Protein AF-0000000072324407 (afdb_homodimer)

Structure (mmCIF, N/CA/C/O backbone):
data_AF-0000000072324407-model_v1
#
loop_
_entity.id
_entity.type
_entity.pdbx_description
1 polymer 'Serine--tRNA ligase'
#
loop_
_atom_site.group_PDB
_atom_site.id
_atom_site.type_symbol
_atom_site.label_atom_id
_atom_site.label_alt_id
_atom_site.label_comp_id
_atom_site.label_asym_id
_atom_site.label_entity_id
_atom_site.label_seq_id
_atom_site.pdbx_PDB_ins_code
_atom_site.Cartn_x
_atom_site.Cartn_y
_atom_site.Cartn_z
_atom_site.occupancy
_atom_site.B_iso_or_equiv
_atom_site.auth_seq_id
_atom_site.auth_comp_id
_atom_site.auth_asym_id
_atom_site.auth_atom_id
_atom_site.pdbx_PDB_model_num
ATOM 1 N N . MET A 1 1 ? -9.117 23.484 10.641 1 95.75 1 MET A N 1
ATOM 2 C CA . MET A 1 1 ? -10.172 24.469 10.438 1 95.75 1 MET A CA 1
ATOM 3 C C . MET A 1 1 ? -9.844 25.766 11.172 1 95.75 1 MET A C 1
ATOM 5 O O . MET A 1 1 ? -9.039 25.766 12.109 1 95.75 1 MET A O 1
ATOM 9 N N . LEU A 1 2 ? -10.445 26.797 10.766 1 98.12 2 LEU A N 1
ATOM 10 C CA . LEU A 1 2 ? -10.242 28.078 11.438 1 98.12 2 LEU A CA 1
ATOM 11 C C . LEU A 1 2 ? -10.805 28.047 12.859 1 98.12 2 LEU A C 1
ATOM 13 O O . LEU A 1 2 ? -11.852 27.438 13.102 1 98.12 2 LEU A O 1
ATOM 17 N N . THR A 1 3 ? -10.141 28.688 13.766 1 97.31 3 THR A N 1
ATOM 18 C CA . THR A 1 3 ? -10.641 28.75 15.133 1 97.31 3 THR A CA 1
ATOM 19 C C . THR A 1 3 ? -11.742 29.797 15.258 1 97.31 3 THR A C 1
ATOM 21 O O . THR A 1 3 ? -11.711 30.828 14.578 1 97.31 3 THR A O 1
ATOM 24 N N . LEU A 1 4 ? -12.633 29.531 16.188 1 96.56 4 LEU A N 1
ATOM 25 C CA . LEU A 1 4 ? -13.695 30.5 16.453 1 96.56 4 LEU A CA 1
ATOM 26 C C . LEU A 1 4 ? -13.117 31.812 17 1 96.56 4 LEU A C 1
ATOM 28 O O . LEU A 1 4 ? -13.633 32.875 16.703 1 96.56 4 LEU A O 1
ATOM 32 N N . LYS A 1 5 ? -12.148 31.656 17.734 1 96.06 5 LYS A N 1
ATOM 33 C CA . LYS A 1 5 ? -11.477 32.844 18.281 1 96.06 5 LYS A CA 1
ATOM 34 C C . LYS A 1 5 ? -10.984 33.75 17.172 1 96.06 5 LYS A C 1
ATOM 36 O O . LYS A 1 5 ? -11.219 34.969 17.188 1 96.06 5 LYS A O 1
ATOM 41 N N . LEU A 1 6 ? -10.305 33.219 16.234 1 97.25 6 LEU A N 1
ATOM 42 C CA . LEU A 1 6 ? -9.797 33.969 15.109 1 97.25 6 LEU A CA 1
ATOM 43 C C . LEU A 1 6 ? -10.938 34.625 14.336 1 97.25 6 LEU A C 1
ATOM 45 O O . LEU A 1 6 ? -10.859 35.812 13.992 1 97.25 6 LEU A O 1
ATOM 49 N N . ILE A 1 7 ? -11.969 33.875 14.102 1 98.06 7 ILE A N 1
ATOM 50 C CA . ILE A 1 7 ? -13.102 34.375 13.32 1 98.06 7 ILE A CA 1
ATOM 51 C C . ILE A 1 7 ? -13.781 35.5 14.055 1 98.06 7 ILE A C 1
ATOM 53 O O . ILE A 1 7 ? -14.156 36.531 13.445 1 98.06 7 ILE A O 1
ATOM 57 N N . ASN A 1 8 ? -13.859 35.375 15.391 1 96.62 8 ASN A N 1
ATOM 58 C CA . ASN A 1 8 ? -14.539 36.375 16.203 1 96.62 8 ASN A CA 1
ATOM 59 C C . ASN A 1 8 ? -13.68 37.625 16.375 1 96.62 8 ASN A C 1
ATOM 61 O O . ASN A 1 8 ? -14.188 38.75 16.328 1 96.62 8 ASN A O 1
ATOM 65 N N . GLU A 1 9 ? -12.438 37.469 16.547 1 97.12 9 GLU A N 1
ATOM 66 C CA . GLU A 1 9 ? -11.555 38.562 16.891 1 97.12 9 GLU A CA 1
ATOM 67 C C . GLU A 1 9 ? -11.016 39.25 15.633 1 97.12 9 GLU A C 1
ATOM 69 O O . GLU A 1 9 ? -10.688 40.438 15.664 1 97.12 9 GLU A O 1
ATOM 74 N N . GLU A 1 10 ? -10.93 38.5 14.625 1 97.56 10 GLU A N 1
ATOM 75 C CA . GLU A 1 10 ? -10.344 39.062 13.398 1 97.56 10 GLU A CA 1
ATOM 76 C C . GLU A 1 10 ? -11.227 38.781 12.188 1 97.56 10 GLU A C 1
ATOM 78 O O . GLU A 1 10 ? -10.75 38.281 11.156 1 97.56 10 GLU A O 1
ATOM 83 N N . THR A 1 11 ? -12.43 39.062 12.273 1 98 11 THR A N 1
ATOM 84 C CA . THR A 1 11 ? -13.445 38.719 11.281 1 98 11 THR A CA 1
ATOM 85 C C . THR A 1 11 ? -13.078 39.281 9.914 1 98 11 THR A C 1
ATOM 87 O O . THR A 1 11 ? -13.109 38.594 8.906 1 98 11 THR A O 1
ATOM 90 N N . GLU A 1 12 ? -12.688 40.562 9.859 1 97.75 12 GLU A N 1
ATOM 91 C CA . GLU A 1 12 ? -12.383 41.219 8.594 1 97.75 12 GLU A CA 1
ATOM 92 C C . GLU A 1 12 ? -11.156 40.625 7.926 1 97.75 12 GLU A C 1
ATOM 94 O O . GLU A 1 12 ? -11.125 40.438 6.703 1 97.75 12 GLU A O 1
ATOM 99 N N . ARG A 1 13 ? -10.195 40.375 8.695 1 97.56 13 ARG A N 1
ATOM 100 C CA . ARG A 1 13 ? -8.992 39.719 8.18 1 97.56 13 ARG A CA 1
ATOM 101 C C . ARG A 1 13 ? -9.312 38.344 7.582 1 97.56 13 ARG A C 1
ATOM 103 O O . ARG A 1 13 ? -8.789 38 6.523 1 97.56 13 ARG A O 1
ATOM 110 N N . VAL A 1 14 ? -10.148 37.594 8.258 1 98.5 14 VAL A N 1
ATOM 111 C CA . VAL A 1 14 ? -10.531 36.281 7.801 1 98.5 14 VAL A CA 1
ATOM 112 C C . VAL A 1 14 ? -11.258 36.375 6.461 1 98.5 14 VAL A C 1
ATOM 114 O O . VAL A 1 14 ? -10.945 35.625 5.523 1 98.5 14 VAL A O 1
ATOM 117 N N . ILE A 1 15 ? -12.172 37.312 6.379 1 98.38 15 ILE A N 1
ATOM 118 C CA . ILE A 1 15 ? -12.945 37.5 5.152 1 98.38 15 ILE A CA 1
ATOM 119 C C . ILE A 1 15 ? -12.008 37.875 4.008 1 98.38 15 ILE A C 1
ATOM 121 O O . ILE A 1 15 ? -12.086 37.312 2.916 1 98.38 15 ILE A O 1
ATOM 125 N N . ARG A 1 16 ? -11.109 38.812 4.234 1 97.88 16 ARG A N 1
ATOM 126 C CA . ARG A 1 16 ? -10.148 39.219 3.217 1 97.88 16 ARG A CA 1
ATOM 127 C C . ARG A 1 16 ? -9.273 38.062 2.775 1 97.88 16 ARG A C 1
ATOM 129 O O . ARG A 1 16 ? -8.945 37.938 1.594 1 97.88 16 ARG A O 1
ATOM 136 N N . GLY A 1 17 ? -8.805 37.281 3.721 1 98.19 17 GLY A N 1
ATOM 137 C CA . GLY A 1 17 ? -8.008 36.094 3.404 1 98.19 17 GLY A CA 1
ATOM 138 C C . GLY A 1 17 ? -8.742 35.094 2.527 1 98.19 17 GLY A C 1
ATOM 139 O O . GLY A 1 17 ? -8.156 34.562 1.587 1 98.19 17 GLY A O 1
ATOM 140 N N . LEU A 1 18 ? -10.016 34.844 2.863 1 98.5 18 LEU A N 1
ATOM 141 C CA . LEU A 1 18 ? -10.836 33.938 2.076 1 98.5 18 LEU A CA 1
ATOM 142 C C . LEU A 1 18 ? -11.039 34.469 0.663 1 98.5 18 LEU A C 1
ATOM 144 O O . LEU A 1 18 ? -11.07 33.688 -0.3 1 98.5 18 LEU A O 1
ATOM 148 N N . GLU A 1 19 ? -11.18 35.75 0.57 1 98 19 GLU A N 1
ATOM 149 C CA . GLU A 1 19 ? -11.312 36.375 -0.739 1 98 19 GLU A CA 1
ATOM 150 C C . GLU A 1 19 ? -10.023 36.25 -1.551 1 98 19 GLU A C 1
ATOM 152 O O . GLU A 1 19 ? -10.07 36.031 -2.764 1 98 19 GLU A O 1
ATOM 157 N N . LYS A 1 20 ? -8.898 36.438 -0.903 1 97.5 20 LYS A N 1
ATOM 158 C CA . LYS A 1 20 ? -7.617 36.25 -1.57 1 97.5 20 LYS A CA 1
ATOM 159 C C . LYS A 1 20 ? -7.488 34.844 -2.141 1 97.5 20 LYS A C 1
ATOM 161 O O . LYS A 1 20 ? -6.875 34.656 -3.191 1 97.5 20 LYS A O 1
ATOM 166 N N . LYS A 1 21 ? -8.125 33.844 -1.482 1 97.25 21 LYS A N 1
ATOM 167 C CA . LYS A 1 21 ? -8.125 32.469 -1.966 1 97.25 21 LYS A CA 1
ATOM 168 C C . LYS A 1 21 ? -9.25 32.25 -2.971 1 97.25 21 LYS A C 1
ATOM 170 O O . LYS A 1 21 ? -9.445 31.125 -3.443 1 97.25 21 LYS A O 1
ATOM 175 N N . HIS A 1 22 ? -10.055 33.281 -3.152 1 97 22 HIS A N 1
ATOM 176 C CA . HIS A 1 22 ? -11.172 33.25 -4.086 1 97 22 HIS A CA 1
ATOM 177 C C . HIS A 1 22 ? -12.242 32.25 -3.627 1 97 22 HIS A C 1
ATOM 179 O O . HIS A 1 22 ? -12.805 31.516 -4.441 1 97 22 HIS A O 1
ATOM 185 N N . PHE A 1 23 ? -12.438 32.156 -2.359 1 96.69 23 PHE A N 1
ATOM 186 C CA . PHE A 1 23 ? -13.531 31.406 -1.78 1 96.69 23 PHE A CA 1
ATOM 187 C C . PHE A 1 23 ? -14.859 32.125 -1.975 1 96.69 23 PHE A C 1
ATOM 189 O O . PHE A 1 23 ? -15.055 33.219 -1.446 1 96.69 23 PHE A O 1
ATOM 196 N N . ALA A 1 24 ? -15.734 31.547 -2.684 1 95.25 24 ALA A N 1
ATOM 197 C CA . ALA A 1 24 ? -17.016 32.156 -3.004 1 95.25 24 ALA A CA 1
ATOM 198 C C . ALA A 1 24 ? -17.891 32.312 -1.759 1 95.25 24 ALA A C 1
ATOM 200 O O . ALA A 1 24 ? -18 31.359 -0.969 1 95.25 24 ALA A O 1
ATOM 201 N N . GLY A 1 25 ? -18.406 33.469 -1.545 1 96.94 25 GLY A N 1
ATOM 202 C CA . GLY A 1 25 ? -19.328 33.688 -0.443 1 96.94 25 GLY A CA 1
ATOM 203 C C . GLY A 1 25 ? -18.625 33.812 0.903 1 96.94 25 GLY A C 1
ATOM 204 O O . GLY A 1 25 ? -19.172 33.344 1.918 1 96.94 25 GLY A O 1
ATOM 205 N N . ALA A 1 26 ? -17.469 34.375 0.909 1 97.62 26 ALA A N 1
ATOM 206 C CA . ALA A 1 26 ? -16.641 34.438 2.107 1 97.62 26 ALA A CA 1
ATOM 207 C C . ALA A 1 26 ? -17.391 35.125 3.254 1 97.62 26 ALA A C 1
ATOM 209 O O . ALA A 1 26 ? -17.453 34.594 4.363 1 97.62 26 ALA A O 1
ATOM 210 N N . LYS A 1 27 ? -17.969 36.25 3.006 1 97.88 27 LYS A N 1
ATOM 211 C CA . LYS A 1 27 ? -18.688 37 4.047 1 97.88 27 LYS A CA 1
ATOM 212 C C . LYS A 1 27 ? -19.875 36.219 4.562 1 97.88 27 LYS A C 1
ATOM 214 O O . LYS A 1 27 ? -20.094 36.125 5.773 1 97.88 27 LYS A O 1
ATOM 219 N N . GLU A 1 28 ? -20.641 35.688 3.654 1 98 28 GLU A N 1
ATOM 220 C CA . GLU A 1 28 ? -21.828 34.906 4.027 1 98 28 GLU A CA 1
ATOM 221 C C . GLU A 1 28 ? -21.453 33.688 4.859 1 98 28 GLU A C 1
ATOM 223 O O . GLU A 1 28 ? -22.125 33.344 5.836 1 98 28 GLU A O 1
ATOM 228 N N . ALA A 1 29 ? -20.422 33.031 4.422 1 97.75 29 ALA A N 1
ATOM 229 C CA . ALA A 1 29 ? -19.969 31.859 5.148 1 97.75 29 ALA A CA 1
ATOM 230 C C . ALA A 1 29 ? -19.578 32.219 6.582 1 97.75 29 ALA A C 1
ATOM 232 O O . ALA A 1 29 ? -19.953 31.5 7.523 1 97.75 29 ALA A O 1
ATOM 233 N N . ILE A 1 30 ? -18.859 33.281 6.762 1 98.19 30 ILE A N 1
ATOM 234 C CA . ILE A 1 30 ? -18.375 33.688 8.078 1 98.19 30 ILE A CA 1
ATOM 235 C C . ILE A 1 30 ? -19.562 34.188 8.922 1 98.19 30 ILE A C 1
ATOM 237 O O . ILE A 1 30 ? -19.641 33.906 10.117 1 98.19 30 ILE A O 1
ATOM 241 N N . ASP A 1 31 ? -20.484 34.875 8.312 1 98 31 ASP A N 1
ATOM 242 C CA . ASP A 1 31 ? -21.688 35.312 9.016 1 98 31 ASP A CA 1
ATOM 243 C C . ASP A 1 31 ? -22.469 34.125 9.547 1 98 31 ASP A C 1
ATOM 245 O O . ASP A 1 31 ? -22.984 34.156 10.664 1 98 31 ASP A O 1
ATOM 249 N N . ASN A 1 32 ? -22.594 33.156 8.742 1 97.88 32 ASN A N 1
ATOM 250 C CA . ASN A 1 32 ? -23.281 31.953 9.164 1 97.88 32 ASN A CA 1
ATOM 251 C C . ASN A 1 32 ? -22.609 31.297 10.367 1 97.88 32 ASN A C 1
ATOM 253 O O . ASN A 1 32 ? -23.266 30.844 11.297 1 97.88 32 ASN A O 1
ATOM 257 N N . VAL A 1 33 ? -21.266 31.219 10.32 1 97.94 33 VAL A N 1
ATOM 258 C CA . VAL A 1 33 ? -20.516 30.656 11.43 1 97.94 33 VAL A CA 1
ATOM 259 C C . VAL A 1 33 ? -20.781 31.469 12.695 1 97.94 33 VAL A C 1
ATOM 261 O O . VAL A 1 33 ? -21.031 30.891 13.758 1 97.94 33 VAL A O 1
ATOM 264 N N . LEU A 1 34 ? -20.734 32.719 12.594 1 97.56 34 LEU A N 1
ATOM 265 C CA . LEU A 1 34 ? -20.922 33.625 13.742 1 97.56 34 LEU A CA 1
ATOM 266 C C . LEU A 1 34 ? -22.344 33.469 14.297 1 97.56 34 LEU A C 1
ATOM 268 O O . LEU A 1 34 ? -22.531 33.5 15.516 1 97.56 34 LEU A O 1
ATOM 272 N N . ALA A 1 35 ? -23.297 33.312 13.422 1 97.38 35 ALA A N 1
ATOM 273 C CA . ALA A 1 35 ? -24.688 33.125 13.844 1 97.38 35 ALA A CA 1
ATOM 274 C C . ALA A 1 35 ? -24.859 31.844 14.641 1 97.38 35 ALA A C 1
ATOM 276 O O . ALA A 1 35 ? -25.516 31.828 15.68 1 97.38 35 ALA A O 1
ATOM 277 N N . VAL A 1 36 ? -24.297 30.812 14.094 1 97.38 36 VAL A N 1
ATOM 278 C CA . VAL A 1 36 ? -24.406 29.516 14.766 1 97.38 36 VAL A CA 1
ATOM 279 C C . VAL A 1 36 ? -23.641 29.562 16.094 1 97.38 36 VAL A C 1
ATOM 281 O O . VAL A 1 36 ? -24.094 28.984 17.078 1 97.38 36 VAL A O 1
ATOM 284 N N . ASP A 1 37 ? -22.516 30.203 16.125 1 96.19 37 ASP A N 1
ATOM 285 C CA . ASP A 1 37 ? -21.734 30.344 17.359 1 96.19 37 ASP A CA 1
ATOM 286 C C . ASP A 1 37 ? -22.531 31.109 18.422 1 96.19 37 ASP A C 1
ATOM 288 O O . ASP A 1 37 ? -22.484 30.766 19.609 1 96.19 37 ASP A O 1
ATOM 292 N N . LYS A 1 38 ? -23.188 32.094 17.984 1 95.44 38 LYS A N 1
ATOM 293 C CA . LYS A 1 38 ? -24.031 32.875 18.906 1 95.44 38 LYS A CA 1
ATOM 294 C C . LYS A 1 38 ? -25.125 32 19.5 1 95.44 38 LYS A C 1
ATOM 296 O O . LYS A 1 38 ? -25.391 32.031 20.703 1 95.44 38 LYS A O 1
ATOM 301 N N . GLN A 1 39 ? -25.781 31.281 18.609 1 95.19 39 GLN A N 1
ATOM 302 C CA . GLN A 1 39 ? -26.812 30.359 19.047 1 95.19 39 GLN A CA 1
ATOM 303 C C . GLN A 1 39 ? -26.281 29.391 20.094 1 95.19 39 GLN A C 1
ATOM 305 O O . GLN A 1 39 ? -26.922 29.125 21.109 1 95.19 39 GLN A O 1
ATOM 310 N N . ARG A 1 40 ? -25.156 28.828 19.812 1 95.38 40 ARG A N 1
ATOM 311 C CA . ARG A 1 40 ? -24.516 27.875 20.719 1 95.38 40 ARG A CA 1
ATOM 312 C C . ARG A 1 40 ? -24.203 28.516 22.062 1 95.38 40 ARG A C 1
ATOM 314 O O . ARG A 1 40 ? -24.5 27.953 23.109 1 95.38 40 ARG A O 1
ATOM 321 N N . ARG A 1 41 ? -23.656 29.719 22.062 1 94.31 41 ARG A N 1
ATOM 322 C CA . ARG A 1 41 ? -23.266 30.438 23.281 1 94.31 41 ARG A CA 1
ATOM 323 C C . ARG A 1 41 ? -24.5 30.812 24.094 1 94.31 41 ARG A C 1
ATOM 325 O O . ARG A 1 41 ? -24.469 30.734 25.328 1 94.31 41 ARG A O 1
ATOM 332 N N . GLU A 1 42 ? -25.5 31.25 23.422 1 94.94 42 GLU A N 1
ATOM 333 C CA . GLU A 1 42 ? -26.734 31.609 24.109 1 94.94 42 GLU A CA 1
ATOM 334 C C . GLU A 1 42 ? -27.375 30.375 24.781 1 94.94 42 GLU A C 1
ATOM 336 O O . GLU A 1 42 ? -27.844 30.469 25.906 1 94.94 42 GLU A O 1
ATOM 341 N N . ALA A 1 43 ? -27.375 29.312 24 1 94.94 43 ALA A N 1
ATOM 342 C CA . ALA A 1 43 ? -27.891 28.078 24.562 1 94.94 43 ALA A CA 1
ATOM 343 C C . ALA A 1 43 ? -27.062 27.641 25.781 1 94.94 43 ALA A C 1
ATOM 345 O O . ALA A 1 43 ? -27.625 27.188 26.781 1 94.94 43 ALA A O 1
ATOM 346 N N . GLN A 1 44 ? -25.828 27.797 25.719 1 94.62 44 GLN A N 1
ATOM 347 C CA . GLN A 1 44 ? -24.938 27.453 26.812 1 94.62 44 GLN A CA 1
ATOM 348 C C . GLN A 1 44 ? -25.203 28.312 28.047 1 94.62 44 GLN A C 1
ATOM 350 O O . GLN A 1 44 ? -25.25 27.828 29.172 1 94.62 44 GLN A O 1
ATOM 355 N N . GLN A 1 45 ? -25.391 29.578 27.828 1 94.94 45 GLN A N 1
ATOM 356 C CA . GLN A 1 45 ? -25.656 30.516 28.922 1 94.94 45 GLN A CA 1
ATOM 357 C C . GLN A 1 45 ? -26.984 30.188 29.609 1 94.94 45 GLN A C 1
ATOM 359 O O . GLN A 1 45 ? -27.062 30.188 30.828 1 94.94 45 GLN A O 1
ATOM 364 N N . GLU A 1 46 ? -27.922 29.922 28.797 1 95.19 46 GLU A N 1
ATOM 365 C CA . GLU A 1 46 ? -29.219 29.562 29.344 1 95.19 46 GLU A CA 1
ATOM 366 C C . GLU A 1 46 ? -29.156 28.234 30.109 1 95.19 46 GLU A C 1
ATOM 368 O O . GLU A 1 46 ? -29.797 28.078 31.141 1 95.19 46 GLU A O 1
ATOM 373 N N . LEU A 1 47 ? -28.438 27.312 29.531 1 95.12 47 LEU A N 1
ATOM 374 C CA . LEU A 1 47 ? -28.266 26.031 30.203 1 95.12 47 LEU A CA 1
ATOM 375 C C . LEU A 1 47 ? -27.594 26.203 31.562 1 95.12 47 LEU A C 1
ATOM 377 O O . LEU A 1 47 ? -28.016 25.609 32.531 1 95.12 47 LEU A O 1
ATOM 381 N N . ASP A 1 48 ? -26.594 27 31.609 1 94.81 48 ASP A N 1
ATOM 382 C CA . ASP A 1 48 ? -25.891 27.266 32.875 1 94.81 48 ASP A CA 1
ATOM 383 C C . ASP A 1 48 ? -26.812 27.906 33.906 1 94.81 48 ASP A C 1
ATOM 385 O O . ASP A 1 48 ? -26.766 27.562 35.062 1 94.81 48 ASP A O 1
ATOM 389 N N . LYS A 1 49 ? -27.594 28.797 33.469 1 94.62 49 LYS A N 1
ATOM 390 C CA . LYS A 1 49 ? -28.562 29.422 34.344 1 94.62 49 LYS A CA 1
ATOM 391 C C . LYS A 1 49 ? -29.562 28.406 34.875 1 94.62 49 LYS A C 1
ATOM 393 O O . LYS A 1 49 ? -29.891 28.422 36.062 1 94.62 49 LYS A O 1
ATOM 398 N N . CYS A 1 50 ? -30.031 27.594 33.906 1 94.38 50 CYS A N 1
ATOM 399 C CA . CYS A 1 50 ? -31 26.562 34.281 1 94.38 50 CYS A CA 1
ATOM 400 C C . CYS A 1 50 ? -30.406 25.594 35.312 1 94.38 50 CYS A C 1
ATOM 402 O O . CYS A 1 50 ? -31.062 25.25 36.281 1 94.38 50 CYS A O 1
ATOM 404 N N . LEU A 1 51 ? -29.219 25.203 35.125 1 94.5 51 LEU A N 1
ATOM 405 C CA . LEU A 1 51 ? -28.547 24.266 36.031 1 94.5 51 LEU A CA 1
ATOM 406 C C . LEU A 1 51 ? -28.328 24.891 37.375 1 94.5 51 LEU A C 1
ATOM 408 O O . LEU A 1 51 ? -28.469 24.219 38.406 1 94.5 51 LEU A O 1
ATOM 412 N N . ASN A 1 52 ? -28.031 26.156 37.438 1 94.62 52 ASN A N 1
ATOM 413 C CA . ASN A 1 52 ? -27.859 26.875 38.688 1 94.62 52 ASN A CA 1
ATOM 414 C C . ASN A 1 52 ? -29.172 26.984 39.438 1 94.62 52 ASN A C 1
ATOM 416 O O . ASN A 1 52 ? -29.188 26.828 40.688 1 94.62 52 ASN A O 1
ATOM 420 N N . GLU A 1 53 ? -30.172 27.297 38.75 1 94.38 53 GLU A N 1
ATOM 421 C CA . GLU A 1 53 ? -31.484 27.375 39.375 1 94.38 53 GLU A CA 1
ATOM 422 C C . GLU A 1 53 ? -31.938 26.031 39.906 1 94.38 53 GLU A C 1
ATOM 424 O O . GLU A 1 53 ? -32.531 25.953 41 1 94.38 53 GLU A O 1
ATOM 429 N N . GLN A 1 54 ? -31.719 25 39.156 1 93.69 54 GLN A N 1
ATOM 430 C CA . GLN A 1 54 ? -32.031 23.641 39.594 1 93.69 54 GLN A CA 1
ATOM 431 C C . GLN A 1 54 ? -31.328 23.297 40.906 1 93.69 54 GLN A C 1
ATOM 433 O O . GLN A 1 54 ? -31.938 22.734 41.812 1 93.69 54 GLN A O 1
ATOM 438 N N . LYS A 1 55 ? -30.094 23.672 40.969 1 92.62 55 LYS A N 1
ATOM 439 C CA . LYS A 1 55 ? -29.297 23.391 42.188 1 92.62 55 LYS A CA 1
ATOM 440 C C . LYS A 1 55 ? -29.828 24.156 43.375 1 92.62 55 LYS A C 1
ATOM 442 O O . LYS A 1 55 ? -29.922 23.594 44.469 1 92.62 55 LYS A O 1
ATOM 447 N N . GLN A 1 56 ? -30.234 25.422 43.156 1 92.5 56 GLN A N 1
ATOM 448 C CA . GLN A 1 56 ? -30.75 26.25 44.25 1 92.5 56 GLN A CA 1
ATOM 449 C C . GLN A 1 56 ? -32.094 25.719 44.75 1 92.5 56 GLN A C 1
ATOM 451 O O . GLN A 1 56 ? -32.312 25.609 45.938 1 92.5 56 GLN A O 1
ATOM 456 N N . LEU A 1 57 ? -32.906 25.359 43.812 1 93.75 57 LEU A N 1
ATOM 457 C CA . LEU A 1 57 ? -34.25 24.891 44.156 1 93.75 57 LEU A CA 1
ATOM 458 C C . LEU A 1 57 ? -34.188 23.516 44.812 1 93.75 57 LEU A C 1
ATOM 460 O O . LEU A 1 57 ? -34.938 23.219 45.75 1 93.75 57 LEU A O 1
ATOM 464 N N . SER A 1 58 ? -33.312 22.703 44.375 1 90.44 58 SER A N 1
ATOM 465 C CA . SER A 1 58 ? -33.156 21.375 44.969 1 90.44 58 SER A CA 1
ATOM 466 C C . SER A 1 58 ? -32.719 21.453 46.406 1 90.44 58 SER A C 1
ATOM 468 O O . SER A 1 58 ? -33.156 20.641 47.25 1 90.44 58 SER A O 1
ATOM 470 N N . GLY A 1 59 ? -31.906 22.469 46.688 1 90.12 59 GLY A N 1
ATOM 471 C CA . GLY A 1 59 ? -31.516 22.688 48.062 1 90.12 59 GLY A CA 1
ATOM 472 C C . GLY A 1 59 ? -32.656 23.141 48.938 1 90.12 59 GLY A C 1
ATOM 473 O O . GLY A 1 59 ? -32.719 22.812 50.125 1 90.12 59 GLY A O 1
ATOM 474 N N . GLN A 1 60 ? -33.625 23.812 48.312 1 91.81 60 GLN A N 1
ATOM 475 C CA . GLN A 1 60 ? -34.781 24.328 49.031 1 91.81 60 GLN A CA 1
ATOM 476 C C . GLN A 1 60 ? -35.781 23.219 49.344 1 91.81 60 GLN A C 1
ATOM 478 O O . GLN A 1 60 ? -36.5 23.281 50.344 1 91.81 60 GLN A O 1
ATOM 483 N N . ILE A 1 61 ? -35.844 22.234 48.5 1 90.62 61 ILE A N 1
ATOM 484 C CA . ILE A 1 61 ? -36.781 21.141 48.656 1 90.62 61 ILE A CA 1
ATOM 485 C C . ILE A 1 61 ? -36.5 20.422 50 1 90.62 61 ILE A C 1
ATOM 487 O O . ILE A 1 61 ? -37.438 20.156 50.75 1 90.62 61 ILE A O 1
ATOM 491 N N . GLY A 1 62 ? -35.219 20.172 50.25 1 85.12 62 GLY A N 1
ATOM 492 C CA . GLY A 1 62 ? -34.844 19.531 51.5 1 85.12 62 GLY A CA 1
ATOM 493 C C . GLY A 1 62 ? -35.219 20.344 52.719 1 85.12 62 GLY A C 1
ATOM 494 O O . GLY A 1 62 ? -35.75 19.797 53.688 1 85.12 62 GLY A O 1
ATOM 495 N N . ARG A 1 63 ? -35.062 21.578 52.656 1 91.5 63 ARG A N 1
ATOM 496 C CA . ARG A 1 63 ? -35.344 22.469 53.75 1 91.5 63 ARG A CA 1
ATOM 497 C C . ARG A 1 63 ? -36.875 22.547 54 1 91.5 63 ARG A C 1
ATOM 499 O O . ARG A 1 63 ? -37.312 22.484 55.156 1 91.5 63 ARG A O 1
ATOM 506 N N . LEU A 1 64 ? -37.656 22.688 52.906 1 93.56 64 LEU A N 1
ATOM 507 C CA . LEU A 1 64 ? -39.125 22.797 53 1 93.56 64 LEU A CA 1
ATOM 508 C C . LEU A 1 64 ? -39.719 21.516 53.562 1 93.56 64 LEU A C 1
ATOM 510 O O . LEU A 1 64 ? -40.656 21.562 54.375 1 93.56 64 LEU A O 1
ATOM 514 N N . MET A 1 65 ? -39.188 20.438 53.219 1 90.38 65 MET A N 1
ATOM 515 C CA . MET A 1 65 ? -39.656 19.141 53.719 1 90.38 65 MET A CA 1
ATOM 516 C C . MET A 1 65 ? -39.375 19 55.219 1 90.38 65 MET A C 1
ATOM 518 O O . MET A 1 65 ? -40.219 18.5 55.938 1 90.38 65 MET A O 1
ATOM 522 N N . LYS A 1 66 ? -38.281 19.5 55.625 1 90.81 66 LYS A N 1
ATOM 523 C CA . LYS A 1 66 ? -37.906 19.453 57.031 1 90.81 66 LYS A CA 1
ATOM 524 C C . LYS A 1 66 ? -38.781 20.391 57.875 1 90.81 66 LYS A C 1
ATOM 526 O O . LYS A 1 66 ? -39.094 20.109 59.031 1 90.81 66 LYS A O 1
ATOM 531 N N . GLU A 1 67 ? -39.188 21.406 57.219 1 93.56 67 GLU A N 1
ATOM 532 C CA . GLU A 1 67 ? -40.031 22.391 57.875 1 93.56 67 GLU A CA 1
ATOM 533 C C . GLU A 1 67 ? -41.5 22.016 57.812 1 93.56 67 GLU A C 1
ATOM 535 O O . GLU A 1 67 ? -42.344 22.734 58.344 1 93.56 67 GLU A O 1
ATOM 540 N N . GLY A 1 68 ? -41.781 20.922 57.125 1 90.25 68 GLY A N 1
ATOM 541 C CA . GLY A 1 68 ? -43.125 20.391 57.062 1 90.25 68 GLY A CA 1
ATOM 542 C C . GLY A 1 68 ? -44 21.047 56 1 90.25 68 GLY A C 1
ATOM 543 O O . GLY A 1 68 ? -45.219 20.875 56 1 90.25 68 GLY A O 1
ATOM 544 N N . LYS A 1 69 ? -43.406 21.938 55.219 1 92.44 69 LYS A N 1
ATOM 545 C CA . LYS A 1 69 ? -44.125 22.641 54.156 1 92.44 69 LYS A CA 1
ATOM 546 C C . LYS A 1 69 ? -44.188 21.781 52.875 1 92.44 69 LYS A C 1
ATOM 548 O O . LYS A 1 69 ? -43.625 22.156 51.844 1 92.44 69 LYS A O 1
ATOM 553 N N . LYS A 1 70 ? -44.844 20.828 52.719 1 88.38 70 LYS A N 1
ATOM 554 C CA . LYS A 1 70 ? -44.906 19.781 51.719 1 88.38 70 LYS A CA 1
ATOM 555 C C . LYS A 1 70 ? -45.406 20.328 50.375 1 88.38 70 LYS A C 1
ATOM 557 O O . LYS A 1 70 ? -44.906 19.969 49.312 1 88.38 70 LYS A O 1
ATOM 562 N N . ASP A 1 71 ? -46.469 21.172 50.688 1 92.12 71 ASP A N 1
ATOM 563 C CA . ASP A 1 71 ? -47.062 21.719 49.469 1 92.12 71 ASP A CA 1
ATOM 564 C C . ASP A 1 71 ? -46.094 22.625 48.719 1 92.12 71 ASP A C 1
ATOM 566 O O . ASP A 1 71 ? -46 22.578 47.5 1 92.12 71 ASP A O 1
ATOM 570 N N . GLU A 1 72 ? -45.375 23.359 49.531 1 92 72 GLU A N 1
ATOM 571 C CA . GLU A 1 72 ? -44.375 24.219 48.938 1 92 72 GLU A CA 1
ATOM 572 C C . GLU A 1 72 ? -43.219 23.406 48.344 1 92 72 GLU A C 1
ATOM 574 O O . GLU A 1 72 ? -42.688 23.734 47.281 1 92 72 GLU A O 1
ATOM 579 N N . ALA A 1 73 ? -42.906 22.312 48.906 1 92.88 73 ALA A N 1
ATOM 580 C CA . ALA A 1 73 ? -41.875 21.422 48.438 1 92.88 73 ALA A CA 1
ATOM 581 C C . ALA A 1 73 ? -42.25 20.766 47.094 1 92.88 73 ALA A C 1
ATOM 583 O O . ALA A 1 73 ? -41.438 20.625 46.188 1 92.88 73 ALA A O 1
ATOM 584 N N . GLU A 1 74 ? -43.5 20.422 47.094 1 92.69 74 GLU A N 1
ATOM 585 C CA . GLU A 1 74 ? -43.969 19.797 45.875 1 92.69 74 GLU A CA 1
ATOM 586 C C . GLU A 1 74 ? -43.969 20.766 44.719 1 92.69 74 GLU A C 1
ATOM 588 O O . GLU A 1 74 ? -43.719 20.375 43.562 1 92.69 74 GLU A O 1
ATOM 593 N N . GLN A 1 75 ? -44.219 22 45 1 93.38 75 GLN A N 1
ATOM 594 C CA . GLN A 1 75 ? -44.188 23.031 43.969 1 93.38 75 GLN A CA 1
ATOM 595 C C . GLN A 1 75 ? -42.75 23.25 43.469 1 93.38 75 GLN A C 1
ATOM 597 O O . GLN A 1 75 ? -42.531 23.406 42.281 1 93.38 75 GLN A O 1
ATOM 602 N N . VAL A 1 76 ? -41.812 23.219 44.375 1 94.5 76 VAL A N 1
ATOM 603 C CA . VAL A 1 76 ? -40.406 23.391 44 1 94.5 76 VAL A CA 1
ATOM 604 C C . VAL A 1 76 ? -39.906 22.188 43.219 1 94.5 76 VAL A C 1
ATOM 606 O O . VAL A 1 76 ? -39.125 22.328 42.281 1 94.5 76 VAL A O 1
ATOM 609 N N . LYS A 1 77 ? -40.438 21.062 43.562 1 93.25 77 LYS A N 1
ATOM 610 C CA . LYS A 1 77 ? -40.094 19.844 42.812 1 93.25 77 LYS A CA 1
ATOM 611 C C . LYS A 1 77 ? -40.594 19.906 41.375 1 93.25 77 LYS A C 1
ATOM 613 O O . LYS A 1 77 ? -39.875 19.469 40.469 1 93.25 77 LYS A O 1
ATOM 618 N N . ALA A 1 78 ? -41.719 20.438 41.281 1 93.94 78 ALA A N 1
ATOM 619 C CA . ALA A 1 78 ? -42.281 20.578 39.938 1 93.94 78 ALA A CA 1
ATOM 620 C C . ALA A 1 78 ? -41.5 21.578 39.094 1 93.94 78 ALA A C 1
ATOM 622 O O . ALA A 1 78 ? -41.312 21.375 37.906 1 93.94 78 ALA A O 1
ATOM 623 N N . GLN A 1 79 ? -41 22.578 39.75 1 93.88 79 GLN A N 1
ATOM 624 C CA . GLN A 1 79 ? -40.156 23.578 39.094 1 93.88 79 GLN A CA 1
ATOM 625 C C . GLN A 1 79 ? -38.812 22.969 38.656 1 93.88 79 GLN A C 1
ATOM 627 O O . GLN A 1 79 ? -38.344 23.219 37.562 1 93.88 79 GLN A O 1
ATOM 632 N N . VAL A 1 80 ? -38.312 22.156 39.5 1 93.94 80 VAL A N 1
ATOM 633 C CA . VAL A 1 80 ? -37.031 21.5 39.188 1 93.94 80 VAL A CA 1
ATOM 634 C C . VAL A 1 80 ? -37.219 20.531 38.031 1 93.94 80 VAL A C 1
ATOM 636 O O . VAL A 1 80 ? -36.312 20.422 37.188 1 93.94 80 VAL A O 1
ATOM 639 N N . ALA A 1 81 ? -38.344 19.906 38 1 93.75 81 ALA A N 1
ATOM 640 C CA . ALA A 1 81 ? -38.656 18.984 36.906 1 93.75 81 ALA A CA 1
ATOM 641 C C . ALA A 1 81 ? -38.75 19.719 35.594 1 93.75 81 ALA A C 1
ATOM 643 O O . ALA A 1 81 ? -38.281 19.219 34.562 1 93.75 81 ALA A O 1
ATOM 644 N N . GLN A 1 82 ? -39.312 20.844 35.656 1 94.56 82 GLN A N 1
ATOM 645 C CA . GLN A 1 82 ? -39.438 21.656 34.438 1 94.56 82 GLN A CA 1
ATOM 646 C C . GLN A 1 82 ? -38.062 22.156 34 1 94.56 82 GLN A C 1
ATOM 648 O O . GLN A 1 82 ? -37.781 22.203 32.781 1 94.56 82 GLN A O 1
ATOM 653 N N . LEU A 1 83 ? -37.25 22.484 34.906 1 95.19 83 LEU A N 1
ATOM 654 C CA . LEU A 1 83 ? -35.906 22.953 34.594 1 95.19 83 LEU A CA 1
ATOM 655 C C . LEU A 1 83 ? -35.062 21.828 34.031 1 95.19 83 LEU A C 1
ATOM 657 O O . LEU A 1 83 ? -34.219 22.062 33.156 1 95.19 83 LEU A O 1
ATOM 661 N N . LYS A 1 84 ? -35.344 20.656 34.5 1 93.81 84 LYS A N 1
ATOM 662 C CA . LYS A 1 84 ? -34.625 19.5 33.969 1 93.81 84 LYS A CA 1
ATOM 663 C C . LYS A 1 84 ? -34.969 19.219 32.5 1 93.81 84 LYS A C 1
ATOM 665 O O . LYS A 1 84 ? -34.094 18.906 31.703 1 93.81 84 LYS A O 1
ATOM 670 N N . GLU A 1 85 ? -36.188 19.391 32.281 1 95.25 85 GLU A N 1
ATOM 671 C CA . GLU A 1 85 ? -36.656 19.219 30.891 1 95.25 85 GLU A CA 1
ATOM 672 C C . GLU A 1 85 ? -36.062 20.297 29.984 1 95.25 85 GLU A C 1
ATOM 674 O O . GLU A 1 85 ? -35.656 20.016 28.859 1 95.25 85 GLU A O 1
ATOM 679 N N . LYS A 1 86 ? -36.031 21.453 30.5 1 94.88 86 LYS A N 1
ATOM 680 C CA . LYS A 1 86 ? -35.469 22.562 29.734 1 94.88 86 LYS A CA 1
ATOM 681 C C . LYS A 1 86 ? -33.969 22.375 29.516 1 94.88 86 LYS A C 1
ATOM 683 O O . LYS A 1 86 ? -33.469 22.672 28.438 1 94.88 86 LYS A O 1
ATOM 688 N N . SER A 1 87 ? -33.312 21.891 30.5 1 95.5 87 SER A N 1
ATOM 689 C CA . SER A 1 87 ? -31.891 21.625 30.406 1 95.5 87 SER A CA 1
ATOM 690 C C . SER A 1 87 ? -31.594 20.578 29.344 1 95.5 87 SER A C 1
ATOM 692 O O . SER A 1 87 ? -30.609 20.703 28.609 1 95.5 87 SER A O 1
ATOM 694 N N . LYS A 1 88 ? -32.438 19.641 29.25 1 95.12 88 LYS A N 1
ATOM 695 C CA . LYS A 1 88 ? -32.281 18.594 28.234 1 95.12 88 LYS A CA 1
ATOM 696 C C . LYS A 1 88 ? -32.438 19.172 26.828 1 95.12 88 LYS A C 1
ATOM 698 O O . LYS A 1 88 ? -31.688 18.828 25.922 1 95.12 88 LYS A O 1
ATOM 703 N N . GLU A 1 89 ? -33.375 20 26.734 1 95.38 89 GLU A N 1
ATOM 704 C CA . GLU A 1 89 ? -33.625 20.641 25.438 1 95.38 89 GLU A CA 1
ATOM 705 C C . GLU A 1 89 ? -32.438 21.531 25.047 1 95.38 89 GLU A C 1
ATOM 707 O O . GLU A 1 89 ? -32.062 21.578 23.875 1 95.38 89 GLU A O 1
ATOM 712 N N . LEU A 1 90 ? -31.938 22.25 26 1 95.69 90 LEU A N 1
ATOM 713 C CA . LEU A 1 90 ? -30.812 23.156 25.75 1 95.69 90 LEU A CA 1
ATOM 714 C C . LEU A 1 90 ? -29.562 22.359 25.391 1 95.69 90 LEU A C 1
ATOM 716 O O . LEU A 1 90 ? -28.781 22.781 24.547 1 95.69 90 LEU A O 1
ATOM 720 N N . ASP A 1 91 ? -29.422 21.25 25.969 1 94.81 91 ASP A N 1
ATOM 721 C CA . ASP A 1 91 ? -28.297 20.375 25.656 1 94.81 91 ASP A CA 1
ATOM 722 C C . ASP A 1 91 ? -28.375 19.875 24.219 1 94.81 91 ASP A C 1
ATOM 724 O O . ASP A 1 91 ? -27.359 19.797 23.531 1 94.81 91 ASP A O 1
ATOM 728 N N . GLU A 1 92 ? -29.5 19.531 23.859 1 95.12 92 GLU A N 1
ATOM 729 C CA . GLU A 1 92 ? -29.719 19.078 22.5 1 95.12 92 GLU A CA 1
ATOM 730 C C . GLU A 1 92 ? -29.469 20.188 21.484 1 95.12 92 GLU A C 1
ATOM 732 O O . GLU A 1 92 ? -28.875 19.953 20.422 1 95.12 92 GLU A O 1
ATOM 737 N N . THR A 1 93 ? -29.922 21.344 21.891 1 94.31 93 THR A N 1
ATOM 738 C CA . THR A 1 93 ? -29.719 22.5 21.031 1 94.31 93 THR A CA 1
ATOM 739 C C . THR A 1 93 ? -28.219 22.812 20.906 1 94.31 93 THR A C 1
ATOM 741 O O . THR A 1 93 ? -27.75 23.125 19.812 1 94.31 93 THR A O 1
ATOM 744 N N . MET A 1 94 ? -27.562 22.703 21.922 1 94.5 94 MET A N 1
ATOM 745 C CA . MET A 1 94 ? -26.125 22.953 21.938 1 94.5 94 MET A CA 1
ATOM 746 C C . MET A 1 94 ? -25.391 21.922 21.078 1 94.5 94 MET A C 1
ATOM 748 O O . MET A 1 94 ? -24.484 22.281 20.328 1 94.5 94 MET A O 1
ATOM 752 N N . ALA A 1 95 ? -25.797 20.75 21.188 1 94.88 95 ALA A N 1
ATOM 753 C CA . ALA A 1 95 ? -25.172 19.672 20.422 1 94.88 95 ALA A CA 1
ATOM 754 C C . ALA A 1 95 ? -25.406 19.859 18.922 1 94.88 95 ALA A C 1
ATOM 756 O O . ALA A 1 95 ? -24.484 19.656 18.125 1 94.88 95 ALA A O 1
ATOM 757 N N . LYS A 1 96 ? -26.562 20.203 18.625 1 95.88 96 LYS A N 1
ATOM 758 C CA . LYS A 1 96 ? -26.891 20.438 17.219 1 95.88 96 LYS A CA 1
ATOM 759 C C . LYS A 1 96 ? -26.109 21.625 16.656 1 95.88 96 LYS A C 1
ATOM 761 O O . LYS A 1 96 ? -25.641 21.594 15.523 1 95.88 96 LYS A O 1
ATOM 766 N N . ALA A 1 97 ? -26.047 22.656 17.469 1 95.31 97 ALA A N 1
ATOM 767 C CA . ALA A 1 97 ? -25.312 23.844 17.047 1 95.31 97 ALA A CA 1
ATOM 768 C C . ALA A 1 97 ? -23.828 23.516 16.859 1 95.31 97 ALA A C 1
ATOM 770 O O . ALA A 1 97 ? -23.188 24.031 15.938 1 95.31 97 ALA A O 1
ATOM 771 N N . GLN A 1 98 ? -23.375 22.734 17.703 1 94.38 98 GLN A N 1
ATOM 772 C CA . GLN A 1 98 ? -21.969 22.328 17.609 1 94.38 98 GLN A CA 1
ATOM 773 C C . GLN A 1 98 ? -21.719 21.516 16.344 1 94.38 98 GLN A C 1
ATOM 775 O O . GLN A 1 98 ? -20.703 21.703 15.68 1 94.38 98 GLN A O 1
ATOM 780 N N . GLU A 1 99 ? -22.547 20.672 16.062 1 95.62 99 GLU A N 1
ATOM 781 C CA . GLU A 1 99 ? -22.438 19.859 14.852 1 95.62 99 GLU A CA 1
ATOM 782 C C . GLU A 1 99 ? -22.5 20.734 13.594 1 95.62 99 GLU A C 1
ATOM 784 O O . GLU A 1 99 ? -21.734 20.531 12.656 1 95.62 99 GLU A O 1
ATOM 789 N N . GLU A 1 100 ? -23.422 21.578 13.641 1 96.44 100 GLU A N 1
ATOM 790 C CA . GLU A 1 100 ? -23.562 22.5 12.516 1 96.44 100 GLU A CA 1
ATOM 791 C C . GLU A 1 100 ? -22.328 23.375 12.359 1 96.44 100 GLU A C 1
ATOM 793 O O . GLU A 1 100 ? -21.875 23.625 11.234 1 96.44 100 GLU A O 1
ATOM 798 N N . MET A 1 101 ? -21.859 23.844 13.453 1 95.62 101 MET A N 1
ATOM 799 C CA . MET A 1 101 ? -20.641 24.656 13.461 1 95.62 101 MET A CA 1
ATOM 800 C C . MET A 1 101 ? -19.469 23.922 12.836 1 95.62 101 MET A C 1
ATOM 802 O O . MET A 1 101 ? -18.766 24.469 11.984 1 95.62 101 MET A O 1
ATOM 806 N N . THR A 1 102 ? -19.297 22.719 13.188 1 95.06 102 THR A N 1
ATOM 807 C CA . THR A 1 102 ? -18.219 21.891 12.656 1 95.06 102 THR A CA 1
ATOM 808 C C . THR A 1 102 ? -18.375 21.672 11.156 1 95.06 102 THR A C 1
ATOM 810 O O . THR A 1 102 ? -17.406 21.75 10.406 1 95.06 102 THR A O 1
ATOM 813 N N . THR A 1 103 ? -19.562 21.438 10.766 1 95.81 103 THR A N 1
ATOM 814 C CA . THR A 1 103 ? -19.859 21.234 9.352 1 95.81 103 THR A CA 1
ATOM 815 C C . THR A 1 103 ? -19.516 22.469 8.539 1 95.81 103 THR A C 1
ATOM 817 O O . THR A 1 103 ? -18.906 22.375 7.469 1 95.81 103 THR A O 1
ATOM 820 N N . LEU A 1 104 ? -19.906 23.625 9.07 1 96.56 104 LEU A N 1
ATOM 821 C CA . LEU A 1 104 ? -19.641 24.875 8.391 1 96.56 104 LEU A CA 1
ATOM 822 C C . LEU A 1 104 ? -18.141 25.141 8.328 1 96.56 104 LEU A C 1
ATOM 824 O O . LEU A 1 104 ? -17.609 25.484 7.262 1 96.56 104 LEU A O 1
ATOM 828 N N . LEU A 1 105 ? -17.5 24.938 9.406 1 97.31 105 LEU A N 1
ATOM 829 C CA . LEU A 1 105 ? -16.078 25.234 9.492 1 97.31 105 LEU A CA 1
ATOM 830 C C . LEU A 1 105 ? -15.266 24.328 8.57 1 97.31 105 LEU A C 1
ATOM 832 O O . LEU A 1 105 ? -14.25 24.734 8.023 1 97.31 105 LEU A O 1
ATOM 836 N N . CYS A 1 106 ? -15.703 23.125 8.367 1 95.88 106 CYS A N 1
ATOM 837 C CA . CYS A 1 106 ? -15.008 22.156 7.523 1 95.88 106 CYS A CA 1
ATOM 838 C C . CYS A 1 106 ? -15.062 22.562 6.059 1 95.88 106 CYS A C 1
ATOM 840 O O . CYS A 1 106 ? -14.258 22.109 5.246 1 95.88 106 CYS A O 1
ATOM 842 N N . GLN A 1 107 ? -15.969 23.5 5.758 1 95 107 GLN A N 1
ATOM 843 C CA . GLN A 1 107 ? -16.125 23.922 4.375 1 95 107 GLN A CA 1
ATOM 844 C C . GLN A 1 107 ? -15.336 25.203 4.098 1 95 107 GLN A C 1
ATOM 846 O O . GLN A 1 107 ? -15.242 25.641 2.949 1 95 107 GLN A O 1
ATOM 851 N N . ILE A 1 108 ? -14.797 25.734 5.086 1 97.25 108 ILE A N 1
ATOM 852 C CA . ILE A 1 108 ? -14.062 26.984 4.957 1 97.25 108 ILE A CA 1
ATOM 853 C C . ILE A 1 108 ? -12.562 26.703 4.949 1 97.25 108 ILE A C 1
ATOM 855 O O . ILE A 1 108 ? -12.039 26.062 5.863 1 97.25 108 ILE A O 1
ATOM 859 N N . PRO A 1 109 ? -11.883 27.141 3.92 1 97.44 109 PRO A N 1
ATOM 860 C CA . PRO A 1 109 ? -10.445 26.906 3.852 1 97.44 109 PRO A CA 1
ATOM 861 C C . PRO A 1 109 ? -9.648 27.75 4.84 1 97.44 109 PRO A C 1
ATOM 863 O O . PRO A 1 109 ? -10.211 28.656 5.469 1 97.44 109 PRO A O 1
ATOM 866 N N . ASN A 1 110 ? -8.438 27.438 5.004 1 98.19 110 ASN A N 1
ATOM 867 C CA . ASN A 1 110 ? -7.496 28.266 5.742 1 98.19 110 ASN A CA 1
ATOM 868 C C . ASN A 1 110 ? -7.305 29.625 5.066 1 98.19 110 ASN A C 1
ATOM 870 O O . ASN A 1 110 ? -7.742 29.828 3.934 1 98.19 110 ASN A O 1
ATOM 874 N N . ILE A 1 111 ? -6.75 30.578 5.785 1 98.19 111 ILE A N 1
ATOM 875 C CA . ILE A 1 111 ? -6.469 31.891 5.188 1 98.19 111 ILE A CA 1
ATOM 876 C C . ILE A 1 111 ? -4.965 32.031 4.953 1 98.19 111 ILE A C 1
ATOM 878 O O . ILE A 1 111 ? -4.156 31.562 5.758 1 98.19 111 ILE A O 1
ATOM 882 N N . PRO A 1 112 ? -4.578 32.656 3.883 1 98.38 112 PRO A N 1
ATOM 883 C CA . PRO A 1 112 ? -3.162 32.812 3.529 1 98.38 112 PRO A CA 1
ATOM 884 C C . PRO A 1 112 ? -2.424 33.812 4.406 1 98.38 112 PRO A C 1
ATOM 886 O O . PRO A 1 112 ? -3.033 34.75 4.906 1 98.38 112 PRO A O 1
ATOM 889 N N . TYR A 1 113 ? -1.186 33.594 4.59 1 98.06 113 TYR A N 1
ATOM 890 C CA . TYR A 1 113 ? -0.32 34.625 5.184 1 98.06 113 TYR A CA 1
ATOM 891 C C . TYR A 1 113 ? -0.265 35.875 4.312 1 98.06 113 TYR A C 1
ATOM 893 O O . TYR A 1 113 ? -0.628 35.844 3.137 1 98.06 113 TYR A O 1
ATOM 901 N N . ASP A 1 114 ? 0.228 36.906 4.887 1 96.56 114 ASP A N 1
ATOM 902 C CA . ASP A 1 114 ? 0.274 38.188 4.195 1 96.56 114 ASP A CA 1
ATOM 903 C C . ASP A 1 114 ? 1.224 38.125 3.002 1 96.56 114 ASP A C 1
ATOM 905 O O . ASP A 1 114 ? 0.994 38.781 1.99 1 96.56 114 ASP A O 1
ATOM 909 N N . GLU A 1 115 ? 2.234 37.344 3.09 1 96.25 115 GLU A N 1
ATOM 910 C CA . GLU A 1 115 ? 3.275 37.312 2.066 1 96.25 115 GLU A CA 1
ATOM 911 C C . GLU A 1 115 ? 2.801 36.562 0.825 1 96.25 115 GLU A C 1
ATOM 913 O O . GLU A 1 115 ? 3.418 36.656 -0.237 1 96.25 115 GLU A O 1
ATOM 918 N N . VAL A 1 116 ? 1.686 35.812 0.917 1 98.25 116 VAL A N 1
ATOM 919 C CA . VAL A 1 116 ? 1.139 35.125 -0.238 1 98.25 116 VAL A CA 1
ATOM 920 C C . VAL A 1 116 ? 0.623 36.125 -1.263 1 98.25 116 VAL A C 1
ATOM 922 O O . VAL A 1 116 ? -0.171 37 -0.929 1 98.25 116 VAL A O 1
ATOM 925 N N . PRO A 1 117 ? 1.074 36.031 -2.461 1 97.75 117 PRO A N 1
ATOM 926 C CA . PRO A 1 117 ? 0.658 37.031 -3.465 1 97.75 117 PRO A CA 1
ATOM 927 C C . PRO A 1 117 ? -0.788 36.812 -3.914 1 97.75 117 PRO A C 1
ATOM 929 O O . PRO A 1 117 ? -1.324 35.719 -3.828 1 97.75 117 PRO A O 1
ATOM 932 N N . GLU A 1 118 ? -1.348 37.906 -4.348 1 96.94 118 GLU A N 1
ATOM 933 C CA . GLU A 1 118 ? -2.635 37.812 -5.027 1 96.94 118 GLU A CA 1
ATOM 934 C C . GLU A 1 118 ? -2.498 37.094 -6.359 1 96.94 118 GLU A C 1
ATOM 936 O O . GLU A 1 118 ? -1.442 37.125 -6.992 1 96.94 118 GLU A O 1
ATOM 941 N N . GLY A 1 119 ? -3.469 36.406 -6.738 1 97.69 119 GLY A N 1
ATOM 942 C CA . GLY A 1 119 ? -3.504 35.688 -7.988 1 97.69 119 GLY A CA 1
ATOM 943 C C . GLY A 1 119 ? -4.645 34.656 -8.055 1 97.69 119 GLY A C 1
ATOM 944 O O . GLY A 1 119 ? -5.203 34.281 -7.027 1 97.69 119 GLY A O 1
ATOM 945 N N . LYS A 1 120 ? -4.945 34.25 -9.297 1 96.56 120 LYS A N 1
ATOM 946 C CA . LYS A 1 120 ? -6.121 33.406 -9.477 1 96.56 120 LYS A CA 1
ATOM 947 C C . LYS A 1 120 ? -5.73 32.031 -10.023 1 96.56 120 LYS A C 1
ATOM 949 O O . LYS A 1 120 ? -6.379 31.047 -9.711 1 96.56 120 LYS A O 1
ATOM 954 N N . VAL A 1 121 ? -4.711 32.094 -10.789 1 96.38 121 VAL A N 1
ATOM 955 C CA . VAL A 1 121 ? -4.406 30.875 -11.531 1 96.38 121 VAL A CA 1
ATOM 956 C C . VAL A 1 121 ? -2.932 30.516 -11.367 1 96.38 121 VAL A C 1
ATOM 958 O O . VAL A 1 121 ? -2.158 31.312 -10.812 1 96.38 121 VAL A O 1
ATOM 961 N N . ALA A 1 122 ? -2.594 29.391 -11.836 1 97.12 122 ALA A N 1
ATOM 962 C CA . ALA A 1 122 ? -1.238 28.859 -11.695 1 97.12 122 ALA A CA 1
ATOM 963 C C . ALA A 1 122 ? -0.215 29.812 -12.312 1 97.12 122 ALA A C 1
ATOM 965 O O . ALA A 1 122 ? 0.906 29.938 -11.82 1 97.12 122 ALA A O 1
ATOM 966 N N . GLU A 1 123 ? -0.514 30.453 -13.367 1 97.19 123 GLU A N 1
ATOM 967 C CA . GLU A 1 123 ? 0.381 31.375 -14.07 1 97.19 123 GLU A CA 1
ATOM 968 C C . GLU A 1 123 ? 0.737 32.562 -13.203 1 97.19 123 GLU A C 1
ATOM 970 O O . GLU A 1 123 ? 1.738 33.25 -13.445 1 97.19 123 GLU A O 1
ATOM 975 N N . ASP A 1 124 ? -0.101 32.812 -12.172 1 98.06 124 ASP A N 1
ATOM 976 C CA . ASP A 1 124 ? 0.092 33.969 -11.305 1 98.06 124 ASP A CA 1
ATOM 977 C C . ASP A 1 124 ? 1.068 33.656 -10.172 1 98.06 124 ASP A C 1
ATOM 979 O O . ASP A 1 124 ? 1.485 34.562 -9.438 1 98.06 124 ASP A O 1
ATOM 983 N N . ASN A 1 125 ? 1.452 32.375 -10.047 1 98.62 125 ASN A N 1
ATOM 984 C CA . ASN A 1 125 ? 2.414 32.031 -9.008 1 98.62 125 ASN A CA 1
ATOM 985 C C . ASN A 1 125 ? 3.77 32.688 -9.25 1 98.62 125 ASN A C 1
ATOM 987 O O . ASN A 1 125 ? 4.188 32.844 -10.398 1 98.62 125 ASN A O 1
ATOM 991 N N . HIS A 1 126 ? 4.449 33 -8.211 1 98.5 126 HIS A N 1
ATOM 992 C CA . HIS A 1 126 ? 5.734 33.688 -8.305 1 98.5 126 HIS A CA 1
ATOM 993 C C . HIS A 1 126 ? 6.891 32.719 -8.305 1 98.5 126 HIS A C 1
ATOM 995 O O . HIS A 1 126 ? 6.945 31.812 -7.461 1 98.5 126 HIS A O 1
ATOM 1001 N N . VAL A 1 127 ? 7.785 32.844 -9.258 1 98.31 127 VAL A N 1
ATOM 1002 C CA . VAL A 1 127 ? 9.031 32.094 -9.227 1 98.31 127 VAL A CA 1
ATOM 1003 C C . VAL A 1 127 ? 10.031 32.75 -8.289 1 98.31 127 VAL A C 1
ATOM 1005 O O . VAL A 1 127 ? 10.555 33.844 -8.602 1 98.31 127 VAL A O 1
ATOM 1008 N N . VAL A 1 128 ? 10.375 32.156 -7.223 1 98.31 128 VAL A N 1
ATOM 1009 C CA . VAL A 1 128 ? 11.094 32.875 -6.176 1 98.31 128 VAL A CA 1
ATOM 1010 C C . VAL A 1 128 ? 12.547 32.406 -6.125 1 98.31 128 VAL A C 1
ATOM 1012 O O . VAL A 1 128 ? 13.398 33.094 -5.551 1 98.31 128 VAL A O 1
ATOM 1015 N N . LYS A 1 129 ? 12.836 31.266 -6.68 1 98.06 129 LYS A N 1
ATOM 1016 C CA . LYS A 1 129 ? 14.195 30.734 -6.715 1 98.06 129 LYS A CA 1
ATOM 1017 C C . LYS A 1 129 ? 14.367 29.734 -7.855 1 98.06 129 LYS A C 1
ATOM 1019 O O . LYS A 1 129 ? 13.391 29.109 -8.297 1 98.06 129 LYS A O 1
ATOM 1024 N N . SER A 1 130 ? 15.516 29.594 -8.414 1 97.69 130 SER A N 1
ATOM 1025 C CA . SER A 1 130 ? 15.867 28.672 -9.484 1 97.69 130 SER A CA 1
ATOM 1026 C C . SER A 1 130 ? 17.375 28.453 -9.57 1 97.69 130 SER A C 1
ATOM 1028 O O . SER A 1 130 ? 18.141 29.312 -9.125 1 97.69 130 SER A O 1
ATOM 1030 N N . ASN A 1 131 ? 17.781 27.328 -10.031 1 96.62 131 ASN A N 1
ATOM 1031 C CA . ASN A 1 131 ? 19.219 27.156 -10.266 1 96.62 131 ASN A CA 1
ATOM 1032 C C . ASN A 1 131 ? 19.609 27.562 -11.68 1 96.62 131 ASN A C 1
ATOM 1034 O O . ASN A 1 131 ? 20.734 27.328 -12.102 1 96.62 131 ASN A O 1
ATOM 1038 N N . LEU A 1 132 ? 18.672 28.188 -12.375 1 95.19 132 LEU A N 1
ATOM 1039 C CA . LEU A 1 132 ? 18.922 28.547 -13.773 1 95.19 132 LEU A CA 1
ATOM 1040 C C . LEU A 1 132 ? 19.109 30.047 -13.93 1 95.19 132 LEU A C 1
ATOM 1042 O O . LEU A 1 132 ? 19.766 30.5 -14.867 1 95.19 132 LEU A O 1
ATOM 1046 N N . LYS A 1 133 ? 18.453 30.812 -13.086 1 92.25 133 LYS A N 1
ATOM 1047 C CA . LYS A 1 133 ? 18.562 32.281 -13.125 1 92.25 133 LYS A CA 1
ATOM 1048 C C . LYS A 1 133 ? 18.156 32.906 -11.789 1 92.25 133 LYS A C 1
ATOM 1050 O O . LYS A 1 133 ? 17.406 32.281 -11.023 1 92.25 133 LYS A O 1
ATOM 1055 N N . GLU A 1 134 ? 18.719 34.062 -11.602 1 94.94 134 GLU A N 1
ATOM 1056 C CA . GLU A 1 134 ? 18.297 34.812 -10.422 1 94.94 134 GLU A CA 1
ATOM 1057 C C . GLU A 1 134 ? 16.875 35.312 -10.578 1 94.94 134 GLU A C 1
ATOM 1059 O O . GLU A 1 134 ? 16.516 35.875 -11.625 1 94.94 134 GLU A O 1
ATOM 1064 N N . CYS A 1 135 ? 16.125 35.156 -9.516 1 96 135 CYS A N 1
ATOM 1065 C CA . CYS A 1 135 ? 14.719 35.531 -9.586 1 96 135 CYS A CA 1
ATOM 1066 C C . CYS A 1 135 ? 14.484 36.875 -8.961 1 96 135 CYS A C 1
ATOM 1068 O O . CYS A 1 135 ? 15.195 37.281 -8.039 1 96 135 CYS A O 1
ATOM 1070 N N . THR A 1 136 ? 13.406 37.594 -9.453 1 94.81 136 THR A N 1
ATOM 1071 C CA . THR A 1 136 ? 12.953 38.875 -8.906 1 94.81 136 THR A CA 1
ATOM 1072 C C . THR A 1 136 ? 11.5 38.781 -8.469 1 94.81 136 THR A C 1
ATOM 1074 O O . THR A 1 136 ? 10.812 37.812 -8.758 1 94.81 136 THR A O 1
ATOM 1077 N N . ALA A 1 137 ? 11.062 39.812 -7.816 1 91.94 137 ALA A N 1
ATOM 1078 C CA . ALA A 1 137 ? 9.695 39.844 -7.301 1 91.94 137 ALA A CA 1
ATOM 1079 C C . ALA A 1 137 ? 8.68 39.844 -8.445 1 91.94 137 ALA A C 1
ATOM 1081 O O . ALA A 1 137 ? 7.512 39.5 -8.25 1 91.94 137 ALA A O 1
ATOM 1082 N N . ASN A 1 138 ? 9.133 40.125 -9.617 1 92.94 138 ASN A N 1
ATOM 1083 C CA . ASN A 1 138 ? 8.234 40.25 -10.766 1 92.94 138 ASN A CA 1
ATOM 1084 C C . ASN A 1 138 ? 8.172 38.938 -11.562 1 92.94 138 ASN A C 1
ATOM 1086 O O . ASN A 1 138 ? 7.348 38.812 -12.469 1 92.94 138 ASN A O 1
ATOM 1090 N N . ASP A 1 139 ? 8.992 38 -11.211 1 96.44 139 ASP A N 1
ATOM 1091 C CA . ASP A 1 139 ? 9.008 36.75 -11.945 1 96.44 139 ASP A CA 1
ATOM 1092 C C . ASP A 1 139 ? 7.797 35.906 -11.578 1 96.44 139 ASP A C 1
ATOM 1094 O O . ASP A 1 139 ? 7.613 35.531 -10.414 1 96.44 139 ASP A O 1
ATOM 1098 N N . THR A 1 140 ? 6.969 35.594 -12.539 1 97.38 140 THR A N 1
ATOM 1099 C CA . THR A 1 140 ? 5.832 34.688 -12.391 1 97.38 140 THR A CA 1
ATOM 1100 C C . THR A 1 140 ? 5.945 33.531 -13.367 1 97.38 140 THR A C 1
ATOM 1102 O O . THR A 1 140 ? 6.773 33.562 -14.281 1 97.38 140 THR A O 1
ATOM 1105 N N . VAL A 1 141 ? 5.156 32.5 -13.062 1 96.94 141 VAL A N 1
ATOM 1106 C CA . VAL A 1 141 ? 5.133 31.359 -13.977 1 96.94 141 VAL A CA 1
ATOM 1107 C C . VAL A 1 141 ? 4.766 31.844 -15.383 1 96.94 141 VAL A C 1
ATOM 1109 O O . VAL A 1 141 ? 5.348 31.375 -16.375 1 96.94 141 VAL A O 1
ATOM 1112 N N . GLY A 1 142 ? 3.859 32.781 -15.461 1 95.06 142 GLY A N 1
ATOM 1113 C CA . GLY A 1 142 ? 3.348 33.25 -16.734 1 95.06 142 GLY A CA 1
ATOM 1114 C C . GLY A 1 142 ? 4.387 34 -17.562 1 95.06 142 GLY A C 1
ATOM 1115 O O . GLY A 1 142 ? 4.281 34.062 -18.781 1 95.06 142 GLY A O 1
ATOM 1116 N N . ASN A 1 143 ? 5.391 34.531 -16.891 1 94 143 ASN A N 1
ATOM 1117 C CA . ASN A 1 143 ? 6.395 35.312 -17.625 1 94 143 ASN A CA 1
ATOM 1118 C C . ASN A 1 143 ? 7.781 34.688 -17.5 1 94 143 ASN A C 1
ATOM 1120 O O . ASN A 1 143 ? 8.789 35.344 -17.75 1 94 143 ASN A O 1
ATOM 1124 N N . TRP A 1 144 ? 7.773 33.438 -17.016 1 92 144 TRP A N 1
ATOM 1125 C CA . TRP A 1 144 ? 9.031 32.719 -16.859 1 92 144 TRP A CA 1
ATOM 1126 C C . TRP A 1 144 ? 9.531 32.219 -18.219 1 92 144 TRP A C 1
ATOM 1128 O O . TRP A 1 144 ? 9.078 31.188 -18.703 1 92 144 TRP A O 1
ATOM 1138 N N . ASP A 1 145 ? 10.453 32.844 -18.844 1 86.69 145 ASP A N 1
ATOM 1139 C CA . ASP A 1 145 ? 10.953 32.469 -20.172 1 86.69 145 ASP A CA 1
ATOM 1140 C C . ASP A 1 145 ? 12.344 31.844 -20.078 1 86.69 145 ASP A C 1
ATOM 1142 O O . ASP A 1 145 ? 13.297 32.344 -20.703 1 86.69 145 ASP A O 1
ATOM 1146 N N . VAL A 1 146 ? 12.516 30.969 -19.156 1 86.44 146 VAL A N 1
ATOM 1147 C CA . VAL A 1 146 ? 13.766 30.234 -19 1 86.44 146 VAL A CA 1
ATOM 1148 C C . VAL A 1 146 ? 13.555 28.766 -19.344 1 86.44 146 VAL A C 1
ATOM 1150 O O . VAL A 1 146 ? 12.695 28.094 -18.781 1 86.44 146 VAL A O 1
ATOM 1153 N N . ASN A 1 147 ? 14.133 28.328 -20.375 1 78.88 147 ASN A N 1
ATOM 1154 C CA . ASN A 1 147 ? 14.195 26.922 -20.766 1 78.88 147 ASN A CA 1
ATOM 1155 C C . ASN A 1 147 ? 15.625 26.391 -20.719 1 78.88 147 ASN A C 1
ATOM 1157 O O . ASN A 1 147 ? 16.469 26.812 -21.516 1 78.88 147 ASN A O 1
ATOM 1161 N N . PRO A 1 148 ? 15.727 25.469 -19.828 1 82.31 148 PRO A N 1
ATOM 1162 C CA . PRO A 1 148 ? 17.094 24.938 -19.766 1 82.31 148 PRO A CA 1
ATOM 1163 C C . PRO A 1 148 ? 17.453 24.109 -21 1 82.31 148 PRO A C 1
ATOM 1165 O O . PRO A 1 148 ? 16.609 23.422 -21.562 1 82.31 148 PRO A O 1
ATOM 1168 N N . SER A 1 149 ? 18.359 24.641 -21.75 1 78.5 149 SER A N 1
ATOM 1169 C CA . SER A 1 149 ? 18.859 23.781 -22.812 1 78.5 149 SER A CA 1
ATOM 1170 C C . SER A 1 149 ? 19.844 22.734 -22.281 1 78.5 149 SER A C 1
ATOM 1172 O O . SER A 1 149 ? 20.922 23.078 -21.812 1 78.5 149 SER A O 1
ATOM 1174 N N . LEU A 1 150 ? 19.312 21.406 -22.328 1 85.69 150 LEU A N 1
ATOM 1175 C CA . LEU A 1 150 ? 20.172 20.359 -21.812 1 85.69 150 LEU A CA 1
ATOM 1176 C C . LEU A 1 150 ? 21 19.734 -22.922 1 85.69 150 LEU A C 1
ATOM 1178 O O . LEU A 1 150 ? 21.797 18.828 -22.688 1 85.69 150 LEU A O 1
ATOM 1182 N N . GLY A 1 151 ? 20.797 20.234 -24.094 1 85.94 151 GLY A N 1
ATOM 1183 C CA . GLY A 1 151 ? 21.625 19.859 -25.234 1 85.94 151 GLY A CA 1
ATOM 1184 C C . GLY A 1 151 ? 21.391 18.438 -25.703 1 85.94 151 GLY A C 1
ATOM 1185 O O . GLY A 1 151 ? 22.266 17.844 -26.344 1 85.94 151 GLY A O 1
ATOM 1186 N N . ILE A 1 152 ? 20.344 17.812 -25.359 1 89.31 152 ILE A N 1
ATOM 1187 C CA . ILE A 1 152 ? 20.031 16.453 -25.797 1 89.31 152 ILE A CA 1
ATOM 1188 C C . ILE A 1 152 ? 19.359 16.484 -27.172 1 89.31 152 ILE A C 1
ATOM 1190 O O . ILE A 1 152 ? 18.328 17.141 -27.344 1 89.31 152 ILE A O 1
ATOM 1194 N N . ALA A 1 153 ? 20 15.875 -28.141 1 87.25 153 ALA A N 1
ATOM 1195 C CA . ALA A 1 153 ? 19.453 15.844 -29.5 1 87.25 153 ALA A CA 1
ATOM 1196 C C . ALA A 1 153 ? 18.234 14.93 -29.578 1 87.25 153 ALA A C 1
ATOM 1198 O O . ALA A 1 153 ? 18.344 13.727 -29.312 1 87.25 153 ALA A O 1
ATOM 1199 N N . ASN A 1 154 ? 17.156 15.445 -29.875 1 90.56 154 ASN A N 1
ATOM 1200 C CA . ASN A 1 154 ? 15.898 14.719 -30.047 1 90.56 154 ASN A CA 1
ATOM 1201 C C . ASN A 1 154 ? 15.555 13.883 -28.812 1 90.56 154 ASN A C 1
ATOM 1203 O O . ASN A 1 154 ? 15.453 12.656 -28.906 1 90.56 154 ASN A O 1
ATOM 1207 N N . PRO A 1 155 ? 15.453 14.547 -27.766 1 94.31 155 PRO A N 1
ATOM 1208 C CA . PRO A 1 155 ? 15.172 13.812 -26.531 1 94.31 155 PRO A CA 1
ATOM 1209 C C . PRO A 1 155 ? 13.875 13.008 -26.609 1 94.31 155 PRO A C 1
ATOM 1211 O O . PRO A 1 155 ? 12.867 13.508 -27.109 1 94.31 155 PRO A O 1
ATOM 1214 N N . LEU A 1 156 ? 13.914 11.734 -26.141 1 97 156 LEU A N 1
ATOM 1215 C CA . LEU A 1 156 ? 12.734 10.883 -26.078 1 97 156 LEU A CA 1
ATOM 1216 C C . LEU A 1 156 ? 11.984 11.094 -24.766 1 97 156 LEU A C 1
ATOM 1218 O O . LEU A 1 156 ? 12.609 11.25 -23.703 1 97 156 LEU A O 1
ATOM 1222 N N . PRO A 1 157 ? 10.656 11.148 -24.812 1 97.06 157 PRO A N 1
ATOM 1223 C CA . PRO A 1 157 ? 9.898 11.211 -23.562 1 97.06 157 PRO A CA 1
ATOM 1224 C C . PRO A 1 157 ? 10.023 9.938 -22.734 1 97.06 157 PRO A C 1
ATOM 1226 O O . PRO A 1 157 ? 10.344 8.875 -23.266 1 97.06 157 PRO A O 1
ATOM 1229 N N . HIS A 1 158 ? 9.719 10.055 -21.453 1 97.69 158 HIS A N 1
ATOM 1230 C CA . HIS A 1 158 ? 9.984 8.961 -20.531 1 97.69 158 HIS A CA 1
ATOM 1231 C C . HIS A 1 158 ? 9.172 7.723 -20.891 1 97.69 158 HIS A C 1
ATOM 1233 O O . HIS A 1 158 ? 9.602 6.598 -20.641 1 97.69 158 HIS A O 1
ATOM 1239 N N . TRP A 1 159 ? 7.938 7.859 -21.453 1 96.69 159 TRP A N 1
ATOM 1240 C CA . TRP A 1 159 ? 7.133 6.68 -21.766 1 96.69 159 TRP A CA 1
ATOM 1241 C C . TRP A 1 159 ? 7.734 5.898 -22.922 1 96.69 159 TRP A C 1
ATOM 1243 O O . TRP A 1 159 ? 7.539 4.684 -23.031 1 96.69 159 TRP A O 1
ATOM 1253 N N . GLU A 1 160 ? 8.5 6.547 -23.828 1 97.56 160 GLU A N 1
ATOM 1254 C CA . GLU A 1 160 ? 9.234 5.844 -24.875 1 97.56 160 GLU A CA 1
ATOM 1255 C C . GLU A 1 160 ? 10.508 5.211 -24.328 1 97.56 160 GLU A C 1
ATOM 1257 O O . GLU A 1 160 ? 10.859 4.09 -24.703 1 97.56 160 GLU A O 1
ATOM 1262 N N . LEU A 1 161 ? 11.188 5.969 -23.5 1 98.19 161 LEU A N 1
ATOM 1263 C CA . LEU A 1 161 ? 12.398 5.457 -22.875 1 98.19 161 LEU A CA 1
ATOM 1264 C C . LEU A 1 161 ? 12.086 4.23 -22.016 1 98.19 161 LEU A C 1
ATOM 1266 O O . LEU A 1 161 ? 12.883 3.289 -21.953 1 98.19 161 LEU A O 1
ATOM 1270 N N . ALA A 1 162 ? 10.961 4.293 -21.312 1 97.75 162 ALA A N 1
ATOM 1271 C CA . ALA A 1 162 ? 10.516 3.172 -20.484 1 97.75 162 ALA A CA 1
ATOM 1272 C C . ALA A 1 162 ? 10.383 1.9 -21.328 1 97.75 162 ALA A C 1
ATOM 1274 O O . ALA A 1 162 ? 10.773 0.817 -20.875 1 97.75 162 ALA A O 1
ATOM 1275 N N . LYS A 1 163 ? 9.812 2.018 -22.469 1 97.25 163 LYS A N 1
ATOM 1276 C CA . LYS A 1 163 ? 9.664 0.882 -23.359 1 97.25 163 LYS A CA 1
ATOM 1277 C C . LYS A 1 163 ? 11.016 0.449 -23.922 1 97.25 163 LYS A C 1
ATOM 1279 O O . LYS A 1 163 ? 11.328 -0.742 -23.953 1 97.25 163 LYS A O 1
ATOM 1284 N N . LYS A 1 164 ? 11.797 1.434 -24.359 1 97.56 164 LYS A N 1
ATOM 1285 C CA . LYS A 1 164 ? 13.094 1.181 -24.984 1 97.56 164 LYS A CA 1
ATOM 1286 C C . LYS A 1 164 ? 14.008 0.376 -24.078 1 97.56 164 LYS A C 1
ATOM 1288 O O . LYS A 1 164 ? 14.703 -0.535 -24.516 1 97.56 164 LYS A O 1
ATOM 1293 N N . TYR A 1 165 ? 13.977 0.67 -22.797 1 98.06 165 TYR A N 1
ATOM 1294 C CA . TYR A 1 165 ? 14.898 0.046 -21.859 1 98.06 165 TYR A CA 1
ATOM 1295 C C . TYR A 1 165 ? 14.164 -0.918 -20.938 1 98.06 165 TYR A C 1
ATOM 1297 O O . TYR A 1 165 ? 14.734 -1.414 -19.953 1 98.06 165 TYR A O 1
ATOM 1305 N N . ASN A 1 166 ? 12.844 -1.199 -21.125 1 98.06 166 ASN A N 1
ATOM 1306 C CA . ASN A 1 166 ? 12.008 -2.121 -20.359 1 98.06 166 ASN A CA 1
ATOM 1307 C C . ASN A 1 166 ? 12 -1.77 -18.875 1 98.06 166 ASN A C 1
ATOM 1309 O O . ASN A 1 166 ? 12.281 -2.619 -18.031 1 98.06 166 ASN A O 1
ATOM 1313 N N . LEU A 1 167 ? 11.68 -0.512 -18.609 1 98.69 167 LEU A N 1
ATOM 1314 C CA . LEU A 1 167 ? 11.75 -0.003 -17.234 1 98.69 167 LEU A CA 1
ATOM 1315 C C . LEU A 1 167 ? 10.375 0.016 -16.594 1 98.69 167 LEU A C 1
ATOM 1317 O O . LEU A 1 167 ? 10.25 -0.174 -15.375 1 98.69 167 LEU A O 1
ATOM 1321 N N . ILE A 1 168 ? 9.391 0.399 -17.375 1 98.69 168 ILE A N 1
ATOM 1322 C CA . ILE A 1 168 ? 8.008 0.57 -16.938 1 98.69 168 ILE A CA 1
ATOM 1323 C C . ILE A 1 168 ? 7.055 0.067 -18.031 1 98.69 168 ILE A C 1
ATOM 1325 O O . ILE A 1 168 ? 7.215 0.395 -19.203 1 98.69 168 ILE A O 1
ATOM 1329 N N . ASP A 1 169 ? 6.109 -0.683 -17.672 1 98.5 169 ASP A N 1
ATOM 1330 C CA . ASP A 1 169 ? 5.094 -1.163 -18.594 1 98.5 169 ASP A CA 1
ATOM 1331 C C . ASP A 1 169 ? 3.707 -0.659 -18.203 1 98.5 169 ASP A C 1
ATOM 1333 O O . ASP A 1 169 ? 3.1 -1.169 -17.266 1 98.5 169 ASP A O 1
ATOM 1337 N N . PHE A 1 170 ? 3.195 0.255 -18.938 1 97.56 170 PHE A N 1
ATOM 1338 C CA . PHE A 1 170 ? 1.909 0.877 -18.641 1 97.56 170 PHE A CA 1
ATOM 1339 C C . PHE A 1 170 ? 0.76 -0.019 -19.094 1 97.56 170 PHE A C 1
ATOM 1341 O O . PHE A 1 170 ? -0.3 -0.038 -18.469 1 97.56 170 PHE A O 1
ATOM 1348 N N . ASP A 1 171 ? 0.979 -0.772 -20.109 1 97.69 171 ASP A N 1
ATOM 1349 C CA . ASP A 1 171 ? -0.047 -1.694 -20.578 1 97.69 171 ASP A CA 1
ATOM 1350 C C . ASP A 1 171 ? -0.288 -2.818 -19.578 1 97.69 171 ASP A C 1
ATOM 1352 O O . ASP A 1 171 ? -1.429 -3.242 -19.375 1 97.69 171 ASP A O 1
ATOM 1356 N N . LEU A 1 172 ? 0.758 -3.293 -19.031 1 98.25 172 LEU A N 1
ATOM 1357 C CA . LEU A 1 172 ? 0.6 -4.281 -17.969 1 98.25 172 LEU A CA 1
ATOM 1358 C C . LEU A 1 172 ? -0.213 -3.707 -16.812 1 98.25 172 LEU A C 1
ATOM 1360 O O . LEU A 1 172 ? -1.003 -4.418 -16.188 1 98.25 172 LEU A O 1
ATOM 1364 N N . GLY A 1 173 ? 0.077 -2.408 -16.531 1 98.31 173 GLY A N 1
ATOM 1365 C CA . GLY A 1 173 ? -0.716 -1.757 -15.5 1 98.31 173 GLY A CA 1
ATOM 1366 C C . GLY A 1 173 ? -2.207 -1.797 -15.773 1 98.31 173 GLY A C 1
ATOM 1367 O O . GLY A 1 173 ? -3 -2.129 -14.891 1 98.31 173 GLY A O 1
ATOM 1368 N N . VAL A 1 174 ? -2.541 -1.47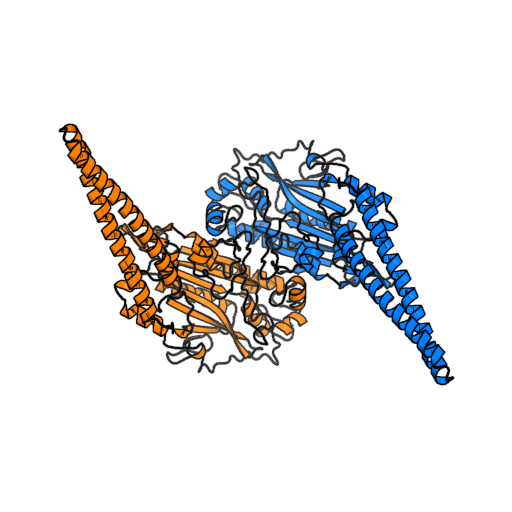 -17 1 97.69 174 VAL A N 1
ATOM 1369 C CA . VAL A 1 174 ? -3.939 -1.477 -17.422 1 97.69 174 VAL A CA 1
ATOM 1370 C C . VAL A 1 174 ? -4.52 -2.879 -17.25 1 97.69 174 VAL A C 1
ATOM 1372 O O . VAL A 1 174 ? -5.637 -3.039 -16.75 1 97.69 174 VAL A O 1
ATOM 1375 N N . LYS A 1 175 ? -3.785 -3.861 -17.594 1 98.62 175 LYS A N 1
ATOM 1376 C CA . LYS A 1 175 ? -4.207 -5.258 -17.516 1 98.62 175 LYS A CA 1
ATOM 1377 C C . LYS A 1 175 ? -4.441 -5.68 -16.078 1 98.62 175 LYS A C 1
ATOM 1379 O O . LYS A 1 175 ? -5.449 -6.316 -15.766 1 98.62 175 LYS A O 1
ATOM 1384 N N . ILE A 1 176 ? -3.592 -5.34 -15.195 1 98.75 176 ILE A N 1
ATOM 1385 C CA . ILE A 1 176 ? -3.562 -5.832 -13.828 1 98.75 176 ILE A CA 1
ATOM 1386 C C . ILE A 1 176 ? -4.578 -5.066 -12.977 1 98.75 176 ILE A C 1
ATOM 1388 O O . ILE A 1 176 ? -5.23 -5.645 -12.109 1 98.75 176 ILE A O 1
ATOM 1392 N N . THR A 1 177 ? -4.695 -3.744 -13.25 1 98.5 177 THR A N 1
ATOM 1393 C CA . THR A 1 177 ? -5.559 -2.887 -12.445 1 98.5 177 THR A CA 1
ATOM 1394 C C . THR A 1 177 ? -6.391 -1.969 -13.344 1 98.5 177 THR A C 1
ATOM 1396 O O . THR A 1 177 ? -7.617 -2.068 -13.375 1 98.5 177 THR A O 1
ATOM 1399 N N . GLY A 1 178 ? -5.781 -1.144 -14.047 1 96.94 178 GLY A N 1
ATOM 1400 C CA . GLY A 1 178 ? -6.332 -0.068 -14.852 1 96.94 178 GLY A CA 1
ATOM 1401 C C . GLY A 1 178 ? -5.305 0.986 -15.219 1 96.94 178 GLY A C 1
ATOM 1402 O O . GLY A 1 178 ? -4.137 0.883 -14.844 1 96.94 178 GLY A O 1
ATOM 1403 N N . ALA A 1 179 ? -5.793 1.991 -15.945 1 93.94 179 ALA A N 1
ATOM 1404 C CA . ALA A 1 179 ? -4.914 3.105 -16.281 1 93.94 179 ALA A CA 1
ATOM 1405 C C . ALA A 1 179 ? -4.438 3.836 -15.039 1 93.94 179 ALA A C 1
ATOM 1407 O O . ALA A 1 179 ? -5.188 3.975 -14.07 1 93.94 179 ALA A O 1
ATOM 1408 N N . GLY A 1 180 ? -3.176 4.305 -15.07 1 95.62 180 GLY A N 1
ATOM 1409 C CA . GLY A 1 180 ? -2.664 5.082 -13.945 1 95.62 180 GLY A CA 1
ATOM 1410 C C . GLY A 1 180 ? -2.025 4.227 -12.867 1 95.62 180 GLY A C 1
ATOM 1411 O O . GLY A 1 180 ? -1.701 4.719 -11.789 1 95.62 180 GLY A O 1
ATOM 1412 N N . PHE A 1 181 ? -1.9 2.93 -13.18 1 97.81 181 PHE A N 1
ATOM 1413 C CA . PHE A 1 181 ? -1.235 1.991 -12.281 1 97.81 181 PHE A CA 1
ATOM 1414 C C . PHE A 1 181 ? -0.041 1.341 -12.969 1 97.81 181 PHE A C 1
ATOM 1416 O O . PHE A 1 181 ? -0.118 0.189 -13.406 1 97.81 181 PHE A O 1
ATOM 1423 N N . PRO A 1 182 ? 1.084 1.957 -12.961 1 98.06 182 PRO A N 1
ATOM 1424 C CA . PRO A 1 182 ? 2.221 1.435 -13.727 1 98.06 182 PRO A CA 1
ATOM 1425 C C . PRO A 1 182 ? 2.863 0.215 -13.07 1 98.06 182 PRO A C 1
ATOM 1427 O O . PRO A 1 182 ? 2.754 0.038 -11.852 1 98.06 182 PRO A O 1
ATOM 1430 N N . VAL A 1 183 ? 3.504 -0.618 -13.859 1 98.81 183 VAL A N 1
ATOM 1431 C CA . VAL A 1 183 ? 4.344 -1.719 -13.391 1 98.81 183 VAL A CA 1
ATOM 1432 C C . VAL A 1 183 ? 5.809 -1.404 -13.68 1 98.81 183 VAL A C 1
ATOM 1434 O O . VAL A 1 183 ? 6.203 -1.263 -14.844 1 98.81 183 VAL A O 1
ATOM 1437 N N . TYR A 1 184 ? 6.613 -1.271 -12.68 1 98.88 184 TYR A N 1
ATOM 1438 C CA . TYR A 1 184 ? 8.047 -1.047 -12.852 1 98.88 184 TYR A CA 1
ATOM 1439 C C . TYR A 1 184 ? 8.797 -2.369 -12.945 1 98.88 184 TYR A C 1
ATOM 1441 O O . TYR A 1 184 ? 8.484 -3.32 -12.219 1 98.88 184 TYR A O 1
ATOM 1449 N N . ILE A 1 185 ? 9.836 -2.453 -13.805 1 98.75 185 ILE A N 1
ATOM 1450 C CA . ILE A 1 185 ? 10.477 -3.725 -14.125 1 98.75 185 ILE A CA 1
ATOM 1451 C C . ILE A 1 185 ? 11.992 -3.559 -14.117 1 98.75 185 ILE A C 1
ATOM 1453 O O . ILE A 1 185 ? 12.523 -2.592 -14.672 1 98.75 185 ILE A O 1
ATOM 1457 N N . GLY A 1 186 ? 12.688 -4.535 -13.531 1 98.31 186 GLY A N 1
ATOM 1458 C CA . GLY A 1 186 ? 14.141 -4.57 -13.617 1 98.31 186 GLY A CA 1
ATOM 1459 C C . GLY A 1 186 ? 14.797 -3.316 -13.07 1 98.31 186 GLY A C 1
ATOM 1460 O O . GLY A 1 186 ? 14.562 -2.93 -11.93 1 98.31 186 GLY A O 1
ATOM 1461 N N . LYS A 1 187 ? 15.477 -2.609 -13.938 1 98.38 187 LYS A N 1
ATOM 1462 C CA . LYS A 1 187 ? 16.188 -1.4 -13.516 1 98.38 187 LYS A CA 1
ATOM 1463 C C . LYS A 1 187 ? 15.195 -0.284 -13.172 1 98.38 187 LYS A C 1
ATOM 1465 O O . LYS A 1 187 ? 15.523 0.62 -12.398 1 98.38 187 LYS A O 1
ATOM 1470 N N . GLY A 1 188 ? 13.961 -0.367 -13.805 1 98.56 188 GLY A N 1
ATOM 1471 C CA . GLY A 1 188 ? 12.93 0.582 -13.414 1 98.56 188 GLY A CA 1
ATOM 1472 C C . GLY A 1 188 ? 12.5 0.432 -11.969 1 98.56 188 GLY A C 1
ATOM 1473 O O . GLY A 1 188 ? 12.352 1.424 -11.25 1 98.56 188 GLY A O 1
ATOM 1474 N N . ALA A 1 189 ? 12.32 -0.834 -11.555 1 98.69 189 ALA A N 1
ATOM 1475 C CA . ALA A 1 189 ? 11.984 -1.117 -10.156 1 98.69 189 ALA A CA 1
ATOM 1476 C C . ALA A 1 189 ? 13.133 -0.743 -9.227 1 98.69 189 ALA A C 1
ATOM 1478 O O . ALA A 1 189 ? 12.914 -0.192 -8.148 1 98.69 189 ALA A O 1
ATOM 1479 N N . ARG A 1 190 ? 14.305 -0.993 -9.586 1 98.19 190 ARG A N 1
ATOM 1480 C CA . ARG A 1 190 ? 15.477 -0.667 -8.789 1 98.19 190 ARG A CA 1
ATOM 1481 C C . ARG A 1 190 ? 15.633 0.841 -8.625 1 98.19 190 ARG A C 1
ATOM 1483 O O . ARG A 1 190 ? 16.047 1.318 -7.574 1 98.19 190 ARG A O 1
ATOM 1490 N N . LEU A 1 191 ? 15.328 1.561 -9.688 1 98.62 191 LEU A N 1
ATOM 1491 C CA . LEU A 1 191 ? 15.398 3.016 -9.617 1 98.62 191 LEU A CA 1
ATOM 1492 C C . LEU A 1 191 ? 14.422 3.557 -8.578 1 98.62 191 LEU A C 1
ATOM 1494 O O . LEU A 1 191 ? 14.766 4.457 -7.809 1 98.62 191 LEU A O 1
ATOM 1498 N N . GLN A 1 192 ? 13.219 2.979 -8.578 1 98.62 192 GLN A N 1
ATOM 1499 C CA . GLN A 1 192 ? 12.258 3.359 -7.559 1 98.62 192 GLN A CA 1
ATOM 1500 C C . GLN A 1 192 ? 12.82 3.148 -6.156 1 98.62 192 GLN A C 1
ATOM 1502 O O . GLN A 1 192 ? 12.805 4.062 -5.328 1 98.62 192 GLN A O 1
ATOM 1507 N N . ARG A 1 193 ? 13.328 1.99 -5.941 1 98.19 193 ARG A N 1
ATOM 1508 C CA . ARG A 1 193 ? 13.859 1.62 -4.633 1 98.19 193 ARG A CA 1
ATOM 1509 C C . ARG A 1 193 ? 15.062 2.482 -4.266 1 98.19 193 ARG A C 1
ATOM 1511 O O . ARG A 1 193 ? 15.219 2.873 -3.109 1 98.19 193 ARG A O 1
ATOM 1518 N N . ALA A 1 194 ? 15.898 2.793 -5.25 1 98.44 194 ALA A N 1
ATOM 1519 C CA . ALA A 1 194 ? 17.062 3.637 -5.027 1 98.44 194 ALA A CA 1
ATOM 1520 C C . ALA A 1 194 ? 16.656 5.035 -4.57 1 98.44 194 ALA A C 1
ATOM 1522 O O . ALA A 1 194 ? 17.219 5.57 -3.609 1 98.44 194 ALA A O 1
ATOM 1523 N N . LEU A 1 195 ? 15.703 5.586 -5.25 1 98.81 195 LEU A N 1
ATOM 1524 C CA . LEU A 1 195 ? 15.219 6.914 -4.902 1 98.81 195 LEU A CA 1
ATOM 1525 C C . LEU A 1 195 ? 14.609 6.926 -3.502 1 98.81 195 LEU A C 1
ATOM 1527 O O . LEU A 1 195 ? 14.875 7.832 -2.711 1 98.81 195 LEU A O 1
ATOM 1531 N N . ILE A 1 196 ? 13.812 5.898 -3.164 1 98.81 196 ILE A N 1
ATOM 1532 C CA . ILE A 1 196 ? 13.164 5.797 -1.86 1 98.81 196 ILE A CA 1
ATOM 1533 C C . ILE A 1 196 ? 14.227 5.773 -0.76 1 98.81 196 ILE A C 1
ATOM 1535 O O . ILE A 1 196 ? 14.156 6.555 0.191 1 98.81 196 ILE A O 1
ATOM 1539 N N . ASN A 1 197 ? 15.219 4.945 -0.919 1 98.56 197 ASN A N 1
ATOM 1540 C CA . ASN A 1 197 ? 16.266 4.805 0.087 1 98.56 197 ASN A CA 1
ATOM 1541 C C . ASN A 1 197 ? 17.094 6.078 0.203 1 98.56 197 ASN A C 1
ATOM 1543 O O . ASN A 1 197 ? 17.453 6.496 1.309 1 98.56 197 ASN A O 1
ATOM 1547 N N . PHE A 1 198 ? 17.406 6.656 -0.968 1 98.75 198 PHE A N 1
ATOM 1548 C CA . PHE A 1 198 ? 18.188 7.883 -0.985 1 98.75 198 PHE A CA 1
ATOM 1549 C C . PHE A 1 198 ? 17.484 8.992 -0.228 1 98.75 198 PHE A C 1
ATOM 1551 O O . PHE A 1 198 ? 18.062 9.648 0.637 1 98.75 198 PHE A O 1
ATOM 1558 N N . PHE A 1 199 ? 16.203 9.211 -0.472 1 98.88 199 PHE A N 1
ATOM 1559 C CA . PHE A 1 199 ? 15.43 10.289 0.135 1 98.88 199 PHE A CA 1
ATOM 1560 C C . PHE A 1 199 ? 15.273 10.062 1.635 1 98.88 199 PHE A C 1
ATOM 1562 O O . PHE A 1 199 ? 15.391 11.008 2.422 1 98.88 199 PHE A O 1
ATOM 1569 N N . LEU A 1 200 ? 15.016 8.828 2.043 1 98.81 200 LEU A N 1
ATOM 1570 C CA . LEU A 1 200 ? 14.867 8.531 3.463 1 98.81 200 LEU A CA 1
ATOM 1571 C C . LEU A 1 200 ? 16.188 8.727 4.203 1 98.81 200 LEU A C 1
ATOM 1573 O O . LEU A 1 200 ? 16.203 9.242 5.324 1 98.81 200 LEU A O 1
ATOM 1577 N N . ASP A 1 201 ? 17.266 8.312 3.586 1 98.5 201 ASP A N 1
ATOM 1578 C CA . ASP A 1 201 ? 18.562 8.508 4.199 1 98.5 201 ASP A CA 1
ATOM 1579 C C . ASP A 1 201 ? 18.891 9.992 4.371 1 98.5 201 ASP A C 1
ATOM 1581 O O . ASP A 1 201 ? 19.391 10.406 5.414 1 98.5 201 ASP A O 1
ATOM 1585 N N . GLU A 1 202 ? 18.609 10.789 3.328 1 98.75 202 GLU A N 1
ATOM 1586 C CA . GLU A 1 202 ? 18.859 12.227 3.402 1 98.75 202 GLU A CA 1
ATOM 1587 C C . GLU A 1 202 ? 18 12.875 4.492 1 98.75 202 GLU A C 1
ATOM 1589 O O . GLU A 1 202 ? 18.453 13.789 5.18 1 98.75 202 GLU A O 1
ATOM 1594 N N . ALA A 1 203 ? 16.766 12.414 4.629 1 98.81 203 ALA A N 1
ATOM 1595 C CA . ALA A 1 203 ? 15.898 12.938 5.68 1 98.81 203 ALA A CA 1
ATOM 1596 C C . ALA A 1 203 ? 16.453 12.617 7.062 1 98.81 203 ALA A C 1
ATOM 1598 O O . ALA A 1 203 ? 16.469 13.477 7.945 1 98.81 203 ALA A O 1
ATOM 1599 N N . ARG A 1 204 ? 16.906 11.438 7.25 1 98.06 204 ARG A N 1
ATOM 1600 C CA . ARG A 1 204 ? 17.469 11.039 8.531 1 98.06 204 ARG A CA 1
ATOM 1601 C C . ARG A 1 204 ? 18.688 11.883 8.875 1 98.06 204 ARG A C 1
ATOM 1603 O O . ARG A 1 204 ? 18.844 12.32 10.016 1 98.06 204 ARG A O 1
ATOM 1610 N N . LYS A 1 205 ? 19.531 12.062 7.887 1 98.06 205 LYS A N 1
ATOM 1611 C CA . LYS A 1 205 ? 20.719 12.891 8.086 1 98.06 205 LYS A CA 1
ATOM 1612 C C . LYS A 1 205 ? 20.328 14.305 8.523 1 98.06 205 LYS A C 1
ATOM 1614 O O . LYS A 1 205 ? 21.078 14.953 9.258 1 98.06 205 LYS A O 1
ATOM 1619 N N . SER A 1 206 ? 19.141 14.711 8.07 1 98.25 206 SER A N 1
ATOM 1620 C CA . SER A 1 206 ? 18.672 16.062 8.375 1 98.25 206 SER A CA 1
ATOM 1621 C C . SER A 1 206 ? 17.875 16.078 9.68 1 98.25 206 SER A C 1
ATOM 1623 O O . SER A 1 206 ? 17.219 17.078 9.984 1 98.25 206 SER A O 1
ATOM 1625 N N . GLY A 1 207 ? 17.828 14.984 10.359 1 98.19 207 GLY A N 1
ATOM 1626 C CA . GLY A 1 207 ? 17.281 14.977 11.711 1 98.19 207 GLY A CA 1
ATOM 1627 C C . GLY A 1 207 ? 15.852 14.469 11.766 1 98.19 207 GLY A C 1
ATOM 1628 O O . GLY A 1 207 ? 15.211 14.539 12.812 1 98.19 207 GLY A O 1
ATOM 1629 N N . TYR A 1 208 ? 15.312 13.953 10.75 1 98.81 208 TYR A N 1
ATOM 1630 C CA . TYR A 1 208 ? 13.953 13.422 10.742 1 98.81 208 TYR A CA 1
ATOM 1631 C C . TYR A 1 208 ? 13.922 12 11.289 1 98.81 208 TYR A C 1
ATOM 1633 O O . TYR A 1 208 ? 14.828 11.203 11.016 1 98.81 208 TYR A O 1
ATOM 1641 N N . THR A 1 209 ? 12.898 11.664 12.023 1 98.81 209 THR A N 1
ATOM 1642 C CA . THR A 1 209 ? 12.633 10.297 12.445 1 98.81 209 THR A CA 1
ATOM 1643 C C . THR A 1 209 ? 11.828 9.547 11.383 1 98.81 209 THR A C 1
ATOM 1645 O O . THR A 1 209 ? 10.758 10.008 10.969 1 98.81 209 THR A O 1
ATOM 1648 N N . GLU A 1 210 ? 12.344 8.461 10.977 1 98.75 210 GLU A N 1
ATOM 1649 C CA . GLU A 1 210 ? 11.672 7.656 9.961 1 98.75 210 GLU A CA 1
ATOM 1650 C C . GLU A 1 210 ? 10.477 6.91 10.547 1 98.75 210 GLU A C 1
ATOM 1652 O O . GLU A 1 210 ? 10.578 6.297 11.609 1 98.75 210 GLU A O 1
ATOM 1657 N N . ILE A 1 211 ? 9.344 7.043 9.914 1 98.88 211 ILE A N 1
ATOM 1658 C CA . ILE A 1 211 ? 8.102 6.367 10.281 1 98.88 211 ILE A CA 1
ATOM 1659 C C . ILE A 1 211 ? 7.621 5.504 9.117 1 98.88 211 ILE A C 1
ATOM 1661 O O . ILE A 1 211 ? 7.711 5.914 7.953 1 98.88 211 ILE A O 1
ATOM 1665 N N . MET A 1 212 ? 7.25 4.32 9.352 1 98.81 212 MET A N 1
ATOM 1666 C CA . MET A 1 212 ? 6.469 3.527 8.406 1 98.81 212 MET A CA 1
ATOM 1667 C C . MET A 1 212 ? 5.031 3.365 8.883 1 98.81 212 MET A C 1
ATOM 1669 O O . MET A 1 212 ? 4.738 2.484 9.695 1 98.81 212 MET A O 1
ATOM 1673 N N . PRO A 1 213 ? 4.152 4.195 8.398 1 98.81 213 PRO A N 1
ATOM 1674 C CA . PRO A 1 213 ? 2.756 4.18 8.844 1 98.81 213 PRO A CA 1
ATOM 1675 C C . PRO A 1 213 ? 1.875 3.275 7.984 1 98.81 213 PRO A C 1
ATOM 1677 O O . PRO A 1 213 ? 2.295 2.836 6.91 1 98.81 213 PRO A O 1
ATOM 1680 N N . PRO A 1 214 ? 0.677 2.979 8.469 1 98.69 214 PRO A N 1
ATOM 1681 C CA . PRO A 1 214 ? -0.301 2.309 7.609 1 98.69 214 PRO A CA 1
ATOM 1682 C C . PRO A 1 214 ? -0.676 3.139 6.383 1 98.69 214 PRO A C 1
ATOM 1684 O O . PRO A 1 214 ? -0.639 4.371 6.434 1 98.69 214 PRO A O 1
ATOM 1687 N N . THR A 1 215 ? -1.015 2.439 5.305 1 98.62 215 THR A N 1
ATOM 1688 C CA . THR A 1 215 ? -1.422 3.131 4.09 1 98.62 215 THR A CA 1
ATOM 1689 C C . THR A 1 215 ? -2.941 3.141 3.953 1 98.62 215 THR A C 1
ATOM 1691 O O . THR A 1 215 ? -3.482 3.703 3 1 98.62 215 THR A O 1
ATOM 1694 N N . VAL A 1 216 ? -3.598 2.521 4.898 1 98.56 216 VAL A N 1
ATOM 1695 C CA . VAL A 1 216 ? -5.043 2.543 5.09 1 98.56 216 VAL A CA 1
ATOM 1696 C C . VAL A 1 216 ? -5.383 3.205 6.422 1 98.56 216 VAL A C 1
ATOM 1698 O O . VAL A 1 216 ? -4.762 2.908 7.445 1 98.56 216 VAL A O 1
ATOM 1701 N N . VAL A 1 217 ? -6.387 4.125 6.387 1 98.81 217 VAL A N 1
ATOM 1702 C CA . VAL A 1 217 ? -6.652 4.863 7.617 1 98.81 217 VAL A CA 1
ATOM 1703 C C . VAL A 1 217 ? -8.156 4.93 7.867 1 98.81 217 VAL A C 1
ATOM 1705 O O . VAL A 1 217 ? -8.953 4.746 6.945 1 98.81 217 VAL A O 1
ATOM 1708 N N . ASN A 1 218 ? -8.516 5.191 9.102 1 98.75 218 ASN A N 1
ATOM 1709 C CA . ASN A 1 218 ? -9.914 5.395 9.445 1 98.75 218 ASN A CA 1
ATOM 1710 C C . ASN A 1 218 ? -10.367 6.82 9.141 1 98.75 218 ASN A C 1
ATOM 1712 O O . ASN A 1 218 ? -9.555 7.66 8.742 1 98.75 218 ASN A O 1
ATOM 1716 N N . ALA A 1 219 ? -11.602 7.113 9.305 1 98.12 219 ALA A N 1
ATOM 1717 C CA . ALA A 1 219 ? -12.211 8.391 8.938 1 98.12 219 ALA A CA 1
ATOM 1718 C C . ALA A 1 219 ? -11.641 9.531 9.789 1 98.12 219 ALA A C 1
ATOM 1720 O O . ALA A 1 219 ? -11.461 10.648 9.297 1 98.12 219 ALA A O 1
ATOM 1721 N N . ALA A 1 220 ? -11.414 9.297 11.031 1 98.5 220 ALA A N 1
ATOM 1722 C CA . ALA A 1 220 ? -10.875 10.32 11.922 1 98.5 220 ALA A CA 1
ATOM 1723 C C . ALA A 1 220 ? -9.531 10.844 11.414 1 98.5 220 ALA A C 1
ATOM 1725 O O . ALA A 1 220 ? -9.25 12.039 11.523 1 98.5 220 ALA A O 1
ATOM 1726 N N . SER A 1 221 ? -8.766 9.945 10.906 1 98.81 221 SER A N 1
ATOM 1727 C CA . SER A 1 221 ? -7.461 10.344 10.391 1 98.81 221 SER A CA 1
ATOM 1728 C C . SER A 1 221 ? -7.594 11.172 9.117 1 98.81 221 SER A C 1
ATOM 1730 O O . SER A 1 221 ? -6.84 12.125 8.914 1 98.81 221 SER A O 1
ATOM 1732 N N . GLY A 1 222 ? -8.5 10.789 8.289 1 98.19 222 GLY A N 1
ATOM 1733 C CA . GLY A 1 222 ? -8.773 11.617 7.129 1 98.19 222 GLY A CA 1
ATOM 1734 C C . GLY A 1 222 ? -9.273 13.008 7.488 1 98.19 222 GLY A C 1
ATOM 1735 O O . GLY A 1 222 ? -8.883 13.992 6.855 1 98.19 222 GLY A O 1
ATOM 1736 N N . TYR A 1 223 ? -10.102 13.078 8.492 1 97.94 223 TYR A N 1
ATOM 1737 C CA . TYR A 1 223 ? -10.625 14.352 8.969 1 97.94 223 TYR A CA 1
ATOM 1738 C C . TYR A 1 223 ? -9.508 15.234 9.516 1 97.94 223 TYR A C 1
ATOM 1740 O O . TYR A 1 223 ? -9.461 16.438 9.234 1 97.94 223 TYR A O 1
ATOM 1748 N N . GLY A 1 224 ? -8.594 14.617 10.195 1 98.06 224 GLY A N 1
ATOM 1749 C CA . GLY A 1 224 ? -7.559 15.344 10.914 1 98.06 224 GLY A CA 1
ATOM 1750 C C . GLY A 1 224 ? -6.715 16.234 10.016 1 98.06 224 GLY A C 1
ATOM 1751 O O . GLY A 1 224 ? -6.402 17.359 10.383 1 98.06 224 GLY A O 1
ATOM 1752 N N . THR A 1 225 ? -6.449 15.727 8.852 1 97.56 225 THR A N 1
ATOM 1753 C CA . THR A 1 225 ? -5.551 16.469 7.977 1 97.56 225 THR A CA 1
ATOM 1754 C C . THR A 1 225 ? -6.34 17.219 6.902 1 97.56 225 THR A C 1
ATOM 1756 O O . THR A 1 225 ? -5.754 17.875 6.039 1 97.56 225 THR A O 1
ATOM 1759 N N . GLY A 1 226 ? -7.625 17.047 6.91 1 96.44 226 GLY A N 1
ATOM 1760 C CA . GLY A 1 226 ? -8.461 17.844 6.023 1 96.44 226 GLY A CA 1
ATOM 1761 C C . GLY A 1 226 ? -8.844 17.109 4.75 1 96.44 226 GLY A C 1
ATOM 1762 O O . GLY A 1 226 ? -9.445 17.703 3.848 1 96.44 226 GLY A O 1
ATOM 1763 N N . GLN A 1 227 ? -8.516 15.82 4.629 1 95.94 227 GLN A N 1
ATOM 1764 C CA . GLN A 1 227 ? -8.898 15.055 3.445 1 95.94 227 GLN A CA 1
ATOM 1765 C C . GLN A 1 227 ? -10.383 14.711 3.469 1 95.94 227 GLN A C 1
ATOM 1767 O O . GLN A 1 227 ? -11 14.516 2.418 1 95.94 227 GLN A O 1
ATOM 1772 N N . LEU A 1 228 ? -10.844 14.594 4.672 1 95.31 228 LEU A N 1
ATOM 1773 C CA . LEU A 1 228 ? -12.273 14.375 4.84 1 95.31 228 LEU A CA 1
ATOM 1774 C C . LEU A 1 228 ? -12.93 15.578 5.504 1 95.31 228 LEU A C 1
ATOM 1776 O O . LEU A 1 228 ? -12.367 16.172 6.426 1 95.31 228 LEU A O 1
ATOM 1780 N N . PRO A 1 229 ? -14.156 15.938 5.078 1 93.62 229 PRO A N 1
ATOM 1781 C CA . PRO A 1 229 ? -14.961 15.258 4.059 1 93.62 229 PRO A CA 1
ATOM 1782 C C . PRO A 1 229 ? -14.375 15.391 2.654 1 93.62 229 PRO A C 1
ATOM 1784 O O . PRO A 1 229 ? -13.812 16.438 2.316 1 93.62 229 PRO A O 1
ATOM 1787 N N . ASP A 1 230 ? -14.461 14.359 1.886 1 89.5 230 ASP A N 1
ATOM 1788 C CA . ASP A 1 230 ? -13.922 14.273 0.531 1 89.5 230 ASP A CA 1
ATOM 1789 C C . ASP A 1 230 ? -14.961 14.719 -0.499 1 89.5 230 ASP A C 1
ATOM 1791 O O . ASP A 1 230 ? -15.57 13.891 -1.171 1 89.5 230 ASP A O 1
ATOM 1795 N N . LYS A 1 231 ? -15.031 15.922 -0.712 1 80 231 LYS A N 1
ATOM 1796 C CA . LYS A 1 231 ? -16.078 16.5 -1.551 1 80 231 LYS A CA 1
ATOM 1797 C C . LYS A 1 231 ? -15.859 16.141 -3.02 1 80 231 LYS A C 1
ATOM 1799 O O . LYS A 1 231 ? -16.828 16.031 -3.779 1 80 231 LYS A O 1
ATOM 1804 N N . GLU A 1 232 ? -14.68 15.891 -3.342 1 84.88 232 GLU A N 1
ATOM 1805 C CA . GLU A 1 232 ? -14.367 15.68 -4.75 1 84.88 232 GLU A CA 1
ATOM 1806 C C . GLU A 1 232 ? -14.188 14.195 -5.062 1 84.88 232 GLU A C 1
ATOM 1808 O O . GLU A 1 232 ? -13.961 13.82 -6.215 1 84.88 232 GLU A O 1
ATOM 1813 N N . GLY A 1 233 ? -14.297 13.383 -4.082 1 89.88 233 GLY A N 1
ATOM 1814 C CA . GLY A 1 233 ? -14.188 11.945 -4.305 1 89.88 233 GLY A CA 1
ATOM 1815 C C . GLY A 1 233 ? -12.797 11.516 -4.734 1 89.88 233 GLY A C 1
ATOM 1816 O O . GLY A 1 233 ? -12.648 10.734 -5.68 1 89.88 233 GLY A O 1
ATOM 1817 N N . GLN A 1 234 ? -11.789 12.016 -4.082 1 92.12 234 GLN A N 1
ATOM 1818 C CA . GLN A 1 234 ? -10.406 11.805 -4.508 1 92.12 234 GLN A CA 1
ATOM 1819 C C . GLN A 1 234 ? -9.773 10.625 -3.773 1 92.12 234 GLN A C 1
ATOM 1821 O O . GLN A 1 234 ? -8.68 10.18 -4.129 1 92.12 234 GLN A O 1
ATOM 1826 N N . MET A 1 235 ? -10.453 10.094 -2.766 1 96.94 235 MET A N 1
ATOM 1827 C CA . MET A 1 235 ? -9.859 9 -1.998 1 96.94 235 MET A CA 1
ATOM 1828 C C . MET A 1 235 ? -10.547 7.68 -2.318 1 96.94 235 MET A C 1
ATOM 1830 O O . MET A 1 235 ? -11.766 7.633 -2.504 1 96.94 235 MET A O 1
ATOM 1834 N N . TYR A 1 236 ? -9.773 6.609 -2.467 1 98.06 236 TYR A N 1
ATOM 1835 C CA . TYR A 1 236 ? -10.336 5.262 -2.504 1 98.06 236 TYR A CA 1
ATOM 1836 C C . TYR A 1 236 ? -10.883 4.863 -1.141 1 98.06 236 TYR A C 1
ATOM 1838 O O . TYR A 1 236 ? -10.289 5.176 -0.107 1 98.06 236 TYR A O 1
ATOM 1846 N N . HIS A 1 237 ? -12 4.191 -1.157 1 97.81 237 HIS A N 1
ATOM 1847 C CA . HIS A 1 237 ? -12.719 3.881 0.076 1 97.81 237 HIS A CA 1
ATOM 1848 C C . HIS A 1 237 ? -13.133 2.414 0.117 1 97.81 237 HIS A C 1
ATOM 1850 O O . HIS A 1 237 ? -13.812 1.932 -0.793 1 97.81 237 HIS A O 1
ATOM 1856 N N . CYS A 1 238 ? -12.625 1.649 1.129 1 97.88 238 CYS A N 1
ATOM 1857 C CA . CYS A 1 238 ? -13.156 0.33 1.445 1 97.88 238 CYS A CA 1
ATOM 1858 C C . CYS A 1 238 ? -14.422 0.442 2.283 1 97.88 238 CYS A C 1
ATOM 1860 O O . CYS A 1 238 ? -14.367 0.412 3.514 1 97.88 238 CYS A O 1
ATOM 1862 N N . GLU A 1 239 ? -15.516 0.358 1.682 1 96.06 239 GLU A N 1
ATOM 1863 C CA . GLU A 1 239 ? -16.781 0.781 2.275 1 96.06 239 GLU A CA 1
ATOM 1864 C C . GLU A 1 239 ? -17.188 -0.133 3.43 1 96.06 239 GLU A C 1
ATOM 1866 O O . GLU A 1 239 ? -17.672 0.337 4.461 1 96.06 239 GLU A O 1
ATOM 1871 N N . VAL A 1 240 ? -16.969 -1.441 3.283 1 94.25 240 VAL A N 1
ATOM 1872 C CA . VAL A 1 240 ? -17.391 -2.414 4.289 1 94.25 240 VAL A CA 1
ATOM 1873 C C . VAL A 1 240 ? -16.672 -2.133 5.609 1 94.25 240 VAL A C 1
ATOM 1875 O O . VAL A 1 240 ? -17.281 -2.209 6.68 1 94.25 240 VAL A O 1
ATOM 1878 N N . ASP A 1 241 ? -15.43 -1.703 5.531 1 95.88 241 ASP A N 1
ATOM 1879 C CA . ASP A 1 241 ? -14.602 -1.487 6.719 1 95.88 241 ASP A CA 1
ATOM 1880 C C . ASP A 1 241 ? -14.57 -0.009 7.102 1 95.88 241 ASP A C 1
ATOM 1882 O O . ASP A 1 241 ? -14.148 0.343 8.203 1 95.88 241 ASP A O 1
ATOM 1886 N N . ASP A 1 242 ? -14.984 0.816 6.227 1 97.56 242 ASP A N 1
ATOM 1887 C CA . ASP A 1 242 ? -14.914 2.27 6.344 1 97.56 242 ASP A CA 1
ATOM 1888 C C . ASP A 1 242 ? -13.477 2.746 6.492 1 97.56 242 ASP A C 1
ATOM 1890 O O . ASP A 1 242 ? -13.156 3.514 7.406 1 97.56 242 ASP A O 1
ATOM 1894 N N . PHE A 1 243 ? -12.547 2.18 5.715 1 98.5 243 PHE A N 1
ATOM 1895 C CA . PHE A 1 243 ? -11.141 2.564 5.648 1 98.5 243 PHE A CA 1
ATOM 1896 C C . PHE A 1 243 ? -10.844 3.297 4.344 1 98.5 243 PHE A C 1
ATOM 1898 O O . PHE A 1 243 ? -11.5 3.057 3.328 1 98.5 243 PHE A O 1
ATOM 1905 N N . TYR A 1 244 ? -9.891 4.172 4.371 1 98.69 244 TYR A N 1
ATOM 1906 C CA . TYR A 1 244 ? -9.492 4.961 3.209 1 98.69 244 TYR A CA 1
ATOM 1907 C C . TYR A 1 244 ? -8.031 4.727 2.863 1 98.69 244 TYR A C 1
ATOM 1909 O O . TYR A 1 244 ? -7.184 4.625 3.756 1 98.69 244 TYR A O 1
ATOM 1917 N N . LEU A 1 245 ? -7.762 4.578 1.567 1 98.81 245 LEU A N 1
ATOM 1918 C CA . LEU A 1 245 ? -6.371 4.586 1.127 1 98.81 245 LEU A CA 1
ATOM 1919 C C . LEU A 1 245 ? -5.809 6.004 1.127 1 98.81 245 LEU A C 1
ATOM 1921 O O . LEU A 1 245 ? -6.477 6.941 0.686 1 98.81 245 LEU A O 1
ATOM 1925 N N . ILE A 1 246 ? -4.625 6.18 1.562 1 98.81 246 ILE A N 1
ATOM 1926 C CA . ILE A 1 246 ? -4.121 7.523 1.83 1 98.81 246 ILE A CA 1
ATOM 1927 C C . ILE A 1 246 ? -3.613 8.156 0.536 1 98.81 246 ILE A C 1
ATOM 1929 O O . ILE A 1 246 ? -2.969 7.484 -0.276 1 98.81 246 ILE A O 1
ATOM 1933 N N . PRO A 1 247 ? -3.871 9.406 0.317 1 98.06 247 PRO A N 1
ATOM 1934 C CA . PRO A 1 247 ? -3.301 10.117 -0.83 1 98.06 247 PRO A CA 1
ATOM 1935 C C . PRO A 1 247 ? -1.873 10.602 -0.576 1 98.06 247 PRO A C 1
ATOM 1937 O O . PRO A 1 247 ? -1.188 11.031 -1.507 1 98.06 247 PRO A O 1
ATOM 1940 N N . THR A 1 248 ? -1.474 10.617 0.68 1 98.31 248 THR A N 1
ATOM 1941 C CA . THR A 1 248 ? -0.159 11.039 1.148 1 98.31 248 THR A CA 1
ATOM 1942 C C . THR A 1 248 ? 0.097 10.539 2.568 1 98.31 248 THR A C 1
ATOM 1944 O O . THR A 1 248 ? -0.836 10.406 3.361 1 98.31 248 THR A O 1
ATOM 1947 N N . ALA A 1 249 ? 1.371 10.32 2.869 1 98.75 249 ALA A N 1
ATOM 1948 C CA . ALA A 1 249 ? 1.735 9.906 4.223 1 98.75 249 ALA A CA 1
ATOM 1949 C C . ALA A 1 249 ? 1.459 11.023 5.227 1 98.75 249 ALA A C 1
ATOM 1951 O O . ALA A 1 249 ? 1.456 10.789 6.438 1 98.75 249 ALA A O 1
ATOM 1952 N N . GLU A 1 250 ? 1.184 12.234 4.801 1 98.69 250 GLU A N 1
ATOM 1953 C CA . GLU A 1 250 ? 0.772 13.328 5.676 1 98.69 250 GLU A CA 1
ATOM 1954 C C . GLU A 1 250 ? -0.383 12.906 6.582 1 98.69 250 GLU A C 1
ATOM 1956 O O . GLU A 1 250 ? -0.425 13.273 7.758 1 98.69 250 GLU A O 1
ATOM 1961 N N . VAL A 1 251 ? -1.287 12.078 6.062 1 98.81 251 VAL A N 1
ATOM 1962 C CA . VAL A 1 251 ? -2.516 11.711 6.758 1 98.81 251 VAL A CA 1
ATOM 1963 C C . VAL A 1 251 ? -2.178 10.859 7.98 1 98.81 251 VAL A C 1
ATOM 1965 O O . VAL A 1 251 ? -2.43 11.266 9.117 1 98.81 251 VAL A O 1
ATOM 1968 N N . PRO A 1 252 ? -1.522 9.734 7.77 1 98.94 252 PRO A N 1
ATOM 1969 C CA . PRO A 1 252 ? -1.261 8.93 8.961 1 98.94 252 PRO A CA 1
ATOM 1970 C C . PRO A 1 252 ? -0.195 9.539 9.867 1 98.94 252 PRO A C 1
ATOM 1972 O O . PRO A 1 252 ? -0.306 9.469 11.094 1 98.94 252 PRO A O 1
ATOM 1975 N N . VAL A 1 253 ? 0.828 10.172 9.367 1 98.94 253 VAL A N 1
ATOM 1976 C CA . VAL A 1 253 ? 1.95 10.633 10.172 1 98.94 253 VAL A CA 1
ATOM 1977 C C . VAL A 1 253 ? 1.506 11.797 11.055 1 98.94 253 VAL A C 1
ATOM 1979 O O . VAL A 1 253 ? 1.845 11.852 12.242 1 98.94 253 VAL A O 1
ATOM 1982 N N . THR A 1 254 ? 0.74 12.742 10.492 1 98.88 254 THR A N 1
ATOM 1983 C CA . THR A 1 254 ? 0.273 13.867 11.289 1 98.88 254 THR A CA 1
ATOM 1984 C C . THR A 1 254 ? -0.68 13.398 12.391 1 98.88 254 THR A C 1
ATOM 1986 O O . THR A 1 254 ? -0.7 13.961 13.484 1 98.88 254 THR A O 1
ATOM 1989 N N . ASN A 1 255 ? -1.405 12.359 12.156 1 98.88 255 ASN A N 1
ATOM 1990 C CA . ASN A 1 255 ? -2.391 11.844 13.102 1 98.88 255 ASN A CA 1
ATOM 1991 C C . ASN A 1 255 ? -1.728 11.109 14.258 1 98.88 255 ASN A C 1
ATOM 1993 O O . ASN A 1 255 ? -2.391 10.75 15.234 1 98.88 255 ASN A O 1
ATOM 1997 N N . ILE A 1 256 ? -0.434 10.852 14.156 1 98.88 256 ILE A N 1
ATOM 1998 C CA . ILE A 1 256 ? 0.306 10.414 15.336 1 98.88 256 ILE A CA 1
ATOM 1999 C C . ILE A 1 256 ? 0.065 11.391 16.484 1 98.88 256 ILE A C 1
ATOM 2001 O O . ILE A 1 256 ? 0.001 10.992 17.656 1 98.88 256 ILE A O 1
ATOM 2005 N N . TYR A 1 257 ? -0.27 12.617 16.172 1 98.81 257 TYR A N 1
ATOM 2006 C CA . TYR A 1 257 ? -0.326 13.672 17.188 1 98.81 257 TYR A CA 1
ATOM 2007 C C . TYR A 1 257 ? -1.759 14.148 17.391 1 98.81 257 TYR A C 1
ATOM 2009 O O . TYR A 1 257 ? -1.986 15.227 17.953 1 98.81 257 TYR A O 1
ATOM 2017 N N . ARG A 1 258 ? -2.717 13.406 16.875 1 98.81 258 ARG A N 1
ATOM 2018 C CA . ARG A 1 258 ? -4.125 13.688 17.141 1 98.81 258 ARG A CA 1
ATOM 2019 C C . ARG A 1 258 ? -4.441 13.531 18.625 1 98.81 258 ARG A C 1
ATOM 2021 O O . ARG A 1 258 ? -4.094 12.516 19.234 1 98.81 258 ARG A O 1
ATOM 2028 N N . ASP A 1 259 ? -4.953 14.531 19.266 1 98.44 259 ASP A N 1
ATOM 2029 C CA . ASP A 1 259 ? -5.363 14.562 20.672 1 98.44 259 ASP A CA 1
ATOM 2030 C C . ASP A 1 259 ? -4.156 14.453 21.594 1 98.44 259 ASP A C 1
ATOM 2032 O O . ASP A 1 259 ? -4.207 13.75 22.609 1 98.44 259 ASP A O 1
ATOM 2036 N N . VAL A 1 260 ? -3.078 15.047 21.234 1 98.56 260 VAL A N 1
ATOM 2037 C CA . VAL A 1 260 ? -1.85 14.992 22.016 1 98.56 260 VAL A CA 1
ATOM 2038 C C . VAL A 1 260 ? -1.478 16.391 22.484 1 98.56 260 VAL A C 1
ATOM 2040 O O . VAL A 1 260 ? -1.642 17.375 21.75 1 98.56 260 VAL A O 1
ATOM 2043 N N . ILE A 1 261 ? -1.096 16.531 23.688 1 98.62 261 ILE A N 1
ATOM 2044 C CA . ILE A 1 261 ? -0.446 17.734 24.203 1 98.62 261 ILE A CA 1
ATOM 2045 C C . ILE A 1 261 ? 1.059 17.5 24.312 1 98.62 261 ILE A C 1
ATOM 2047 O O . ILE A 1 261 ? 1.513 16.75 25.172 1 98.62 261 ILE A O 1
ATOM 2051 N N . LEU A 1 262 ? 1.828 18.125 23.531 1 98.5 262 LEU A N 1
ATOM 2052 C CA . LEU A 1 262 ? 3.273 17.953 23.453 1 98.5 262 LEU A CA 1
ATOM 2053 C C . LEU A 1 262 ? 3.994 18.844 24.453 1 98.5 262 LEU A C 1
ATOM 2055 O O . LEU A 1 262 ? 3.488 19.906 24.828 1 98.5 262 LEU A O 1
ATOM 2059 N N . ASP A 1 263 ? 5.094 18.359 24.906 1 97.56 263 ASP A N 1
ATOM 2060 C CA . ASP A 1 263 ? 5.996 19.219 25.656 1 97.56 263 ASP A CA 1
ATOM 2061 C C . ASP A 1 263 ? 6.746 20.172 24.734 1 97.56 263 ASP A C 1
ATOM 2063 O O . ASP A 1 263 ? 7.27 19.75 23.703 1 97.56 263 ASP A O 1
ATOM 2067 N N . GLU A 1 264 ? 6.781 21.375 25.125 1 97.38 264 GLU A N 1
ATOM 2068 C CA . GLU A 1 264 ? 7.426 22.391 24.297 1 97.38 264 GLU A CA 1
ATOM 2069 C C . GLU A 1 264 ? 8.867 22 23.984 1 97.38 264 GLU A C 1
ATOM 2071 O O . GLU A 1 264 ? 9.367 22.297 22.891 1 97.38 264 GLU A O 1
ATOM 2076 N N . LYS A 1 265 ? 9.57 21.297 24.875 1 96.62 265 LYS A N 1
ATOM 2077 C CA . LYS A 1 265 ? 10.977 20.938 24.719 1 96.62 265 LYS A CA 1
ATOM 2078 C C . LYS A 1 265 ? 11.156 19.906 23.609 1 96.62 265 LYS A C 1
ATOM 2080 O O . LYS A 1 265 ? 12.258 19.734 23.078 1 96.62 265 LYS A O 1
ATOM 2085 N N . ASP A 1 266 ? 10.102 19.266 23.219 1 97 266 ASP A N 1
ATOM 2086 C CA . ASP A 1 266 ? 10.172 18.219 22.203 1 97 266 ASP A CA 1
ATOM 2087 C C . ASP A 1 266 ? 9.992 18.812 20.797 1 97 266 ASP A C 1
ATOM 2089 O O . ASP A 1 266 ? 10.156 18.125 19.797 1 97 266 ASP A O 1
ATOM 2093 N N . LEU A 1 267 ? 9.758 20.156 20.766 1 98.31 267 LEU A N 1
ATOM 2094 C CA . LEU A 1 267 ? 9.5 20.812 19.484 1 98.31 267 LEU A CA 1
ATOM 2095 C C . LEU A 1 267 ? 10.773 21.438 18.922 1 98.31 267 LEU A C 1
ATOM 2097 O O . LEU A 1 267 ? 11.602 21.953 19.672 1 98.31 267 LEU A O 1
ATOM 2101 N N . PRO A 1 268 ? 10.875 21.359 17.703 1 98.56 268 PRO A N 1
ATOM 2102 C CA . PRO A 1 268 ? 9.977 20.828 16.672 1 98.56 268 PRO A CA 1
ATOM 2103 C C . PRO A 1 268 ? 10.055 19.297 16.547 1 98.56 268 PRO A C 1
ATOM 2105 O O . PRO A 1 268 ? 11.125 18.719 16.781 1 98.56 268 PRO A O 1
ATOM 2108 N N . ILE A 1 269 ? 8.938 18.703 16.219 1 98.75 269 ILE A N 1
ATOM 2109 C CA . ILE A 1 269 ? 8.891 17.312 15.812 1 98.75 269 ILE A CA 1
ATOM 2110 C C . ILE A 1 269 ? 9.203 17.203 14.32 1 98.75 269 ILE A C 1
ATOM 2112 O O . ILE A 1 269 ? 8.68 17.969 13.516 1 98.75 269 ILE A O 1
ATOM 2116 N N . LYS A 1 270 ? 10.055 16.297 13.938 1 98.75 270 LYS A N 1
ATOM 2117 C CA . LYS A 1 270 ? 10.422 16.031 12.547 1 98.75 270 LYS A CA 1
ATOM 2118 C C . LYS A 1 270 ? 10.219 14.562 12.188 1 98.75 270 LYS A C 1
ATOM 2120 O O . LYS A 1 270 ? 10.914 13.688 12.727 1 98.75 270 LYS A O 1
ATOM 2125 N N . ASN A 1 271 ? 9.328 14.234 11.242 1 98.94 271 ASN A N 1
ATOM 2126 C CA . ASN A 1 271 ? 9.094 12.875 10.766 1 98.94 271 ASN A CA 1
ATOM 2127 C C . ASN A 1 271 ? 9.227 12.781 9.25 1 98.94 271 ASN A C 1
ATOM 2129 O O . ASN A 1 271 ? 8.93 13.742 8.539 1 98.94 271 ASN A O 1
ATOM 2133 N N . CYS A 1 272 ? 9.719 11.664 8.734 1 98.88 272 CYS A N 1
ATOM 2134 C CA . CYS A 1 272 ? 9.711 11.328 7.316 1 98.88 272 CYS A CA 1
ATOM 2135 C C . CYS A 1 272 ? 9.133 9.938 7.094 1 98.88 272 CYS A C 1
ATOM 2137 O O . CYS A 1 272 ? 9.227 9.07 7.969 1 98.88 272 CYS A O 1
ATOM 2139 N N . ALA A 1 273 ? 8.484 9.703 5.977 1 98.94 273 ALA A N 1
ATOM 2140 C CA . ALA A 1 273 ? 7.859 8.414 5.699 1 98.94 273 ALA A CA 1
ATOM 2141 C C . ALA A 1 273 ? 7.754 8.164 4.195 1 98.94 273 ALA A C 1
ATOM 2143 O O . ALA A 1 273 ? 7.449 9.086 3.43 1 98.94 273 ALA A O 1
ATOM 2144 N N . TYR A 1 274 ? 8.086 6.98 3.844 1 98.81 274 TYR A N 1
ATOM 2145 C CA . TYR A 1 274 ? 7.73 6.48 2.518 1 98.81 274 TYR A CA 1
ATOM 2146 C C . TYR A 1 274 ? 6.398 5.742 2.553 1 98.81 274 TYR A C 1
ATOM 2148 O O . TYR A 1 274 ? 6.16 4.922 3.441 1 98.81 274 TYR A O 1
ATOM 2156 N N . THR A 1 275 ? 5.559 6.012 1.558 1 98.75 275 THR A N 1
ATOM 2157 C CA . THR A 1 275 ? 4.363 5.211 1.341 1 98.75 275 THR A CA 1
ATOM 2158 C C . THR A 1 275 ? 3.994 5.176 -0.14 1 98.75 275 THR A C 1
ATOM 2160 O O . THR A 1 275 ? 4.383 6.062 -0.902 1 98.75 275 THR A O 1
ATOM 2163 N N . GLU A 1 276 ? 3.342 4.105 -0.529 1 98.62 276 GLU A N 1
ATOM 2164 C CA . GLU A 1 276 ? 2.477 4.238 -1.696 1 98.62 276 GLU A CA 1
ATOM 2165 C C . GLU A 1 276 ? 1.296 5.164 -1.404 1 98.62 276 GLU A C 1
ATOM 2167 O O . GLU A 1 276 ? 0.729 5.129 -0.31 1 98.62 276 GLU A O 1
ATOM 2172 N N . CYS A 1 277 ? 1.04 5.988 -2.295 1 98.69 277 CYS A N 1
ATOM 2173 C CA . CYS A 1 277 ? -0.081 6.918 -2.205 1 98.69 277 CYS A CA 1
ATOM 2174 C C . CYS A 1 277 ? -1.122 6.621 -3.279 1 98.69 277 CYS A C 1
ATOM 2176 O O . CYS A 1 277 ? -0.783 6.145 -4.363 1 98.69 277 CYS A O 1
ATOM 2178 N N . PHE A 1 278 ? -2.361 6.957 -2.988 1 98.56 278 PHE A N 1
ATOM 2179 C CA . PHE A 1 278 ? -3.475 6.602 -3.859 1 98.56 278 PHE A CA 1
ATOM 2180 C C . PHE A 1 278 ? -4.371 7.809 -4.109 1 98.56 278 PHE A C 1
ATOM 2182 O O . PHE A 1 278 ? -4.82 8.461 -3.164 1 98.56 278 PHE A O 1
ATOM 2189 N N . ARG A 1 279 ? -4.633 8.117 -5.312 1 97.12 279 ARG A N 1
ATOM 2190 C CA . ARG A 1 279 ? -5.543 9.188 -5.707 1 97.12 279 ARG A CA 1
ATOM 2191 C C . ARG A 1 279 ? -6.445 8.742 -6.855 1 97.12 279 ARG A C 1
ATOM 2193 O O . ARG A 1 279 ? -5.961 8.25 -7.875 1 97.12 279 ARG A O 1
ATOM 2200 N N . ARG A 1 280 ? -7.641 8.922 -6.734 1 94.5 280 ARG A N 1
ATOM 2201 C CA . ARG A 1 280 ? -8.602 8.469 -7.738 1 94.5 280 ARG A CA 1
ATOM 2202 C C . ARG A 1 280 ? -8.516 9.328 -9 1 94.5 280 ARG A C 1
ATOM 2204 O O . ARG A 1 280 ? -8.875 8.875 -10.086 1 94.5 280 ARG A O 1
ATOM 2211 N N . GLU A 1 281 ? -7.98 10.586 -8.906 1 87.94 281 GLU A N 1
ATOM 2212 C CA . GLU A 1 281 ? -7.887 11.539 -10 1 87.94 281 GLU A CA 1
ATOM 2213 C C . GLU A 1 281 ? -9.211 11.656 -10.75 1 87.94 281 GLU A C 1
ATOM 2215 O O . GLU A 1 281 ? -9.242 11.633 -11.977 1 87.94 281 GLU A O 1
ATOM 2220 N N . ALA A 1 282 ? -10.203 11.75 -10.055 1 71.06 282 ALA A N 1
ATOM 2221 C CA . ALA A 1 282 ? -11.531 11.828 -10.664 1 71.06 282 ALA A CA 1
ATOM 2222 C C . ALA A 1 282 ? -11.641 13.023 -11.602 1 71.06 282 ALA A C 1
ATOM 2224 O O . ALA A 1 282 ? -11.266 14.141 -11.234 1 71.06 282 ALA A O 1
ATOM 2225 N N . GLY A 1 283 ? -11.93 12.75 -12.891 1 64.12 283 GLY A N 1
ATOM 2226 C CA . GLY A 1 283 ? -12.164 13.836 -13.82 1 64.12 283 GLY A CA 1
ATOM 2227 C C . GLY A 1 283 ? -10.984 14.102 -14.734 1 64.12 283 GLY A C 1
ATOM 2228 O O . GLY A 1 283 ? -11.047 14.969 -15.609 1 64.12 283 GLY A O 1
ATOM 2229 N N . SER A 1 284 ? -9.844 13.445 -14.406 1 65.69 284 SER A N 1
ATOM 2230 C CA . SER A 1 284 ? -8.648 13.695 -15.203 1 65.69 284 SER A CA 1
ATOM 2231 C C . SER A 1 284 ? -8.586 12.758 -16.406 1 65.69 284 SER A C 1
ATOM 2233 O O . SER A 1 284 ? -8.617 11.539 -16.25 1 65.69 284 SER A O 1
ATOM 2235 N N . TYR A 1 285 ? -8.75 13.359 -17.672 1 60.34 285 TYR A N 1
ATOM 2236 C CA . TYR A 1 285 ? -8.672 12.562 -18.891 1 60.34 285 TYR A CA 1
ATOM 2237 C C . TYR A 1 285 ? -7.785 13.25 -19.922 1 60.34 285 TYR A C 1
ATOM 2239 O O . TYR A 1 285 ? -7.473 14.438 -19.797 1 60.34 285 TYR A O 1
ATOM 2247 N N . GLY A 1 286 ? -7.117 12.438 -20.875 1 60.22 286 GLY A N 1
ATOM 2248 C CA . GLY A 1 286 ? -6.461 12.992 -22.062 1 60.22 286 GLY A CA 1
ATOM 2249 C C . GLY A 1 286 ? -4.945 12.891 -22 1 60.22 286 GLY A C 1
ATOM 2250 O O . GLY A 1 286 ? -4.402 12.055 -21.266 1 60.22 286 GLY A O 1
ATOM 2251 N N . LYS A 1 287 ? -4.305 13.648 -22.875 1 55.25 287 LYS A N 1
ATOM 2252 C CA . LYS A 1 287 ? -2.867 13.648 -23.125 1 55.25 287 LYS A CA 1
ATOM 2253 C C . LYS A 1 287 ? -2.084 14.016 -21.875 1 55.25 287 LYS A C 1
ATOM 2255 O O . LYS A 1 287 ? -0.936 13.602 -21.703 1 55.25 287 LYS A O 1
ATOM 2260 N N . ASP A 1 288 ? -2.639 14.711 -20.906 1 68.62 288 ASP A N 1
ATOM 2261 C CA . ASP A 1 288 ? -1.945 15.219 -19.734 1 68.62 288 ASP A CA 1
ATOM 2262 C C . ASP A 1 288 ? -1.729 14.109 -18.703 1 68.62 288 ASP A C 1
ATOM 2264 O O . ASP A 1 288 ? -1.041 14.312 -17.703 1 68.62 288 ASP A O 1
ATOM 2268 N N . VAL A 1 289 ? -2.16 12.961 -19.094 1 76.81 289 VAL A N 1
ATOM 2269 C CA . VAL A 1 289 ? -2.088 11.852 -18.141 1 76.81 289 VAL A CA 1
ATOM 2270 C C . VAL A 1 289 ? -1.163 10.766 -18.672 1 76.81 289 VAL A C 1
ATOM 2272 O O . VAL A 1 289 ? -1.033 9.695 -18.078 1 76.81 289 VAL A O 1
ATOM 2275 N N . ARG A 1 290 ? -0.432 11.203 -19.672 1 87.81 290 ARG A N 1
ATOM 2276 C CA . ARG A 1 290 ? 0.38 10.172 -20.297 1 87.81 290 ARG A CA 1
ATOM 2277 C C . ARG A 1 290 ? 1.587 9.82 -19.438 1 87.81 290 ARG A C 1
ATOM 2279 O O . ARG A 1 290 ? 2.217 10.703 -18.859 1 87.81 290 ARG A O 1
ATOM 2286 N N . GLY A 1 291 ? 1.919 8.539 -19.391 1 94.62 291 GLY A N 1
ATOM 2287 C CA . GLY A 1 291 ? 3.09 8.07 -18.672 1 94.62 291 GLY A CA 1
ATOM 2288 C C . GLY A 1 291 ? 2.977 8.242 -17.172 1 94.62 291 GLY A C 1
ATOM 2289 O O . GLY A 1 291 ? 1.993 7.816 -16.562 1 94.62 291 GLY A O 1
ATOM 2290 N N . LEU A 1 292 ? 3.994 8.938 -16.656 1 97.25 292 LEU A N 1
ATOM 2291 C CA . LEU A 1 292 ? 4.102 9.086 -15.203 1 97.25 292 LEU A CA 1
ATOM 2292 C C . LEU A 1 292 ? 3.557 10.438 -14.758 1 97.25 292 LEU A C 1
ATOM 2294 O O . LEU A 1 292 ? 3.713 10.82 -13.594 1 97.25 292 LEU A O 1
ATOM 2298 N N . ASN A 1 293 ? 2.879 11.164 -15.57 1 94.31 293 ASN A N 1
ATOM 2299 C CA . ASN A 1 293 ? 2.486 12.547 -15.289 1 94.31 293 ASN A CA 1
ATOM 2300 C C . ASN A 1 293 ? 1.315 12.602 -14.305 1 94.31 293 ASN A C 1
ATOM 2302 O O . ASN A 1 293 ? 1.173 13.578 -13.562 1 94.31 293 ASN A O 1
ATOM 2306 N N . ARG A 1 294 ? 0.456 11.641 -14.359 1 94 294 ARG A N 1
ATOM 2307 C CA . ARG A 1 294 ? -0.679 11.523 -13.445 1 94 294 ARG A CA 1
ATOM 2308 C C . ARG A 1 294 ? -1.014 10.055 -13.18 1 94 294 ARG A C 1
ATOM 2310 O O . ARG A 1 294 ? -1.283 9.297 -14.117 1 94 294 ARG A O 1
ATOM 2317 N N . LEU A 1 295 ? -0.995 9.664 -11.914 1 96.88 295 LEU A N 1
ATOM 2318 C CA . LEU A 1 295 ? -1.156 8.25 -11.562 1 96.88 295 LEU A CA 1
ATOM 2319 C C . LEU A 1 295 ? -2.17 8.086 -10.438 1 96.88 295 LEU A C 1
ATOM 2321 O O . LEU A 1 295 ? -2.416 9.023 -9.672 1 96.88 295 LEU A O 1
ATOM 2325 N N . HIS A 1 296 ? -2.717 6.918 -10.328 1 97.38 296 HIS A N 1
ATOM 2326 C CA . HIS A 1 296 ? -3.633 6.559 -9.258 1 97.38 296 HIS A CA 1
ATOM 2327 C C . HIS A 1 296 ? -2.883 5.965 -8.07 1 97.38 296 HIS A C 1
ATOM 2329 O O . HIS A 1 296 ? -3.35 6.039 -6.93 1 97.38 296 HIS A O 1
ATOM 2335 N N . GLU A 1 297 ? -1.803 5.355 -8.297 1 98.31 297 GLU A N 1
ATOM 2336 C CA . GLU A 1 297 ? -0.89 4.84 -7.285 1 98.31 297 GLU A CA 1
ATOM 2337 C C . GLU A 1 297 ? 0.553 5.23 -7.586 1 98.31 297 GLU A C 1
ATOM 2339 O O . GLU A 1 297 ? 1.032 5.035 -8.711 1 98.31 297 GLU A O 1
ATOM 2344 N N . PHE A 1 298 ? 1.225 5.832 -6.613 1 98.5 298 PHE A N 1
ATOM 2345 C CA . PHE A 1 298 ? 2.604 6.258 -6.828 1 98.5 298 PHE A CA 1
ATOM 2346 C C . PHE A 1 298 ? 3.359 6.324 -5.504 1 98.5 298 PHE A C 1
ATOM 2348 O O . PHE A 1 298 ? 2.752 6.477 -4.445 1 98.5 298 PHE A O 1
ATOM 2355 N N . SER A 1 299 ? 4.68 6.219 -5.539 1 98.62 299 SER A N 1
ATOM 2356 C CA . SER A 1 299 ? 5.551 6.301 -4.371 1 98.62 299 SER A CA 1
ATOM 2357 C C . SER A 1 299 ? 5.883 7.746 -4.027 1 98.62 299 SER A C 1
ATOM 2359 O O . SER A 1 299 ? 6.078 8.57 -4.922 1 98.62 299 SER A O 1
ATOM 2361 N N . LYS A 1 300 ? 5.875 7.984 -2.746 1 98.75 300 LYS A N 1
ATOM 2362 C CA . LYS A 1 300 ? 6.188 9.336 -2.297 1 98.75 300 LYS A CA 1
ATOM 2363 C C . LYS A 1 300 ? 6.84 9.32 -0.918 1 98.75 300 LYS A C 1
ATOM 2365 O O . LYS A 1 300 ? 6.453 8.539 -0.051 1 98.75 300 LYS A O 1
ATOM 2370 N N . ILE A 1 301 ? 7.848 10.156 -0.717 1 98.88 301 ILE A N 1
ATOM 2371 C CA . ILE A 1 301 ? 8.398 10.438 0.605 1 98.88 301 ILE A CA 1
ATOM 2372 C C . ILE A 1 301 ? 7.812 11.734 1.147 1 98.88 301 ILE A C 1
ATOM 2374 O O . ILE A 1 301 ? 7.836 12.766 0.467 1 98.88 301 ILE A O 1
ATOM 2378 N N . GLU A 1 302 ? 7.332 11.641 2.348 1 98.81 302 GLU A N 1
ATOM 2379 C CA . GLU A 1 302 ? 6.742 12.797 3.016 1 98.81 302 GLU A CA 1
ATOM 2380 C C . GLU A 1 302 ? 7.594 13.242 4.203 1 98.81 302 GLU A C 1
ATOM 2382 O O . GLU A 1 302 ? 8.164 12.406 4.91 1 98.81 302 GLU A O 1
ATOM 2387 N N . ILE A 1 303 ? 7.719 14.531 4.359 1 98.88 303 ILE A N 1
ATOM 2388 C CA . ILE A 1 303 ? 8.266 15.078 5.598 1 98.88 303 ILE A CA 1
ATOM 2389 C C . ILE A 1 303 ? 7.195 15.891 6.324 1 98.88 303 ILE A C 1
ATOM 2391 O O . ILE A 1 303 ? 6.477 16.672 5.699 1 98.88 303 ILE A O 1
ATOM 2395 N N . VAL A 1 304 ? 7.031 15.625 7.586 1 98.88 304 VAL A N 1
ATOM 2396 C CA . VAL A 1 304 ? 6.027 16.281 8.422 1 98.88 304 VAL A CA 1
ATOM 2397 C C . VAL A 1 304 ? 6.707 16.922 9.633 1 98.88 304 VAL A C 1
ATOM 2399 O O . VAL A 1 304 ? 7.551 16.297 10.281 1 98.88 304 VAL A O 1
ATOM 2402 N N . ARG A 1 305 ? 6.328 18.156 9.922 1 98.81 305 ARG A N 1
ATOM 2403 C CA . ARG A 1 305 ? 6.848 18.828 11.102 1 98.81 305 ARG A CA 1
ATOM 2404 C C . ARG A 1 305 ? 5.711 19.422 11.93 1 98.81 305 ARG A C 1
ATOM 2406 O O . ARG A 1 305 ? 4.695 19.859 11.383 1 98.81 305 ARG A O 1
ATOM 2413 N N . ILE A 1 306 ? 5.82 19.359 13.195 1 98.88 306 ILE A N 1
ATOM 2414 C CA . ILE A 1 306 ? 4.984 20.062 14.164 1 98.88 306 ILE A CA 1
ATOM 2415 C C . ILE A 1 306 ? 5.832 21.047 14.977 1 98.88 306 ILE A C 1
ATOM 2417 O O . ILE A 1 306 ? 6.898 20.672 15.477 1 98.88 306 ILE A O 1
ATOM 2421 N N . ASP A 1 307 ? 5.355 22.219 15.125 1 98.81 307 ASP A N 1
ATOM 2422 C CA . ASP A 1 307 ? 6.164 23.219 15.812 1 98.81 307 ASP A CA 1
ATOM 2423 C C . ASP A 1 307 ? 5.281 24.25 16.516 1 98.81 307 ASP A C 1
ATOM 2425 O O . ASP A 1 307 ? 4.055 24.219 16.391 1 98.81 307 ASP A O 1
ATOM 2429 N N . LYS A 1 308 ? 5.922 25.062 17.391 1 97.56 308 LYS A N 1
ATOM 2430 C CA . LYS A 1 308 ? 5.215 26.188 18 1 97.56 308 LYS A CA 1
ATOM 2431 C C . LYS A 1 308 ? 5.031 27.328 17.016 1 97.56 308 LYS A C 1
ATOM 2433 O O . LYS A 1 308 ? 5.84 27.5 16.094 1 97.56 308 LYS A O 1
ATOM 2438 N N . PRO A 1 309 ? 3.953 28.062 17.156 1 97.44 309 PRO A N 1
ATOM 2439 C CA . PRO A 1 309 ? 3.615 29.125 16.219 1 97.44 309 PRO A CA 1
ATOM 2440 C C . PRO A 1 309 ? 4.785 30.078 15.961 1 97.44 309 PRO A C 1
ATOM 2442 O O . PRO A 1 309 ? 5.043 30.453 14.82 1 97.44 309 PRO A O 1
ATOM 2445 N N . GLU A 1 310 ? 5.605 30.391 16.938 1 96.81 310 GLU A N 1
ATOM 2446 C CA . GLU A 1 310 ? 6.645 31.422 16.828 1 96.81 310 GLU A CA 1
ATOM 2447 C C . GLU A 1 310 ? 7.82 30.906 15.992 1 96.81 310 GLU A C 1
ATOM 2449 O O . GLU A 1 310 ? 8.617 31.703 15.492 1 96.81 310 GLU A O 1
ATOM 2454 N N . HIS A 1 311 ? 7.922 29.562 15.836 1 97.94 311 HIS A N 1
ATOM 2455 C CA . HIS A 1 311 ? 9.078 29 15.141 1 97.94 311 HIS A CA 1
ATOM 2456 C C . HIS A 1 311 ? 8.672 28.344 13.836 1 97.94 311 HIS A C 1
ATOM 2458 O O . HIS A 1 311 ? 9.523 27.891 13.07 1 97.94 311 HIS A O 1
ATOM 2464 N N . SER A 1 312 ? 7.445 28.281 13.508 1 98 312 SER A N 1
ATOM 2465 C CA . SER A 1 312 ? 6.957 27.484 12.391 1 98 312 SER A CA 1
ATOM 2466 C C . SER A 1 312 ? 7.43 28.047 11.055 1 98 312 SER A C 1
ATOM 2468 O O . SER A 1 312 ? 7.652 27.297 10.102 1 98 312 SER A O 1
ATOM 2470 N N . LYS A 1 313 ? 7.648 29.391 10.961 1 98.06 313 LYS A N 1
ATOM 2471 C CA . LYS A 1 313 ? 8.172 29.969 9.734 1 98.06 313 LYS A CA 1
ATOM 2472 C C . LYS A 1 313 ? 9.602 29.484 9.461 1 98.06 313 LYS A C 1
ATOM 2474 O O . LYS A 1 313 ? 9.961 29.219 8.312 1 98.06 313 LYS A O 1
ATOM 2479 N N . GLU A 1 314 ? 10.367 29.453 10.477 1 98.44 314 GLU A N 1
ATOM 2480 C CA . GLU A 1 314 ? 11.727 28.953 10.344 1 98.44 314 GLU A CA 1
ATOM 2481 C C . GLU A 1 314 ? 11.734 27.469 9.945 1 98.44 314 GLU A C 1
ATOM 2483 O O . GLU A 1 314 ? 12.531 27.047 9.102 1 98.44 314 GLU A O 1
ATOM 2488 N N . SER A 1 315 ? 10.875 26.688 10.602 1 98.62 315 SER A N 1
ATOM 2489 C CA . SER A 1 315 ? 10.734 25.281 10.234 1 98.62 315 SER A CA 1
ATOM 2490 C C . SER A 1 315 ? 10.383 25.125 8.758 1 98.62 315 SER A C 1
ATOM 2492 O O . SER A 1 315 ? 10.914 24.25 8.078 1 98.62 315 SER A O 1
ATOM 2494 N N . HIS A 1 316 ? 9.5 25.953 8.305 1 98.81 316 HIS A N 1
ATOM 2495 C CA . HIS A 1 316 ? 9.102 25.922 6.906 1 98.81 316 HIS A CA 1
ATOM 2496 C C . HIS A 1 316 ? 10.281 26.188 5.984 1 98.81 316 HIS A C 1
ATOM 2498 O O . HIS A 1 316 ? 10.477 25.484 4.996 1 98.81 316 HIS A O 1
ATOM 2504 N N . LYS A 1 317 ? 11.055 27.156 6.332 1 98.62 317 LYS A N 1
ATOM 2505 C CA . LYS A 1 317 ? 12.242 27.484 5.555 1 98.62 317 LYS A CA 1
ATOM 2506 C C . LYS A 1 317 ? 13.219 26.312 5.508 1 98.62 317 LYS A C 1
ATOM 2508 O O . LYS A 1 317 ? 13.773 26 4.453 1 98.62 317 LYS A O 1
ATOM 2513 N N . GLU A 1 318 ? 13.406 25.656 6.609 1 98.75 318 GLU A N 1
ATOM 2514 C CA . GLU A 1 318 ? 14.297 24.5 6.68 1 98.75 318 GLU A CA 1
ATOM 2515 C C . GLU A 1 318 ? 13.789 23.359 5.797 1 98.75 318 GLU A C 1
ATOM 2517 O O . GLU A 1 318 ? 14.586 22.656 5.176 1 98.75 318 GLU A O 1
ATOM 2522 N N . MET A 1 319 ? 12.516 23.188 5.773 1 98.88 319 MET A N 1
ATOM 2523 C CA . MET A 1 319 ? 11.93 22.172 4.918 1 98.88 319 MET A CA 1
ATOM 2524 C C . MET A 1 319 ? 12.18 22.469 3.445 1 98.88 319 MET A C 1
ATOM 2526 O O . MET A 1 319 ? 12.516 21.578 2.668 1 98.88 319 MET A O 1
ATOM 2530 N N . LEU A 1 320 ? 12.008 23.75 3.102 1 98.88 320 LEU A N 1
ATOM 2531 C CA . LEU A 1 320 ? 12.281 24.156 1.729 1 98.88 320 LEU A CA 1
ATOM 2532 C C . LEU A 1 320 ? 13.734 23.891 1.353 1 98.88 320 LEU A C 1
ATOM 2534 O O . LEU A 1 320 ? 14.016 23.406 0.256 1 98.88 320 LEU A O 1
ATOM 2538 N N . GLU A 1 321 ? 14.609 24.219 2.25 1 98.75 321 GLU A N 1
ATOM 2539 C CA . GLU A 1 321 ? 16.031 23.984 2.014 1 98.75 321 GLU A CA 1
ATOM 2540 C C . GLU A 1 321 ? 16.344 22.5 1.831 1 98.75 321 GLU A C 1
ATOM 2542 O O . GLU A 1 321 ? 17.156 22.141 0.99 1 98.75 321 GLU A O 1
ATOM 2547 N N . HIS A 1 322 ? 15.703 21.703 2.604 1 98.81 322 HIS A N 1
ATOM 2548 C CA . HIS A 1 322 ? 15.898 20.266 2.49 1 98.81 322 HIS A CA 1
ATOM 2549 C C . HIS A 1 322 ? 15.477 19.766 1.118 1 98.81 322 HIS A C 1
ATOM 2551 O O . HIS A 1 322 ? 16.234 19.047 0.454 1 98.81 322 HIS A O 1
ATOM 2557 N N . VAL A 1 323 ? 14.297 20.125 0.702 1 98.88 323 VAL A N 1
ATOM 2558 C CA . VAL A 1 323 ? 13.766 19.672 -0.574 1 98.88 323 VAL A CA 1
ATOM 2559 C C . VAL A 1 323 ? 14.633 20.172 -1.718 1 98.88 323 VAL A C 1
ATOM 2561 O O . VAL A 1 323 ? 14.945 19.438 -2.652 1 98.88 323 VAL A O 1
ATOM 2564 N N . GLU A 1 324 ? 15.008 21.438 -1.634 1 98.81 324 GLU A N 1
ATOM 2565 C CA . GLU A 1 324 ? 15.898 21.984 -2.65 1 98.81 324 GLU A CA 1
ATOM 2566 C C . GLU A 1 324 ? 17.203 21.203 -2.717 1 98.81 324 GLU A C 1
ATOM 2568 O O . GLU A 1 324 ? 17.734 20.953 -3.803 1 98.81 324 GLU A O 1
ATOM 2573 N N . GLY A 1 325 ? 17.75 20.875 -1.54 1 98.81 325 GLY A N 1
ATOM 2574 C CA . GLY A 1 325 ? 18.984 20.109 -1.472 1 98.81 325 GLY A CA 1
ATOM 2575 C C . GLY A 1 325 ? 18.891 18.781 -2.203 1 98.81 325 GLY A C 1
ATOM 2576 O O . GLY A 1 325 ? 19.859 18.344 -2.826 1 98.81 325 GLY A O 1
ATOM 2577 N N . LEU A 1 326 ? 17.766 18.141 -2.131 1 98.81 326 LEU A N 1
ATOM 2578 C CA . LEU A 1 326 ? 17.578 16.891 -2.83 1 98.81 326 LEU A CA 1
ATOM 2579 C C . LEU A 1 326 ? 17.641 17.078 -4.34 1 98.81 326 LEU A C 1
ATOM 2581 O O . LEU A 1 326 ? 18.266 16.281 -5.047 1 98.81 326 LEU A O 1
ATOM 2585 N N . LEU A 1 327 ? 16.984 18.125 -4.844 1 98.69 327 LEU A N 1
ATOM 2586 C CA . LEU A 1 327 ? 16.984 18.391 -6.277 1 98.69 327 LEU A CA 1
ATOM 2587 C C . LEU A 1 327 ? 18.391 18.719 -6.766 1 98.69 327 LEU A C 1
ATOM 2589 O O . LEU A 1 327 ? 18.781 18.328 -7.871 1 98.69 327 LEU A O 1
ATOM 2593 N N . LYS A 1 328 ? 19.156 19.469 -5.93 1 98.5 328 LYS A N 1
ATOM 2594 C CA . LYS A 1 328 ? 20.547 19.766 -6.262 1 98.5 328 LYS A CA 1
ATOM 2595 C C . LYS A 1 328 ? 21.375 18.484 -6.367 1 98.5 328 LYS A C 1
ATOM 2597 O O . LYS A 1 328 ? 22.156 18.312 -7.305 1 98.5 328 LYS A O 1
ATOM 2602 N N . LYS A 1 329 ? 21.172 17.578 -5.457 1 98.5 329 LYS A N 1
ATOM 2603 C CA . LYS A 1 329 ? 21.922 16.328 -5.445 1 98.5 329 LYS A CA 1
ATOM 2604 C C . LYS A 1 329 ? 21.547 15.453 -6.645 1 98.5 329 LYS A C 1
ATOM 2606 O O . LYS A 1 329 ? 22.375 14.688 -7.145 1 98.5 329 LYS A O 1
ATOM 2611 N N . LEU A 1 330 ? 20.312 15.609 -7.137 1 98.38 330 LEU A N 1
ATOM 2612 C CA . LEU A 1 330 ? 19.859 14.836 -8.289 1 98.38 330 LEU A CA 1
ATOM 2613 C C . LEU A 1 330 ? 20.25 15.531 -9.594 1 98.38 330 LEU A C 1
ATOM 2615 O O . LEU A 1 330 ? 20.016 15 -10.68 1 98.38 330 LEU A O 1
ATOM 2619 N N . GLU A 1 331 ? 20.828 16.703 -9.469 1 97 331 GLU A N 1
ATOM 2620 C CA . GLU A 1 331 ? 21.359 17.469 -10.602 1 97 331 GLU A CA 1
ATOM 2621 C C . GLU A 1 331 ? 20.25 17.781 -11.609 1 97 331 GLU A C 1
ATOM 2623 O O . GLU A 1 331 ? 20.438 17.594 -12.82 1 97 331 GLU A O 1
ATOM 2628 N N . LEU A 1 332 ? 19.094 18.25 -11.133 1 97.56 332 LEU A N 1
ATOM 2629 C CA . LEU A 1 332 ? 17.969 18.578 -12 1 97.56 332 LEU A CA 1
ATOM 2630 C C . LEU A 1 332 ? 17.766 20.078 -12.102 1 97.56 332 LEU A C 1
ATOM 2632 O O . LEU A 1 332 ? 17.938 20.797 -11.117 1 97.56 332 LEU A O 1
ATOM 2636 N N . PRO A 1 333 ? 17.453 20.594 -13.281 1 97.62 333 PRO A N 1
ATOM 2637 C CA . PRO A 1 333 ? 16.984 21.984 -13.352 1 97.62 333 PRO A CA 1
ATOM 2638 C C . PRO A 1 333 ? 15.656 22.188 -12.633 1 97.62 333 PRO A C 1
ATOM 2640 O O . PRO A 1 333 ? 14.703 21.438 -12.844 1 97.62 333 PRO A O 1
ATOM 2643 N N . TYR A 1 334 ? 15.656 23.188 -11.75 1 98 334 TYR A N 1
ATOM 2644 C CA . TYR A 1 334 ? 14.43 23.359 -10.984 1 98 334 TYR A CA 1
ATOM 2645 C C . TYR A 1 334 ? 14.117 24.844 -10.789 1 98 334 TYR A C 1
ATOM 2647 O O . TYR A 1 334 ? 14.984 25.688 -10.984 1 98 334 TYR A O 1
ATOM 2655 N N . ARG A 1 335 ? 12.859 25.125 -10.508 1 98.06 335 ARG A N 1
ATOM 2656 C CA . ARG A 1 335 ? 12.383 26.406 -10.008 1 98.06 335 ARG A CA 1
ATOM 2657 C C . ARG A 1 335 ? 11.422 26.219 -8.836 1 98.06 335 ARG A C 1
ATOM 2659 O O . ARG A 1 335 ? 10.781 25.172 -8.719 1 98.06 335 ARG A O 1
ATOM 2666 N N . ILE A 1 336 ? 11.414 27.156 -7.934 1 98.75 336 ILE A N 1
ATOM 2667 C CA . ILE A 1 336 ? 10.555 27.141 -6.75 1 98.75 336 ILE A CA 1
ATOM 2668 C C . ILE A 1 336 ? 9.5 28.25 -6.863 1 98.75 336 ILE A C 1
ATOM 2670 O O . ILE A 1 336 ? 9.828 29.406 -7.117 1 98.75 336 ILE A O 1
ATOM 2674 N N . LEU A 1 337 ? 8.258 27.859 -6.691 1 98.75 337 LEU A N 1
ATOM 2675 C CA . LEU A 1 337 ? 7.121 28.766 -6.828 1 98.75 337 LEU A CA 1
ATOM 2676 C C . LEU A 1 337 ? 6.516 29.078 -5.465 1 98.75 337 LEU A C 1
ATOM 2678 O O . LEU A 1 337 ? 6.297 28.188 -4.652 1 98.75 337 LEU A O 1
ATOM 2682 N N . LEU A 1 338 ? 6.293 30.328 -5.223 1 98.75 338 LEU A N 1
ATOM 2683 C CA . LEU A 1 338 ? 5.348 30.719 -4.18 1 98.75 338 LEU A CA 1
ATOM 2684 C C . LEU A 1 338 ? 3.932 30.812 -4.734 1 98.75 338 LEU A C 1
ATOM 2686 O O . LEU A 1 338 ? 3.656 31.625 -5.617 1 98.75 338 LEU A O 1
ATOM 2690 N N . LEU A 1 339 ? 3.059 29.984 -4.277 1 98.75 339 LEU A N 1
ATOM 2691 C CA . LEU A 1 339 ? 1.706 29.922 -4.816 1 98.75 339 LEU A CA 1
ATOM 2692 C C . LEU A 1 339 ? 0.896 31.141 -4.418 1 98.75 339 LEU A C 1
ATOM 2694 O O . LEU A 1 339 ? 1.019 31.641 -3.293 1 98.75 339 LEU A O 1
ATOM 2698 N N . CYS A 1 340 ? 0.085 31.609 -5.328 1 98.44 340 CYS A N 1
ATOM 2699 C CA . CYS A 1 340 ? -0.813 32.719 -5.043 1 98.44 340 CYS A CA 1
ATOM 2700 C C . CYS A 1 340 ? -2.084 32.25 -4.359 1 98.44 340 CYS A C 1
ATOM 2702 O O . CYS A 1 340 ? -2.314 31.031 -4.25 1 98.44 340 CYS A O 1
ATOM 2704 N N . GLY A 1 341 ? -2.854 33.125 -3.928 1 97.81 341 GLY A N 1
ATOM 2705 C CA . GLY A 1 341 ? -4.047 32.812 -3.16 1 97.81 341 GLY A CA 1
ATOM 2706 C C . GLY A 1 341 ? -4.969 31.828 -3.877 1 97.81 341 GLY A C 1
ATOM 2707 O O . GLY A 1 341 ? -5.445 30.859 -3.279 1 97.81 341 GLY A O 1
ATOM 2708 N N . GLY A 1 342 ? -5.137 32.062 -5.152 1 97.5 342 GLY A N 1
ATOM 2709 C CA . GLY A 1 342 ? -6.078 31.25 -5.922 1 97.5 342 GLY A CA 1
ATOM 2710 C C . GLY A 1 342 ? -5.566 29.844 -6.207 1 97.5 342 GLY A C 1
ATOM 2711 O O . GLY A 1 342 ? -6.348 28.953 -6.531 1 97.5 342 GLY A O 1
ATOM 2712 N N . ASP A 1 343 ? -4.285 29.672 -6.02 1 97.5 343 ASP A N 1
ATOM 2713 C CA . ASP A 1 343 ? -3.691 28.391 -6.367 1 97.5 343 ASP A CA 1
ATOM 2714 C C . ASP A 1 343 ? -3.303 27.609 -5.113 1 97.5 343 ASP A C 1
ATOM 2716 O O . ASP A 1 343 ? -2.816 26.469 -5.207 1 97.5 343 ASP A O 1
ATOM 2720 N N . GLN A 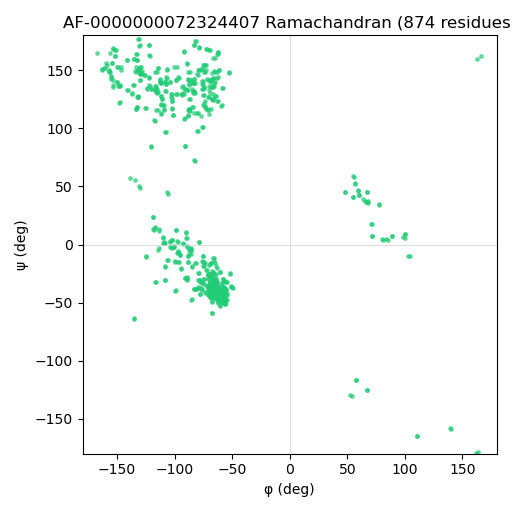1 344 ? -3.547 28.109 -3.986 1 96 344 GLN A N 1
ATOM 2721 C CA . GLN A 1 344 ? -3.238 27.406 -2.744 1 96 344 GLN A CA 1
ATOM 2722 C C . GLN A 1 344 ? -4.273 26.312 -2.451 1 96 344 GLN A C 1
ATOM 2724 O O . GLN A 1 344 ? -5.441 26.453 -2.824 1 96 344 GLN A O 1
ATOM 2729 N N . SER A 1 345 ? -3.793 25.359 -1.791 1 94.12 345 SER A N 1
ATOM 2730 C CA . SER A 1 345 ? -4.703 24.281 -1.391 1 94.12 345 SER A CA 1
ATOM 2731 C C . SER A 1 345 ? -5.68 24.766 -0.32 1 94.12 345 SER A C 1
ATOM 2733 O O . SER A 1 345 ? -5.457 25.797 0.316 1 94.12 345 SER A O 1
ATOM 2735 N N . PHE A 1 346 ? -6.664 24.031 -0.052 1 95.38 346 PHE A N 1
ATOM 2736 C CA . PHE A 1 346 ? -7.738 24.312 0.896 1 95.38 346 PHE A CA 1
ATOM 2737 C C . PHE A 1 346 ? -7.18 24.516 2.299 1 95.38 346 PHE A C 1
ATOM 2739 O O . PHE A 1 346 ? -7.633 25.391 3.031 1 95.38 346 PHE A O 1
ATOM 2746 N N . THR A 1 347 ? -6.117 23.812 2.635 1 97.19 347 THR A N 1
ATOM 2747 C CA . THR A 1 347 ? -5.703 23.75 4.035 1 97.19 347 THR A CA 1
ATOM 2748 C C . THR A 1 347 ? -4.461 24.609 4.266 1 97.19 347 THR A C 1
ATOM 2750 O O . THR A 1 347 ? -4.098 24.891 5.406 1 97.19 347 THR A O 1
ATOM 2753 N N . SER A 1 348 ? -3.766 25.062 3.299 1 97.88 348 SER A N 1
ATOM 2754 C CA . SER A 1 348 ? -2.461 25.703 3.473 1 97.88 348 SER A CA 1
ATOM 2755 C C . SER A 1 348 ? -2.6 27.188 3.76 1 97.88 348 SER A C 1
ATOM 2757 O O . SER A 1 348 ? -3.473 27.859 3.201 1 97.88 348 SER A O 1
ATOM 2759 N N . ALA A 1 349 ? -1.772 27.703 4.629 1 98.56 349 ALA A N 1
ATOM 2760 C CA . ALA A 1 349 ? -1.628 29.141 4.852 1 98.56 349 ALA A CA 1
ATOM 2761 C C . ALA A 1 349 ? -0.574 29.734 3.92 1 98.56 349 ALA A C 1
ATOM 2763 O O . ALA A 1 349 ? -0.653 30.906 3.551 1 98.56 349 ALA A O 1
ATOM 2764 N N . ILE A 1 350 ? 0.373 28.984 3.57 1 98.81 350 ILE A N 1
ATOM 2765 C CA . ILE A 1 350 ? 1.401 29.312 2.586 1 98.81 350 ILE A CA 1
ATOM 2766 C C . ILE A 1 350 ? 1.961 28.016 1.988 1 98.81 350 ILE A C 1
ATOM 2768 O O . ILE A 1 350 ? 2.047 27 2.672 1 98.81 350 ILE A O 1
ATOM 2772 N N . CYS A 1 351 ? 2.297 28.031 0.729 1 98.69 351 CYS A N 1
ATOM 2773 C CA . CYS A 1 351 ? 2.756 26.828 0.03 1 98.69 351 CYS A CA 1
ATOM 2774 C C . CYS A 1 351 ? 3.777 27.188 -1.043 1 98.69 351 CYS A C 1
ATOM 2776 O O . CYS A 1 351 ? 3.629 28.188 -1.742 1 98.69 351 CYS A O 1
ATOM 2778 N N . TYR A 1 352 ? 4.812 26.422 -1.126 1 98.88 352 TYR A N 1
ATOM 2779 C CA . TYR A 1 352 ? 5.797 26.484 -2.201 1 98.88 352 TYR A CA 1
ATOM 2780 C C . TYR A 1 352 ? 5.812 25.203 -3.008 1 98.88 352 TYR A C 1
ATOM 2782 O O . TYR A 1 352 ? 5.879 24.109 -2.441 1 98.88 352 TYR A O 1
ATOM 2790 N N . ASP A 1 353 ? 5.758 25.328 -4.277 1 98.75 353 ASP A N 1
ATOM 2791 C CA . ASP A 1 353 ? 5.895 24.172 -5.16 1 98.75 353 ASP A CA 1
ATOM 2792 C C . ASP A 1 353 ? 7.277 24.125 -5.805 1 98.75 353 ASP A C 1
ATOM 2794 O O . ASP A 1 353 ? 7.824 25.172 -6.176 1 98.75 353 ASP A O 1
ATOM 2798 N N . PHE A 1 354 ? 7.793 22.953 -5.883 1 98.81 354 PHE A N 1
ATOM 2799 C CA . PHE A 1 354 ? 9.016 22.719 -6.637 1 98.81 354 PHE A CA 1
ATOM 2800 C C . PHE A 1 354 ? 8.703 22.078 -7.984 1 98.81 354 PHE A C 1
ATOM 2802 O O . PHE A 1 354 ? 7.938 21.109 -8.055 1 98.81 354 PHE A O 1
ATOM 2809 N N . GLU A 1 355 ? 9.25 22.656 -9.008 1 98.06 355 GLU A N 1
ATOM 2810 C CA . GLU A 1 355 ? 9.094 22.078 -10.344 1 98.06 355 GLU A CA 1
ATOM 2811 C C . GLU A 1 355 ? 10.453 21.781 -10.969 1 98.06 355 GLU A C 1
ATOM 2813 O O . GLU A 1 355 ? 11.422 22.516 -10.75 1 98.06 355 GLU A O 1
ATOM 2818 N N . VAL A 1 356 ? 10.516 20.703 -11.719 1 97.88 356 VAL A N 1
ATOM 2819 C CA . VAL A 1 356 ? 11.711 20.359 -12.492 1 97.88 356 VAL A CA 1
ATOM 2820 C C . VAL A 1 356 ? 11.383 20.375 -13.984 1 97.88 356 VAL A C 1
ATOM 2822 O O . VAL A 1 356 ? 10.25 20.125 -14.383 1 97.88 356 VAL A O 1
ATOM 2825 N N . TYR A 1 357 ? 12.383 20.719 -14.719 1 96.62 357 TYR A N 1
ATOM 2826 C CA . TYR A 1 357 ? 12.188 20.828 -16.156 1 96.62 357 TYR A CA 1
ATOM 2827 C C . TYR A 1 357 ? 12.312 19.453 -16.828 1 96.62 357 TYR A C 1
ATOM 2829 O O . TYR A 1 357 ? 13.219 18.688 -16.5 1 96.62 357 TYR A O 1
ATOM 2837 N N . SER A 1 358 ? 11.406 19.156 -17.625 1 94.81 358 SER A N 1
ATOM 2838 C CA . SER A 1 358 ? 11.453 17.969 -18.469 1 94.81 358 SER A CA 1
ATOM 2839 C C . SER A 1 358 ? 11.836 18.312 -19.906 1 94.81 358 SER A C 1
ATOM 2841 O O . SER A 1 358 ? 11.047 18.938 -20.641 1 94.81 358 SER A O 1
ATOM 2843 N N . GLU A 1 359 ? 12.898 17.828 -20.344 1 93.44 359 GLU A N 1
ATOM 2844 C CA . GLU A 1 359 ? 13.453 18.203 -21.625 1 93.44 359 GLU A CA 1
ATOM 2845 C C . GLU A 1 359 ? 12.57 17.719 -22.781 1 93.44 359 GLU A C 1
ATOM 2847 O O . GLU A 1 359 ? 12.266 18.469 -23.703 1 93.44 359 GLU A O 1
ATOM 2852 N N . ALA A 1 360 ? 12.242 16.531 -22.703 1 94.06 360 ALA A N 1
ATOM 2853 C CA . ALA A 1 360 ? 11.516 15.898 -23.797 1 94.06 360 ALA A CA 1
ATOM 2854 C C . ALA A 1 360 ? 10.086 16.438 -23.891 1 94.06 360 ALA A C 1
ATOM 2856 O O . ALA A 1 360 ? 9.539 16.578 -24.984 1 94.06 360 ALA A O 1
ATOM 2857 N N . GLN A 1 361 ? 9.516 16.734 -22.719 1 92.69 361 GLN A N 1
ATOM 2858 C CA . GLN A 1 361 ? 8.156 17.25 -22.703 1 92.69 361 GLN A CA 1
ATOM 2859 C C . GLN A 1 361 ? 8.133 18.766 -22.922 1 92.69 361 GLN A C 1
ATOM 2861 O O . GLN A 1 361 ? 7.086 19.344 -23.219 1 92.69 361 GLN A O 1
ATOM 2866 N N . GLY A 1 362 ? 9.188 19.375 -22.719 1 91.75 362 GLY A N 1
ATOM 2867 C CA . GLY A 1 362 ? 9.273 20.812 -22.875 1 91.75 362 GLY A CA 1
ATOM 2868 C C . GLY A 1 362 ? 8.406 21.578 -21.906 1 91.75 362 GLY A C 1
ATOM 2869 O O . GLY A 1 362 ? 7.77 22.562 -22.266 1 91.75 362 GLY A O 1
ATOM 2870 N N . ARG A 1 363 ? 8.352 21.078 -20.672 1 92.94 363 ARG A N 1
ATOM 2871 C CA . ARG A 1 363 ? 7.527 21.75 -19.672 1 92.94 363 ARG A CA 1
ATOM 2872 C C . ARG A 1 363 ? 8.047 21.5 -18.266 1 92.94 363 ARG A C 1
ATOM 2874 O O . ARG A 1 363 ? 8.93 20.656 -18.062 1 92.94 363 ARG A O 1
ATOM 2881 N N . TRP A 1 364 ? 7.531 22.234 -17.344 1 95.62 364 TRP A N 1
ATOM 2882 C CA . TRP A 1 364 ? 7.867 22.094 -15.93 1 95.62 364 TRP A CA 1
ATOM 2883 C C . TRP A 1 364 ? 6.922 21.125 -15.234 1 95.62 364 TRP A C 1
ATOM 2885 O O . TRP A 1 364 ? 5.711 21.172 -15.453 1 95.62 364 TRP A O 1
ATOM 2895 N N . LEU A 1 365 ? 7.461 20.234 -14.469 1 95.94 365 LEU A N 1
ATOM 2896 C CA . LEU A 1 365 ? 6.699 19.219 -13.734 1 95.94 365 LEU A CA 1
ATOM 2897 C C . LEU A 1 365 ? 6.746 19.484 -12.234 1 95.94 365 LEU A C 1
ATOM 2899 O O . LEU A 1 365 ? 7.828 19.578 -11.648 1 95.94 365 LEU A O 1
ATOM 2903 N N . GLU A 1 366 ? 5.598 19.578 -11.609 1 97.5 366 GLU A N 1
ATOM 2904 C CA . GLU A 1 366 ? 5.547 19.75 -10.156 1 97.5 366 GLU A CA 1
ATOM 2905 C C . GLU A 1 366 ? 5.969 18.453 -9.445 1 97.5 366 GLU A C 1
ATOM 2907 O O . GLU A 1 366 ? 5.387 17.391 -9.68 1 97.5 366 GLU A O 1
ATOM 2912 N N . VAL A 1 367 ? 6.945 18.562 -8.531 1 98.19 367 VAL A N 1
ATOM 2913 C CA . VAL A 1 367 ? 7.473 17.344 -7.91 1 98.19 367 VAL A CA 1
ATOM 2914 C C . VAL A 1 367 ? 7.363 17.453 -6.391 1 98.19 367 VAL A C 1
ATOM 2916 O O . VAL A 1 367 ? 7.586 16.469 -5.676 1 98.19 367 VAL A O 1
ATOM 2919 N N . SER A 1 368 ? 7.051 18.562 -5.867 1 98.44 368 SER A N 1
ATOM 2920 C CA . SER A 1 368 ? 6.922 18.75 -4.43 1 98.44 368 SER A CA 1
ATOM 2921 C C . SER A 1 368 ? 6.023 19.953 -4.109 1 98.44 368 SER A C 1
ATOM 2923 O O . SER A 1 368 ? 5.969 20.906 -4.875 1 98.44 368 SER A O 1
ATOM 2925 N N . SER A 1 369 ? 5.355 19.875 -3.043 1 98.5 369 SER A N 1
ATOM 2926 C CA . SER A 1 369 ? 4.602 20.953 -2.412 1 98.5 369 SER A CA 1
ATOM 2927 C C . SER A 1 369 ? 4.879 21.016 -0.914 1 98.5 369 SER A C 1
ATOM 2929 O O . SER A 1 369 ? 4.641 20.047 -0.191 1 98.5 369 SER A O 1
ATOM 2931 N N . VAL A 1 370 ? 5.449 22.078 -0.447 1 98.81 370 VAL A N 1
ATOM 2932 C CA . VAL A 1 370 ? 5.797 22.266 0.958 1 98.81 370 VAL A CA 1
ATOM 2933 C C . VAL A 1 370 ? 4.93 23.359 1.568 1 98.81 370 VAL A C 1
ATOM 2935 O O . VAL A 1 370 ? 4.977 24.516 1.128 1 98.81 370 VAL A O 1
ATOM 2938 N N . SER A 1 371 ? 4.184 23 2.611 1 98.81 371 SER A N 1
ATOM 2939 C CA . SER A 1 371 ? 3.166 23.906 3.121 1 98.81 371 SER A CA 1
ATOM 2940 C C . SER A 1 371 ? 3.289 24.078 4.629 1 98.81 371 SER A C 1
ATOM 2942 O O . SER A 1 371 ? 3.76 23.188 5.332 1 98.81 371 SER A O 1
ATOM 2944 N N . ASN A 1 372 ? 2.963 25.234 5.059 1 98.81 372 ASN A N 1
ATOM 2945 C CA . ASN A 1 372 ? 2.609 25.531 6.445 1 98.81 372 ASN A CA 1
ATOM 2946 C C . ASN A 1 372 ? 1.102 25.672 6.617 1 98.81 372 ASN A C 1
ATOM 2948 O O . ASN A 1 372 ? 0.464 26.453 5.895 1 98.81 372 ASN A O 1
ATOM 2952 N N . PHE A 1 373 ? 0.546 24.922 7.539 1 98.69 373 PHE A N 1
ATOM 2953 C CA . PHE A 1 373 ? -0.906 24.922 7.672 1 98.69 373 PHE A CA 1
ATOM 2954 C C . PHE A 1 373 ? -1.343 25.781 8.859 1 98.69 373 PHE A C 1
ATOM 2956 O O . PHE A 1 373 ? -2.529 25.828 9.188 1 98.69 373 PHE A O 1
ATOM 2963 N N . ASP A 1 374 ? -0.351 26.422 9.492 1 98.19 374 ASP A N 1
ATOM 2964 C CA . ASP A 1 374 ? -0.691 27.172 10.695 1 98.19 374 ASP A CA 1
ATOM 2965 C C . ASP A 1 374 ? -1.429 26.281 11.703 1 98.19 374 ASP A C 1
ATOM 2967 O O . ASP A 1 374 ? -0.967 25.188 12.031 1 98.19 374 ASP A O 1
ATOM 2971 N N . THR A 1 375 ? -2.535 26.719 12.211 1 98.5 375 THR A N 1
ATOM 2972 C CA . THR A 1 375 ? -3.248 25.938 13.219 1 98.5 375 THR A CA 1
ATOM 2973 C C . THR A 1 375 ? -4.367 25.125 12.57 1 98.5 375 THR A C 1
ATOM 2975 O O . THR A 1 375 ? -5.133 24.453 13.273 1 98.5 375 THR A O 1
ATOM 2978 N N . TYR A 1 376 ? -4.543 25.156 11.266 1 98.56 376 TYR A N 1
ATOM 2979 C CA . TYR A 1 376 ? -5.715 24.609 10.594 1 98.56 376 TYR A CA 1
ATOM 2980 C C . TYR A 1 376 ? -5.855 23.109 10.859 1 98.56 376 TYR A C 1
ATOM 2982 O O . TYR A 1 376 ? -6.91 22.656 11.297 1 98.56 376 TYR A O 1
ATOM 2990 N N . GLN A 1 377 ? -4.785 22.375 10.609 1 98.62 377 GLN A N 1
ATOM 2991 C CA . GLN A 1 377 ? -4.812 20.938 10.883 1 98.62 377 GLN A CA 1
ATOM 2992 C C . GLN A 1 377 ? -4.742 20.672 12.383 1 98.62 377 GLN A C 1
ATOM 2994 O O . GLN A 1 377 ? -5.422 19.766 12.891 1 98.62 377 GLN A O 1
ATOM 2999 N N . ALA A 1 378 ? -3.902 21.422 13.055 1 98.75 378 ALA A N 1
ATOM 3000 C CA . ALA A 1 378 ? -3.719 21.219 14.492 1 98.75 378 ALA A CA 1
ATOM 3001 C C . ALA A 1 378 ? -5.047 21.344 15.234 1 98.75 378 ALA A C 1
ATOM 3003 O O . ALA A 1 378 ? -5.297 20.625 16.203 1 98.75 378 ALA A O 1
ATOM 3004 N N . ASN A 1 379 ? -5.836 22.297 14.836 1 98.5 379 ASN A N 1
ATOM 3005 C CA . ASN A 1 379 ? -7.141 22.469 15.461 1 98.5 379 ASN A CA 1
ATOM 3006 C C . ASN A 1 379 ? -8.039 21.266 15.234 1 98.5 379 ASN A C 1
ATOM 3008 O O . ASN A 1 379 ? -8.734 20.828 16.156 1 98.5 379 ASN A O 1
ATOM 3012 N N . ARG A 1 380 ? -8.031 20.766 14.031 1 98 380 ARG A N 1
ATOM 3013 C CA . ARG A 1 380 ? -8.805 19.578 13.711 1 98 380 ARG A CA 1
ATOM 3014 C C . ARG A 1 380 ? -8.305 18.359 14.5 1 98 380 ARG A C 1
ATOM 3016 O O . ARG A 1 380 ? -9.094 17.516 14.93 1 98 380 ARG A O 1
ATOM 3023 N N . LEU A 1 381 ? -7.039 18.344 14.734 1 98.56 381 LEU A N 1
ATOM 3024 C CA . LEU A 1 381 ? -6.367 17.219 15.383 1 98.56 381 LEU A CA 1
ATOM 3025 C C . LEU A 1 381 ? -6.383 17.391 16.906 1 98.56 381 LEU A C 1
ATOM 3027 O O . LEU A 1 381 ? -6.117 16.438 17.641 1 98.56 381 LEU A O 1
ATOM 3031 N N . LYS A 1 382 ? -6.684 18.578 17.359 1 98.38 382 LYS A N 1
ATOM 3032 C CA . LYS A 1 382 ? -6.465 18.938 18.766 1 98.38 382 LYS A CA 1
ATOM 3033 C C . LYS A 1 382 ? -5.02 18.688 19.172 1 98.38 382 LYS A C 1
ATOM 3035 O O . LYS A 1 382 ? -4.762 18.078 20.219 1 98.38 382 LYS A O 1
ATOM 3040 N N . CYS A 1 383 ? -4.16 19.016 18.312 1 98.75 383 CYS A N 1
ATOM 3041 C CA . CYS A 1 383 ? -2.727 18.938 18.578 1 98.75 383 CYS A CA 1
ATOM 3042 C C . CYS A 1 383 ? -2.221 20.219 19.234 1 98.75 383 CYS A C 1
ATOM 3044 O O . CYS A 1 383 ? -2.221 21.281 18.609 1 98.75 383 CYS A O 1
ATOM 3046 N N . ARG A 1 384 ? -1.761 20.109 20.453 1 98.75 384 ARG A N 1
ATOM 3047 C CA . ARG A 1 384 ? -1.386 21.266 21.266 1 98.75 384 ARG A CA 1
ATOM 3048 C C . ARG A 1 384 ? -0.031 21.062 21.938 1 98.75 384 ARG A C 1
ATOM 3050 O O . ARG A 1 384 ? 0.532 19.953 21.875 1 98.75 384 ARG A O 1
ATOM 3057 N N . TYR A 1 385 ? 0.519 22.078 22.391 1 98.56 385 TYR A N 1
ATOM 3058 C CA . TYR A 1 385 ? 1.692 22.016 23.25 1 98.56 385 TYR A CA 1
ATOM 3059 C C . TYR A 1 385 ? 1.496 22.859 24.5 1 98.56 385 TYR A C 1
ATOM 3061 O O . TYR A 1 385 ? 0.657 23.75 24.531 1 98.56 385 TYR A O 1
ATOM 3069 N N . ARG A 1 386 ? 2.145 22.469 25.5 1 97.94 386 ARG A N 1
ATOM 3070 C CA . ARG A 1 386 ? 2.129 23.234 26.75 1 97.94 386 ARG A CA 1
ATOM 3071 C C . ARG A 1 386 ? 3.221 24.312 26.734 1 97.94 386 ARG A C 1
ATOM 3073 O O . ARG A 1 386 ? 4.41 23.984 26.734 1 97.94 386 ARG A O 1
ATOM 3080 N N . ASN A 1 387 ? 2.797 25.5 26.781 1 96.31 387 ASN A N 1
ATOM 3081 C CA . ASN A 1 387 ? 3.75 26.609 26.828 1 96.31 387 ASN A CA 1
ATOM 3082 C C . ASN A 1 387 ? 4.527 26.609 28.156 1 96.31 387 ASN A C 1
ATOM 3084 O O . ASN A 1 387 ? 3.934 26.688 29.219 1 96.31 387 ASN A O 1
ATOM 3088 N N . SER A 1 388 ? 5.793 26.594 28.062 1 94.19 388 SER A N 1
ATOM 3089 C CA . SER A 1 388 ? 6.621 26.438 29.25 1 94.19 388 SER A CA 1
ATOM 3090 C C . SER A 1 388 ? 6.574 27.703 30.109 1 94.19 388 SER A C 1
ATOM 3092 O O . SER A 1 388 ? 6.73 27.625 31.328 1 94.19 388 SER A O 1
ATOM 3094 N N . GLU A 1 389 ? 6.324 28.812 29.531 1 94 389 GLU A N 1
ATOM 3095 C CA . GLU A 1 389 ? 6.285 30.078 30.25 1 94 389 GLU A CA 1
ATOM 3096 C C . GLU A 1 389 ? 4.914 30.328 30.875 1 94 389 GLU A C 1
ATOM 3098 O O . GLU A 1 389 ? 4.809 30.609 32.062 1 94 389 GLU A O 1
ATOM 3103 N N . THR A 1 390 ? 3.881 30.141 30.141 1 94.88 390 THR A N 1
ATOM 3104 C CA . THR A 1 390 ? 2.535 30.469 30.594 1 94.88 390 THR A CA 1
ATOM 3105 C C . THR A 1 390 ? 1.85 29.25 31.188 1 94.88 390 THR A C 1
ATOM 3107 O O . THR A 1 390 ? 0.837 29.375 31.875 1 94.88 390 THR A O 1
ATOM 3110 N N . LYS A 1 391 ? 2.311 28.078 30.859 1 95 391 LYS A N 1
ATOM 3111 C CA . LYS A 1 391 ? 1.778 26.797 31.312 1 95 391 LYS A CA 1
ATOM 3112 C C . LYS A 1 391 ? 0.426 26.5 30.672 1 95 391 LYS A C 1
ATOM 3114 O O . LYS A 1 391 ? -0.223 25.516 31.016 1 95 391 LYS A O 1
ATOM 3119 N N . LYS A 1 392 ? 0.089 27.312 29.781 1 96.31 392 LYS A N 1
ATOM 3120 C CA . LYS A 1 392 ? -1.168 27.094 29.078 1 96.31 392 LYS A CA 1
ATOM 3121 C C . LYS A 1 392 ? -0.96 26.219 27.844 1 96.31 392 LYS A C 1
ATOM 3123 O O . LYS A 1 392 ? 0.144 26.156 27.297 1 96.31 392 LYS A O 1
ATOM 3128 N N . THR A 1 393 ? -2.033 25.578 27.438 1 97.5 393 THR A N 1
ATOM 3129 C CA . THR A 1 393 ? -2.004 24.766 26.234 1 97.5 393 THR A CA 1
ATOM 3130 C C . THR A 1 393 ? -2.361 25.609 25.016 1 97.5 393 THR A C 1
ATOM 3132 O O . THR A 1 393 ? -3.293 26.422 25.062 1 97.5 393 THR A O 1
ATOM 3135 N N . GLU A 1 394 ? -1.593 25.484 23.984 1 97.88 394 GLU A N 1
ATOM 3136 C CA . GLU A 1 394 ? -1.793 26.219 22.734 1 97.88 394 GLU A CA 1
ATOM 3137 C C . GLU A 1 394 ? -1.728 25.281 21.531 1 97.88 394 GLU A C 1
ATOM 3139 O O . GLU A 1 394 ? -1.043 24.25 21.562 1 97.88 394 GLU A O 1
ATOM 3144 N N . LEU A 1 395 ? -2.428 25.641 20.531 1 98.62 395 LEU A N 1
ATOM 3145 C CA . LEU A 1 395 ? -2.385 24.844 19.297 1 98.62 395 LEU A CA 1
ATOM 3146 C C . LEU A 1 395 ? -1.003 24.906 18.656 1 98.62 395 LEU A C 1
ATOM 3148 O O . LEU A 1 395 ? -0.37 25.969 18.641 1 98.62 395 LEU A O 1
ATOM 3152 N N . CYS A 1 396 ? -0.542 23.781 18.156 1 98.81 396 CYS A N 1
ATOM 3153 C CA . CYS A 1 396 ? 0.687 23.75 17.375 1 98.81 396 CYS A CA 1
ATOM 3154 C C . CYS A 1 396 ? 0.438 24.234 15.945 1 98.81 396 CYS A C 1
ATOM 3156 O O . CYS A 1 396 ? -0.699 24.531 15.57 1 98.81 396 CYS A O 1
ATOM 3158 N N . HIS A 1 397 ? 1.519 24.438 15.234 1 98.88 397 HIS A N 1
ATOM 3159 C CA . HIS A 1 397 ? 1.479 24.516 13.781 1 98.88 397 HIS A CA 1
ATOM 3160 C C . HIS A 1 397 ? 1.895 23.188 13.148 1 98.88 397 HIS A C 1
ATOM 3162 O O . HIS A 1 397 ? 2.771 22.5 13.672 1 98.88 397 HIS A O 1
ATOM 3168 N N . THR A 1 398 ? 1.23 22.828 12.086 1 98.88 398 THR A N 1
ATOM 3169 C CA . THR A 1 398 ? 1.618 21.641 11.328 1 98.88 398 THR A CA 1
ATOM 3170 C C . THR A 1 398 ? 2.17 22.031 9.961 1 98.88 398 THR A C 1
ATOM 3172 O O . THR A 1 398 ? 1.693 22.984 9.336 1 98.88 398 THR A O 1
ATOM 3175 N N . LEU A 1 399 ? 3.203 21.391 9.539 1 98.88 399 LEU A N 1
ATOM 3176 C CA . LEU A 1 399 ? 3.855 21.578 8.242 1 98.88 399 LEU A CA 1
ATOM 3177 C C . LEU A 1 399 ? 4.066 20.25 7.539 1 98.88 399 LEU A C 1
ATOM 3179 O O . LEU A 1 399 ? 4.273 19.219 8.195 1 98.88 399 LEU A O 1
ATOM 3183 N N . ASN A 1 400 ? 4.008 20.219 6.281 1 98.19 400 ASN A N 1
ATOM 3184 C CA . ASN A 1 400 ? 4.254 19.016 5.492 1 98.19 400 ASN A CA 1
ATOM 3185 C C . ASN A 1 400 ? 4.91 19.359 4.156 1 98.19 400 ASN A C 1
ATOM 3187 O O . ASN A 1 400 ? 4.812 20.484 3.674 1 98.19 400 ASN A O 1
ATOM 3191 N N . GLY A 1 401 ? 5.652 18.406 3.639 1 98.62 401 GLY A N 1
ATOM 3192 C CA . GLY A 1 401 ? 6.262 18.547 2.324 1 98.62 401 GLY A CA 1
ATOM 3193 C C . GLY A 1 401 ? 6.543 17.219 1.655 1 98.62 401 GLY A C 1
ATOM 3194 O O . GLY A 1 401 ? 6.93 16.25 2.318 1 98.62 401 GLY A O 1
ATOM 3195 N N . SER A 1 402 ? 6.344 17.203 0.363 1 98.12 402 SER A N 1
ATOM 3196 C CA . SER A 1 402 ? 6.801 16.047 -0.414 1 98.12 402 SER A CA 1
ATOM 3197 C C . SER A 1 402 ? 8.312 16.062 -0.587 1 98.12 402 SER A C 1
ATOM 3199 O O . SER A 1 402 ? 8.875 17.031 -1.096 1 98.12 402 SER A O 1
ATOM 3201 N N . ALA A 1 403 ? 9.078 15.18 -0.227 1 97.06 403 ALA A N 1
ATOM 3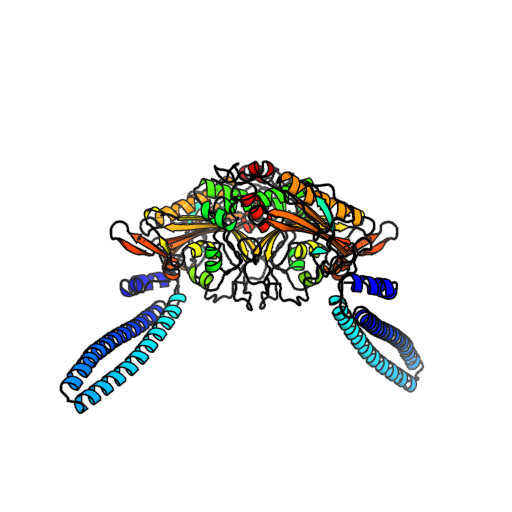202 C CA . ALA A 1 403 ? 10.531 15.07 -0.353 1 97.06 403 ALA A CA 1
ATOM 3203 C C . ALA A 1 403 ? 10.938 13.68 -0.833 1 97.06 403 ALA A C 1
ATOM 3205 O O . ALA A 1 403 ? 11.656 12.961 -0.135 1 97.06 403 ALA A O 1
ATOM 3206 N N . LEU A 1 404 ? 10.281 13.578 -1.896 1 95.12 404 LEU A N 1
ATOM 3207 C CA . LEU A 1 404 ? 9.672 13.977 -3.158 1 95.12 404 LEU A CA 1
ATOM 3208 C C . LEU A 1 404 ? 8.672 12.938 -3.637 1 95.12 404 LEU A C 1
ATOM 3210 O O . LEU A 1 404 ? 8.664 11.805 -3.148 1 95.12 404 LEU A O 1
ATOM 3214 N N . ALA A 1 405 ? 7.816 13.234 -4.57 1 96.94 405 ALA A N 1
ATOM 3215 C CA . ALA A 1 405 ? 6.996 12.289 -5.316 1 96.94 405 ALA A CA 1
ATOM 3216 C C . ALA A 1 405 ? 7.77 11.695 -6.492 1 96.94 405 ALA A C 1
ATOM 3218 O O . ALA A 1 405 ? 8.297 12.438 -7.332 1 96.94 405 ALA A O 1
ATOM 3219 N N . LEU A 1 406 ? 7.758 10.43 -6.633 1 98.5 406 LEU A N 1
ATOM 3220 C CA . LEU A 1 406 ? 8.742 9.758 -7.473 1 98.5 406 LEU A CA 1
ATOM 3221 C C . LEU A 1 406 ? 8.367 9.859 -8.945 1 98.5 406 LEU A C 1
ATOM 3223 O O . LEU A 1 406 ? 9.234 10.031 -9.805 1 98.5 406 LEU A O 1
ATOM 3227 N N . PRO A 1 407 ? 7.09 9.805 -9.352 1 98.19 407 PRO A N 1
ATOM 3228 C CA . PRO A 1 407 ? 6.785 9.633 -10.773 1 98.19 407 PRO A CA 1
ATOM 3229 C C . PRO A 1 407 ? 7.418 10.719 -11.641 1 98.19 407 PRO A C 1
ATOM 3231 O O . PRO A 1 407 ? 8.141 10.406 -12.594 1 98.19 407 PRO A O 1
ATOM 3234 N N . ARG A 1 408 ? 7.258 11.93 -11.305 1 97.88 408 ARG A N 1
ATOM 3235 C CA . ARG A 1 408 ? 7.746 13.008 -12.164 1 97.88 408 ARG A CA 1
ATOM 3236 C C . ARG A 1 408 ? 9.25 13.203 -12 1 97.88 408 ARG A C 1
ATOM 3238 O O . ARG A 1 408 ? 9.922 13.664 -12.922 1 97.88 408 ARG A O 1
ATOM 3245 N N . ILE A 1 409 ? 9.82 12.812 -10.852 1 98.44 409 ILE A N 1
ATOM 3246 C CA . ILE A 1 409 ? 11.273 12.781 -10.68 1 98.44 409 ILE A CA 1
ATOM 3247 C C . ILE A 1 409 ? 11.883 11.734 -11.609 1 98.44 409 ILE A C 1
ATOM 3249 O O . ILE A 1 409 ? 12.891 11.984 -12.273 1 98.44 409 ILE A O 1
ATOM 3253 N N . VAL A 1 410 ? 11.234 10.578 -11.664 1 98.69 410 VAL A N 1
ATOM 3254 C CA . VAL A 1 410 ? 11.703 9.508 -12.539 1 98.69 410 VAL A CA 1
ATOM 3255 C C . VAL A 1 410 ? 11.617 9.953 -14 1 98.69 410 VAL A C 1
ATOM 3257 O O . VAL A 1 410 ? 12.555 9.742 -14.773 1 98.69 410 VAL A O 1
ATOM 3260 N N . ALA A 1 411 ? 10.5 10.57 -14.352 1 98.06 411 ALA A N 1
ATOM 3261 C CA . ALA A 1 411 ? 10.336 11.07 -15.711 1 98.06 411 ALA A CA 1
ATOM 3262 C C . ALA A 1 411 ? 11.461 12.031 -16.078 1 98.06 411 ALA A C 1
ATOM 3264 O O . ALA A 1 411 ? 12.078 11.898 -17.141 1 98.06 411 ALA A O 1
ATOM 3265 N N . ALA A 1 412 ? 11.711 12.984 -15.188 1 97.69 412 ALA A N 1
ATOM 3266 C CA . ALA A 1 412 ? 12.727 14 -15.445 1 97.69 412 ALA A CA 1
ATOM 3267 C C . ALA A 1 412 ? 14.117 13.375 -15.523 1 97.69 412 ALA A C 1
ATOM 3269 O O . ALA A 1 412 ? 14.922 13.742 -16.375 1 97.69 412 ALA A O 1
ATOM 3270 N N . LEU A 1 413 ? 14.422 12.445 -14.648 1 98.25 413 LEU A N 1
ATOM 3271 C CA . LEU A 1 413 ? 15.727 11.789 -14.641 1 98.25 413 LEU A CA 1
ATOM 3272 C C . LEU A 1 413 ? 15.953 11.023 -15.945 1 98.25 413 LEU A C 1
ATOM 3274 O O . LEU A 1 413 ? 17.031 11.109 -16.547 1 98.25 413 LEU A O 1
ATOM 3278 N N . LEU A 1 414 ? 14.938 10.289 -16.375 1 98.12 414 LEU A N 1
ATOM 3279 C CA . LEU A 1 414 ? 15.055 9.5 -17.594 1 98.12 414 LEU A CA 1
ATOM 3280 C C . LEU A 1 414 ? 15.234 10.414 -18.812 1 98.12 414 LEU A C 1
ATOM 3282 O O . LEU A 1 414 ? 16.078 10.148 -19.672 1 98.12 414 LEU A O 1
ATOM 3286 N N . GLU A 1 415 ? 14.5 11.477 -18.859 1 97.38 415 GLU A N 1
ATOM 3287 C CA . GLU A 1 415 ? 14.484 12.336 -20.031 1 97.38 415 GLU A CA 1
ATOM 3288 C C . GLU A 1 415 ? 15.727 13.219 -20.094 1 97.38 415 GLU A C 1
ATOM 3290 O O . GLU A 1 415 ? 16.25 13.477 -21.172 1 97.38 415 GLU A O 1
ATOM 3295 N N . ASN A 1 416 ? 16.172 13.688 -18.953 1 97.38 416 ASN A N 1
ATOM 3296 C CA . ASN A 1 416 ? 17.203 14.719 -18.922 1 97.38 416 ASN A CA 1
ATOM 3297 C C . ASN A 1 416 ? 18.609 14.109 -18.922 1 97.38 416 ASN A C 1
ATOM 3299 O O . ASN A 1 416 ? 19.594 14.812 -19.141 1 97.38 416 ASN A O 1
ATOM 3303 N N . ASN A 1 417 ? 18.719 12.789 -18.75 1 97.31 417 ASN A N 1
ATOM 3304 C CA . ASN A 1 417 ? 20.047 12.188 -18.625 1 97.31 417 ASN A CA 1
ATOM 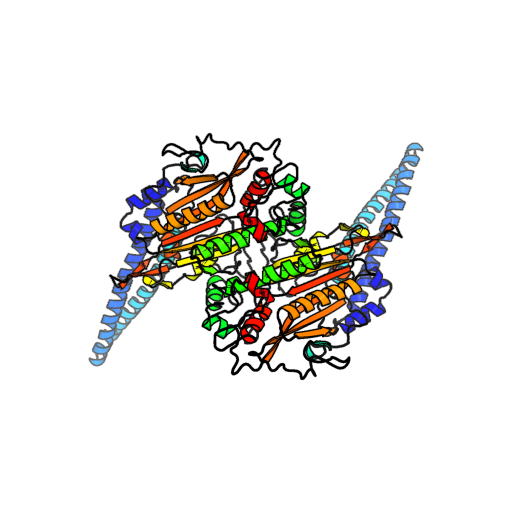3305 C C . ASN A 1 417 ? 20.312 11.188 -19.75 1 97.31 417 ASN A C 1
ATOM 3307 O O . ASN A 1 417 ? 21.125 10.273 -19.594 1 97.31 417 ASN A O 1
ATOM 3311 N N . GLN A 1 418 ? 19.641 11.344 -20.828 1 96.81 418 GLN A N 1
ATOM 3312 C CA . GLN A 1 418 ? 19.844 10.477 -21.984 1 96.81 418 GLN A CA 1
ATOM 3313 C C . GLN A 1 418 ? 21.219 10.695 -22.609 1 96.81 418 GLN A C 1
ATOM 3315 O O . GLN A 1 418 ? 21.688 11.836 -22.703 1 96.81 418 GLN A O 1
ATOM 3320 N N . THR A 1 419 ? 21.875 9.633 -22.938 1 94.81 419 THR A N 1
ATOM 3321 C CA . THR A 1 419 ? 23.125 9.648 -23.703 1 94.81 419 THR A CA 1
ATOM 3322 C C . THR A 1 419 ? 23.062 8.648 -24.844 1 94.81 419 THR A C 1
ATOM 3324 O O . THR A 1 419 ? 22.062 7.934 -25 1 94.81 419 THR A O 1
ATOM 3327 N N . GLU A 1 420 ? 24.062 8.625 -25.594 1 92.62 420 GLU A N 1
ATOM 3328 C CA . GLU A 1 420 ? 24.125 7.684 -26.719 1 92.62 420 GLU A CA 1
ATOM 3329 C C . GLU A 1 420 ? 24.156 6.242 -26.219 1 92.62 420 GLU A C 1
ATOM 3331 O O . GLU A 1 420 ? 23.688 5.332 -26.906 1 92.62 420 GLU A O 1
ATOM 3336 N N . ASN A 1 421 ? 24.656 6.082 -25 1 94.19 421 ASN A N 1
ATOM 3337 C CA . ASN A 1 421 ? 24.875 4.734 -24.5 1 94.19 421 ASN A CA 1
ATOM 3338 C C . ASN A 1 421 ? 23.812 4.332 -23.484 1 94.19 421 ASN A C 1
ATOM 3340 O O . ASN A 1 421 ? 23.891 3.252 -22.891 1 94.19 421 ASN A O 1
ATOM 3344 N N . GLY A 1 422 ? 22.859 5.18 -23.266 1 96.5 422 GLY A N 1
ATOM 3345 C CA . GLY A 1 422 ? 21.859 4.895 -22.25 1 96.5 422 GLY A CA 1
ATOM 3346 C C . GLY A 1 422 ? 21.469 6.113 -21.438 1 96.5 422 GLY A C 1
ATOM 3347 O O . GLY A 1 422 ? 21.578 7.246 -21.906 1 96.5 422 GLY A O 1
ATOM 3348 N N . ILE A 1 423 ? 20.953 5.863 -20.297 1 98.06 423 ILE A N 1
ATOM 3349 C CA . ILE A 1 423 ? 20.547 6.938 -19.406 1 98.06 423 ILE A CA 1
ATOM 3350 C C . ILE A 1 423 ? 21.484 7 -18.203 1 98.06 423 ILE A C 1
ATOM 3352 O O . ILE A 1 423 ? 21.594 6.035 -17.438 1 98.06 423 ILE A O 1
ATOM 3356 N N . LYS A 1 424 ? 22.125 8.078 -18.016 1 97.69 424 LYS A N 1
ATOM 3357 C CA . LYS A 1 424 ? 23.078 8.258 -16.938 1 97.69 424 LYS A CA 1
ATOM 3358 C C . LYS A 1 424 ? 22.359 8.422 -15.594 1 97.69 424 LYS A C 1
ATOM 3360 O O . LYS A 1 424 ? 21.359 9.117 -15.508 1 97.69 424 LYS A O 1
ATOM 3365 N N . ILE A 1 425 ? 22.859 7.715 -14.578 1 98.25 425 ILE A N 1
ATOM 3366 C CA . ILE A 1 425 ? 22.328 7.82 -13.234 1 98.25 425 ILE A CA 1
ATOM 3367 C C . ILE A 1 425 ? 23.094 8.883 -12.453 1 98.25 425 ILE A C 1
ATOM 3369 O O . ILE A 1 425 ? 24.328 8.875 -12.43 1 98.25 425 ILE A O 1
ATOM 3373 N N . PRO A 1 426 ? 22.344 9.844 -11.789 1 98 426 PRO A N 1
ATOM 3374 C CA . PRO A 1 426 ? 23.047 10.836 -10.961 1 98 426 PRO A CA 1
ATOM 3375 C C . PRO A 1 426 ? 23.984 10.195 -9.938 1 98 426 PRO A C 1
ATOM 3377 O O . PRO A 1 426 ? 23.656 9.164 -9.352 1 98 426 PRO A O 1
ATOM 3380 N N . ALA A 1 427 ? 25.078 10.852 -9.617 1 98.12 427 ALA A N 1
ATOM 3381 C CA . ALA A 1 427 ? 26.125 10.328 -8.75 1 98.12 427 ALA A CA 1
ATOM 3382 C C . ALA A 1 427 ? 25.562 9.945 -7.383 1 98.12 427 ALA A C 1
ATOM 3384 O O . ALA A 1 427 ? 25.938 8.922 -6.812 1 98.12 427 ALA A O 1
ATOM 3385 N N . ALA A 1 428 ? 24.672 10.695 -6.906 1 98.12 428 ALA A N 1
ATOM 3386 C CA . ALA A 1 428 ? 24.125 10.492 -5.566 1 98.12 428 ALA A CA 1
ATOM 3387 C C . ALA A 1 428 ? 23.328 9.195 -5.488 1 98.12 428 ALA A C 1
ATOM 3389 O O . ALA A 1 428 ? 23.188 8.617 -4.41 1 98.12 428 ALA A O 1
ATOM 3390 N N . LEU A 1 429 ? 22.828 8.703 -6.621 1 98.12 429 LEU A N 1
ATOM 3391 C CA . LEU A 1 429 ? 21.953 7.539 -6.637 1 98.12 429 LEU A CA 1
ATOM 3392 C C . LEU A 1 429 ? 22.734 6.266 -6.941 1 98.12 429 LEU A C 1
ATOM 3394 O O . LEU A 1 429 ? 22.234 5.16 -6.742 1 98.12 429 LEU A O 1
ATOM 3398 N N . VAL A 1 430 ? 23.953 6.387 -7.434 1 98.38 430 VAL A N 1
ATOM 3399 C CA . VAL A 1 430 ? 24.734 5.27 -7.938 1 98.38 430 VAL A CA 1
ATOM 3400 C C . VAL A 1 430 ? 24.922 4.23 -6.836 1 98.38 430 VAL A C 1
ATOM 3402 O O . VAL A 1 430 ? 24.766 3.029 -7.07 1 98.38 430 VAL A O 1
ATOM 3405 N N . PRO A 1 431 ? 25.203 4.66 -5.57 1 97 431 PRO A N 1
ATOM 3406 C CA . PRO A 1 431 ? 25.375 3.645 -4.527 1 97 431 PRO A CA 1
ATOM 3407 C C . PRO A 1 431 ? 24.109 2.844 -4.262 1 97 431 PRO A C 1
ATOM 3409 O O . PRO A 1 431 ? 24.172 1.68 -3.861 1 97 431 PRO A O 1
ATOM 3412 N N . TYR A 1 432 ? 23 3.426 -4.457 1 97.38 432 TYR A N 1
ATOM 3413 C CA . TYR A 1 432 ? 21.719 2.768 -4.215 1 97.38 432 TYR A CA 1
ATOM 3414 C C . TYR A 1 432 ? 21.312 1.906 -5.406 1 97.38 432 TYR A C 1
ATOM 3416 O O . TYR A 1 432 ? 20.781 0.809 -5.234 1 97.38 432 TYR A O 1
ATOM 3424 N N . MET A 1 433 ? 21.594 2.422 -6.609 1 97 433 MET A N 1
ATOM 3425 C CA . MET A 1 433 ? 21.234 1.745 -7.852 1 97 433 MET A CA 1
ATOM 3426 C C . MET A 1 433 ? 22.156 0.56 -8.117 1 97 433 MET A C 1
ATOM 3428 O O . MET A 1 433 ? 21.75 -0.433 -8.719 1 97 433 MET A O 1
ATOM 3432 N N . GLY A 1 434 ? 23.391 0.636 -7.75 1 95.5 434 GLY A N 1
ATOM 3433 C CA . GLY A 1 434 ? 24.391 -0.385 -8.039 1 95.5 434 GLY A CA 1
ATOM 3434 C C . GLY A 1 434 ? 24.953 -0.293 -9.438 1 95.5 434 GLY A C 1
ATOM 3435 O O . GLY A 1 434 ? 25.672 -1.188 -9.883 1 95.5 434 GLY A O 1
ATOM 3436 N N . CYS A 1 435 ? 24.531 0.746 -10.195 1 96.31 435 CYS A N 1
ATOM 3437 C CA . CYS A 1 435 ? 25.062 1.022 -11.523 1 96.31 435 CYS A CA 1
ATOM 3438 C C . CYS A 1 435 ? 24.969 2.508 -11.852 1 96.31 435 CYS A C 1
ATOM 3440 O O . CYS A 1 435 ? 24.234 3.248 -11.195 1 96.31 435 CYS A O 1
ATOM 3442 N N . ASP A 1 436 ? 25.719 2.916 -12.836 1 97.25 436 ASP A N 1
ATOM 3443 C CA . ASP A 1 436 ? 25.781 4.34 -13.156 1 97.25 436 ASP A CA 1
ATOM 3444 C C . ASP A 1 436 ? 25.078 4.633 -14.484 1 97.25 436 ASP A C 1
ATOM 3446 O O . ASP A 1 436 ? 25.031 5.781 -14.922 1 97.25 436 ASP A O 1
ATOM 3450 N N . MET A 1 437 ? 24.516 3.494 -15.086 1 97.56 437 MET A N 1
ATOM 3451 C CA . MET A 1 437 ? 23.875 3.645 -16.391 1 97.56 437 MET A CA 1
ATOM 3452 C C . MET A 1 437 ? 22.719 2.656 -16.547 1 97.56 437 MET A C 1
ATOM 3454 O O . MET A 1 437 ? 22.828 1.502 -16.125 1 97.56 437 MET A O 1
ATOM 3458 N N . ILE A 1 438 ? 21.641 3.107 -17.062 1 97.56 438 ILE A N 1
ATOM 3459 C CA . ILE A 1 438 ? 20.594 2.221 -17.562 1 97.56 438 ILE A CA 1
ATOM 3460 C C . ILE A 1 438 ? 20.828 1.954 -19.047 1 97.56 438 ILE A C 1
ATOM 3462 O O . ILE A 1 438 ? 20.75 2.873 -19.859 1 97.56 438 ILE A O 1
ATOM 3466 N N . ASP A 1 439 ? 21.25 0.759 -19.422 1 92.94 439 ASP A N 1
ATOM 3467 C CA . ASP A 1 439 ? 21.562 0.394 -20.797 1 92.94 439 ASP A CA 1
ATOM 3468 C C . ASP A 1 439 ? 20.938 -0.946 -21.172 1 92.94 439 ASP A C 1
ATOM 3470 O O . ASP A 1 439 ? 20.594 -1.745 -20.297 1 92.94 439 ASP A O 1
ATOM 3474 N N . MET B 1 1 ? -7.789 -23.484 -11.852 1 95.81 1 MET B N 1
ATOM 3475 C CA . MET B 1 1 ? -8.828 -24.5 -11.719 1 95.81 1 MET B CA 1
ATOM 3476 C C . MET B 1 1 ? -8.422 -25.781 -12.43 1 95.81 1 MET B C 1
ATOM 3478 O O . MET B 1 1 ? -7.551 -25.766 -13.305 1 95.81 1 MET B O 1
ATOM 3482 N N . LEU B 1 2 ? -9.016 -26.828 -12.078 1 98.19 2 LEU B N 1
ATOM 3483 C CA . LEU B 1 2 ? -8.742 -28.109 -12.734 1 98.19 2 LEU B CA 1
ATOM 3484 C C . LEU B 1 2 ? -9.195 -28.078 -14.188 1 98.19 2 LEU B C 1
ATOM 3486 O O . LEU B 1 2 ? -10.234 -27.484 -14.508 1 98.19 2 LEU B O 1
ATOM 3490 N N . THR B 1 3 ? -8.453 -28.719 -15.055 1 97.38 3 THR B N 1
ATOM 3491 C CA . THR B 1 3 ? -8.852 -28.797 -16.453 1 97.38 3 THR B CA 1
ATOM 3492 C C . THR B 1 3 ? -9.914 -29.859 -16.656 1 97.38 3 THR B C 1
ATOM 3494 O O . THR B 1 3 ? -9.914 -30.891 -15.977 1 97.38 3 THR B O 1
ATOM 3497 N N . LEU B 1 4 ? -10.75 -29.609 -17.641 1 96.69 4 LEU B N 1
ATOM 3498 C CA . LEU B 1 4 ? -11.766 -30.594 -17.984 1 96.69 4 LEU B CA 1
ATOM 3499 C C . LEU B 1 4 ? -11.125 -31.891 -18.484 1 96.69 4 LEU B C 1
ATOM 3501 O O . LEU B 1 4 ? -11.633 -32.969 -18.234 1 96.69 4 LEU B O 1
ATOM 3505 N N . LYS B 1 5 ? -10.094 -31.719 -19.156 1 96.19 5 LYS B N 1
ATOM 3506 C CA . LYS B 1 5 ? -9.359 -32.875 -19.641 1 96.19 5 LYS B CA 1
ATOM 3507 C C . LYS B 1 5 ? -8.93 -33.781 -18.484 1 96.19 5 LYS B C 1
ATOM 3509 O O . LYS B 1 5 ? -9.141 -35 -18.531 1 96.19 5 LYS B O 1
ATOM 3514 N N . LEU B 1 6 ? -8.336 -33.219 -17.516 1 97.31 6 LEU B N 1
ATOM 3515 C CA . LEU B 1 6 ? -7.898 -33.969 -16.344 1 97.31 6 LEU B CA 1
ATOM 3516 C C . LEU B 1 6 ? -9.078 -34.656 -15.664 1 97.31 6 LEU B C 1
ATOM 3518 O O . LEU B 1 6 ? -9 -35.844 -15.312 1 97.31 6 LEU B O 1
ATOM 3522 N N . ILE B 1 7 ? -10.141 -33.938 -15.5 1 98.12 7 ILE B N 1
ATOM 3523 C CA . ILE B 1 7 ? -11.328 -34.438 -14.812 1 98.12 7 ILE B CA 1
ATOM 3524 C C . ILE B 1 7 ? -11.922 -35.625 -15.594 1 98.12 7 ILE B C 1
ATOM 3526 O O . ILE B 1 7 ? -12.32 -36.625 -15.008 1 98.12 7 ILE B O 1
ATOM 3530 N N . ASN B 1 8 ? -11.906 -35.469 -16.938 1 96.69 8 ASN B N 1
ATOM 3531 C CA . ASN B 1 8 ? -12.5 -36.5 -17.797 1 96.69 8 ASN B CA 1
ATOM 3532 C C . ASN B 1 8 ? -11.602 -37.719 -17.906 1 96.69 8 ASN B C 1
ATOM 3534 O O . ASN B 1 8 ? -12.086 -38.875 -17.891 1 96.69 8 ASN B O 1
ATOM 3538 N N . GLU B 1 9 ? -10.359 -37.5 -17.969 1 97.12 9 GLU B N 1
ATOM 3539 C CA . GLU B 1 9 ? -9.43 -38.594 -18.25 1 97.12 9 GLU B CA 1
ATOM 3540 C C . GLU B 1 9 ? -8.969 -39.281 -16.969 1 97.12 9 GLU B C 1
ATOM 3542 O O . GLU B 1 9 ? -8.617 -40.469 -16.969 1 97.12 9 GLU B O 1
ATOM 3547 N N . GLU B 1 10 ? -8.969 -38.562 -15.938 1 97.56 10 GLU B N 1
ATOM 3548 C CA . GLU B 1 10 ? -8.469 -39.062 -14.672 1 97.56 10 GLU B CA 1
ATOM 3549 C C . GLU B 1 10 ? -9.453 -38.812 -13.539 1 97.56 10 GLU B C 1
ATOM 3551 O O . GLU B 1 10 ? -9.062 -38.312 -12.469 1 97.56 10 GLU B O 1
ATOM 3556 N N . THR B 1 11 ? -10.641 -39.125 -13.711 1 98 11 THR B N 1
ATOM 3557 C CA . THR B 1 11 ? -11.734 -38.812 -12.797 1 98 11 THR B CA 1
ATOM 3558 C C . THR B 1 11 ? -11.453 -39.406 -11.406 1 98 11 THR B C 1
ATOM 3560 O O . THR B 1 11 ? -11.578 -38.688 -10.406 1 98 11 THR B O 1
ATOM 3563 N N . GLU B 1 12 ? -11.047 -40.656 -11.32 1 97.75 12 GLU B N 1
ATOM 3564 C CA . GLU B 1 12 ? -10.82 -41.312 -10.039 1 97.75 12 GLU B CA 1
ATOM 3565 C C . GLU B 1 12 ? -9.664 -40.656 -9.281 1 97.75 12 GLU B C 1
ATOM 3567 O O . GLU B 1 12 ? -9.727 -40.5 -8.062 1 97.75 12 GLU B O 1
ATOM 3572 N N . ARG B 1 13 ? -8.656 -40.406 -9.984 1 97.56 13 ARG B N 1
ATOM 3573 C CA . ARG B 1 13 ? -7.512 -39.719 -9.375 1 97.56 13 ARG B CA 1
ATOM 3574 C C . ARG B 1 13 ? -7.898 -38.375 -8.805 1 97.56 13 ARG B C 1
ATOM 3576 O O . ARG B 1 13 ? -7.469 -38 -7.707 1 97.56 13 ARG B O 1
ATOM 3583 N N . VAL B 1 14 ? -8.703 -37.625 -9.539 1 98.5 14 VAL B N 1
ATOM 3584 C CA . VAL B 1 14 ? -9.148 -36.312 -9.109 1 98.5 14 VAL B CA 1
ATOM 3585 C C . VAL B 1 14 ? -9.969 -36.438 -7.832 1 98.5 14 VAL B C 1
ATOM 3587 O O . VAL B 1 14 ? -9.742 -35.688 -6.871 1 98.5 14 VAL B O 1
ATOM 3590 N N . ILE B 1 15 ? -10.867 -37.375 -7.82 1 98.38 15 ILE B N 1
ATOM 3591 C CA . ILE B 1 15 ? -11.727 -37.594 -6.656 1 98.38 15 ILE B CA 1
ATOM 3592 C C . ILE B 1 15 ? -10.867 -37.938 -5.441 1 98.38 15 ILE B C 1
ATOM 3594 O O . ILE B 1 15 ? -11.047 -37.375 -4.359 1 98.38 15 ILE B O 1
ATOM 3598 N N . ARG B 1 16 ? -9.938 -38.844 -5.59 1 97.88 16 ARG B N 1
ATOM 3599 C CA . ARG B 1 16 ? -9.055 -39.25 -4.504 1 97.88 16 ARG B CA 1
ATOM 3600 C C . ARG B 1 16 ? -8.234 -38.094 -3.998 1 97.88 16 ARG B C 1
ATOM 3602 O O . ARG B 1 16 ? -8.008 -37.938 -2.793 1 97.88 16 ARG B O 1
ATOM 3609 N N . GLY B 1 17 ? -7.715 -37.281 -4.906 1 98.19 17 GLY B N 1
ATOM 3610 C CA . GLY B 1 17 ? -6.965 -36.094 -4.531 1 98.19 17 GLY B CA 1
ATOM 3611 C C . GLY B 1 17 ? -7.781 -35.094 -3.713 1 98.19 17 GLY B C 1
ATOM 3612 O O . GLY B 1 17 ? -7.285 -34.531 -2.73 1 98.19 17 GLY B O 1
ATOM 3613 N N . LEU B 1 18 ? -9.031 -34.906 -4.145 1 98.5 18 LEU B N 1
ATOM 3614 C CA . LEU B 1 18 ? -9.93 -34 -3.42 1 98.5 18 LEU B CA 1
ATOM 3615 C C . LEU B 1 18 ? -10.234 -34.531 -2.025 1 98.5 18 LEU B C 1
ATOM 3617 O O . LEU B 1 18 ? -10.344 -33.781 -1.068 1 98.5 18 LEU B O 1
ATOM 3621 N N . GLU B 1 19 ? -10.344 -35.812 -1.943 1 98 19 GLU B N 1
ATOM 3622 C CA . GLU B 1 19 ? -10.562 -36.438 -0.649 1 98 19 GLU B CA 1
ATOM 3623 C C . GLU B 1 19 ? -9.344 -36.281 0.257 1 98 19 GLU B C 1
ATOM 3625 O O . GLU B 1 19 ? -9.484 -36.094 1.463 1 98 19 GLU B O 1
ATOM 3630 N N . LYS B 1 20 ? -8.172 -36.469 -0.304 1 97.5 20 LYS B N 1
ATOM 3631 C CA . LYS B 1 20 ? -6.945 -36.25 0.458 1 97.5 20 LYS B CA 1
ATOM 3632 C C . LYS B 1 20 ? -6.887 -34.844 1.036 1 97.5 20 LYS B C 1
ATOM 3634 O O . LYS B 1 20 ? -6.355 -34.625 2.131 1 97.5 20 LYS B O 1
ATOM 3639 N N . LYS B 1 21 ? -7.496 -33.844 0.331 1 97.25 21 LYS B N 1
ATOM 3640 C CA . LYS B 1 21 ? -7.559 -32.469 0.813 1 97.25 21 LYS B CA 1
ATOM 3641 C C . LYS B 1 21 ? -8.758 -32.281 1.735 1 97.25 21 LYS B C 1
ATOM 3643 O O . LYS B 1 21 ? -9.008 -31.156 2.197 1 97.25 21 LYS B O 1
ATOM 3648 N N . HIS B 1 22 ? -9.555 -33.312 1.857 1 97 22 HIS B N 1
ATOM 3649 C CA . HIS B 1 22 ? -10.742 -33.312 2.705 1 97 22 HIS B CA 1
ATOM 3650 C C . HIS B 1 22 ? -11.789 -32.344 2.168 1 97 22 HIS B C 1
ATOM 3652 O O . HIS B 1 22 ? -12.422 -31.625 2.939 1 97 22 HIS B O 1
ATOM 3658 N N . PHE B 1 23 ? -11.891 -32.25 0.892 1 96.69 23 PHE B N 1
ATOM 3659 C CA . PHE B 1 23 ? -12.961 -31.516 0.232 1 96.69 23 PHE B CA 1
ATOM 3660 C C . PHE B 1 23 ? -14.281 -32.281 0.323 1 96.69 23 PHE B C 1
ATOM 3662 O O . PHE B 1 23 ? -14.414 -33.375 -0.215 1 96.69 23 PHE B O 1
ATOM 3669 N N . ALA B 1 24 ? -15.219 -31.688 0.957 1 95.25 24 ALA B N 1
ATOM 3670 C CA . ALA B 1 24 ? -16.5 -32.344 1.178 1 95.25 24 ALA B CA 1
ATOM 3671 C C . ALA B 1 24 ? -17.266 -32.5 -0.131 1 95.25 24 ALA B C 1
ATOM 3673 O O . ALA B 1 24 ? -17.344 -31.562 -0.928 1 95.25 24 ALA B O 1
ATOM 3674 N N . GLY B 1 25 ? -17.75 -33.688 -0.389 1 97 25 GLY B N 1
ATOM 3675 C CA . GLY B 1 25 ? -18.578 -33.906 -1.558 1 97 25 GLY B CA 1
ATOM 3676 C C . GLY B 1 25 ? -17.781 -34 -2.848 1 97 25 GLY B C 1
ATOM 3677 O O . GLY B 1 25 ? -18.25 -33.562 -3.9 1 97 25 GLY B O 1
ATOM 3678 N N . ALA B 1 26 ? -16.609 -34.562 -2.771 1 97.62 26 ALA B N 1
ATOM 3679 C CA . ALA B 1 26 ? -15.695 -34.625 -3.906 1 97.62 26 ALA B CA 1
ATOM 3680 C C . ALA B 1 26 ? -16.359 -35.312 -5.105 1 97.62 26 ALA B C 1
ATOM 3682 O O . ALA B 1 26 ? -16.344 -34.781 -6.215 1 97.62 26 ALA B O 1
ATOM 3683 N N . LYS B 1 27 ? -16.922 -36.469 -4.898 1 97.88 27 LYS B N 1
ATOM 3684 C CA . LYS B 1 27 ? -17.547 -37.219 -5.988 1 97.88 27 LYS B CA 1
ATOM 3685 C C . LYS B 1 27 ? -18.719 -36.469 -6.594 1 97.88 27 LYS B C 1
ATOM 3687 O O . LYS B 1 27 ? -18.828 -36.375 -7.816 1 97.88 27 LYS B O 1
ATOM 3692 N N . GLU B 1 28 ? -19.547 -35.938 -5.742 1 98 28 GLU B N 1
ATOM 3693 C CA . GLU B 1 28 ? -20.719 -35.188 -6.203 1 98 28 GLU B CA 1
ATOM 3694 C C . GLU B 1 28 ? -20.297 -33.969 -7.004 1 98 28 GLU B C 1
ATOM 3696 O O . GLU B 1 28 ? -20.906 -33.625 -8.023 1 98 28 GLU B O 1
ATOM 3701 N N . ALA B 1 29 ? -19.328 -33.281 -6.496 1 97.75 29 ALA B N 1
ATOM 3702 C CA . ALA B 1 29 ? -18.844 -32.094 -7.188 1 97.75 29 ALA B CA 1
ATOM 3703 C C . ALA B 1 29 ? -18.328 -32.438 -8.586 1 97.75 29 ALA B C 1
ATOM 3705 O O . ALA B 1 29 ? -18.641 -31.734 -9.555 1 97.75 29 ALA B O 1
ATOM 3706 N N . ILE B 1 30 ? -17.578 -33.5 -8.711 1 98.19 30 ILE B N 1
ATOM 3707 C CA . ILE B 1 30 ? -17 -33.906 -9.984 1 98.19 30 ILE B CA 1
ATOM 3708 C C . ILE B 1 30 ? -18.109 -34.406 -10.914 1 98.19 30 ILE B C 1
ATOM 3710 O O . ILE B 1 30 ? -18.094 -34.125 -12.117 1 98.19 30 ILE B O 1
ATOM 3714 N N . ASP B 1 31 ? -19.062 -35.125 -10.367 1 98 31 ASP B N 1
ATOM 3715 C CA . ASP B 1 31 ? -20.188 -35.594 -11.156 1 98 31 ASP B CA 1
ATOM 3716 C C . ASP B 1 31 ? -20.953 -34.406 -11.75 1 98 31 ASP B C 1
ATOM 3718 O O . ASP B 1 31 ? -21.391 -34.469 -12.906 1 98 31 ASP B O 1
ATOM 3722 N N . ASN B 1 32 ? -21.156 -33.438 -10.961 1 97.94 32 ASN B N 1
ATOM 3723 C CA . ASN B 1 32 ? -21.844 -32.25 -11.438 1 97.94 32 ASN B CA 1
ATOM 3724 C C . ASN B 1 32 ? -21.078 -31.594 -12.586 1 97.94 32 ASN B C 1
ATOM 3726 O O . ASN B 1 32 ? -21.688 -31.141 -13.562 1 97.94 32 ASN B O 1
ATOM 3730 N N . VAL B 1 33 ? -19.75 -31.484 -12.438 1 97.94 33 VAL B N 1
ATOM 3731 C CA . VAL B 1 33 ? -18.922 -30.906 -13.492 1 97.94 33 VAL B CA 1
ATOM 3732 C C . VAL B 1 33 ? -19.078 -31.719 -14.773 1 97.94 33 VAL B C 1
ATOM 3734 O O . VAL B 1 33 ? -19.266 -31.156 -15.859 1 97.94 33 VAL B O 1
ATOM 3737 N N . LEU B 1 34 ? -19.016 -32.969 -14.664 1 97.62 34 LEU B N 1
ATOM 3738 C CA . LEU B 1 34 ? -19.109 -33.844 -15.82 1 97.62 34 LEU B CA 1
ATOM 3739 C C . LEU B 1 34 ? -20.469 -33.75 -16.484 1 97.62 34 LEU B C 1
ATOM 3741 O O . LEU B 1 34 ? -20.578 -33.781 -17.719 1 97.62 34 LEU B O 1
ATOM 3745 N N . ALA B 1 35 ? -21.5 -33.594 -15.68 1 97.44 35 ALA B N 1
ATOM 3746 C CA . ALA B 1 35 ? -22.859 -33.438 -16.203 1 97.44 35 ALA B CA 1
ATOM 3747 C C . ALA B 1 35 ? -22.984 -32.156 -17.016 1 97.44 35 ALA B C 1
ATOM 3749 O O . ALA B 1 35 ? -23.562 -32.156 -18.109 1 97.44 35 ALA B O 1
ATOM 3750 N N . VAL B 1 36 ? -22.484 -31.125 -16.438 1 97.44 36 VAL B N 1
ATOM 3751 C CA . VAL B 1 36 ? -22.578 -29.828 -17.109 1 97.44 36 VAL B CA 1
ATOM 3752 C C . VAL B 1 36 ? -21.719 -29.844 -18.375 1 97.44 36 VAL B C 1
ATOM 3754 O O . VAL B 1 36 ? -22.094 -29.281 -19.391 1 97.44 36 VAL B O 1
ATOM 3757 N N . ASP B 1 37 ? -20.562 -30.484 -18.328 1 96.25 37 ASP B N 1
ATOM 3758 C CA . ASP B 1 37 ? -19.703 -30.594 -19.5 1 96.25 37 ASP B CA 1
ATOM 3759 C C . ASP B 1 37 ? -20.391 -31.375 -20.625 1 96.25 37 ASP B C 1
ATOM 3761 O O . ASP B 1 37 ? -20.266 -31.031 -21.797 1 96.25 37 ASP B O 1
ATOM 3765 N N . LYS B 1 38 ? -21.062 -32.375 -20.234 1 95.5 38 LYS B N 1
ATOM 3766 C CA . LYS B 1 38 ? -21.812 -33.156 -21.203 1 95.5 38 LYS B CA 1
ATOM 3767 C C . LYS B 1 38 ? -22.891 -32.312 -21.875 1 95.5 38 LYS B C 1
ATOM 3769 O O . LYS B 1 38 ? -23.062 -32.344 -23.109 1 95.5 38 LYS B O 1
ATOM 3774 N N . GLN B 1 39 ? -23.609 -31.609 -21.047 1 95.31 39 GLN B N 1
ATOM 3775 C CA . GLN B 1 39 ? -24.625 -30.719 -21.562 1 95.31 39 GLN B CA 1
ATOM 3776 C C . GLN B 1 39 ? -24.031 -29.719 -22.562 1 95.31 39 GLN B C 1
ATOM 3778 O O . GLN B 1 39 ? -24.609 -29.469 -23.625 1 95.31 39 GLN B O 1
ATOM 3783 N N . ARG B 1 40 ? -22.953 -29.125 -22.203 1 95.44 40 ARG B N 1
ATOM 3784 C CA . ARG B 1 40 ? -22.266 -28.172 -23.047 1 95.44 40 ARG B CA 1
ATOM 3785 C C . ARG B 1 40 ? -21.844 -28.797 -24.375 1 95.44 40 ARG B C 1
ATOM 3787 O O . ARG B 1 40 ? -22.062 -28.234 -25.438 1 95.44 40 ARG B O 1
ATOM 3794 N N . ARG B 1 41 ? -21.266 -29.984 -24.344 1 94.38 41 ARG B N 1
ATOM 3795 C CA . ARG B 1 41 ? -20.766 -30.688 -25.516 1 94.38 41 ARG B CA 1
ATOM 3796 C C . ARG B 1 41 ? -21.922 -31.094 -26.438 1 94.38 41 ARG B C 1
ATOM 3798 O O . ARG B 1 41 ? -21.812 -31 -27.656 1 94.38 41 ARG B O 1
ATOM 3805 N N . GLU B 1 42 ? -22.969 -31.562 -25.828 1 95 42 GLU B N 1
ATOM 3806 C CA . GLU B 1 42 ? -24.156 -31.938 -26.609 1 95 42 GLU B CA 1
ATOM 3807 C C . GLU B 1 42 ? -24.75 -30.719 -27.312 1 95 42 GLU B C 1
ATOM 3809 O O . GLU B 1 42 ? -25.141 -30.812 -28.484 1 95 42 GLU B O 1
ATOM 3814 N N . ALA B 1 43 ? -24.828 -29.656 -26.531 1 95.06 43 ALA B N 1
ATOM 3815 C CA . ALA B 1 43 ? -25.328 -28.422 -27.141 1 95.06 43 ALA B CA 1
ATOM 3816 C C . ALA B 1 43 ? -24.438 -27.984 -28.297 1 95.06 43 ALA B C 1
ATOM 3818 O O . ALA B 1 43 ? -24.922 -27.531 -29.328 1 95.06 43 ALA B O 1
ATOM 3819 N N . GLN B 1 44 ? -23.203 -28.109 -28.125 1 94.69 44 GLN B N 1
ATOM 3820 C CA . GLN B 1 44 ? -22.234 -27.719 -29.156 1 94.69 44 GLN B CA 1
ATOM 3821 C C . GLN B 1 44 ? -22.391 -28.594 -30.406 1 94.69 44 GLN B C 1
ATOM 3823 O O . GLN B 1 44 ? -22.359 -28.094 -31.531 1 94.69 44 GLN B O 1
ATOM 3828 N N . GLN B 1 45 ? -22.562 -29.859 -30.219 1 95 45 GLN B N 1
ATOM 3829 C CA . GLN B 1 45 ? -22.734 -30.797 -31.328 1 95 45 GLN B CA 1
ATOM 3830 C C . GLN B 1 45 ? -24 -30.5 -32.094 1 95 45 GLN B C 1
ATOM 3832 O O . GLN B 1 45 ? -24 -30.5 -33.344 1 95 45 GLN B O 1
ATOM 3837 N N . GLU B 1 46 ? -25.016 -30.266 -31.359 1 95.19 46 GLU B N 1
ATOM 3838 C CA . GLU B 1 46 ? -26.281 -29.922 -32 1 95.19 46 GLU B CA 1
ATOM 3839 C C . GLU B 1 46 ? -26.172 -28.609 -32.75 1 95.19 46 GLU B C 1
ATOM 3841 O O . GLU B 1 46 ? -26.75 -28.453 -33.844 1 95.19 46 GLU B O 1
ATOM 3846 N N . LEU B 1 47 ? -25.531 -27.672 -32.156 1 95.19 47 LEU B N 1
ATOM 3847 C CA . LEU B 1 47 ? -25.328 -26.375 -32.781 1 95.19 47 LEU B CA 1
ATOM 3848 C C . LEU B 1 47 ? -24.547 -26.531 -34.094 1 95.19 47 LEU B C 1
ATOM 3850 O O . LEU B 1 47 ? -24.922 -25.953 -35.125 1 95.19 47 LEU B O 1
ATOM 3854 N N . ASP B 1 48 ? -23.531 -27.297 -34.062 1 94.94 48 ASP B N 1
ATOM 3855 C CA . ASP B 1 48 ? -22.734 -27.531 -35.281 1 94.94 48 ASP B CA 1
ATOM 3856 C C . ASP B 1 48 ? -23.562 -28.203 -36.375 1 94.94 48 ASP B C 1
ATOM 3858 O O . ASP B 1 48 ? -23.438 -27.844 -37.531 1 94.94 48 ASP B O 1
ATOM 3862 N N . LYS B 1 49 ? -24.359 -29.125 -36 1 94.62 49 LYS B N 1
ATOM 3863 C CA . LYS B 1 49 ? -25.25 -29.781 -36.938 1 94.62 49 LYS B CA 1
ATOM 3864 C C . LYS B 1 49 ? -26.234 -28.781 -37.562 1 94.62 49 LYS B C 1
ATOM 3866 O O . LYS B 1 49 ? -26.469 -28.797 -38.75 1 94.62 49 LYS B O 1
ATOM 3871 N N . CYS B 1 50 ? -26.781 -27.969 -36.625 1 94.44 50 CYS B N 1
ATOM 3872 C CA . CYS B 1 50 ? -27.75 -26.969 -37.062 1 94.44 50 CYS B CA 1
ATOM 3873 C C . CYS B 1 50 ? -27.094 -25.984 -38.062 1 94.44 50 CYS B C 1
ATOM 3875 O O . CYS B 1 50 ? -27.688 -25.641 -39.062 1 94.44 50 CYS B O 1
ATOM 3877 N N . LEU B 1 51 ? -25.938 -25.562 -37.781 1 94.56 51 LEU B N 1
ATOM 3878 C CA . LEU B 1 51 ? -25.219 -24.594 -38.625 1 94.56 51 LEU B CA 1
ATOM 3879 C C . LEU B 1 51 ? -24.875 -25.219 -39.969 1 94.56 51 LEU B C 1
ATOM 3881 O O . LEU B 1 51 ? -24.953 -24.547 -41 1 94.56 51 LEU B O 1
ATOM 3885 N N . ASN B 1 52 ? -24.547 -26.469 -39.969 1 94.62 52 ASN B N 1
ATOM 3886 C CA . ASN B 1 52 ? -24.266 -27.188 -41.219 1 94.62 52 ASN B CA 1
ATOM 3887 C C . ASN B 1 52 ? -25.5 -27.312 -42.094 1 94.62 52 ASN B C 1
ATOM 3889 O O . ASN B 1 52 ? -25.438 -27.156 -43.312 1 94.62 52 ASN B O 1
ATOM 3893 N N . GLU B 1 53 ? -26.562 -27.656 -41.469 1 94.38 53 GLU B N 1
ATOM 3894 C CA . GLU B 1 53 ? -27.828 -27.781 -42.188 1 94.38 53 GLU B CA 1
ATOM 3895 C C . GLU B 1 53 ? -28.266 -26.438 -42.75 1 94.38 53 GLU B C 1
ATOM 3897 O O . GLU B 1 53 ? -28.766 -26.375 -43.875 1 94.38 53 GLU B O 1
ATOM 3902 N N . GLN B 1 54 ? -28.109 -25.391 -41.969 1 93.75 54 GLN B N 1
ATOM 3903 C CA . GLN B 1 54 ? -28.422 -24.047 -42.438 1 93.75 54 GLN B CA 1
ATOM 3904 C C . GLN B 1 54 ? -27.625 -23.688 -43.688 1 93.75 54 GLN B C 1
ATOM 3906 O O . GLN B 1 54 ? -28.172 -23.125 -44.625 1 93.75 54 GLN B O 1
ATOM 3911 N N . LYS B 1 55 ? -26.391 -24.031 -43.688 1 92.62 55 LYS B N 1
ATOM 3912 C CA . LYS B 1 55 ? -25.516 -23.734 -44.812 1 92.62 55 LYS B CA 1
ATOM 3913 C C . LYS B 1 55 ? -25.938 -24.5 -46.062 1 92.62 55 LYS B C 1
ATOM 3915 O O . LYS B 1 55 ? -25.969 -23.938 -47.156 1 92.62 55 LYS B O 1
ATOM 3920 N N . GLN B 1 56 ? -26.328 -25.766 -45.875 1 92.5 56 GLN B N 1
ATOM 3921 C CA . GLN B 1 56 ? -26.75 -26.609 -46.969 1 92.5 56 GLN B CA 1
ATOM 3922 C C . GLN B 1 56 ? -28.062 -26.094 -47.594 1 92.5 56 GLN B C 1
ATOM 3924 O O . GLN B 1 56 ? -28.188 -25.984 -48.812 1 92.5 56 GLN B O 1
ATOM 3929 N N . LEU B 1 57 ? -28.953 -25.766 -46.719 1 93.69 57 LEU B N 1
ATOM 3930 C CA . LEU B 1 57 ? -30.266 -25.328 -47.156 1 93.69 57 LEU B CA 1
ATOM 3931 C C . LEU B 1 57 ? -30.188 -23.938 -47.812 1 93.69 57 LEU B C 1
ATOM 3933 O O . LEU B 1 57 ? -30.891 -23.672 -48.781 1 93.69 57 LEU B O 1
ATOM 3937 N N . SER B 1 58 ? -29.375 -23.125 -47.312 1 90.38 58 SER B N 1
ATOM 3938 C CA . SER B 1 58 ? -29.203 -21.781 -47.875 1 90.38 58 SER B CA 1
ATOM 3939 C C . SER B 1 58 ? -28.656 -21.844 -49.312 1 90.38 58 SER B C 1
ATOM 3941 O O . SER B 1 58 ? -29.047 -21.047 -50.156 1 90.38 58 SER B O 1
ATOM 3943 N N . GLY B 1 59 ? -27.797 -22.844 -49.5 1 90.06 59 GLY B N 1
ATOM 3944 C CA . GLY B 1 59 ? -27.312 -23.047 -50.844 1 90.06 59 GLY B CA 1
ATOM 3945 C C . GLY B 1 59 ? -28.375 -23.531 -51.812 1 90.06 59 GLY B C 1
ATOM 3946 O O . GLY B 1 59 ? -28.344 -23.203 -53 1 90.06 59 GLY B O 1
ATOM 3947 N N . GLN B 1 60 ? -29.359 -24.219 -51.281 1 91.75 60 GLN B N 1
ATOM 3948 C CA . GLN B 1 60 ? -30.438 -24.766 -52.094 1 91.75 60 GLN B CA 1
ATOM 3949 C C . GLN B 1 60 ? -31.438 -23.672 -52.469 1 91.75 60 GLN B C 1
ATOM 3951 O O . GLN B 1 60 ? -32.094 -23.75 -53.531 1 91.75 60 GLN B O 1
ATOM 3956 N N . ILE B 1 61 ? -31.625 -22.703 -51.594 1 90.62 61 ILE B N 1
ATOM 3957 C CA . ILE B 1 61 ? -32.562 -21.625 -51.844 1 90.62 61 ILE B CA 1
ATOM 3958 C C . ILE B 1 61 ? -32.219 -20.906 -53.125 1 90.62 61 ILE B C 1
ATOM 3960 O O . ILE B 1 61 ? -33.062 -20.656 -53.969 1 90.62 61 ILE B O 1
ATOM 3964 N N . GLY B 1 62 ? -30.875 -20.609 -53.281 1 85 62 GLY B N 1
ATOM 3965 C CA . GLY B 1 62 ? -30.438 -19.953 -54.5 1 85 62 GLY B CA 1
ATOM 3966 C C . GLY B 1 62 ? -30.688 -20.766 -55.75 1 85 62 GLY B C 1
ATOM 3967 O O . GLY B 1 62 ? -31.141 -20.234 -56.781 1 85 62 GLY B O 1
ATOM 3968 N N . ARG B 1 63 ? -30.5 -22 -55.688 1 91.5 63 ARG B N 1
ATOM 3969 C CA . ARG B 1 63 ? -30.703 -22.891 -56.812 1 91.5 63 ARG B CA 1
ATOM 3970 C C . ARG B 1 63 ? -32.188 -23 -57.156 1 91.5 63 ARG B C 1
ATOM 3972 O O . ARG B 1 63 ? -32.531 -22.953 -58.344 1 91.5 63 ARG B O 1
ATOM 3979 N N . LEU B 1 64 ? -33.062 -23.156 -56.156 1 93.62 64 LEU B N 1
ATOM 3980 C CA . LEU B 1 64 ? -34.5 -23.312 -56.375 1 93.62 64 LEU B CA 1
ATOM 3981 C C . LEU B 1 64 ? -35.094 -22.031 -56.969 1 93.62 64 LEU B C 1
ATOM 3983 O O . LEU B 1 64 ? -35.969 -22.109 -57.844 1 93.62 64 LEU B O 1
ATOM 3987 N N . MET B 1 65 ? -34.594 -20.953 -56.562 1 90.31 65 MET B N 1
ATOM 3988 C CA . MET B 1 65 ? -35.062 -19.672 -57.094 1 90.31 65 MET B CA 1
ATOM 3989 C C . MET B 1 65 ? -34.688 -19.516 -58.562 1 90.31 65 MET B C 1
ATOM 3991 O O . MET B 1 65 ? -35.469 -19.016 -59.375 1 90.31 65 MET B O 1
ATOM 3995 N N . LYS B 1 66 ? -33.531 -19.984 -58.906 1 90.69 66 LYS B N 1
ATOM 3996 C CA . LYS B 1 66 ? -33.062 -19.922 -60.281 1 90.69 66 LYS B CA 1
ATOM 3997 C C . LYS B 1 66 ? -33.844 -20.875 -61.156 1 90.69 66 LYS B C 1
ATOM 3999 O O . LYS B 1 66 ? -34.031 -20.594 -62.344 1 90.69 66 LYS B O 1
ATOM 4004 N N . GLU B 1 67 ? -34.281 -21.891 -60.531 1 93.5 67 GLU B N 1
ATOM 4005 C CA . GLU B 1 67 ? -35.031 -22.906 -61.281 1 93.5 67 GLU B CA 1
ATOM 4006 C C . GLU B 1 67 ? -36.531 -22.562 -61.344 1 93.5 67 GLU B C 1
ATOM 4008 O O . GLU B 1 67 ? -37.312 -23.297 -61.938 1 93.5 67 GLU B O 1
ATOM 4013 N N . GLY B 1 68 ? -36.875 -21.5 -60.656 1 90.19 68 GLY B N 1
ATOM 4014 C CA . GLY B 1 68 ? -38.25 -21 -60.688 1 90.19 68 GLY B CA 1
ATOM 4015 C C . GLY B 1 68 ? -39.188 -21.672 -59.688 1 90.19 68 GLY B C 1
ATOM 4016 O O . GLY B 1 68 ? -40.406 -21.531 -59.781 1 90.19 68 GLY B O 1
ATOM 4017 N N . LYS B 1 69 ? -38.625 -22.562 -58.875 1 92.38 69 LYS B N 1
ATOM 4018 C CA . LYS B 1 69 ? -39.406 -23.266 -57.875 1 92.38 69 LYS B CA 1
ATOM 4019 C C . LYS B 1 69 ? -39.594 -22.422 -56.594 1 92.38 69 LYS B C 1
ATOM 4021 O O . LYS B 1 69 ? -39.094 -22.781 -55.531 1 92.38 69 LYS B O 1
ATOM 4026 N N . LYS B 1 70 ? -40.281 -21.484 -56.5 1 88.38 70 LYS B N 1
ATOM 4027 C CA . LYS B 1 70 ? -40.438 -20.438 -55.5 1 88.38 70 LYS B CA 1
ATOM 4028 C C . LYS B 1 70 ? -41.031 -21.016 -54.219 1 88.38 70 LYS B C 1
ATOM 4030 O O . LYS B 1 70 ? -40.625 -20.625 -53.125 1 88.38 70 LYS B O 1
ATOM 4035 N N . ASP B 1 71 ? -42.031 -21.875 -54.594 1 92.19 71 ASP B N 1
ATOM 4036 C CA . ASP B 1 71 ? -42.719 -22.438 -53.469 1 92.19 71 ASP B CA 1
ATOM 4037 C C . ASP B 1 71 ? -41.781 -23.328 -52.625 1 92.19 71 ASP B C 1
ATOM 4039 O O . ASP B 1 71 ? -41.781 -23.281 -51.406 1 92.19 71 ASP B O 1
ATOM 4043 N N . GLU B 1 72 ? -41 -24.031 -53.375 1 91.94 72 GLU B N 1
ATOM 4044 C CA . GLU B 1 72 ? -40 -24.875 -52.719 1 91.94 72 GLU B CA 1
ATOM 4045 C C . GLU B 1 72 ? -38.938 -24.031 -52.031 1 91.94 72 GLU B C 1
ATOM 4047 O O . GLU B 1 72 ? -38.469 -24.359 -50.906 1 91.94 72 GLU B O 1
ATOM 4052 N N . ALA B 1 73 ? -38.594 -22.938 -52.531 1 92.75 73 ALA B N 1
ATOM 4053 C CA . ALA B 1 73 ? -37.625 -22.016 -52 1 92.75 73 ALA B CA 1
ATOM 4054 C C . ALA B 1 73 ? -38.125 -21.375 -50.688 1 92.75 73 ALA B C 1
ATOM 4056 O O . ALA B 1 73 ? -37.375 -21.219 -49.75 1 92.75 73 ALA B O 1
ATOM 4057 N N . GLU B 1 74 ? -39.344 -21.062 -50.781 1 92.56 74 GLU B N 1
ATOM 4058 C CA . GLU B 1 74 ? -39.938 -20.453 -49.594 1 92.56 74 GLU B CA 1
ATOM 4059 C C . GLU B 1 74 ? -40 -21.438 -48.438 1 92.56 74 GLU B C 1
ATOM 4061 O O . GLU B 1 74 ? -39.875 -21.047 -47.281 1 92.56 74 GLU B O 1
ATOM 4066 N N . GLN B 1 75 ? -40.188 -22.672 -48.781 1 93.44 75 GLN B N 1
ATOM 4067 C CA . GLN B 1 75 ? -40.219 -23.703 -47.75 1 93.44 75 GLN B CA 1
ATOM 4068 C C . GLN B 1 75 ? -38.812 -23.891 -47.125 1 93.44 75 GLN B C 1
ATOM 4070 O O . GLN B 1 75 ? -38.688 -24.047 -45.906 1 93.44 75 GLN B O 1
ATOM 4075 N N . VAL B 1 76 ? -37.844 -23.828 -47.938 1 94.44 76 VAL B N 1
ATOM 4076 C CA . VAL B 1 76 ? -36.469 -23.984 -47.469 1 94.44 76 VAL B CA 1
ATOM 4077 C C . VAL B 1 76 ? -36.062 -22.766 -46.625 1 94.44 76 VAL B C 1
ATOM 4079 O O . VAL B 1 76 ? -35.344 -22.891 -45.625 1 94.44 76 VAL B O 1
ATOM 4082 N N . LYS B 1 77 ? -36.594 -21.656 -47.031 1 93.19 77 LYS B N 1
ATOM 4083 C CA . LYS B 1 77 ? -36.312 -20.422 -46.25 1 93.19 77 LYS B CA 1
ATOM 4084 C C . LYS B 1 77 ? -36.906 -20.516 -44.875 1 93.19 77 LYS B C 1
ATOM 4086 O O . LYS B 1 77 ? -36.281 -20.078 -43.906 1 93.19 77 LYS B O 1
ATOM 4091 N N . ALA B 1 78 ? -38.031 -21.078 -44.844 1 93.94 78 ALA B N 1
ATOM 4092 C CA . ALA B 1 78 ? -38.719 -21.234 -43.562 1 93.94 78 ALA B CA 1
ATOM 4093 C C . ALA B 1 78 ? -37.938 -22.203 -42.656 1 93.94 78 ALA B C 1
ATOM 4095 O O . ALA B 1 78 ? -37.875 -22.016 -41.469 1 93.94 78 ALA B O 1
ATOM 4096 N N . GLN B 1 79 ? -37.375 -23.203 -43.281 1 93.88 79 GLN B N 1
ATOM 4097 C CA . GLN B 1 79 ? -36.594 -24.172 -42.531 1 93.88 79 GLN B CA 1
ATOM 4098 C C . GLN B 1 79 ? -35.281 -23.547 -42.031 1 93.88 79 GLN B C 1
ATOM 4100 O O . GLN B 1 79 ? -34.906 -23.781 -40.875 1 93.88 79 GLN B O 1
ATOM 4105 N N . VAL B 1 80 ? -34.719 -22.719 -42.812 1 94 80 VAL B N 1
ATOM 4106 C CA . VAL B 1 80 ? -33.5 -22.031 -42.438 1 94 80 VAL B CA 1
ATOM 4107 C C . VAL B 1 80 ? -33.781 -21.062 -41.281 1 94 80 VAL B C 1
ATOM 4109 O O . VAL B 1 80 ? -32.969 -20.938 -40.344 1 94 80 VAL B O 1
ATOM 4112 N N . ALA B 1 81 ? -34.938 -20.469 -41.312 1 93.75 81 ALA B N 1
ATOM 4113 C CA . ALA B 1 81 ? -35.312 -19.547 -40.25 1 93.75 81 ALA B CA 1
ATOM 4114 C C . ALA B 1 81 ? -35.5 -20.297 -38.938 1 93.75 81 ALA B C 1
ATOM 4116 O O . ALA B 1 81 ? -35.125 -19.781 -37.875 1 93.75 81 ALA B O 1
ATOM 4117 N N . GLN B 1 82 ? -36.062 -21.438 -39.062 1 94.56 82 GLN B N 1
ATOM 4118 C CA . GLN B 1 82 ? -36.25 -22.266 -37.875 1 94.56 82 GLN B CA 1
ATOM 4119 C C . GLN B 1 82 ? -34.906 -22.719 -37.312 1 94.56 82 GLN B C 1
ATOM 4121 O O . GLN B 1 82 ? -34.719 -22.766 -36.094 1 94.56 82 GLN B O 1
ATOM 4126 N N . LEU B 1 83 ? -34 -23.031 -38.156 1 95.19 83 LEU B N 1
ATOM 4127 C CA . LEU B 1 83 ? -32.688 -23.469 -37.75 1 95.19 83 LEU B CA 1
ATOM 4128 C C . LEU B 1 83 ? -31.906 -22.328 -37.125 1 95.19 83 LEU B C 1
ATOM 4130 O O . LEU B 1 83 ? -31.125 -22.547 -36.188 1 95.19 83 LEU B O 1
ATOM 4134 N N . LYS B 1 84 ? -32.156 -21.156 -37.594 1 93.81 84 LYS B N 1
ATOM 4135 C CA . LYS B 1 84 ? -31.516 -19.984 -37.031 1 93.81 84 LYS B CA 1
ATOM 4136 C C . LYS B 1 84 ? -32 -19.719 -35.594 1 93.81 84 LYS B C 1
ATOM 4138 O O . LYS B 1 84 ? -31.203 -19.391 -34.719 1 93.81 84 LYS B O 1
ATOM 4143 N N . GLU B 1 85 ? -33.219 -19.906 -35.438 1 95.25 85 GLU B N 1
ATOM 4144 C CA . GLU B 1 85 ? -33.781 -19.766 -34.094 1 95.25 85 GLU B CA 1
ATOM 4145 C C . GLU B 1 85 ? -33.25 -20.828 -33.156 1 95.25 85 GLU B C 1
ATOM 4147 O O . GLU B 1 85 ? -32.938 -20.547 -32 1 95.25 85 GLU B O 1
ATOM 4152 N N . LYS B 1 86 ? -33.156 -21.984 -33.656 1 94.88 86 LYS B N 1
ATOM 4153 C CA . LYS B 1 86 ? -32.625 -23.094 -32.875 1 94.88 86 LYS B CA 1
ATOM 4154 C C . LYS B 1 86 ? -31.141 -22.859 -32.531 1 94.88 86 LYS B C 1
ATOM 4156 O O . LYS B 1 86 ? -30.703 -23.156 -31.422 1 94.88 86 LYS B O 1
ATOM 4161 N N . SER B 1 87 ? -30.438 -22.359 -33.469 1 95.5 87 SER B N 1
ATOM 4162 C CA . SER B 1 87 ? -29.031 -22.062 -33.281 1 95.5 87 SER B CA 1
ATOM 4163 C C . SER B 1 87 ? -28.844 -21.016 -32.188 1 95.5 87 SER B C 1
ATOM 4165 O O . SER B 1 87 ? -27.906 -21.109 -31.375 1 95.5 87 SER B O 1
ATOM 4167 N N . LYS B 1 88 ? -29.703 -20.094 -32.156 1 95.12 88 LYS B N 1
ATOM 4168 C CA . LYS B 1 88 ? -29.641 -19.047 -31.125 1 95.12 88 LYS B CA 1
ATOM 4169 C C . LYS B 1 88 ? -29.906 -19.641 -29.734 1 95.12 88 LYS B C 1
ATOM 4171 O O . LYS B 1 88 ? -29.219 -19.281 -28.781 1 95.12 88 LYS B O 1
ATOM 4176 N N . GLU B 1 89 ? -30.812 -20.469 -29.719 1 95.44 89 GLU B N 1
ATOM 4177 C CA . GLU B 1 89 ? -31.141 -21.125 -28.453 1 95.44 89 GLU B CA 1
ATOM 4178 C C . GLU B 1 89 ? -29.984 -22 -27.969 1 95.44 89 GLU B C 1
ATOM 4180 O O . GLU B 1 89 ? -29.672 -22.031 -26.766 1 95.44 89 GLU B O 1
ATOM 4185 N N . LEU B 1 90 ? -29.391 -22.703 -28.891 1 95.75 90 LEU B N 1
ATOM 4186 C CA . LEU B 1 90 ? -28.266 -23.578 -28.562 1 95.75 90 LEU B CA 1
ATOM 4187 C C . LEU B 1 90 ? -27.062 -22.766 -28.109 1 95.75 90 LEU B C 1
ATOM 4189 O O . LEU B 1 90 ? -26.328 -23.172 -27.203 1 95.75 90 LEU B O 1
ATOM 4193 N N . ASP B 1 91 ? -26.906 -21.641 -28.672 1 94.81 91 ASP B N 1
ATOM 4194 C CA . ASP B 1 91 ? -25.828 -20.75 -28.281 1 94.81 91 ASP B CA 1
ATOM 4195 C C . ASP B 1 91 ? -26.031 -20.234 -26.844 1 94.81 91 ASP B C 1
ATOM 4197 O O . ASP B 1 91 ? -25.062 -20.156 -26.078 1 94.81 91 ASP B O 1
ATOM 4201 N N . GLU B 1 92 ? -27.188 -19.938 -26.578 1 95.25 92 GLU B N 1
ATOM 4202 C CA . GLU B 1 92 ? -27.516 -19.484 -25.219 1 95.25 92 GLU B CA 1
ATOM 4203 C C . GLU B 1 92 ? -27.312 -20.594 -24.203 1 95.25 92 GLU B C 1
ATOM 4205 O O . GLU B 1 92 ? -26.812 -20.359 -23.094 1 95.25 92 GLU B O 1
ATOM 4210 N N . THR B 1 93 ? -27.719 -21.75 -24.656 1 94.38 93 THR B N 1
ATOM 4211 C CA . THR B 1 93 ? -27.531 -22.906 -23.781 1 94.38 93 THR B CA 1
ATOM 4212 C C . THR B 1 93 ? -26.062 -23.188 -23.531 1 94.38 93 THR B C 1
ATOM 4214 O O . THR B 1 93 ? -25.656 -23.484 -22.406 1 94.38 93 THR B O 1
ATOM 4217 N N . MET B 1 94 ? -25.312 -23.062 -24.5 1 94.62 94 MET B N 1
ATOM 4218 C CA . MET B 1 94 ? -23.875 -23.281 -24.391 1 94.62 94 MET B CA 1
ATOM 4219 C C . MET B 1 94 ? -23.234 -22.234 -23.484 1 94.62 94 MET B C 1
ATOM 4221 O O . MET B 1 94 ? -22.375 -22.562 -22.656 1 94.62 94 MET B O 1
ATOM 4225 N N . ALA B 1 95 ? -23.672 -21.078 -23.625 1 95 95 ALA B N 1
ATOM 4226 C CA . ALA B 1 95 ? -23.125 -19.984 -22.812 1 95 95 ALA B CA 1
ATOM 4227 C C . ALA B 1 95 ? -23.453 -20.172 -21.344 1 95 95 ALA B C 1
ATOM 4229 O O . ALA B 1 95 ? -22.609 -19.953 -20.469 1 95 95 ALA B O 1
ATOM 4230 N N . LYS B 1 96 ? -24.625 -20.547 -21.125 1 96 96 LYS B N 1
ATOM 4231 C CA . LYS B 1 96 ? -25.078 -20.797 -19.75 1 96 96 LYS B CA 1
ATOM 4232 C C . LYS B 1 96 ? -24.312 -21.969 -19.141 1 96 96 LYS B C 1
ATOM 4234 O O . LYS B 1 96 ? -23.922 -21.922 -17.969 1 96 96 LYS B O 1
ATOM 4239 N N . ALA B 1 97 ? -24.156 -22.984 -19.922 1 95.44 97 ALA B N 1
ATOM 4240 C CA . ALA B 1 97 ? -23.422 -24.156 -19.453 1 95.44 97 ALA B CA 1
ATOM 4241 C C . ALA B 1 97 ? -21.969 -23.797 -19.156 1 95.44 97 ALA B C 1
ATOM 4243 O O . ALA B 1 97 ? -21.391 -24.297 -18.188 1 95.44 97 ALA B O 1
ATOM 4244 N N . GLN B 1 98 ? -21.469 -23.016 -19.969 1 94.5 98 GLN B N 1
ATOM 4245 C CA . GLN B 1 98 ? -20.078 -22.578 -19.766 1 94.5 98 GLN B CA 1
ATOM 4246 C C . GLN B 1 98 ? -19.938 -21.766 -18.484 1 94.5 98 GLN B C 1
ATOM 4248 O O . GLN B 1 98 ? -18.969 -21.938 -17.75 1 94.5 98 GLN B O 1
ATOM 4253 N N . GLU B 1 99 ? -20.812 -20.938 -18.266 1 95.75 99 GLU B N 1
ATOM 4254 C CA . GLU B 1 99 ? -20.812 -20.125 -17.047 1 95.75 99 GLU B CA 1
ATOM 4255 C C . GLU B 1 99 ? -20.953 -21 -15.805 1 95.75 99 GLU B C 1
ATOM 4257 O O . GLU B 1 99 ? -20.266 -20.797 -14.805 1 95.75 99 GLU B O 1
ATOM 4262 N N . GLU B 1 100 ? -21.844 -21.875 -15.914 1 96.62 100 GLU B N 1
ATOM 4263 C CA . GLU B 1 100 ? -22.062 -22.797 -14.805 1 96.62 100 GLU B CA 1
ATOM 4264 C C . GLU B 1 100 ? -20.812 -23.656 -14.555 1 96.62 100 GLU B C 1
ATOM 4266 O O . GLU B 1 100 ? -20.438 -23.891 -13.406 1 96.62 100 GLU B O 1
ATOM 4271 N N . MET B 1 101 ? -20.25 -24.094 -15.617 1 95.75 101 MET B N 1
ATOM 4272 C CA . MET B 1 101 ? -19.031 -24.891 -15.539 1 95.75 101 MET B CA 1
ATOM 4273 C C . MET B 1 101 ? -17.922 -24.125 -14.82 1 95.75 101 MET B C 1
ATOM 4275 O O . MET B 1 101 ? -17.281 -24.656 -13.922 1 95.75 101 MET B O 1
ATOM 4279 N N . THR B 1 102 ? -17.734 -22.922 -15.156 1 95.31 102 THR B N 1
ATOM 4280 C CA . THR B 1 102 ? -16.719 -22.078 -14.547 1 95.31 102 THR B CA 1
ATOM 4281 C C . THR B 1 102 ? -17 -21.875 -13.062 1 95.31 102 THR B C 1
ATOM 4283 O O . THR B 1 102 ? -16.094 -21.938 -12.234 1 95.31 102 THR B O 1
ATOM 4286 N N . THR B 1 103 ? -18.219 -21.656 -12.766 1 96 103 THR B N 1
ATOM 4287 C CA . THR B 1 103 ? -18.625 -21.453 -11.375 1 96 103 THR B CA 1
ATOM 4288 C C . THR B 1 103 ? -18.328 -22.703 -10.539 1 96 103 THR B C 1
ATOM 4290 O O . THR B 1 103 ? -17.812 -22.594 -9.43 1 96 103 THR B O 1
ATOM 4293 N N . LEU B 1 104 ? -18.641 -23.844 -11.102 1 96.69 104 LEU B N 1
ATOM 4294 C CA . LEU B 1 104 ? -18.406 -25.109 -10.398 1 96.69 104 LEU B CA 1
ATOM 4295 C C . LEU B 1 104 ? -16.906 -25.344 -10.219 1 96.69 104 LEU B C 1
ATOM 4297 O O . LEU B 1 104 ? -16.453 -25.672 -9.117 1 96.69 104 LEU B O 1
ATOM 4301 N N . LEU B 1 105 ? -16.188 -25.125 -11.242 1 97.38 105 LEU B N 1
ATOM 4302 C CA . LEU B 1 105 ? -14.758 -25.391 -11.219 1 97.38 105 LEU B CA 1
ATOM 4303 C C . LEU B 1 105 ? -14.047 -24.469 -10.242 1 97.38 105 LEU B C 1
ATOM 4305 O O . LEU B 1 105 ? -13.062 -24.859 -9.609 1 97.38 105 LEU B O 1
ATOM 4309 N N . CYS B 1 106 ? -14.523 -23.266 -10.078 1 96.12 106 CYS B N 1
ATOM 4310 C CA . CYS B 1 106 ? -13.922 -22.281 -9.18 1 96.12 106 CYS B CA 1
ATOM 4311 C C . CYS B 1 106 ? -14.086 -22.703 -7.723 1 96.12 106 CYS B C 1
ATOM 4313 O O . CYS B 1 106 ? -13.367 -22.219 -6.848 1 96.12 106 CYS B O 1
ATOM 4315 N N . GLN B 1 107 ? -14.984 -23.656 -7.488 1 95.19 107 GLN B N 1
ATOM 4316 C CA . GLN B 1 107 ? -15.242 -24.094 -6.121 1 95.19 107 GLN B CA 1
ATOM 4317 C C . GLN B 1 107 ? -14.445 -25.344 -5.785 1 95.19 107 GLN B C 1
ATOM 4319 O O . GLN B 1 107 ? -14.438 -25.797 -4.637 1 95.19 107 GLN B O 1
ATOM 4324 N N . ILE B 1 108 ? -13.82 -25.859 -6.738 1 97.31 108 ILE B N 1
ATOM 4325 C CA . ILE B 1 108 ? -13.07 -27.109 -6.555 1 97.31 108 ILE B CA 1
ATOM 4326 C C . ILE B 1 108 ? -11.578 -26.797 -6.434 1 97.31 108 ILE B C 1
ATOM 4328 O O . ILE B 1 108 ? -11.008 -26.141 -7.309 1 97.31 108 ILE B O 1
ATOM 4332 N N . PRO B 1 109 ? -10.977 -27.219 -5.355 1 97.44 109 PRO B N 1
ATOM 4333 C CA . PRO B 1 109 ? -9.547 -26.938 -5.18 1 97.44 109 PRO B CA 1
ATOM 4334 C C . PRO B 1 109 ? -8.672 -27.781 -6.102 1 97.44 109 PRO B C 1
ATOM 4336 O O . PRO B 1 109 ? -9.164 -28.688 -6.77 1 97.44 109 PRO B O 1
ATOM 4339 N N . ASN B 1 110 ? -7.453 -27.438 -6.184 1 98.19 110 ASN B N 1
ATOM 4340 C CA . ASN B 1 110 ? -6.441 -28.25 -6.844 1 98.19 110 ASN B CA 1
ATOM 4341 C C . ASN B 1 110 ? -6.273 -29.609 -6.152 1 98.19 110 ASN B C 1
ATOM 4343 O O . ASN B 1 110 ? -6.797 -29.812 -5.059 1 98.19 110 ASN B O 1
ATOM 4347 N N . ILE B 1 111 ? -5.641 -30.547 -6.812 1 98.19 111 ILE B N 1
ATOM 4348 C CA . ILE B 1 111 ? -5.383 -31.844 -6.188 1 98.19 111 ILE B CA 1
ATOM 4349 C C . ILE B 1 111 ? -3.898 -31.953 -5.848 1 98.19 111 ILE B C 1
ATOM 4351 O O . ILE B 1 111 ? -3.043 -31.469 -6.59 1 98.19 111 ILE B O 1
ATOM 4355 N N . PRO B 1 112 ? -3.584 -32.594 -4.746 1 98.38 112 PRO B N 1
ATOM 4356 C CA . PRO B 1 112 ? -2.195 -32.688 -4.289 1 98.38 112 PRO B CA 1
ATOM 4357 C C . PRO B 1 112 ? -1.375 -33.688 -5.109 1 98.38 112 PRO B C 1
ATOM 4359 O O . PRO B 1 112 ? -1.927 -34.656 -5.656 1 98.38 112 PRO B O 1
ATOM 4362 N N . TYR B 1 113 ? -0.129 -33.469 -5.207 1 98.06 113 TYR B N 1
ATOM 4363 C CA . TYR B 1 113 ? 0.797 -34.438 -5.738 1 98.06 113 TYR B CA 1
ATOM 4364 C C . TYR B 1 113 ? 0.814 -35.688 -4.867 1 98.06 113 TYR B C 1
ATOM 4366 O O . TYR B 1 113 ? 0.361 -35.656 -3.721 1 98.06 113 TYR B O 1
ATOM 4374 N N . ASP B 1 114 ? 1.372 -36.719 -5.402 1 96.62 114 ASP B N 1
ATOM 4375 C CA . ASP B 1 114 ? 1.394 -38 -4.711 1 96.62 114 ASP B CA 1
ATOM 4376 C C . ASP B 1 114 ? 2.248 -37.938 -3.447 1 96.62 114 ASP B C 1
ATOM 4378 O O . ASP B 1 114 ? 1.954 -38.594 -2.455 1 96.62 114 ASP B O 1
ATOM 4382 N N . GLU B 1 115 ? 3.25 -37.125 -3.451 1 96.31 115 GLU B N 1
ATOM 4383 C CA . GLU B 1 115 ? 4.211 -37.062 -2.354 1 96.31 115 GLU B CA 1
ATOM 4384 C C . GLU B 1 115 ? 3.627 -36.344 -1.149 1 96.31 115 GLU B C 1
ATOM 4386 O O . GLU B 1 115 ? 4.168 -36.406 -0.044 1 96.31 115 GLU B O 1
ATOM 4391 N N . VAL B 1 116 ? 2.51 -35.625 -1.329 1 98.25 116 VAL B N 1
ATOM 4392 C CA . VAL B 1 116 ? 1.863 -34.938 -0.219 1 98.25 116 VAL B CA 1
ATOM 4393 C C . VAL B 1 116 ? 1.289 -35.938 0.762 1 98.25 116 VAL B C 1
ATOM 4395 O O . VAL B 1 116 ? 0.54 -36.844 0.366 1 98.25 116 VAL B O 1
ATOM 4398 N N . PRO B 1 117 ? 1.647 -35.844 1.991 1 97.75 117 PRO B N 1
ATOM 4399 C CA . PRO B 1 117 ? 1.177 -36.844 2.957 1 97.75 117 PRO B CA 1
ATOM 4400 C C . PRO B 1 117 ? -0.303 -36.688 3.299 1 97.75 117 PRO B C 1
ATOM 4402 O O . PRO B 1 117 ? -0.853 -35.594 3.17 1 97.75 117 PRO B O 1
ATOM 4405 N N . GLU B 1 118 ? -0.873 -37.781 3.695 1 97 118 GLU B N 1
ATOM 4406 C CA . GLU B 1 118 ? -2.207 -37.719 4.281 1 97 118 GLU B CA 1
ATOM 4407 C C . GLU B 1 118 ? -2.184 -36.969 5.613 1 97 118 GLU B C 1
ATOM 4409 O O . GLU B 1 118 ? -1.169 -36.969 6.316 1 97 118 GLU B O 1
ATOM 4414 N N . GLY B 1 119 ? -3.211 -36.344 5.93 1 97.69 119 GLY B N 1
ATOM 4415 C CA . GLY B 1 119 ? -3.352 -35.594 7.172 1 97.69 119 GLY B CA 1
ATOM 4416 C C . GLY B 1 119 ? -4.508 -34.594 7.152 1 97.69 119 GLY B C 1
ATOM 4417 O O . GLY B 1 119 ? -4.988 -34.219 6.082 1 97.69 119 GLY B O 1
ATOM 4418 N N . LYS B 1 120 ? -4.918 -34.219 8.375 1 96.5 120 LYS B N 1
ATOM 4419 C CA . LYS B 1 120 ? -6.121 -33.406 8.461 1 96.5 120 LYS B CA 1
ATOM 4420 C C . LYS B 1 120 ? -5.805 -32.031 9.031 1 96.5 120 LYS B C 1
ATOM 4422 O O . LYS B 1 120 ? -6.445 -31.031 8.664 1 96.5 120 LYS B O 1
ATOM 4427 N N . VAL B 1 121 ? -4.844 -32.031 9.875 1 96.44 121 VAL B N 1
ATOM 4428 C CA . VAL B 1 121 ? -4.625 -30.812 10.641 1 96.44 121 VAL B CA 1
ATOM 4429 C C . VAL B 1 121 ? -3.148 -30.422 10.578 1 96.44 121 VAL B C 1
ATOM 4431 O O . VAL B 1 121 ? -2.318 -31.188 10.086 1 96.44 121 VAL B O 1
ATOM 4434 N N . ALA B 1 122 ? -2.875 -29.297 11.055 1 97.12 122 ALA B N 1
ATOM 4435 C CA . ALA B 1 122 ? -1.527 -28.734 11.023 1 97.12 122 ALA B CA 1
ATOM 4436 C C . ALA B 1 122 ? -0.531 -29.656 11.711 1 97.12 122 ALA B C 1
ATOM 4438 O O . ALA B 1 122 ? 0.627 -29.75 11.305 1 97.12 122 ALA B O 1
ATOM 4439 N N . GLU B 1 123 ? -0.891 -30.312 12.742 1 97.19 123 GLU B N 1
ATOM 4440 C CA . GLU B 1 123 ? -0.028 -31.203 13.508 1 97.19 123 GLU B CA 1
ATOM 4441 C C . GLU B 1 123 ? 0.418 -32.406 12.664 1 97.19 123 GLU B C 1
ATOM 4443 O O . GLU B 1 123 ? 1.413 -33.062 12.992 1 97.19 123 GLU B O 1
ATOM 4448 N N . ASP B 1 124 ? -0.327 -32.656 11.57 1 98.06 124 ASP B N 1
ATOM 4449 C CA . ASP B 1 124 ? -0.047 -33.812 10.727 1 98.06 124 ASP B CA 1
ATOM 4450 C C . ASP B 1 124 ? 1.001 -33.469 9.672 1 98.06 124 ASP B C 1
ATOM 4452 O O . ASP B 1 124 ? 1.481 -34.375 8.961 1 98.06 124 ASP B O 1
ATOM 4456 N N . ASN B 1 125 ? 1.366 -32.188 9.57 1 98.62 125 ASN B N 1
ATOM 4457 C CA . ASN B 1 125 ? 2.396 -31.812 8.617 1 98.62 125 ASN B CA 1
ATOM 4458 C C . ASN B 1 125 ? 3.742 -32.469 8.953 1 98.62 125 ASN B C 1
ATOM 4460 O O . ASN B 1 125 ? 4.07 -32.625 10.125 1 98.62 125 ASN B O 1
ATOM 4464 N N . HIS B 1 126 ? 4.512 -32.75 7.969 1 98.5 126 HIS B N 1
ATOM 4465 C CA . HIS B 1 126 ? 5.801 -33.406 8.156 1 98.5 126 HIS B CA 1
ATOM 4466 C C . HIS B 1 126 ? 6.93 -32.406 8.25 1 98.5 126 HIS B C 1
ATOM 4468 O O . HIS B 1 126 ? 7.031 -31.5 7.414 1 98.5 126 HIS B O 1
ATOM 4474 N N . VAL B 1 127 ? 7.754 -32.531 9.273 1 98.31 127 VAL B N 1
ATOM 4475 C CA . VAL B 1 127 ? 8.984 -31.75 9.336 1 98.31 127 VAL B CA 1
ATOM 4476 C C . VAL B 1 127 ? 10.062 -32.406 8.477 1 98.31 127 VAL B C 1
ATOM 4478 O O . VAL B 1 127 ? 10.578 -33.469 8.828 1 98.31 127 VAL B O 1
ATOM 4481 N N . VAL B 1 128 ? 10.477 -31.797 7.434 1 98.31 128 VAL B N 1
ATOM 4482 C CA . VAL B 1 128 ? 11.281 -32.5 6.445 1 98.31 128 VAL B CA 1
ATOM 4483 C C . VAL B 1 128 ? 12.727 -32 6.508 1 98.31 128 VAL B C 1
ATOM 4485 O O . VAL B 1 128 ? 13.633 -32.656 6 1 98.31 128 VAL B O 1
ATOM 4488 N N . LYS B 1 129 ? 12.961 -30.844 7.082 1 98.12 129 LYS B N 1
ATOM 4489 C CA . LYS B 1 129 ? 14.305 -30.281 7.215 1 98.12 129 LYS B CA 1
ATOM 4490 C C . LYS B 1 129 ? 14.367 -29.281 8.367 1 98.12 129 LYS B C 1
ATOM 4492 O O . LYS B 1 129 ? 13.352 -28.688 8.727 1 98.12 129 LYS B O 1
ATOM 4497 N N . SER B 1 130 ? 15.469 -29.125 9.016 1 97.75 130 SER B N 1
ATOM 4498 C CA . SER B 1 130 ? 15.711 -28.188 10.109 1 97.75 130 SER B CA 1
ATOM 4499 C C . SER B 1 130 ? 17.203 -27.953 10.305 1 97.75 130 SER B C 1
ATOM 4501 O O . SER B 1 130 ? 18.031 -28.781 9.922 1 97.75 130 SER B O 1
ATOM 4503 N N . ASN B 1 131 ? 17.547 -26.812 10.797 1 96.69 131 ASN B N 1
ATOM 4504 C CA . ASN B 1 131 ? 18.953 -26.594 11.133 1 96.69 131 ASN B CA 1
ATOM 4505 C C . ASN B 1 131 ? 19.25 -27 12.578 1 96.69 131 ASN B C 1
ATOM 4507 O O . ASN B 1 131 ? 20.344 -26.734 13.094 1 96.69 131 ASN B O 1
ATOM 4511 N N . LEU B 1 132 ? 18.266 -27.656 13.195 1 95.31 132 LEU B N 1
ATOM 4512 C CA . LEU B 1 132 ? 18.406 -28 14.609 1 95.31 132 LEU B CA 1
ATOM 4513 C C . LEU B 1 132 ? 18.625 -29.5 14.789 1 95.31 132 LEU B C 1
ATOM 4515 O O . LEU B 1 132 ? 19.234 -29.938 15.773 1 95.31 132 LEU B O 1
ATOM 4519 N N . LYS B 1 133 ? 18.062 -30.297 13.883 1 92.38 133 LYS B N 1
ATOM 4520 C CA . LYS B 1 133 ? 18.203 -31.75 13.93 1 92.38 133 LYS B CA 1
ATOM 4521 C C . LYS B 1 133 ? 17.922 -32.375 12.57 1 92.38 133 LYS B C 1
ATOM 4523 O O . LYS B 1 133 ? 17.203 -31.781 11.75 1 92.38 133 LYS B O 1
ATOM 4528 N N . GLU B 1 134 ? 18.5 -33.531 12.438 1 94.94 134 GLU B N 1
ATOM 4529 C CA . GLU B 1 134 ? 18.188 -34.312 11.227 1 94.94 134 GLU B CA 1
ATOM 4530 C C . GLU B 1 134 ? 16.75 -34.844 11.273 1 94.94 134 GLU B C 1
ATOM 4532 O O . GLU B 1 134 ? 16.328 -35.375 12.289 1 94.94 134 GLU B O 1
ATOM 4537 N N . CYS B 1 135 ? 16.094 -34.656 10.164 1 96 135 CYS B N 1
ATOM 4538 C CA . CYS B 1 135 ? 14.695 -35.062 10.125 1 96 135 CYS B CA 1
ATOM 4539 C C . CYS B 1 135 ? 14.539 -36.438 9.477 1 96 135 CYS B C 1
ATOM 4541 O O . CYS B 1 135 ? 15.32 -36.812 8.602 1 96 135 CYS B O 1
ATOM 4543 N N . THR B 1 136 ? 13.445 -37.188 9.867 1 94.69 136 THR B N 1
ATOM 4544 C CA . THR B 1 136 ? 13.062 -38.469 9.281 1 94.69 136 THR B CA 1
ATOM 4545 C C . THR B 1 136 ? 11.641 -38.406 8.727 1 94.69 136 THR B C 1
ATOM 4547 O O . THR B 1 136 ? 10.914 -37.438 8.977 1 94.69 136 THR B O 1
ATOM 4550 N N . ALA B 1 137 ? 11.266 -39.438 8.047 1 91.69 137 ALA B N 1
ATOM 4551 C CA . ALA B 1 137 ? 9.945 -39.5 7.426 1 91.69 137 ALA B CA 1
ATOM 4552 C C . ALA B 1 137 ? 8.844 -39.531 8.477 1 91.69 137 ALA B C 1
ATOM 4554 O O . ALA B 1 137 ? 7.688 -39.188 8.195 1 91.69 137 ALA B O 1
ATOM 4555 N N . ASN B 1 138 ? 9.203 -39.781 9.664 1 92.88 138 ASN B N 1
ATOM 4556 C CA . ASN B 1 138 ? 8.219 -39.938 10.734 1 92.88 138 ASN B CA 1
ATOM 4557 C C . ASN B 1 138 ? 8.07 -38.656 11.539 1 92.88 138 ASN B C 1
ATOM 4559 O O . ASN B 1 138 ? 7.172 -38.531 12.375 1 92.88 138 ASN B O 1
ATOM 4563 N N . ASP B 1 139 ? 8.906 -37.688 11.289 1 96.38 139 ASP B N 1
ATOM 4564 C CA . ASP B 1 139 ? 8.836 -36.438 12.023 1 96.38 139 ASP B CA 1
ATOM 4565 C C . ASP B 1 139 ? 7.641 -35.594 11.57 1 96.38 139 ASP B C 1
ATOM 4567 O O . ASP B 1 139 ? 7.547 -35.219 10.398 1 96.38 139 ASP B O 1
ATOM 4571 N N . THR B 1 140 ? 6.73 -35.312 12.469 1 97.31 140 THR B N 1
ATOM 4572 C CA . THR B 1 140 ? 5.594 -34.438 12.242 1 97.31 140 THR B CA 1
ATOM 4573 C C . THR B 1 140 ? 5.617 -33.281 13.227 1 97.31 140 THR B C 1
ATOM 4575 O O . THR B 1 140 ? 6.375 -33.281 14.203 1 97.31 140 THR B O 1
ATOM 4578 N N . VAL B 1 141 ? 4.844 -32.25 12.867 1 96.94 141 VAL B N 1
ATOM 4579 C CA . VAL B 1 141 ? 4.73 -31.125 13.781 1 96.94 141 VAL B CA 1
ATOM 4580 C C . VAL B 1 141 ? 4.266 -31.609 15.156 1 96.94 141 VAL B C 1
ATOM 4582 O O . VAL B 1 141 ? 4.762 -31.141 16.188 1 96.94 141 VAL B O 1
ATOM 4585 N N . GLY B 1 142 ? 3.359 -32.562 15.156 1 95.12 142 GLY B N 1
ATOM 4586 C CA . GLY B 1 142 ? 2.76 -33.062 16.391 1 95.12 142 GLY B CA 1
ATOM 4587 C C . GLY B 1 142 ? 3.744 -33.781 17.281 1 95.12 142 GLY B C 1
ATOM 4588 O O . GLY B 1 142 ? 3.551 -33.875 18.5 1 95.12 142 GLY B O 1
ATOM 4589 N N . ASN B 1 143 ? 4.809 -34.312 16.703 1 94.06 143 ASN B N 1
ATOM 4590 C CA . ASN B 1 143 ? 5.766 -35.062 17.5 1 94.06 143 ASN B CA 1
ATOM 4591 C C . ASN B 1 143 ? 7.145 -34.406 17.484 1 94.06 143 ASN B C 1
ATOM 4593 O O . ASN B 1 143 ? 8.148 -35.062 17.781 1 94.06 143 ASN B O 1
ATOM 4597 N N . TRP B 1 144 ? 7.16 -33.219 17 1 92.12 144 TRP B N 1
ATOM 4598 C CA . TRP B 1 144 ? 8.414 -32.469 16.953 1 92.12 144 TRP B CA 1
ATOM 4599 C C . TRP B 1 144 ? 8.797 -31.953 18.328 1 92.12 144 TRP B C 1
ATOM 4601 O O . TRP B 1 144 ? 8.297 -30.922 18.781 1 92.12 144 TRP B O 1
ATOM 4611 N N . ASP B 1 145 ? 9.68 -32.562 19.016 1 86.88 145 ASP B N 1
ATOM 4612 C CA . ASP B 1 145 ? 10.07 -32.188 20.391 1 86.88 145 ASP B CA 1
ATOM 4613 C C . ASP B 1 145 ? 11.438 -31.5 20.406 1 86.88 145 ASP B C 1
ATOM 4615 O O . ASP B 1 145 ? 12.352 -31.953 21.094 1 86.88 145 ASP B O 1
ATOM 4619 N N . VAL B 1 146 ? 11.641 -30.625 19.484 1 86.62 146 VAL B N 1
ATOM 4620 C CA . VAL B 1 146 ? 12.875 -29.844 19.422 1 86.62 146 VAL B CA 1
ATOM 4621 C C . VAL B 1 146 ? 12.57 -28.375 19.734 1 86.62 146 VAL B C 1
ATOM 4623 O O . VAL B 1 146 ? 11.734 -27.75 19.062 1 86.62 146 VAL B O 1
ATOM 4626 N N . ASN B 1 147 ? 13.039 -27.922 20.812 1 79.19 147 ASN B N 1
ATOM 4627 C CA . ASN B 1 147 ? 13.016 -26.5 21.172 1 79.19 147 ASN B CA 1
ATOM 4628 C C . ASN B 1 147 ? 14.422 -25.938 21.297 1 79.19 147 ASN B C 1
ATOM 4630 O O . ASN B 1 147 ? 15.172 -26.312 22.203 1 79.19 147 ASN B O 1
ATOM 4634 N N . PRO B 1 148 ? 14.633 -25.031 20.391 1 82 148 PRO B N 1
ATOM 4635 C CA . PRO B 1 148 ? 15.977 -24.469 20.484 1 82 148 PRO B CA 1
ATOM 4636 C C . PRO B 1 148 ? 16.188 -23.625 21.734 1 82 148 PRO B C 1
ATOM 4638 O O . PRO B 1 148 ? 15.25 -22.953 22.188 1 82 148 PRO B O 1
ATOM 4641 N N . SER B 1 149 ? 17.047 -24.031 22.547 1 79.31 149 SER B N 1
ATOM 4642 C CA . SER B 1 149 ? 17.406 -23.125 23.641 1 79.31 149 SER B CA 1
ATOM 4643 C C . SER B 1 149 ? 18.453 -22.109 23.188 1 79.31 149 SER B C 1
ATOM 4645 O O . SER B 1 149 ? 19.578 -22.469 22.828 1 79.31 149 SER B O 1
ATOM 4647 N N . LEU B 1 150 ? 17.953 -20.812 23.172 1 86 150 LEU B N 1
ATOM 4648 C CA . LEU B 1 150 ? 18.875 -19.766 22.719 1 86 150 LEU B CA 1
ATOM 4649 C C . LEU B 1 150 ? 19.609 -19.141 23.891 1 86 150 LEU B C 1
ATOM 4651 O O . LEU B 1 150 ? 20.422 -18.234 23.703 1 86 150 LEU B O 1
ATOM 4655 N N . GLY B 1 151 ? 19.328 -19.625 25.047 1 86.12 151 GLY B N 1
ATOM 4656 C CA . GLY B 1 151 ? 20.062 -19.25 26.234 1 86.12 151 GLY B CA 1
ATOM 4657 C C . GLY B 1 151 ? 19.766 -17.828 26.688 1 86.12 151 GLY B C 1
ATOM 4658 O O . GLY B 1 151 ? 20.578 -17.219 27.406 1 86.12 151 GLY B O 1
ATOM 4659 N N . ILE B 1 152 ? 18.734 -17.219 26.266 1 89.44 152 ILE B N 1
ATOM 4660 C CA . ILE B 1 152 ? 18.375 -15.867 26.672 1 89.44 152 ILE B CA 1
ATOM 4661 C C . ILE B 1 152 ? 17.594 -15.914 27.984 1 89.44 152 ILE B C 1
ATOM 4663 O O . ILE B 1 152 ? 16.562 -16.578 28.094 1 89.44 152 ILE B O 1
ATOM 4667 N N . ALA B 1 153 ? 18.156 -15.289 29.016 1 87.25 153 ALA B N 1
ATOM 4668 C CA . ALA B 1 153 ? 17.516 -15.273 30.328 1 87.25 153 ALA B CA 1
ATOM 4669 C C . ALA B 1 153 ? 16.281 -14.383 30.328 1 87.25 153 ALA B C 1
ATOM 4671 O O . ALA B 1 153 ? 16.375 -13.18 30.062 1 87.25 153 ALA B O 1
ATOM 4672 N N . ASN B 1 154 ? 15.172 -14.938 30.531 1 90.75 154 ASN B N 1
ATOM 4673 C CA . ASN B 1 154 ? 13.898 -14.234 30.609 1 90.75 154 ASN B CA 1
ATOM 4674 C C . ASN B 1 154 ? 13.633 -13.406 29.359 1 90.75 154 ASN B C 1
ATOM 4676 O O . ASN B 1 154 ? 13.492 -12.18 29.438 1 90.75 154 ASN B O 1
ATOM 4680 N N . PRO B 1 155 ? 13.625 -14.062 28.312 1 94.38 155 PRO B N 1
ATOM 4681 C CA . PRO B 1 155 ? 13.422 -13.336 27.047 1 94.38 155 PRO B CA 1
ATOM 4682 C C . PRO B 1 155 ? 12.109 -12.562 27.031 1 94.38 155 PRO B C 1
ATOM 4684 O O . PRO B 1 155 ? 11.07 -13.078 27.469 1 94.38 155 PRO B O 1
ATOM 4687 N N . LEU B 1 156 ? 12.148 -11.289 26.562 1 97.06 156 LEU B N 1
ATOM 4688 C CA . LEU B 1 156 ? 10.961 -10.461 26.406 1 97.06 156 LEU B CA 1
ATOM 4689 C C . LEU B 1 156 ? 10.328 -10.68 25.047 1 97.06 156 LEU B C 1
ATOM 4691 O O . LEU B 1 156 ? 11.031 -10.82 24.047 1 97.06 156 LEU B O 1
ATOM 4695 N N . PRO B 1 157 ? 9 -10.781 24.984 1 97.12 157 PRO B N 1
ATOM 4696 C CA . PRO B 1 157 ? 8.336 -10.859 23.688 1 97.12 157 PRO B CA 1
ATOM 4697 C C . PRO B 1 157 ? 8.5 -9.578 22.859 1 97.12 157 PRO B C 1
ATOM 4699 O O . PRO B 1 157 ? 8.758 -8.508 23.422 1 97.12 157 PRO B O 1
ATOM 4702 N N . HIS B 1 158 ? 8.297 -9.695 21.578 1 97.75 158 HIS B N 1
ATOM 4703 C CA . HIS B 1 158 ? 8.609 -8.602 20.672 1 97.75 158 HIS B CA 1
ATOM 4704 C C . HIS B 1 158 ? 7.746 -7.379 20.969 1 97.75 158 HIS B C 1
ATOM 4706 O O . HIS B 1 158 ? 8.18 -6.242 20.75 1 97.75 158 HIS B O 1
ATOM 4712 N N . TRP B 1 159 ? 6.469 -7.543 21.438 1 96.75 159 TRP B N 1
ATOM 4713 C CA . TRP B 1 159 ? 5.621 -6.379 21.688 1 96.75 159 TRP B CA 1
ATOM 4714 C C . TRP B 1 159 ? 6.117 -5.59 22.891 1 96.75 159 TRP B C 1
ATOM 4716 O O . TRP B 1 159 ? 5.887 -4.383 22.984 1 96.75 159 TRP B O 1
ATOM 4726 N N . GLU B 1 160 ? 6.82 -6.215 23.844 1 97.56 160 GLU B N 1
ATOM 4727 C CA . GLU B 1 160 ? 7.461 -5.5 24.953 1 97.56 160 GLU B CA 1
ATOM 4728 C C . GLU B 1 160 ? 8.758 -4.84 24.5 1 97.56 160 GLU B C 1
ATOM 4730 O O . GLU B 1 160 ? 9.062 -3.713 24.891 1 97.56 160 GLU B O 1
ATOM 4735 N N . LEU B 1 161 ? 9.516 -5.582 23.719 1 98.19 161 LEU B N 1
ATOM 4736 C CA . LEU B 1 161 ? 10.758 -5.043 23.188 1 98.19 161 LEU B CA 1
ATOM 4737 C C . LEU B 1 161 ? 10.492 -3.824 22.312 1 98.19 161 LEU B C 1
ATOM 4739 O O . LEU B 1 161 ? 11.266 -2.865 22.312 1 98.19 161 LEU B O 1
ATOM 4743 N N . ALA B 1 162 ? 9.414 -3.912 21.531 1 97.75 162 ALA B N 1
ATOM 4744 C CA . ALA B 1 162 ? 9.008 -2.799 20.672 1 97.75 162 ALA B CA 1
ATOM 4745 C C . ALA B 1 162 ? 8.789 -1.531 21.484 1 97.75 162 ALA B C 1
ATOM 4747 O O . ALA B 1 162 ? 9.188 -0.439 21.078 1 97.75 162 ALA B O 1
ATOM 4748 N N . LYS B 1 163 ? 8.133 -1.661 22.578 1 97.25 163 LYS B N 1
ATOM 4749 C CA . LYS B 1 163 ? 7.895 -0.53 23.469 1 97.25 163 LYS B CA 1
ATOM 4750 C C . LYS B 1 163 ? 9.188 -0.067 24.125 1 97.25 163 LYS B C 1
ATOM 4752 O O . LYS B 1 163 ? 9.477 1.131 24.172 1 97.25 163 LYS B O 1
ATOM 4757 N N . LYS B 1 164 ? 9.961 -1.032 24.625 1 97.56 164 LYS B N 1
ATOM 4758 C CA . LYS B 1 164 ? 11.195 -0.751 25.344 1 97.56 164 LYS B CA 1
ATOM 4759 C C . LYS B 1 164 ? 12.156 0.073 24.5 1 97.56 164 LYS B C 1
ATOM 4761 O O . LYS B 1 164 ? 12.805 0.999 25 1 97.56 164 LYS B O 1
ATOM 4766 N N . TYR B 1 165 ? 12.234 -0.227 23.219 1 98.06 165 TYR B N 1
ATOM 4767 C CA . TYR B 1 165 ? 13.211 0.418 22.359 1 98.06 165 TYR B CA 1
ATOM 4768 C C . TYR B 1 165 ? 12.531 1.365 21.375 1 98.06 165 TYR B C 1
ATOM 4770 O O . TYR B 1 165 ? 13.164 1.875 20.453 1 98.06 165 TYR B O 1
ATOM 4778 N N . ASN B 1 166 ? 11.188 1.618 21.469 1 98.06 166 ASN B N 1
ATOM 4779 C CA . ASN B 1 166 ? 10.391 2.52 20.641 1 98.06 166 ASN B CA 1
ATOM 4780 C C . ASN B 1 166 ? 10.5 2.17 19.156 1 98.06 166 ASN B C 1
ATOM 4782 O O . ASN B 1 166 ? 10.828 3.027 18.344 1 98.06 166 ASN B O 1
ATOM 4786 N N . LEU B 1 167 ? 10.242 0.9 18.875 1 98.69 167 LEU B N 1
ATOM 4787 C CA . LEU B 1 167 ? 10.43 0.394 17.516 1 98.69 167 LEU B CA 1
ATOM 4788 C C . LEU B 1 167 ? 9.102 0.345 16.766 1 98.69 167 LEU B C 1
ATOM 4790 O O . LEU B 1 167 ? 9.062 0.529 15.547 1 98.69 167 LEU B O 1
ATOM 4794 N N . ILE B 1 168 ? 8.062 -0.054 17.484 1 98.69 168 ILE B N 1
ATOM 4795 C CA . ILE B 1 168 ? 6.727 -0.255 16.938 1 98.69 168 ILE B CA 1
ATOM 4796 C C . ILE B 1 168 ? 5.68 0.228 17.938 1 98.69 168 ILE B C 1
ATOM 4798 O O . ILE B 1 168 ? 5.754 -0.099 19.125 1 98.69 168 ILE B O 1
ATOM 4802 N N . ASP B 1 169 ? 4.754 0.964 17.516 1 98.5 169 ASP B N 1
ATOM 4803 C CA . ASP B 1 169 ? 3.662 1.425 18.359 1 98.5 169 ASP B CA 1
ATOM 4804 C C . ASP B 1 169 ? 2.32 0.889 17.875 1 98.5 169 ASP B C 1
ATOM 4806 O O . ASP B 1 169 ? 1.771 1.388 16.891 1 98.5 169 ASP B O 1
ATOM 4810 N N . PHE B 1 170 ? 1.778 -0.045 18.562 1 97.56 170 PHE B N 1
ATOM 4811 C CA . PHE B 1 170 ? 0.533 -0.697 18.172 1 97.56 170 PHE B CA 1
ATOM 4812 C C . PHE B 1 170 ? -0.667 0.173 18.531 1 97.56 170 PHE B C 1
ATOM 4814 O O . PHE B 1 170 ? -1.674 0.17 17.812 1 97.56 170 PHE B O 1
ATOM 4821 N N . ASP B 1 171 ? -0.549 0.935 19.547 1 97.69 171 ASP B N 1
ATOM 4822 C CA . ASP B 1 171 ? -1.628 1.834 19.953 1 97.69 171 ASP B CA 1
ATOM 4823 C C . ASP B 1 171 ? -1.817 2.953 18.922 1 97.69 171 ASP B C 1
ATOM 4825 O O . ASP B 1 171 ? -2.947 3.352 18.641 1 97.69 171 ASP B O 1
ATOM 4829 N N . LEU B 1 172 ? -0.742 3.453 18.453 1 98.25 172 LEU B N 1
ATOM 4830 C CA . LEU B 1 172 ? -0.842 4.438 17.375 1 98.25 172 LEU B CA 1
ATOM 4831 C C . LEU B 1 172 ? -1.555 3.846 16.172 1 98.25 172 LEU B C 1
ATOM 4833 O O . LEU B 1 172 ? -2.312 4.543 15.492 1 98.25 172 LEU B O 1
ATOM 4837 N N . GLY B 1 173 ? -1.206 2.551 15.906 1 98.31 173 GLY B N 1
ATOM 4838 C CA . GLY B 1 173 ? -1.907 1.883 14.828 1 98.31 173 GLY B CA 1
ATOM 4839 C C . GLY B 1 173 ? -3.414 1.893 14.992 1 98.31 173 GLY B C 1
ATOM 4840 O O . GLY B 1 173 ? -4.148 2.209 14.055 1 98.31 173 GLY B O 1
ATOM 4841 N N . VAL B 1 174 ? -3.836 1.563 16.188 1 97.69 174 VAL B N 1
ATOM 4842 C CA . VAL B 1 174 ? -5.262 1.541 16.5 1 97.69 174 VAL B CA 1
ATOM 4843 C C . VAL B 1 174 ? -5.859 2.932 16.281 1 97.69 174 VAL B C 1
ATOM 4845 O O . VAL B 1 174 ? -6.938 3.068 15.703 1 97.69 174 VAL B O 1
ATOM 4848 N N . LYS B 1 175 ? -5.172 3.926 16.688 1 98.62 175 LYS B N 1
ATOM 4849 C CA . LYS B 1 175 ? -5.613 5.312 16.578 1 98.62 175 LYS B CA 1
ATOM 4850 C C . LYS B 1 175 ? -5.746 5.734 15.117 1 98.62 175 LYS B C 1
ATOM 4852 O O . LYS B 1 175 ? -6.742 6.348 14.727 1 98.62 175 LYS B O 1
ATOM 4857 N N . ILE B 1 176 ? -4.824 5.41 14.305 1 98.75 176 ILE B N 1
ATOM 4858 C CA . ILE B 1 176 ? -4.699 5.906 12.938 1 98.75 176 ILE B CA 1
ATOM 4859 C C . ILE B 1 176 ? -5.629 5.117 12.016 1 98.75 176 ILE B C 1
ATOM 4861 O O . ILE B 1 176 ? -6.227 5.68 11.102 1 98.75 176 ILE B O 1
ATOM 4865 N N . THR B 1 177 ? -5.742 3.795 12.273 1 98.5 177 THR B N 1
ATOM 4866 C CA . THR B 1 177 ? -6.527 2.92 11.414 1 98.5 177 THR B CA 1
ATOM 4867 C C . THR B 1 177 ? -7.402 1.984 12.242 1 98.5 177 THR B C 1
ATOM 4869 O O . THR B 1 177 ? -8.633 2.072 12.195 1 98.5 177 THR B O 1
ATOM 4872 N N . GLY B 1 178 ? -6.836 1.166 12.977 1 96.94 178 GLY B N 1
ATOM 4873 C CA . GLY B 1 178 ? -7.422 0.077 13.742 1 96.94 178 GLY B CA 1
ATOM 4874 C C . GLY B 1 178 ? -6.398 -0.952 14.195 1 96.94 178 GLY B C 1
ATOM 4875 O O . GLY B 1 178 ? -5.211 -0.82 13.906 1 96.94 178 GLY B O 1
ATOM 4876 N N . ALA B 1 179 ? -6.918 -1.976 14.875 1 93.94 179 ALA B N 1
ATOM 4877 C CA . ALA B 1 179 ? -6.043 -3.068 15.289 1 93.94 179 ALA B CA 1
ATOM 4878 C C . ALA B 1 179 ? -5.457 -3.787 14.078 1 93.94 179 ALA B C 1
ATOM 4880 O O . ALA B 1 179 ? -6.125 -3.939 13.055 1 93.94 179 ALA B O 1
ATOM 4881 N N . GLY B 1 180 ? -4.188 -4.223 14.203 1 95.69 180 GLY B N 1
ATOM 4882 C CA . GLY B 1 180 ? -3.574 -4.988 13.133 1 95.69 180 GLY B CA 1
ATOM 4883 C C . GLY B 1 180 ? -2.875 -4.117 12.102 1 95.69 180 GLY B C 1
ATOM 4884 O O . GLY B 1 180 ? -2.459 -4.605 11.047 1 95.69 180 GLY B O 1
ATOM 4885 N N . PHE B 1 181 ? -2.799 -2.826 12.414 1 97.81 181 PHE B N 1
ATOM 4886 C CA . PHE B 1 181 ? -2.092 -1.87 11.57 1 97.81 181 PHE B CA 1
ATOM 4887 C C . PHE B 1 181 ? -0.966 -1.194 12.344 1 97.81 181 PHE B C 1
ATOM 4889 O O . PHE B 1 181 ? -1.098 -0.041 12.766 1 97.81 181 PHE B O 1
ATOM 4896 N N . PRO B 1 182 ? 0.167 -1.782 12.43 1 98.06 182 PRO B N 1
ATOM 4897 C CA . PRO B 1 182 ? 1.229 -1.236 13.281 1 98.06 182 PRO B CA 1
ATOM 4898 C C . PRO B 1 182 ? 1.897 -0.006 12.672 1 98.06 182 PRO B C 1
ATOM 4900 O O . PRO B 1 182 ? 1.885 0.167 11.453 1 98.06 182 PRO B O 1
ATOM 4903 N N . VAL B 1 183 ? 2.449 0.835 13.5 1 98.81 183 VAL B N 1
ATOM 4904 C CA . VAL B 1 183 ? 3.299 1.954 13.109 1 98.81 183 VAL B CA 1
ATOM 4905 C C . VAL B 1 183 ? 4.746 1.672 13.508 1 98.81 183 VAL B C 1
ATOM 4907 O O . VAL B 1 183 ? 5.055 1.539 14.695 1 98.81 183 VAL B O 1
ATOM 4910 N N . TYR B 1 184 ? 5.625 1.558 12.57 1 98.88 184 TYR B N 1
ATOM 4911 C CA . TYR B 1 184 ? 7.043 1.363 12.852 1 98.88 184 TYR B CA 1
ATOM 4912 C C . TYR B 1 184 ? 7.762 2.701 13 1 98.88 184 TYR B C 1
ATOM 4914 O O . TYR B 1 184 ? 7.484 3.645 12.25 1 98.88 184 TYR B O 1
ATOM 4922 N N . ILE B 1 185 ? 8.727 2.805 13.945 1 98.75 185 ILE B N 1
ATOM 4923 C CA . ILE B 1 185 ? 9.312 4.09 14.312 1 98.75 185 ILE B CA 1
ATOM 4924 C C . ILE B 1 185 ? 10.828 3.957 14.414 1 98.75 185 ILE B C 1
ATOM 4926 O O . ILE B 1 185 ? 11.336 3.002 15 1 98.75 185 ILE B O 1
ATOM 4930 N N . GLY B 1 186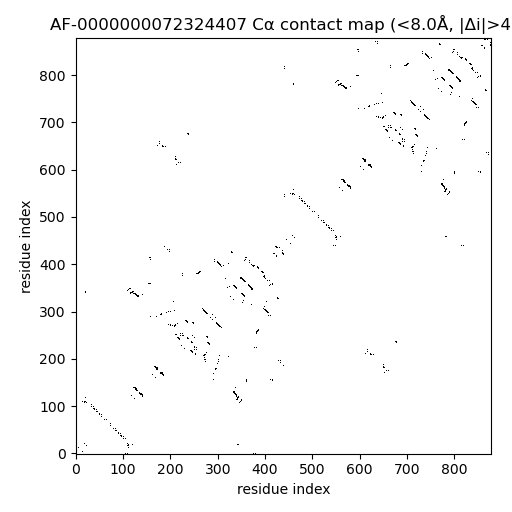 ? 11.547 4.949 13.883 1 98.31 186 GLY B N 1
ATOM 4931 C CA . GLY B 1 186 ? 12.984 5.012 14.078 1 98.31 186 GLY B CA 1
ATOM 4932 C C . GLY B 1 186 ? 13.711 3.773 13.586 1 98.31 186 GLY B C 1
ATOM 4933 O O . GLY B 1 186 ? 13.562 3.381 12.43 1 98.31 186 GLY B O 1
ATOM 4934 N N . LYS B 1 187 ? 14.336 3.084 14.5 1 98.38 187 LYS B N 1
ATOM 4935 C CA . LYS B 1 187 ? 15.094 1.889 14.141 1 98.38 187 LYS B CA 1
ATOM 4936 C C . LYS B 1 187 ? 14.156 0.753 13.719 1 98.38 187 LYS B C 1
ATOM 4938 O O . LYS B 1 187 ? 14.562 -0.146 12.977 1 98.38 187 LYS B O 1
ATOM 4943 N N . GLY B 1 188 ? 12.875 0.811 14.25 1 98.56 188 GLY B N 1
ATOM 4944 C CA . GLY B 1 188 ? 11.898 -0.159 13.781 1 98.56 188 GLY B CA 1
ATOM 4945 C C . GLY B 1 188 ? 11.578 -0.018 12.305 1 98.56 188 GLY B C 1
ATOM 4946 O O . GLY B 1 188 ? 11.508 -1.014 11.586 1 98.56 188 GLY B O 1
ATOM 4947 N N . ALA B 1 189 ? 11.406 1.237 11.883 1 98.75 189 ALA B N 1
ATOM 4948 C CA . ALA B 1 189 ? 11.172 1.513 10.469 1 98.75 189 ALA B CA 1
ATOM 4949 C C . ALA B 1 189 ? 12.398 1.163 9.633 1 98.75 189 ALA B C 1
ATOM 4951 O O . ALA B 1 189 ? 12.273 0.608 8.539 1 98.75 189 ALA B O 1
ATOM 4952 N N . ARG B 1 190 ? 13.531 1.445 10.086 1 98.19 190 ARG B N 1
ATOM 4953 C CA . ARG B 1 190 ? 14.773 1.145 9.383 1 98.19 190 ARG B CA 1
ATOM 4954 C C . ARG B 1 190 ? 14.969 -0.36 9.227 1 98.19 190 ARG B C 1
ATOM 4956 O O . ARG B 1 190 ? 15.477 -0.826 8.211 1 98.19 190 ARG B O 1
ATOM 4963 N N . LEU B 1 191 ? 14.602 -1.089 10.258 1 98.62 191 LEU B N 1
ATOM 4964 C CA . LEU B 1 191 ? 14.703 -2.543 10.195 1 98.62 191 LEU B CA 1
ATOM 4965 C C . LEU B 1 191 ? 13.82 -3.102 9.086 1 98.62 191 LEU B C 1
ATOM 4967 O O . LEU B 1 191 ? 14.242 -3.994 8.344 1 98.62 191 LEU B O 1
ATOM 4971 N N . GLN B 1 192 ? 12.617 -2.549 8.992 1 98.62 192 GLN B N 1
ATOM 4972 C CA . GLN B 1 192 ? 11.742 -2.949 7.898 1 98.62 192 GLN B CA 1
ATOM 4973 C C . GLN B 1 192 ? 12.414 -2.725 6.547 1 98.62 192 GLN B C 1
ATOM 4975 O O . GLN B 1 192 ? 12.477 -3.639 5.719 1 98.62 192 GLN B O 1
ATOM 4980 N N . ARG B 1 193 ? 12.898 -1.553 6.371 1 98.19 193 ARG B N 1
ATOM 4981 C CA . ARG B 1 193 ? 13.523 -1.171 5.105 1 98.19 193 ARG B CA 1
ATOM 4982 C C . ARG B 1 193 ? 14.766 -2.012 4.832 1 98.19 193 ARG B C 1
ATOM 4984 O O . ARG B 1 193 ? 15.016 -2.4 3.691 1 98.19 193 ARG B O 1
ATOM 4991 N N . ALA B 1 194 ? 15.531 -2.303 5.875 1 98.44 194 ALA B N 1
ATOM 4992 C CA . ALA B 1 194 ? 16.734 -3.123 5.746 1 98.44 194 ALA B CA 1
ATOM 4993 C C . ALA B 1 194 ? 16.391 -4.527 5.262 1 98.44 194 ALA B C 1
ATOM 4995 O O . ALA B 1 194 ? 17.031 -5.055 4.348 1 98.44 194 ALA B O 1
ATOM 4996 N N . LEU B 1 195 ? 15.391 -5.102 5.859 1 98.81 195 LEU B N 1
ATOM 4997 C CA . LEU B 1 195 ? 14.961 -6.441 5.477 1 98.81 195 LEU B CA 1
ATOM 4998 C C . LEU B 1 195 ? 14.461 -6.465 4.035 1 98.81 195 LEU B C 1
ATOM 5000 O O . LEU B 1 195 ? 14.805 -7.363 3.266 1 98.81 195 LEU B O 1
ATOM 5004 N N . ILE B 1 196 ? 13.68 -5.453 3.639 1 98.81 196 ILE B N 1
ATOM 5005 C CA . ILE B 1 196 ? 13.125 -5.367 2.289 1 98.81 196 ILE B CA 1
ATOM 5006 C C . ILE B 1 196 ? 14.266 -5.32 1.272 1 98.81 196 ILE B C 1
ATOM 5008 O O . ILE B 1 196 ? 14.289 -6.105 0.321 1 98.81 196 ILE B O 1
ATOM 5012 N N . ASN B 1 197 ? 15.227 -4.465 1.509 1 98.56 197 ASN B N 1
ATOM 5013 C CA . ASN B 1 197 ? 16.344 -4.305 0.583 1 98.56 197 ASN B CA 1
ATOM 5014 C C . ASN B 1 197 ? 17.219 -5.559 0.533 1 98.56 197 ASN B C 1
ATOM 5016 O O . ASN B 1 197 ? 17.656 -5.973 -0.542 1 98.56 197 ASN B O 1
ATOM 5020 N N . PHE B 1 198 ? 17.438 -6.133 1.723 1 98.75 198 PHE B N 1
ATOM 5021 C CA . PHE B 1 198 ? 18.25 -7.344 1.8 1 98.75 198 PHE B CA 1
ATOM 5022 C C . PHE B 1 198 ? 17.609 -8.469 0.992 1 98.75 198 PHE B C 1
ATOM 5024 O O . PHE B 1 198 ? 18.281 -9.109 0.175 1 98.75 198 PHE B O 1
ATOM 5031 N N . PHE B 1 199 ? 16.328 -8.719 1.142 1 98.88 199 PHE B N 1
ATOM 5032 C CA . PHE B 1 199 ? 15.633 -9.812 0.479 1 98.88 199 PHE B CA 1
ATOM 5033 C C . PHE B 1 199 ? 15.586 -9.594 -1.028 1 98.88 199 PHE B C 1
ATOM 5035 O O . PHE B 1 199 ? 15.781 -10.531 -1.804 1 98.88 199 PHE B O 1
ATOM 5042 N N . LEU B 1 200 ? 15.336 -8.359 -1.456 1 98.81 200 LEU B N 1
ATOM 5043 C CA . LEU B 1 200 ? 15.281 -8.062 -2.883 1 98.81 200 LEU B CA 1
ATOM 5044 C C . LEU B 1 200 ? 16.656 -8.234 -3.523 1 98.81 200 LEU B C 1
ATOM 5046 O O . LEU B 1 200 ? 16.766 -8.75 -4.637 1 98.81 200 LEU B O 1
ATOM 5050 N N . ASP B 1 201 ? 17.672 -7.797 -2.828 1 98.5 201 ASP B N 1
ATOM 5051 C CA . ASP B 1 201 ? 19.031 -7.961 -3.34 1 98.5 201 ASP B CA 1
ATOM 5052 C C . ASP B 1 201 ? 19.391 -9.438 -3.486 1 98.5 201 ASP B C 1
ATOM 5054 O O . ASP B 1 201 ? 19.984 -9.844 -4.488 1 98.5 201 ASP B O 1
ATOM 5058 N N . GLU B 1 202 ? 19.062 -10.242 -2.463 1 98.69 202 GLU B N 1
ATOM 5059 C CA . GLU B 1 202 ? 19.328 -11.68 -2.52 1 98.69 202 GLU B CA 1
ATOM 5060 C C . GLU B 1 202 ? 18.578 -12.336 -3.668 1 98.69 202 GLU B C 1
ATOM 5062 O O . GLU B 1 202 ? 19.094 -13.242 -4.32 1 98.69 202 GLU B O 1
ATOM 5067 N N . ALA B 1 203 ? 17.344 -11.914 -3.896 1 98.81 203 ALA B N 1
ATOM 5068 C CA . ALA B 1 203 ? 16.562 -12.453 -5.008 1 98.81 203 ALA B CA 1
ATOM 5069 C C . ALA B 1 203 ? 17.219 -12.117 -6.348 1 98.81 203 ALA B C 1
ATOM 5071 O O . ALA B 1 203 ? 17.328 -12.984 -7.223 1 98.81 203 ALA B O 1
ATOM 5072 N N . ARG B 1 204 ? 17.656 -10.93 -6.5 1 98.06 204 ARG B N 1
ATOM 5073 C CA . ARG B 1 204 ? 18.312 -10.516 -7.738 1 98.06 204 ARG B CA 1
ATOM 5074 C C . ARG B 1 204 ? 19.578 -11.328 -7.988 1 98.06 204 ARG B C 1
ATOM 5076 O O . ARG B 1 204 ? 19.828 -11.766 -9.109 1 98.06 204 ARG B O 1
ATOM 5083 N N . LYS B 1 205 ? 20.344 -11.5 -6.941 1 98.06 205 LYS B N 1
ATOM 5084 C CA . LYS B 1 205 ? 21.547 -12.305 -7.047 1 98.06 205 LYS B CA 1
ATOM 5085 C C . LYS B 1 205 ? 21.219 -13.727 -7.512 1 98.06 205 LYS B C 1
ATOM 5087 O O . LYS B 1 205 ? 22.031 -14.359 -8.188 1 98.06 205 LYS B O 1
ATOM 5092 N N . SER B 1 206 ? 20.016 -14.148 -7.148 1 98.25 206 SER B N 1
ATOM 5093 C CA . SER B 1 206 ? 19.594 -15.508 -7.484 1 98.25 206 SER B CA 1
ATOM 5094 C C . SER B 1 206 ? 18.906 -15.547 -8.844 1 98.25 206 SER B C 1
ATOM 5096 O O . SER B 1 206 ? 18.281 -16.547 -9.195 1 98.25 206 SER B O 1
ATOM 5098 N N . GLY B 1 207 ? 18.891 -14.461 -9.531 1 98.19 207 GLY B N 1
ATOM 5099 C CA . GLY B 1 207 ? 18.438 -14.461 -10.914 1 98.19 207 GLY B CA 1
ATOM 5100 C C . GLY B 1 207 ? 17.016 -13.984 -11.078 1 98.19 207 GLY B C 1
ATOM 5101 O O . GLY B 1 207 ? 16.453 -14.062 -12.172 1 98.19 207 GLY B O 1
ATOM 5102 N N . TYR B 1 208 ? 16.391 -13.477 -10.109 1 98.81 208 TYR B N 1
ATOM 5103 C CA . TYR B 1 208 ? 15.023 -12.969 -10.203 1 98.81 208 TYR B CA 1
ATOM 5104 C C . TYR B 1 208 ? 15.008 -11.547 -10.75 1 98.81 208 TYR B C 1
ATOM 5106 O O . TYR B 1 208 ? 15.867 -10.734 -10.406 1 98.81 208 TYR B O 1
ATOM 5114 N N . THR B 1 209 ? 14.031 -11.227 -11.562 1 98.81 209 THR B N 1
ATOM 5115 C CA . THR B 1 209 ? 13.773 -9.859 -12 1 98.81 209 THR B CA 1
ATOM 5116 C C . THR B 1 209 ? 12.867 -9.133 -11.008 1 98.81 209 THR B C 1
ATOM 5118 O O . THR B 1 209 ? 11.789 -9.609 -10.672 1 98.81 209 THR B O 1
ATOM 5121 N N . GLU B 1 210 ? 13.328 -8.039 -10.555 1 98.75 210 GLU B N 1
ATOM 5122 C CA . GLU B 1 210 ? 12.562 -7.25 -9.602 1 98.75 210 GLU B CA 1
ATOM 5123 C C . GLU B 1 210 ? 11.406 -6.531 -10.281 1 98.75 210 GLU B C 1
ATOM 5125 O O . GLU B 1 210 ? 11.578 -5.914 -11.328 1 98.75 210 GLU B O 1
ATOM 5130 N N . ILE B 1 211 ? 10.234 -6.684 -9.742 1 98.88 211 ILE B N 1
ATOM 5131 C CA . ILE B 1 211 ? 9.008 -6.035 -10.195 1 98.88 211 ILE B CA 1
ATOM 5132 C C . ILE B 1 211 ? 8.43 -5.18 -9.078 1 98.88 211 ILE B C 1
ATOM 5134 O O . ILE B 1 211 ? 8.438 -5.586 -7.91 1 98.88 211 ILE B O 1
ATOM 5138 N N . MET B 1 212 ? 8.047 -4.004 -9.344 1 98.81 212 MET B N 1
ATOM 5139 C CA . MET B 1 212 ? 7.176 -3.229 -8.461 1 98.81 212 MET B CA 1
ATOM 5140 C C . MET B 1 212 ? 5.777 -3.098 -9.047 1 98.81 212 MET B C 1
ATOM 5142 O O . MET B 1 212 ? 5.531 -2.227 -9.883 1 98.81 212 MET B O 1
ATOM 5146 N N . PRO B 1 213 ? 4.879 -3.941 -8.625 1 98.81 213 PRO B N 1
ATOM 5147 C CA . PRO B 1 213 ? 3.521 -3.961 -9.172 1 98.81 213 PRO B CA 1
ATOM 5148 C C . PRO B 1 213 ? 2.557 -3.074 -8.391 1 98.81 213 PRO B C 1
ATOM 5150 O O . PRO B 1 213 ? 2.881 -2.629 -7.285 1 98.81 213 PRO B O 1
ATOM 5153 N N . PRO B 1 214 ? 1.396 -2.799 -8.969 1 98.69 214 PRO B N 1
ATOM 5154 C CA . PRO B 1 214 ? 0.339 -2.152 -8.188 1 98.69 214 PRO B CA 1
ATOM 5155 C C . PRO B 1 214 ? -0.11 -2.992 -6.992 1 98.69 214 PRO B C 1
ATOM 5157 O O . PRO B 1 214 ? -0.043 -4.223 -7.039 1 98.69 214 PRO B O 1
ATOM 5160 N N . THR B 1 215 ? -0.547 -2.305 -5.945 1 98.62 215 THR B N 1
ATOM 5161 C CA . THR B 1 215 ? -1.028 -3.008 -4.762 1 98.62 215 THR B CA 1
ATOM 5162 C C . THR B 1 215 ? -2.555 -3.047 -4.742 1 98.62 215 THR B C 1
ATOM 5164 O O . THR B 1 215 ? -3.152 -3.621 -3.828 1 98.62 215 THR B O 1
ATOM 5167 N N . VAL B 1 216 ? -3.15 -2.43 -5.727 1 98.56 216 VAL B N 1
ATOM 5168 C CA . VAL B 1 216 ? -4.578 -2.484 -6.023 1 98.56 216 VAL B CA 1
ATOM 5169 C C . VAL B 1 216 ? -4.797 -3.152 -7.379 1 98.56 216 VAL B C 1
ATOM 5171 O O . VAL B 1 216 ? -4.102 -2.84 -8.352 1 98.56 216 VAL B O 1
ATOM 5174 N N . VAL B 1 217 ? -5.785 -4.102 -7.422 1 98.81 217 VAL B N 1
ATOM 5175 C CA . VAL B 1 217 ? -5.938 -4.844 -8.672 1 98.81 217 VAL B CA 1
ATOM 5176 C C . VAL B 1 217 ? -7.414 -4.941 -9.039 1 98.81 217 VAL B C 1
ATOM 5178 O O . VAL B 1 217 ? -8.289 -4.777 -8.18 1 98.81 217 VAL B O 1
ATOM 5181 N N . ASN B 1 218 ? -7.66 -5.199 -10.297 1 98.75 218 ASN B N 1
ATOM 5182 C CA . ASN B 1 218 ? -9.023 -5.434 -10.75 1 98.75 218 ASN B CA 1
ATOM 5183 C C . ASN B 1 218 ? -9.469 -6.867 -10.477 1 98.75 218 ASN B C 1
ATOM 5185 O O . ASN B 1 218 ? -8.68 -7.688 -10.008 1 98.75 218 ASN B O 1
ATOM 5189 N N . ALA B 1 219 ? -10.688 -7.195 -10.734 1 98.12 219 ALA B N 1
ATOM 5190 C CA . ALA B 1 219 ? -11.289 -8.484 -10.414 1 98.12 219 ALA B CA 1
ATOM 5191 C C . ALA B 1 219 ? -10.641 -9.609 -11.219 1 98.12 219 ALA B C 1
ATOM 5193 O O . ALA B 1 219 ? -10.477 -10.727 -10.711 1 98.12 219 ALA B O 1
ATOM 5194 N N . ALA B 1 220 ? -10.32 -9.375 -12.438 1 98.56 220 ALA B N 1
ATOM 5195 C CA . ALA B 1 220 ? -9.695 -10.383 -13.289 1 98.56 220 ALA B CA 1
ATOM 5196 C C . ALA B 1 220 ? -8.391 -10.875 -12.68 1 98.56 220 ALA B C 1
ATOM 5198 O O . ALA B 1 220 ? -8.07 -12.07 -12.758 1 98.56 220 ALA B O 1
ATOM 5199 N N . SER B 1 221 ? -7.68 -9.969 -12.109 1 98.81 221 SER B N 1
ATOM 5200 C CA . SER B 1 221 ? -6.41 -10.336 -11.5 1 98.81 221 SER B CA 1
ATOM 5201 C C . SER B 1 221 ? -6.625 -11.18 -10.242 1 98.81 221 SER B C 1
ATOM 5203 O O . SER B 1 221 ? -5.871 -12.117 -9.977 1 98.81 221 SER B O 1
ATOM 5205 N N . GLY B 1 222 ? -7.594 -10.812 -9.484 1 98.25 222 GLY B N 1
ATOM 5206 C CA . GLY B 1 222 ? -7.938 -11.648 -8.344 1 98.25 222 GLY B CA 1
ATOM 5207 C C . GLY B 1 222 ? -8.383 -13.047 -8.742 1 98.25 222 GLY B C 1
ATOM 5208 O O . GLY B 1 222 ? -8.023 -14.023 -8.086 1 98.25 222 GLY B O 1
ATOM 5209 N N . TYR B 1 223 ? -9.133 -13.125 -9.812 1 98 223 TYR B N 1
ATOM 5210 C CA . TYR B 1 223 ? -9.594 -14.406 -10.32 1 98 223 TYR B CA 1
ATOM 5211 C C . TYR B 1 223 ? -8.422 -15.266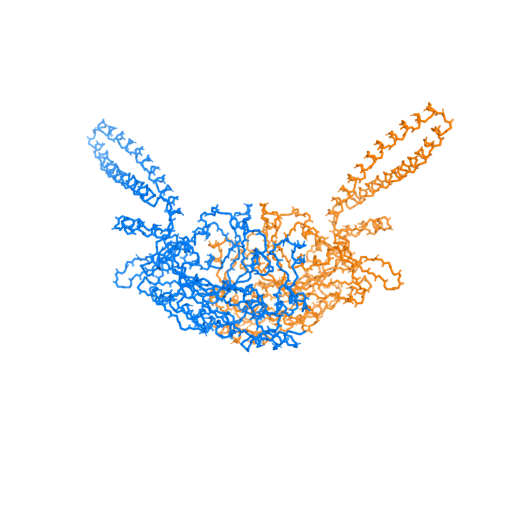 -10.781 1 98 223 TYR B C 1
ATOM 5213 O O . TYR B 1 223 ? -8.367 -16.469 -10.5 1 98 223 TYR B O 1
ATOM 5221 N N . GLY B 1 224 ? -7.473 -14.633 -11.391 1 98.19 224 GLY B N 1
ATOM 5222 C CA . GLY B 1 224 ? -6.371 -15.336 -12.031 1 98.19 224 GLY B CA 1
ATOM 5223 C C . GLY B 1 224 ? -5.578 -16.203 -11.078 1 98.19 224 GLY B C 1
ATOM 5224 O O . GLY B 1 224 ? -5.219 -17.328 -11.406 1 98.19 224 GLY B O 1
ATOM 5225 N N . THR B 1 225 ? -5.414 -15.695 -9.891 1 97.62 225 THR B N 1
ATOM 5226 C CA . THR B 1 225 ? -4.566 -16.422 -8.953 1 97.62 225 THR B CA 1
ATOM 5227 C C . THR B 1 225 ? -5.414 -17.188 -7.941 1 97.62 225 THR B C 1
ATOM 5229 O O . THR B 1 225 ? -4.879 -17.844 -7.043 1 97.62 225 THR B O 1
ATOM 5232 N N . GLY B 1 226 ? -6.703 -17.031 -8.039 1 96.56 226 GLY B N 1
ATOM 5233 C CA . GLY B 1 226 ? -7.578 -17.859 -7.219 1 96.56 226 GLY B CA 1
ATOM 5234 C C . GLY B 1 226 ? -8.086 -17.141 -5.98 1 96.56 226 GLY B C 1
ATOM 5235 O O . GLY B 1 226 ? -8.742 -17.75 -5.133 1 96.56 226 GLY B O 1
ATOM 5236 N N . GLN B 1 227 ? -7.789 -15.844 -5.824 1 96 227 GLN B N 1
ATOM 5237 C CA . GLN B 1 227 ? -8.281 -15.094 -4.672 1 96 227 GLN B CA 1
ATOM 5238 C C . GLN B 1 227 ? -9.766 -14.773 -4.812 1 96 227 GLN B C 1
ATOM 5240 O O . GLN B 1 227 ? -10.469 -14.594 -3.814 1 96 227 GLN B O 1
ATOM 5245 N N . LEU B 1 228 ? -10.133 -14.656 -6.051 1 95.44 228 LEU B N 1
ATOM 5246 C CA . LEU B 1 228 ? -11.555 -14.469 -6.332 1 95.44 228 LEU B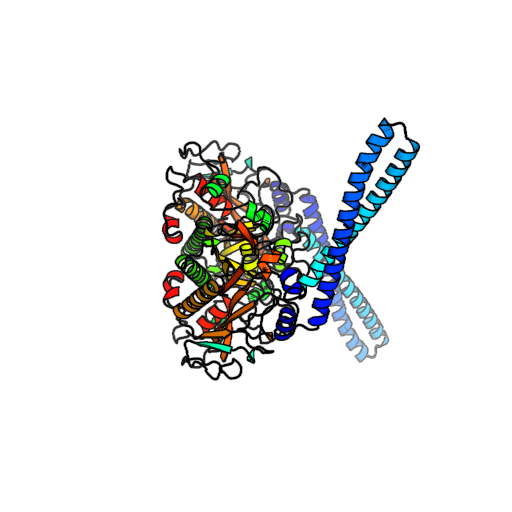 CA 1
ATOM 5247 C C . LEU B 1 228 ? -12.133 -15.688 -7.043 1 95.44 228 LEU B C 1
ATOM 5249 O O . LEU B 1 228 ? -11.492 -16.266 -7.922 1 95.44 228 LEU B O 1
ATOM 5253 N N . PRO B 1 229 ? -13.367 -16.062 -6.711 1 93.81 229 PRO B N 1
ATOM 5254 C CA . PRO B 1 229 ? -14.266 -15.414 -5.754 1 93.81 229 PRO B CA 1
ATOM 5255 C C . PRO B 1 229 ? -13.773 -15.531 -4.312 1 93.81 229 PRO B C 1
ATOM 5257 O O . PRO B 1 229 ? -13.211 -16.562 -3.932 1 93.81 229 PRO B O 1
ATOM 5260 N N . ASP B 1 230 ? -13.961 -14.5 -3.545 1 89.62 230 ASP B N 1
ATOM 5261 C CA . ASP B 1 230 ? -13.523 -14.406 -2.156 1 89.62 230 ASP B CA 1
ATOM 5262 C C . ASP B 1 230 ? -14.609 -14.898 -1.203 1 89.62 230 ASP B C 1
ATOM 5264 O O . ASP B 1 230 ? -15.305 -14.102 -0.576 1 89.62 230 ASP B O 1
ATOM 5268 N N . LYS B 1 231 ? -14.641 -16.109 -1.004 1 80.25 231 LYS B N 1
ATOM 5269 C CA . LYS B 1 231 ? -15.719 -16.734 -0.248 1 80.25 231 LYS B CA 1
ATOM 5270 C C . LYS B 1 231 ? -15.633 -16.375 1.233 1 80.25 231 LYS B C 1
ATOM 5272 O O . LYS B 1 231 ? -16.656 -16.297 1.919 1 80.25 231 LYS B O 1
ATOM 5277 N N . GLU B 1 232 ? -14.484 -16.078 1.641 1 84.69 232 GLU B N 1
ATOM 5278 C CA . GLU B 1 232 ? -14.289 -15.867 3.07 1 84.69 232 GLU B CA 1
ATOM 5279 C C . GLU B 1 232 ? -14.18 -14.383 3.398 1 84.69 232 GLU B C 1
ATOM 5281 O O . GLU B 1 232 ? -14.031 -14.008 4.562 1 84.69 232 GLU B O 1
ATOM 5286 N N . GLY B 1 233 ? -14.234 -13.562 2.414 1 89.88 233 GLY B N 1
ATOM 5287 C CA . GLY B 1 233 ? -14.188 -12.133 2.648 1 89.88 233 GLY B CA 1
ATOM 5288 C C . GLY B 1 233 ? -12.844 -11.664 3.18 1 89.88 233 GLY B C 1
ATOM 5289 O O . GLY B 1 233 ? -12.789 -10.883 4.133 1 89.88 233 GLY B O 1
ATOM 5290 N N . GLN B 1 234 ? -11.781 -12.125 2.604 1 92.06 234 GLN B N 1
ATOM 5291 C CA . GLN B 1 234 ? -10.438 -11.883 3.129 1 92.06 234 GLN B CA 1
ATOM 5292 C C . GLN B 1 234 ? -9.789 -10.68 2.445 1 92.06 234 GLN B C 1
ATOM 5294 O O . GLN B 1 234 ? -8.734 -10.211 2.875 1 92.06 234 GLN B O 1
ATOM 5299 N N . MET B 1 235 ? -10.406 -10.164 1.396 1 96.94 235 MET B N 1
ATOM 5300 C CA . MET B 1 235 ? -9.781 -9.055 0.67 1 96.94 235 MET B CA 1
ATOM 5301 C C . MET B 1 235 ? -10.516 -7.746 0.938 1 96.94 235 MET B C 1
ATOM 5303 O O . MET B 1 235 ? -11.742 -7.727 1.032 1 96.94 235 MET B O 1
ATOM 5307 N N . TYR B 1 236 ? -9.781 -6.656 1.145 1 98.06 236 TYR B N 1
ATOM 5308 C CA . TYR B 1 236 ? -10.367 -5.32 1.136 1 98.06 236 TYR B CA 1
ATOM 5309 C C . TYR B 1 236 ? -10.828 -4.934 -0.266 1 98.06 236 TYR B C 1
ATOM 5311 O O . TYR B 1 236 ? -10.148 -5.238 -1.251 1 98.06 236 TYR B O 1
ATOM 5319 N N . HIS B 1 237 ? -11.953 -4.297 -0.339 1 97.81 237 HIS B N 1
ATOM 5320 C CA . HIS B 1 237 ? -12.578 -4.004 -1.624 1 97.81 237 HIS B CA 1
ATOM 5321 C C . HIS B 1 237 ? -13.023 -2.547 -1.7 1 97.81 237 HIS B C 1
ATOM 5323 O O . HIS B 1 237 ? -13.781 -2.078 -0.845 1 97.81 237 HIS B O 1
ATOM 5329 N N . CYS B 1 238 ? -12.453 -1.769 -2.662 1 97.88 238 CYS B N 1
ATOM 5330 C CA . CYS B 1 238 ? -12.984 -0.462 -3.023 1 97.88 238 CYS B CA 1
ATOM 5331 C C . CYS B 1 238 ? -14.18 -0.604 -3.959 1 97.88 238 CYS B C 1
ATOM 5333 O O . CYS B 1 238 ? -14.023 -0.577 -5.184 1 97.88 238 CYS B O 1
ATOM 5335 N N . GLU B 1 239 ? -15.32 -0.54 -3.449 1 96.06 239 GLU B N 1
ATOM 5336 C CA . GLU B 1 239 ? -16.531 -0.991 -4.145 1 96.06 239 GLU B CA 1
ATOM 5337 C C . GLU B 1 239 ? -16.859 -0.081 -5.324 1 96.06 239 GLU B C 1
ATOM 5339 O O . GLU B 1 239 ? -17.25 -0.556 -6.391 1 96.06 239 GLU B O 1
ATOM 5344 N N . VAL B 1 240 ? -16.688 1.23 -5.148 1 94.19 240 VAL B N 1
ATOM 5345 C CA . VAL B 1 240 ? -17.047 2.199 -6.18 1 94.19 240 VAL B CA 1
ATOM 5346 C C . VAL B 1 240 ? -16.234 1.942 -7.438 1 94.19 240 VAL B C 1
ATOM 5348 O O . VAL B 1 240 ? -16.75 2.008 -8.555 1 94.19 240 VAL B O 1
ATOM 5351 N N . ASP B 1 241 ? -14.984 1.538 -7.266 1 95.81 241 ASP B N 1
ATOM 5352 C CA . ASP B 1 241 ? -14.07 1.345 -8.391 1 95.81 241 ASP B CA 1
ATOM 5353 C C . ASP B 1 241 ? -13.969 -0.131 -8.766 1 95.81 241 ASP B C 1
ATOM 5355 O O . ASP B 1 241 ? -13.461 -0.469 -9.836 1 95.81 241 ASP B O 1
ATOM 5359 N N . ASP B 1 242 ? -14.43 -0.965 -7.926 1 97.5 242 ASP B N 1
ATOM 5360 C CA . ASP B 1 242 ? -14.328 -2.416 -8.039 1 97.5 242 ASP B CA 1
ATOM 5361 C C . ASP B 1 242 ? -12.867 -2.863 -8.078 1 97.5 242 ASP B C 1
ATOM 5363 O O . ASP B 1 242 ? -12.469 -3.629 -8.953 1 97.5 242 ASP B O 1
ATOM 5367 N N . PHE B 1 243 ? -12.008 -2.285 -7.234 1 98.5 243 PHE B N 1
ATOM 5368 C CA . PHE B 1 243 ? -10.609 -2.645 -7.055 1 98.5 243 PHE B CA 1
ATOM 5369 C C . PHE B 1 243 ? -10.398 -3.373 -5.734 1 98.5 243 PHE B C 1
ATOM 5371 O O . PHE B 1 243 ? -11.141 -3.152 -4.773 1 98.5 243 PHE B O 1
ATOM 5378 N N . TYR B 1 244 ? -9.422 -4.219 -5.68 1 98.69 244 TYR B N 1
ATOM 5379 C CA . TYR B 1 244 ? -9.102 -5 -4.492 1 98.69 244 TYR B CA 1
ATOM 5380 C C . TYR B 1 244 ? -7.672 -4.738 -4.035 1 98.69 244 TYR B C 1
ATOM 5382 O O . TYR B 1 244 ? -6.762 -4.617 -4.859 1 98.69 244 TYR B O 1
ATOM 5390 N N . LEU B 1 245 ? -7.508 -4.59 -2.725 1 98.81 245 LEU B N 1
ATOM 5391 C CA . LEU B 1 245 ? -6.156 -4.566 -2.182 1 98.81 245 LEU B CA 1
ATOM 5392 C C . LEU B 1 245 ? -5.562 -5.973 -2.137 1 98.81 245 LEU B C 1
ATOM 5394 O O . LEU B 1 245 ? -6.242 -6.922 -1.745 1 98.81 245 LEU B O 1
ATOM 5398 N N . ILE B 1 246 ? -4.348 -6.117 -2.488 1 98.81 246 ILE B N 1
ATOM 5399 C CA . ILE B 1 246 ? -3.797 -7.449 -2.713 1 98.81 246 ILE B CA 1
ATOM 5400 C C . ILE B 1 246 ? -3.383 -8.07 -1.38 1 98.81 246 ILE B C 1
ATOM 5402 O O . ILE B 1 246 ? -2.82 -7.387 -0.52 1 98.81 246 ILE B O 1
ATOM 5406 N N . PRO B 1 247 ? -3.633 -9.328 -1.175 1 98.06 247 PRO B N 1
ATOM 5407 C CA . PRO B 1 247 ? -3.139 -10.031 0.013 1 98.06 247 PRO B CA 1
ATOM 5408 C C . PRO B 1 247 ? -1.686 -10.477 -0.128 1 98.06 247 PRO B C 1
ATOM 5410 O O . PRO B 1 247 ? -1.065 -10.891 0.855 1 98.06 247 PRO B O 1
ATOM 5413 N N . THR B 1 248 ? -1.179 -10.484 -1.351 1 98.31 248 THR B N 1
ATOM 5414 C CA . THR B 1 248 ? 0.176 -10.883 -1.717 1 98.31 248 THR B CA 1
ATOM 5415 C C . THR B 1 248 ? 0.528 -10.383 -3.113 1 98.31 248 THR B C 1
ATOM 5417 O O . THR B 1 248 ? -0.344 -10.266 -3.977 1 98.31 248 THR B O 1
ATOM 5420 N N . ALA B 1 249 ? 1.816 -10.125 -3.32 1 98.75 249 ALA B N 1
ATOM 5421 C CA . ALA B 1 249 ? 2.275 -9.703 -4.641 1 98.75 249 ALA B CA 1
ATOM 5422 C C . ALA B 1 249 ? 2.102 -10.828 -5.664 1 98.75 249 ALA B C 1
ATOM 5424 O O . ALA B 1 249 ? 2.189 -10.594 -6.871 1 98.75 249 ALA B O 1
ATOM 5425 N N . GLU B 1 250 ? 1.815 -12.047 -5.258 1 98.69 250 GLU B N 1
ATOM 5426 C CA . GLU B 1 250 ? 1.494 -13.148 -6.164 1 98.69 250 GLU B CA 1
ATOM 5427 C C . GLU B 1 250 ? 0.405 -12.742 -7.156 1 98.69 250 GLU B C 1
ATOM 5429 O O . GLU B 1 250 ? 0.465 -13.109 -8.328 1 98.69 250 GLU B O 1
ATOM 5434 N N . VAL B 1 251 ? -0.549 -11.945 -6.711 1 98.81 251 VAL B N 1
ATOM 5435 C CA . VAL B 1 251 ? -1.726 -11.602 -7.504 1 98.81 251 VAL B CA 1
ATOM 5436 C C . VAL B 1 251 ? -1.314 -10.742 -8.695 1 98.81 251 VAL B C 1
ATOM 5438 O O . VAL B 1 251 ? -1.47 -11.148 -9.844 1 98.81 251 VAL B O 1
ATOM 5441 N N . PRO B 1 252 ? -0.706 -9.594 -8.422 1 98.94 252 PRO B N 1
ATOM 5442 C CA . PRO B 1 252 ? -0.371 -8.781 -9.594 1 98.94 252 PRO B CA 1
ATOM 5443 C C . PRO B 1 252 ? 0.773 -9.367 -10.414 1 98.94 252 PRO B C 1
ATOM 5445 O O . PRO B 1 252 ? 0.756 -9.289 -11.648 1 98.94 252 PRO B O 1
ATOM 5448 N N . VAL B 1 253 ? 1.767 -9.984 -9.836 1 98.94 253 VAL B N 1
ATOM 5449 C CA . VAL B 1 253 ? 2.957 -10.422 -10.555 1 98.94 253 VAL B CA 1
ATOM 5450 C C . VAL B 1 253 ? 2.605 -11.594 -11.469 1 98.94 253 VAL B C 1
ATOM 5452 O O . VAL B 1 253 ? 3.033 -11.641 -12.625 1 98.94 253 VAL B O 1
ATOM 5455 N N . THR B 1 254 ? 1.821 -12.547 -10.969 1 98.88 254 THR B N 1
ATOM 5456 C CA . THR B 1 254 ? 1.44 -13.688 -11.797 1 98.88 254 THR B CA 1
ATOM 5457 C C . THR B 1 254 ? 0.564 -13.234 -12.961 1 98.88 254 THR B C 1
ATOM 5459 O O . THR B 1 254 ? 0.64 -13.797 -14.055 1 98.88 254 THR B O 1
ATOM 5462 N N . ASN B 1 255 ? -0.198 -12.219 -12.789 1 98.88 255 ASN B N 1
ATOM 5463 C CA . ASN B 1 255 ? -1.121 -11.727 -13.805 1 98.88 255 ASN B CA 1
ATOM 5464 C C . ASN B 1 255 ? -0.387 -10.969 -14.906 1 98.88 255 ASN B C 1
ATOM 5466 O O . ASN B 1 255 ? -0.982 -10.625 -15.93 1 98.88 255 ASN B O 1
ATOM 5470 N N . ILE B 1 256 ? 0.887 -10.68 -14.711 1 98.88 256 ILE B N 1
ATOM 5471 C CA . ILE B 1 256 ? 1.706 -10.227 -15.828 1 98.88 256 ILE B CA 1
ATOM 5472 C C . ILE B 1 256 ? 1.573 -11.211 -17 1 98.88 256 ILE B C 1
ATOM 5474 O O . ILE B 1 256 ? 1.591 -10.805 -18.156 1 98.88 256 ILE B O 1
ATOM 5478 N N . TYR B 1 257 ? 1.237 -12.43 -16.719 1 98.81 257 TYR B N 1
ATOM 5479 C CA . TYR B 1 257 ? 1.279 -13.492 -17.719 1 98.81 257 TYR B CA 1
ATOM 5480 C C . TYR B 1 257 ? -0.122 -14 -18.047 1 98.81 257 TYR B C 1
ATOM 5482 O O . TYR B 1 257 ? -0.283 -15.078 -18.609 1 98.81 257 TYR B O 1
ATOM 5490 N N . ARG B 1 258 ? -1.136 -13.281 -17.594 1 98.81 258 ARG B N 1
ATOM 5491 C CA . ARG B 1 258 ? -2.512 -13.594 -17.969 1 98.81 258 ARG B CA 1
ATOM 5492 C C . ARG B 1 258 ? -2.715 -13.445 -19.484 1 98.81 258 ARG B C 1
ATOM 5494 O O . ARG B 1 258 ? -2.35 -12.422 -20.062 1 98.81 258 ARG B O 1
ATOM 5501 N N . ASP B 1 259 ? -3.152 -14.453 -20.156 1 98.44 259 ASP B N 1
ATOM 5502 C CA . ASP B 1 259 ? -3.455 -14.492 -21.578 1 98.44 259 ASP B CA 1
ATOM 5503 C C . ASP B 1 259 ? -2.184 -14.359 -22.422 1 98.44 259 ASP B C 1
ATOM 5505 O O . ASP B 1 259 ? -2.174 -13.672 -23.438 1 98.44 259 ASP B O 1
ATOM 5509 N N . VAL B 1 260 ? -1.115 -14.93 -21.953 1 98.56 260 VAL B N 1
ATOM 5510 C CA . VAL B 1 260 ? 0.167 -14.844 -22.656 1 98.56 260 VAL B CA 1
ATOM 5511 C C . VAL B 1 260 ? 0.603 -16.234 -23.094 1 98.56 260 VAL B C 1
ATOM 5513 O O . VAL B 1 260 ? 0.406 -17.219 -22.375 1 98.56 260 VAL B O 1
ATOM 5516 N N . ILE B 1 261 ? 1.076 -16.375 -24.266 1 98.62 261 ILE B N 1
ATOM 5517 C CA . ILE B 1 261 ? 1.784 -17.562 -24.734 1 98.62 261 ILE B CA 1
ATOM 5518 C C . ILE B 1 261 ? 3.289 -17.297 -24.734 1 98.62 261 ILE B C 1
ATOM 5520 O O . ILE B 1 261 ? 3.791 -16.531 -25.547 1 98.62 261 ILE B O 1
ATOM 5524 N N . LEU B 1 262 ? 4.008 -17.922 -23.891 1 98.5 262 LEU B N 1
ATOM 5525 C CA . LEU B 1 262 ? 5.438 -17.703 -23.688 1 98.5 262 LEU B CA 1
ATOM 5526 C C . LEU B 1 262 ? 6.254 -18.594 -24.641 1 98.5 262 LEU B C 1
ATOM 5528 O O . LEU B 1 262 ? 5.797 -19.656 -25.047 1 98.5 262 LEU B O 1
ATOM 5532 N N . ASP B 1 263 ? 7.371 -18.062 -25 1 97.56 263 ASP B N 1
ATOM 5533 C CA . ASP B 1 263 ? 8.344 -18.906 -25.688 1 97.56 263 ASP B CA 1
ATOM 5534 C C . ASP B 1 263 ? 9.047 -19.844 -24.703 1 97.56 263 ASP B C 1
ATOM 5536 O O . ASP B 1 263 ? 9.477 -19.422 -23.625 1 97.56 263 ASP B O 1
ATOM 5540 N N . GLU B 1 264 ? 9.141 -21.062 -25.078 1 97.38 264 GLU B N 1
ATOM 5541 C CA . GLU B 1 264 ? 9.742 -22.062 -24.219 1 97.38 264 GLU B CA 1
ATOM 5542 C C . GLU B 1 264 ? 11.148 -21.641 -23.781 1 97.38 264 GLU B C 1
ATOM 5544 O O . GLU B 1 264 ? 11.562 -21.922 -22.656 1 97.38 264 GLU B O 1
ATOM 5549 N N . LYS B 1 265 ? 11.898 -20.922 -24.609 1 96.62 265 LYS B N 1
ATOM 5550 C CA . LYS B 1 265 ? 13.281 -20.531 -24.344 1 96.62 265 LYS B CA 1
ATOM 5551 C C . LYS B 1 265 ? 13.352 -19.5 -23.234 1 96.62 265 LYS B C 1
ATOM 5553 O O . LYS B 1 265 ? 14.406 -19.297 -22.625 1 96.62 265 LYS B O 1
ATOM 5558 N N . ASP B 1 266 ? 12.258 -18.875 -22.938 1 97 266 ASP B N 1
ATOM 5559 C CA . ASP B 1 266 ? 12.227 -17.828 -21.906 1 97 266 ASP B CA 1
ATOM 5560 C C . ASP B 1 266 ? 11.945 -18.422 -20.531 1 97 266 ASP B C 1
ATOM 5562 O O . ASP B 1 266 ? 12.016 -17.719 -19.531 1 97 266 ASP B O 1
ATOM 5566 N N . LEU B 1 267 ? 11.742 -19.781 -20.5 1 98.31 267 LEU B N 1
ATOM 5567 C CA . LEU B 1 267 ? 11.398 -20.438 -19.25 1 98.31 267 LEU B CA 1
ATOM 5568 C C . LEU B 1 267 ? 12.633 -21.031 -18.594 1 98.31 267 LEU B C 1
ATOM 5570 O O . LEU B 1 267 ? 13.531 -21.531 -19.281 1 98.31 267 LEU B O 1
ATOM 5574 N N . PRO B 1 268 ? 12.641 -20.969 -17.359 1 98.56 268 PRO B N 1
ATOM 5575 C CA . PRO B 1 268 ? 11.656 -20.438 -16.406 1 98.56 268 PRO B CA 1
ATOM 5576 C C . PRO B 1 268 ? 11.703 -18.922 -16.281 1 98.56 268 PRO B C 1
ATOM 5578 O O . PRO B 1 268 ? 12.766 -18.312 -16.422 1 98.56 268 PRO B O 1
ATOM 5581 N N . ILE B 1 269 ? 10.547 -18.344 -16.062 1 98.75 269 ILE B N 1
ATOM 5582 C CA . ILE B 1 269 ? 10.438 -16.953 -15.648 1 98.75 269 ILE B CA 1
ATOM 5583 C C . ILE B 1 269 ? 10.633 -16.828 -14.141 1 98.75 269 ILE B C 1
ATOM 5585 O O . ILE B 1 269 ? 10.07 -17.609 -13.375 1 98.75 269 ILE B O 1
ATOM 5589 N N . LYS B 1 270 ? 11.445 -15.914 -13.688 1 98.75 270 LYS B N 1
ATOM 5590 C CA . LYS B 1 270 ? 11.695 -15.648 -12.273 1 98.75 270 LYS B CA 1
ATOM 5591 C C . LYS B 1 270 ? 11.438 -14.18 -11.938 1 98.75 270 LYS B C 1
ATOM 5593 O O . LYS B 1 270 ? 12.156 -13.297 -12.414 1 98.75 270 LYS B O 1
ATOM 5598 N N . ASN B 1 271 ? 10.469 -13.875 -11.062 1 98.94 271 ASN B N 1
ATOM 5599 C CA . ASN B 1 271 ? 10.18 -12.516 -10.609 1 98.94 271 ASN B CA 1
ATOM 5600 C C . ASN B 1 271 ? 10.188 -12.422 -9.086 1 98.94 271 ASN B C 1
ATOM 5602 O O . ASN B 1 271 ? 9.859 -13.391 -8.391 1 98.94 271 ASN B O 1
ATOM 5606 N N . CYS B 1 272 ? 10.617 -11.297 -8.523 1 98.88 272 CYS B N 1
ATOM 5607 C CA . CYS B 1 272 ? 10.484 -10.953 -7.113 1 98.88 272 CYS B CA 1
ATOM 5608 C C . CYS B 1 272 ? 9.859 -9.578 -6.938 1 98.88 272 CYS B C 1
ATOM 5610 O O . CYS B 1 272 ? 10 -8.711 -7.801 1 98.88 272 CYS B O 1
ATOM 5612 N N . ALA B 1 273 ? 9.125 -9.359 -5.867 1 98.94 273 ALA B N 1
ATOM 5613 C CA . ALA B 1 273 ? 8.461 -8.086 -5.641 1 98.94 273 ALA B CA 1
ATOM 5614 C C . ALA B 1 273 ? 8.242 -7.84 -4.148 1 98.94 273 ALA B C 1
ATOM 5616 O O . ALA B 1 273 ? 7.898 -8.766 -3.404 1 98.94 273 ALA B O 1
ATOM 5617 N N . TYR B 1 274 ? 8.508 -6.645 -3.775 1 98.81 274 TYR B N 1
ATOM 5618 C CA . TYR B 1 274 ? 8.047 -6.152 -2.48 1 98.81 274 TYR B CA 1
ATOM 5619 C C . TYR B 1 274 ? 6.707 -5.441 -2.615 1 98.81 274 TYR B C 1
ATOM 5621 O O . TYR B 1 274 ? 6.523 -4.617 -3.516 1 98.81 274 TYR B O 1
ATOM 5629 N N . THR B 1 275 ? 5.801 -5.734 -1.691 1 98.75 275 THR B N 1
ATOM 5630 C CA . THR B 1 275 ? 4.574 -4.953 -1.564 1 98.75 275 THR B CA 1
ATOM 5631 C C . THR B 1 275 ? 4.094 -4.93 -0.116 1 98.75 275 THR B C 1
ATOM 5633 O O . THR B 1 275 ? 4.445 -5.812 0.673 1 98.75 275 THR B O 1
ATOM 5636 N N . GLU B 1 276 ? 3.396 -3.877 0.227 1 98.62 276 GLU B N 1
ATOM 5637 C CA . GLU B 1 276 ? 2.445 -4.035 1.324 1 98.62 276 GLU B CA 1
ATOM 5638 C C . GLU B 1 276 ? 1.314 -4.984 0.941 1 98.62 276 GLU B C 1
ATOM 5640 O O . GLU B 1 276 ? 0.835 -4.965 -0.194 1 98.62 276 GLU B O 1
ATOM 5645 N N . CYS B 1 277 ? 1.01 -5.809 1.811 1 98.69 277 CYS B N 1
ATOM 5646 C CA . CYS B 1 277 ? -0.08 -6.766 1.635 1 98.69 277 CYS B CA 1
ATOM 5647 C C . CYS B 1 277 ? -1.206 -6.496 2.625 1 98.69 277 CYS B C 1
ATOM 5649 O O . CYS B 1 277 ? -0.962 -6.016 3.734 1 98.69 277 CYS B O 1
ATOM 5651 N N . PHE B 1 278 ? -2.408 -6.855 2.232 1 98.56 278 PHE B N 1
ATOM 5652 C CA . PHE B 1 278 ? -3.592 -6.527 3.016 1 98.56 278 PHE B CA 1
ATOM 5653 C C . PHE B 1 278 ? -4.48 -7.75 3.195 1 98.56 278 PHE B C 1
ATOM 5655 O O . PHE B 1 278 ? -4.84 -8.414 2.221 1 98.56 278 PHE B O 1
ATOM 5662 N N . ARG B 1 279 ? -4.832 -8.062 4.383 1 97.06 279 ARG B N 1
ATOM 5663 C CA . ARG B 1 279 ? -5.746 -9.148 4.707 1 97.06 279 ARG B CA 1
ATOM 5664 C C . ARG B 1 279 ? -6.742 -8.719 5.785 1 97.06 279 ARG B C 1
ATOM 5666 O O . ARG B 1 279 ? -6.344 -8.211 6.832 1 97.06 279 ARG B O 1
ATOM 5673 N N . ARG B 1 280 ? -7.93 -8.93 5.57 1 94.56 280 ARG B N 1
ATOM 5674 C CA . ARG B 1 280 ? -8.969 -8.5 6.496 1 94.56 280 ARG B CA 1
ATOM 5675 C C . ARG B 1 280 ? -8.969 -9.359 7.758 1 94.56 280 ARG B C 1
ATOM 5677 O O . ARG B 1 280 ? -9.406 -8.906 8.82 1 94.56 280 ARG B O 1
ATOM 5684 N N . GLU B 1 281 ? -8.406 -10.594 7.703 1 87.94 281 GLU B N 1
ATOM 5685 C CA . GLU B 1 281 ? -8.375 -11.547 8.812 1 87.94 281 GLU B CA 1
ATOM 5686 C C . GLU B 1 281 ? -9.75 -11.695 9.453 1 87.94 281 GLU B C 1
ATOM 5688 O O . GLU B 1 281 ? -9.867 -11.68 10.68 1 87.94 281 GLU B O 1
ATOM 5693 N N . ALA B 1 282 ? -10.703 -11.82 8.688 1 71.31 282 ALA B N 1
ATOM 5694 C CA . ALA B 1 282 ? -12.07 -11.914 9.195 1 71.31 282 ALA B CA 1
ATOM 5695 C C . ALA B 1 282 ? -12.227 -13.117 10.117 1 71.31 282 ALA B C 1
ATOM 5697 O O . ALA B 1 282 ? -11.805 -14.227 9.781 1 71.31 282 ALA B O 1
ATOM 5698 N N . GLY B 1 283 ? -12.594 -12.844 11.367 1 63.03 283 GLY B N 1
ATOM 5699 C CA . GLY B 1 283 ? -12.883 -13.938 12.281 1 63.03 283 GLY B CA 1
ATOM 5700 C C . GLY B 1 283 ? -11.773 -14.18 13.289 1 63.03 283 GLY B C 1
ATOM 5701 O O . GLY B 1 283 ? -11.891 -15.047 14.156 1 63.03 283 GLY B O 1
ATOM 5702 N N . SER B 1 284 ? -10.617 -13.508 13.055 1 64.81 284 SER B N 1
ATOM 5703 C CA . SER B 1 284 ? -9.484 -13.742 13.945 1 64.81 284 SER B CA 1
ATOM 5704 C C . SER B 1 284 ? -9.531 -12.805 15.148 1 64.81 284 SER B C 1
ATOM 5706 O O . SER B 1 284 ? -9.578 -11.586 14.992 1 64.81 284 SER B O 1
ATOM 5708 N N . TYR B 1 285 ? -9.812 -13.406 16.375 1 59.91 285 TYR B N 1
ATOM 5709 C CA . TYR B 1 285 ? -9.844 -12.617 17.594 1 59.91 285 TYR B CA 1
ATOM 5710 C C . TYR B 1 285 ? -9.016 -13.273 18.703 1 59.91 285 TYR B C 1
ATOM 5712 O O . TYR B 1 285 ? -8.664 -14.453 18.594 1 59.91 285 TYR B O 1
ATOM 5720 N N . GLY B 1 286 ? -8.43 -12.453 19.703 1 59.75 286 GLY B N 1
ATOM 5721 C CA . GLY B 1 286 ? -7.855 -12.984 20.922 1 59.75 286 GLY B CA 1
ATOM 5722 C C . GLY B 1 286 ? -6.344 -12.852 20.984 1 59.75 286 GLY B C 1
ATOM 5723 O O . GLY B 1 286 ? -5.766 -12.008 20.297 1 59.75 286 GLY B O 1
ATOM 5724 N N . LYS B 1 287 ? -5.746 -13.602 21.922 1 54.66 287 LYS B N 1
ATOM 5725 C CA . LYS B 1 287 ? -4.336 -13.562 22.297 1 54.66 287 LYS B CA 1
ATOM 5726 C C . LYS B 1 287 ? -3.441 -13.914 21.109 1 54.66 287 LYS B C 1
ATOM 5728 O O . LYS B 1 287 ? -2.295 -13.469 21.047 1 54.66 287 LYS B O 1
ATOM 5733 N N . ASP B 1 288 ? -3.896 -14.617 20.109 1 68.19 288 ASP B N 1
ATOM 5734 C CA . ASP B 1 288 ? -3.092 -15.109 19 1 68.19 288 ASP B CA 1
ATOM 5735 C C . ASP B 1 288 ? -2.818 -13.992 17.984 1 68.19 288 ASP B C 1
ATOM 5737 O O . ASP B 1 288 ? -2.045 -14.18 17.047 1 68.19 288 ASP B O 1
ATOM 5741 N N . VAL B 1 289 ? -3.299 -12.852 18.328 1 76.44 289 VAL B N 1
ATOM 5742 C CA . VAL B 1 289 ? -3.18 -11.75 17.375 1 76.44 289 VAL B CA 1
ATOM 5743 C C . VAL B 1 289 ? -2.318 -10.641 17.984 1 76.44 289 VAL B C 1
ATOM 5745 O O . VAL B 1 289 ? -2.164 -9.57 17.375 1 76.44 289 VAL B O 1
ATOM 5748 N N . ARG B 1 290 ? -1.647 -11.055 19.031 1 87.81 290 ARG B N 1
ATOM 5749 C CA . ARG B 1 290 ? -0.909 -10 19.719 1 87.81 290 ARG B CA 1
ATOM 5750 C C . ARG B 1 290 ? 0.354 -9.625 18.953 1 87.81 290 ARG B C 1
ATOM 5752 O O . ARG B 1 290 ? 1.051 -10.5 18.422 1 87.81 290 ARG B O 1
ATOM 5759 N N . GLY B 1 291 ? 0.646 -8.336 18.922 1 94.75 291 GLY B N 1
ATOM 5760 C CA . GLY B 1 291 ? 1.858 -7.844 18.281 1 94.75 291 GLY B CA 1
ATOM 5761 C C . GLY B 1 291 ? 1.866 -8.023 16.781 1 94.75 291 GLY B C 1
ATOM 5762 O O . GLY B 1 291 ? 0.922 -7.625 16.094 1 94.75 291 GLY B O 1
ATOM 5763 N N . LEU B 1 292 ? 2.941 -8.703 16.344 1 97.31 292 LEU B N 1
ATOM 5764 C CA . LEU B 1 292 ? 3.16 -8.852 14.914 1 97.31 292 LEU B CA 1
ATOM 5765 C C . LEU B 1 292 ? 2.682 -10.219 14.43 1 97.31 292 LEU B C 1
ATOM 5767 O O . LEU B 1 292 ? 2.932 -10.602 13.289 1 97.31 292 LEU B O 1
ATOM 5771 N N . ASN B 1 293 ? 1.955 -10.953 15.195 1 94.44 293 ASN B N 1
ATOM 5772 C CA . ASN B 1 293 ? 1.615 -12.344 14.891 1 94.44 293 ASN B CA 1
ATOM 5773 C C . ASN B 1 293 ? 0.523 -12.43 13.828 1 94.44 293 ASN B C 1
ATOM 5775 O O . ASN B 1 293 ? 0.456 -13.406 13.078 1 94.44 293 ASN B O 1
ATOM 5779 N N . ARG B 1 294 ? -0.359 -11.484 13.797 1 94.06 294 ARG B N 1
ATOM 5780 C CA . ARG B 1 294 ? -1.425 -11.391 12.805 1 94.06 294 ARG B CA 1
ATOM 5781 C C . ARG B 1 294 ? -1.776 -9.938 12.516 1 94.06 294 ARG B C 1
ATOM 5783 O O . ARG B 1 294 ? -2.141 -9.188 13.422 1 94.06 294 ARG B O 1
ATOM 5790 N N . LEU B 1 295 ? -1.662 -9.531 11.25 1 96.94 295 LEU B N 1
ATOM 5791 C CA . LEU B 1 295 ? -1.832 -8.133 10.891 1 96.94 295 LEU B CA 1
ATOM 5792 C C . LEU B 1 295 ? -2.76 -7.984 9.688 1 96.94 295 LEU B C 1
ATOM 5794 O O . LEU B 1 295 ? -2.928 -8.93 8.906 1 96.94 295 LEU B O 1
ATOM 5798 N N . HIS B 1 296 ? -3.322 -6.832 9.531 1 97.44 296 HIS B N 1
ATOM 5799 C CA . HIS B 1 296 ? -4.16 -6.496 8.391 1 97.44 296 HIS B CA 1
ATOM 5800 C C . HIS B 1 296 ? -3.336 -5.883 7.262 1 97.44 296 HIS B C 1
ATOM 5802 O O . HIS B 1 296 ? -3.715 -5.969 6.09 1 97.44 296 HIS B O 1
ATOM 5808 N N . GLU B 1 297 ? -2.295 -5.246 7.57 1 98.31 297 GLU B N 1
ATOM 5809 C CA . GLU B 1 297 ? -1.319 -4.707 6.625 1 98.31 297 GLU B CA 1
ATOM 5810 C C . GLU B 1 297 ? 0.104 -5.066 7.039 1 98.31 297 GLU B C 1
ATOM 5812 O O . GLU B 1 297 ? 0.492 -4.859 8.195 1 98.31 297 GLU B O 1
ATOM 5817 N N . PHE B 1 298 ? 0.862 -5.652 6.121 1 98.5 298 PHE B N 1
ATOM 5818 C CA . PHE B 1 298 ? 2.229 -6.051 6.441 1 98.5 298 PHE B CA 1
ATOM 5819 C C . PHE B 1 298 ? 3.086 -6.102 5.184 1 98.5 298 PHE B C 1
ATOM 5821 O O . PHE B 1 298 ? 2.566 -6.273 4.078 1 98.5 298 PHE B O 1
ATOM 5828 N N . SER B 1 299 ? 4.398 -5.965 5.324 1 98.62 299 SER B N 1
ATOM 5829 C CA . SER B 1 299 ? 5.359 -6.027 4.227 1 98.62 299 SER B CA 1
ATOM 5830 C C . SER B 1 299 ? 5.746 -7.469 3.912 1 98.62 299 SER B C 1
ATOM 5832 O O . SER B 1 299 ? 5.895 -8.289 4.82 1 98.62 299 SER B O 1
ATOM 5834 N N . LYS B 1 300 ? 5.836 -7.703 2.635 1 98.75 300 LYS B N 1
ATOM 5835 C CA . LYS B 1 300 ? 6.211 -9.055 2.213 1 98.75 300 LYS B CA 1
ATOM 5836 C C . LYS B 1 300 ? 6.965 -9.023 0.886 1 98.75 300 LYS B C 1
ATOM 5838 O O . LYS B 1 300 ? 6.625 -8.242 -0.009 1 98.75 300 LYS B O 1
ATOM 5843 N N . ILE B 1 301 ? 8 -9.844 0.762 1 98.88 301 ILE B N 1
ATOM 5844 C CA . ILE B 1 301 ? 8.656 -10.109 -0.515 1 98.88 301 ILE B CA 1
ATOM 5845 C C . ILE B 1 301 ? 8.141 -11.422 -1.101 1 98.88 301 ILE B C 1
ATOM 5847 O O . ILE B 1 301 ? 8.125 -12.445 -0.42 1 98.88 301 ILE B O 1
ATOM 5851 N N . GLU B 1 302 ? 7.75 -11.328 -2.338 1 98.81 302 GLU B N 1
ATOM 5852 C CA . GLU B 1 302 ? 7.238 -12.492 -3.049 1 98.81 302 GLU B CA 1
ATOM 5853 C C . GLU B 1 302 ? 8.18 -12.914 -4.168 1 98.81 302 GLU B C 1
ATOM 5855 O O . GLU B 1 302 ? 8.789 -12.07 -4.832 1 98.81 302 GLU B O 1
ATOM 5860 N N . ILE B 1 303 ? 8.344 -14.211 -4.312 1 98.88 303 ILE B N 1
ATOM 5861 C CA . ILE B 1 303 ? 8.992 -14.742 -5.504 1 98.88 303 ILE B CA 1
ATOM 5862 C C . ILE B 1 303 ? 7.996 -15.57 -6.309 1 98.88 303 ILE B C 1
ATOM 5864 O O . ILE B 1 303 ? 7.242 -16.375 -5.742 1 98.88 303 ILE B O 1
ATOM 5868 N N . VAL B 1 304 ? 7.926 -15.32 -7.586 1 98.88 304 VAL B N 1
ATOM 5869 C CA . VAL B 1 304 ? 7.008 -15.984 -8.5 1 98.88 304 VAL B CA 1
ATOM 5870 C C . VAL B 1 304 ? 7.789 -16.625 -9.648 1 98.88 304 VAL B C 1
ATOM 5872 O O . VAL B 1 304 ? 8.672 -15.984 -10.227 1 98.88 304 VAL B O 1
ATOM 5875 N N . ARG B 1 305 ? 7.461 -17.859 -9.969 1 98.81 305 ARG B N 1
ATOM 5876 C CA . ARG B 1 305 ? 8.078 -18.516 -11.109 1 98.81 305 ARG B CA 1
ATOM 5877 C C . ARG B 1 305 ? 7.023 -19.141 -12.023 1 98.81 305 ARG B C 1
ATOM 5879 O O . ARG B 1 305 ? 5.98 -19.594 -11.547 1 98.81 305 ARG B O 1
ATOM 5886 N N . ILE B 1 306 ? 7.223 -19.078 -13.273 1 98.88 306 ILE B N 1
ATOM 5887 C CA . ILE B 1 306 ? 6.473 -19.781 -14.305 1 98.88 306 ILE B CA 1
ATOM 5888 C C . ILE B 1 306 ? 7.402 -20.75 -15.047 1 98.88 306 ILE B C 1
ATOM 5890 O O . ILE B 1 306 ? 8.492 -20.359 -15.469 1 98.88 306 ILE B O 1
ATOM 5894 N N . ASP B 1 307 ? 6.957 -21.938 -15.227 1 98.81 307 ASP B N 1
ATOM 5895 C CA . ASP B 1 307 ? 7.836 -22.922 -15.852 1 98.81 307 ASP B CA 1
ATOM 5896 C C . ASP B 1 307 ? 7.031 -23.969 -16.609 1 98.81 307 ASP B C 1
ATOM 5898 O O . ASP B 1 307 ? 5.801 -23.953 -16.578 1 98.81 307 ASP B O 1
ATOM 5902 N N . LYS B 1 308 ? 7.762 -24.766 -17.453 1 97.56 308 LYS B N 1
ATOM 5903 C CA . LYS B 1 308 ? 7.125 -25.906 -18.109 1 97.56 308 LYS B CA 1
ATOM 5904 C C . LYS B 1 308 ? 6.891 -27.047 -17.125 1 97.56 308 LYS B C 1
ATOM 5906 O O . LYS B 1 308 ? 7.633 -27.188 -16.156 1 97.56 308 LYS B O 1
ATOM 5911 N N . PRO B 1 309 ? 5.848 -27.797 -17.344 1 97.44 309 PRO B N 1
ATOM 5912 C CA . PRO B 1 309 ? 5.461 -28.875 -16.438 1 97.44 309 PRO B CA 1
ATOM 5913 C C . PRO B 1 309 ? 6.629 -29.797 -16.094 1 97.44 309 PRO B C 1
ATOM 5915 O O . PRO B 1 309 ? 6.805 -30.172 -14.93 1 97.44 309 PRO B O 1
ATOM 5918 N N . GLU B 1 310 ? 7.527 -30.094 -17 1 96.75 310 GLU B N 1
ATOM 5919 C CA . GLU B 1 310 ? 8.578 -31.094 -16.812 1 96.75 310 GLU B CA 1
ATOM 5920 C C . GLU B 1 310 ? 9.672 -30.562 -15.891 1 96.75 310 GLU B C 1
ATOM 5922 O O . GLU B 1 310 ? 10.438 -31.344 -15.32 1 96.75 310 GLU B O 1
ATOM 5927 N N . HIS B 1 311 ? 9.734 -29.234 -15.719 1 97.94 311 HIS B N 1
ATOM 5928 C CA . HIS B 1 311 ? 10.828 -28.641 -14.945 1 97.94 311 HIS B CA 1
ATOM 5929 C C . HIS B 1 311 ? 10.305 -28 -13.672 1 97.94 311 HIS B C 1
ATOM 5931 O O . HIS B 1 311 ? 11.086 -27.531 -12.836 1 97.94 311 HIS B O 1
ATOM 5937 N N . SER B 1 312 ? 9.055 -27.953 -13.445 1 98 312 SER B N 1
ATOM 5938 C CA . SER B 1 312 ? 8.461 -27.172 -12.367 1 98 312 SER B CA 1
ATOM 5939 C C . SER B 1 312 ? 8.844 -27.719 -11 1 98 312 SER B C 1
ATOM 5941 O O . SER B 1 312 ? 8.984 -26.969 -10.031 1 98 312 SER B O 1
ATOM 5943 N N . LYS B 1 313 ? 9.086 -29.047 -10.891 1 98.06 313 LYS B N 1
ATOM 5944 C CA . LYS B 1 313 ? 9.531 -29.625 -9.625 1 98.06 313 LYS B CA 1
ATOM 5945 C C . LYS B 1 313 ? 10.922 -29.125 -9.25 1 98.06 313 LYS B C 1
ATOM 5947 O O . LYS B 1 313 ? 11.188 -28.844 -8.078 1 98.06 313 LYS B O 1
ATOM 5952 N N . GLU B 1 314 ? 11.766 -29.062 -10.195 1 98.44 314 GLU B N 1
ATOM 5953 C CA . GLU B 1 314 ? 13.102 -28.531 -9.961 1 98.44 314 GLU B CA 1
ATOM 5954 C C . GLU B 1 314 ? 13.047 -27.062 -9.57 1 98.44 314 GLU B C 1
ATOM 5956 O O . GLU B 1 314 ? 13.766 -26.625 -8.672 1 98.44 314 GLU B O 1
ATOM 5961 N N . SER B 1 315 ? 12.211 -26.297 -10.281 1 98.62 315 SER B N 1
ATOM 5962 C CA . SER B 1 315 ? 12.008 -24.891 -9.93 1 98.62 315 SER B CA 1
ATOM 5963 C C . SER B 1 315 ? 11.547 -24.75 -8.484 1 98.62 315 SER B C 1
ATOM 5965 O O . SER B 1 315 ? 12.008 -23.859 -7.77 1 98.62 315 SER B O 1
ATOM 5967 N N . HIS B 1 316 ? 10.656 -25.594 -8.102 1 98.81 316 HIS B N 1
ATOM 5968 C CA . HIS B 1 316 ? 10.148 -25.578 -6.738 1 98.81 316 HIS B CA 1
ATOM 5969 C C . HIS B 1 316 ? 11.266 -25.812 -5.727 1 98.81 316 HIS B C 1
ATOM 5971 O O . HIS B 1 316 ? 11.367 -25.109 -4.727 1 98.81 316 HIS B O 1
ATOM 5977 N N . LYS B 1 317 ? 12.078 -26.75 -6.02 1 98.62 317 LYS B N 1
ATOM 5978 C CA . LYS B 1 317 ? 13.211 -27.062 -5.156 1 98.62 317 LYS B CA 1
ATOM 5979 C C . LYS B 1 317 ? 14.156 -25.859 -5.035 1 98.62 317 LYS B C 1
ATOM 5981 O O . LYS B 1 317 ? 14.625 -25.547 -3.941 1 98.62 317 LYS B O 1
ATOM 5986 N N . GLU B 1 318 ? 14.414 -25.219 -6.113 1 98.69 318 GLU B N 1
ATOM 5987 C CA . GLU B 1 318 ? 15.289 -24.031 -6.117 1 98.69 318 GLU B CA 1
ATOM 5988 C C . GLU B 1 318 ? 14.695 -22.906 -5.277 1 98.69 318 GLU B C 1
ATOM 5990 O O . GLU B 1 318 ? 15.422 -22.188 -4.602 1 98.69 318 GLU B O 1
ATOM 5995 N N . MET B 1 319 ? 13.406 -22.766 -5.355 1 98.88 319 MET B N 1
ATOM 5996 C CA . MET B 1 319 ? 12.734 -21.75 -4.547 1 98.88 319 MET B CA 1
ATOM 5997 C C . MET B 1 319 ? 12.875 -22.047 -3.061 1 98.88 319 MET B C 1
ATOM 5999 O O . MET B 1 319 ? 13.141 -21.156 -2.264 1 98.88 319 MET B O 1
ATOM 6003 N N . LEU B 1 320 ? 12.719 -23.312 -2.727 1 98.88 320 LEU B N 1
ATOM 6004 C CA . LEU B 1 320 ? 12.891 -23.734 -1.338 1 98.88 320 LEU B CA 1
ATOM 6005 C C . LEU B 1 320 ? 14.305 -23.438 -0.854 1 98.88 320 LEU B C 1
ATOM 6007 O O . LEU B 1 320 ? 14.492 -22.938 0.261 1 98.88 320 LEU B O 1
ATOM 6011 N N . GLU B 1 321 ? 15.258 -23.734 -1.679 1 98.75 321 GLU B N 1
ATOM 6012 C CA . GLU B 1 321 ? 16.656 -23.484 -1.338 1 98.75 321 GLU B CA 1
ATOM 6013 C C . GLU B 1 321 ? 16.906 -21.984 -1.133 1 98.75 321 GLU B C 1
ATOM 6015 O O . GLU B 1 321 ? 17.656 -21.609 -0.233 1 98.75 321 GLU B O 1
ATOM 6020 N N . HIS B 1 322 ? 16.312 -21.203 -1.957 1 98.81 322 HIS B N 1
ATOM 6021 C CA . HIS B 1 322 ? 16.469 -19.766 -1.828 1 98.81 322 HIS B CA 1
ATOM 6022 C C . HIS B 1 322 ? 15.93 -19.266 -0.491 1 98.81 322 HIS B C 1
ATOM 6024 O O . HIS B 1 322 ? 16.625 -18.531 0.227 1 98.81 322 HIS B O 1
ATOM 6030 N N . VAL B 1 323 ? 14.734 -19.672 -0.16 1 98.88 323 VAL B N 1
ATOM 6031 C CA . VAL B 1 323 ? 14.094 -19.219 1.071 1 98.88 323 VAL B CA 1
ATOM 6032 C C . VAL B 1 323 ? 14.891 -19.703 2.277 1 98.88 323 VAL B C 1
ATOM 6034 O O . VAL B 1 323 ? 15.117 -18.953 3.232 1 98.88 323 VAL B O 1
ATOM 6037 N N . GLU B 1 324 ? 15.297 -20.969 2.223 1 98.81 324 GLU B N 1
ATOM 6038 C CA . GLU B 1 324 ? 16.125 -21.5 3.305 1 98.81 324 GLU B CA 1
ATOM 6039 C C . GLU B 1 324 ? 17.406 -20.688 3.467 1 98.81 324 GLU B C 1
ATOM 6041 O O . GLU B 1 324 ? 17.844 -20.422 4.59 1 98.81 324 GLU B O 1
ATOM 6046 N N . GLY B 1 325 ? 18.031 -20.344 2.338 1 98.75 325 GLY B N 1
ATOM 6047 C CA . GLY B 1 325 ? 19.25 -19.547 2.363 1 98.75 325 GLY B CA 1
ATOM 6048 C C . GLY B 1 325 ? 19.078 -18.219 3.086 1 98.75 325 GLY B C 1
ATOM 6049 O O . GLY B 1 325 ? 19.984 -17.766 3.783 1 98.75 325 GLY B O 1
ATOM 6050 N N . LEU B 1 326 ? 17.953 -17.609 2.932 1 98.81 326 LEU B N 1
ATOM 6051 C CA . LEU B 1 326 ? 17.672 -16.359 3.613 1 98.81 326 LEU B CA 1
ATOM 6052 C C . LEU B 1 326 ? 17.625 -16.547 5.125 1 98.81 326 LEU B C 1
ATOM 6054 O O . LEU B 1 326 ? 18.172 -15.742 5.875 1 98.81 326 LEU B O 1
ATOM 6058 N N . LEU B 1 327 ? 16.953 -17.609 5.574 1 98.69 327 LEU B N 1
ATOM 6059 C CA . LEU B 1 327 ? 16.859 -17.875 7.004 1 98.69 327 LEU B CA 1
ATOM 6060 C C . LEU B 1 327 ? 18.234 -18.188 7.598 1 98.69 327 LEU B C 1
ATOM 6062 O O . LEU B 1 327 ? 18.516 -17.781 8.727 1 98.69 327 LEU B O 1
ATOM 6066 N N . LYS B 1 328 ? 19.062 -18.906 6.824 1 98.5 328 LYS B N 1
ATOM 6067 C CA . LYS B 1 328 ? 20.438 -19.188 7.258 1 98.5 328 LYS B CA 1
ATOM 6068 C C . LYS B 1 328 ? 21.219 -17.891 7.426 1 98.5 328 LYS B C 1
ATOM 6070 O O . LYS B 1 328 ? 21.922 -17.703 8.422 1 98.5 328 LYS B O 1
ATOM 6075 N N . LYS B 1 329 ? 21.078 -16.984 6.504 1 98.5 329 LYS B N 1
ATOM 6076 C CA . LYS B 1 329 ? 21.797 -15.711 6.551 1 98.5 329 LYS B CA 1
ATOM 6077 C C . LYS B 1 329 ? 21.312 -14.852 7.715 1 98.5 329 LYS B C 1
ATOM 6079 O O . LYS B 1 329 ? 22.094 -14.07 8.281 1 98.5 329 LYS B O 1
ATOM 6084 N N . LEU B 1 330 ? 20.047 -15.023 8.117 1 98.38 330 LEU B N 1
ATOM 6085 C CA . LEU B 1 330 ? 19.5 -14.273 9.234 1 98.38 330 LEU B CA 1
ATOM 6086 C C . LEU B 1 330 ? 19.797 -14.961 10.562 1 98.38 330 LEU B C 1
ATOM 6088 O O . LEU B 1 330 ? 19.469 -14.43 11.625 1 98.38 330 LEU B O 1
ATOM 6092 N N . GLU B 1 331 ? 20.422 -16.125 10.484 1 97 331 GLU B N 1
ATOM 6093 C CA . GLU B 1 331 ? 20.859 -16.859 11.656 1 97 331 GLU B CA 1
ATOM 6094 C C . GLU B 1 331 ? 19.703 -17.203 12.57 1 97 331 GLU B C 1
ATOM 6096 O O . GLU B 1 331 ? 19.781 -17.031 13.789 1 97 331 GLU B O 1
ATOM 6101 N N . LEU B 1 332 ? 18.594 -17.703 12 1 97.62 332 LEU B N 1
ATOM 6102 C CA . LEU B 1 332 ? 17.406 -18.047 12.781 1 97.62 332 LEU B CA 1
ATOM 6103 C C . LEU B 1 332 ? 17.234 -19.562 12.859 1 97.62 332 LEU B C 1
ATOM 6105 O O . LEU B 1 332 ? 17.5 -20.281 11.891 1 97.62 332 LEU B O 1
ATOM 6109 N N . PRO B 1 333 ? 16.828 -20.078 14.016 1 97.69 333 PRO B N 1
ATOM 6110 C CA . PRO B 1 333 ? 16.391 -21.469 14.047 1 97.69 333 PRO B CA 1
ATOM 6111 C C . PRO B 1 333 ? 15.125 -21.719 13.227 1 97.69 333 PRO B C 1
ATOM 6113 O O . PRO B 1 333 ? 14.148 -20.969 13.359 1 97.69 333 PRO B O 1
ATOM 6116 N N . TYR B 1 334 ? 15.203 -22.703 12.352 1 98 334 TYR B N 1
ATOM 6117 C CA . TYR B 1 334 ? 14.047 -22.906 11.492 1 98 334 TYR B CA 1
ATOM 6118 C C . TYR B 1 334 ? 13.781 -24.391 11.273 1 98 334 TYR B C 1
ATOM 6120 O O . TYR B 1 334 ? 14.656 -25.234 11.539 1 98 334 TYR B O 1
ATOM 6128 N N . ARG B 1 335 ? 12.555 -24.703 10.898 1 98.12 335 ARG B N 1
ATOM 6129 C CA . ARG B 1 335 ? 12.156 -26 10.359 1 98.12 335 ARG B CA 1
ATOM 6130 C C . ARG B 1 335 ? 11.281 -25.828 9.125 1 98.12 335 ARG B C 1
ATOM 6132 O O . ARG B 1 335 ? 10.625 -24.797 8.961 1 98.12 335 ARG B O 1
ATOM 6139 N N . ILE B 1 336 ? 11.352 -26.766 8.219 1 98.75 336 ILE B N 1
ATOM 6140 C CA . ILE B 1 336 ? 10.594 -26.766 6.98 1 98.75 336 ILE B CA 1
ATOM 6141 C C . ILE B 1 336 ? 9.555 -27.891 7.012 1 98.75 336 ILE B C 1
ATOM 6143 O O . ILE B 1 336 ? 9.883 -29.031 7.289 1 98.75 336 ILE B O 1
ATOM 6147 N N . LEU B 1 337 ? 8.32 -27.531 6.738 1 98.75 337 LEU B N 1
ATOM 6148 C CA . LEU B 1 337 ? 7.195 -28.453 6.785 1 98.75 337 LEU B CA 1
ATOM 6149 C C . LEU B 1 337 ? 6.699 -28.781 5.379 1 98.75 337 LEU B C 1
ATOM 6151 O O . LEU B 1 337 ? 6.539 -27.891 4.551 1 98.75 337 LEU B O 1
ATOM 6155 N N . LEU B 1 338 ? 6.523 -30.031 5.133 1 98.75 338 LEU B N 1
ATOM 6156 C CA . LEU B 1 338 ? 5.668 -30.438 4.02 1 98.75 338 LEU B CA 1
ATOM 6157 C C . LEU B 1 338 ? 4.215 -30.562 4.469 1 98.75 338 LEU B C 1
ATOM 6159 O O . LEU B 1 338 ? 3.893 -31.391 5.324 1 98.75 338 LEU B O 1
ATOM 6163 N N . LEU B 1 339 ? 3.359 -29.766 3.947 1 98.75 339 LEU B N 1
ATOM 6164 C CA . LEU B 1 339 ? 1.969 -29.719 4.387 1 98.75 339 LEU B CA 1
ATOM 6165 C C . LEU B 1 339 ? 1.218 -30.969 3.928 1 98.75 339 LEU B C 1
ATOM 6167 O O . LEU B 1 339 ? 1.432 -31.453 2.814 1 98.75 339 LEU B O 1
ATOM 6171 N N . CYS B 1 340 ? 0.351 -31.438 4.773 1 98.44 340 CYS B N 1
ATOM 6172 C CA . CYS B 1 340 ? -0.499 -32.562 4.43 1 98.44 340 CYS B CA 1
ATOM 6173 C C . CYS B 1 340 ? -1.729 -32.125 3.652 1 98.44 340 CYS B C 1
ATOM 6175 O O . CYS B 1 340 ? -1.974 -30.922 3.52 1 98.44 340 CYS B O 1
ATOM 6177 N N . GLY B 1 341 ? -2.447 -33.031 3.166 1 97.81 341 GLY B N 1
ATOM 6178 C CA . GLY B 1 341 ? -3.588 -32.719 2.314 1 97.81 341 GLY B CA 1
ATOM 6179 C C . GLY B 1 341 ? -4.578 -31.766 2.957 1 97.81 341 GLY B C 1
ATOM 6180 O O . GLY B 1 341 ? -5.027 -30.812 2.32 1 97.81 341 GLY B O 1
ATOM 6181 N N . GLY B 1 342 ? -4.836 -31.984 4.219 1 97.44 342 GLY B N 1
ATOM 6182 C CA . GLY B 1 342 ? -5.844 -31.203 4.91 1 97.44 342 GLY B CA 1
ATOM 6183 C C . GLY B 1 342 ? -5.383 -29.797 5.23 1 97.44 342 GLY B C 1
ATOM 6184 O O . GLY B 1 342 ? -6.203 -28.906 5.496 1 97.44 342 GLY B O 1
ATOM 6185 N N . ASP B 1 343 ? -4.09 -29.594 5.133 1 97.44 343 ASP B N 1
ATOM 6186 C CA . ASP B 1 343 ? -3.551 -28.297 5.516 1 97.44 343 ASP B CA 1
ATOM 6187 C C . ASP B 1 343 ? -3.084 -27.516 4.293 1 97.44 343 ASP B C 1
ATOM 6189 O O . ASP B 1 343 ? -2.615 -26.375 4.414 1 97.44 343 ASP B O 1
ATOM 6193 N N . GLN B 1 344 ? -3.242 -28.016 3.148 1 96 344 GLN B N 1
ATOM 6194 C CA . GLN B 1 344 ? -2.857 -27.312 1.932 1 96 344 GLN B CA 1
ATOM 6195 C C . GLN B 1 344 ? -3.889 -26.25 1.562 1 96 344 GLN B C 1
ATOM 6197 O O . GLN B 1 344 ? -5.078 -26.406 1.848 1 96 344 GLN B O 1
ATOM 6202 N N . SER B 1 345 ? -3.385 -25.266 0.941 1 94.06 345 SER B N 1
ATOM 6203 C CA . SER B 1 345 ? -4.281 -24.203 0.473 1 94.06 345 SER B CA 1
ATOM 6204 C C . SER B 1 345 ? -5.164 -24.703 -0.668 1 94.06 345 SER B C 1
ATOM 6206 O O . SER B 1 345 ? -4.871 -25.734 -1.285 1 94.06 345 SER B O 1
ATOM 6208 N N . PHE B 1 346 ? -6.141 -24 -1.009 1 95.5 346 PHE B N 1
ATOM 6209 C CA . PHE B 1 346 ? -7.133 -24.297 -2.035 1 95.5 346 PHE B CA 1
ATOM 6210 C C . PHE B 1 346 ? -6.465 -24.484 -3.393 1 95.5 346 PHE B C 1
ATOM 6212 O O . PHE B 1 346 ? -6.844 -25.375 -4.156 1 95.5 346 PHE B O 1
ATOM 6219 N N . THR B 1 347 ? -5.391 -23.766 -3.648 1 97.19 347 THR B N 1
ATOM 6220 C CA . THR B 1 347 ? -4.875 -23.703 -5.012 1 97.19 347 THR B CA 1
ATOM 6221 C C . THR B 1 347 ? -3.602 -24.531 -5.148 1 97.19 347 THR B C 1
ATOM 6223 O O . THR B 1 347 ? -3.145 -24.797 -6.258 1 97.19 347 THR B O 1
ATOM 6226 N N . SER B 1 348 ? -2.971 -24.969 -4.129 1 97.88 348 SER B N 1
ATOM 6227 C CA . SER B 1 348 ? -1.644 -25.578 -4.199 1 97.88 348 SER B CA 1
ATOM 6228 C C . SER B 1 348 ? -1.731 -27.078 -4.496 1 97.88 348 SER B C 1
ATOM 6230 O O . SER B 1 348 ? -2.633 -27.75 -4.008 1 97.88 348 SER B O 1
ATOM 6232 N N . ALA B 1 349 ? -0.828 -27.562 -5.293 1 98.56 349 ALA B N 1
ATOM 6233 C CA . ALA B 1 349 ? -0.64 -29 -5.5 1 98.56 349 ALA B CA 1
ATOM 6234 C C . ALA B 1 349 ? 0.355 -29.578 -4.496 1 98.56 349 ALA B C 1
ATOM 6236 O O . ALA B 1 349 ? 0.273 -30.75 -4.133 1 98.56 349 ALA B O 1
ATOM 6237 N N . ILE B 1 350 ? 1.259 -28.812 -4.07 1 98.81 350 ILE B N 1
ATOM 6238 C CA . ILE B 1 350 ? 2.219 -29.109 -3.012 1 98.81 350 ILE B CA 1
ATOM 6239 C C . ILE B 1 350 ? 2.707 -27.812 -2.375 1 98.81 350 ILE B C 1
ATOM 6241 O O . ILE B 1 350 ? 2.83 -26.797 -3.053 1 98.81 350 ILE B O 1
ATOM 6245 N N . CYS B 1 351 ? 2.943 -27.812 -1.098 1 98.69 351 CYS B N 1
ATOM 6246 C CA . CYS B 1 351 ? 3.324 -26.609 -0.368 1 98.69 351 CYS B CA 1
ATOM 6247 C C . CYS B 1 351 ? 4.27 -26.938 0.78 1 98.69 351 CYS B C 1
ATOM 6249 O O . CYS B 1 351 ? 4.086 -27.953 1.468 1 98.69 351 CYS B O 1
ATOM 6251 N N . TYR B 1 352 ? 5.281 -26.156 0.934 1 98.88 352 TYR B N 1
ATOM 6252 C CA . TYR B 1 352 ? 6.184 -26.203 2.08 1 98.88 352 TYR B CA 1
ATOM 6253 C C . TYR B 1 352 ? 6.105 -24.922 2.887 1 98.88 352 TYR B C 1
ATOM 6255 O O . TYR B 1 352 ? 6.188 -23.828 2.324 1 98.88 352 TYR B O 1
ATOM 6263 N N . ASP B 1 353 ? 5.961 -25.047 4.152 1 98.75 353 ASP B N 1
ATOM 6264 C CA . ASP B 1 353 ? 6.004 -23.891 5.043 1 98.75 353 ASP B CA 1
ATOM 6265 C C . ASP B 1 353 ? 7.332 -23.828 5.793 1 98.75 353 ASP B C 1
ATOM 6267 O O . ASP B 1 353 ? 7.871 -24.859 6.203 1 98.75 353 ASP B O 1
ATOM 6271 N N . PHE B 1 354 ? 7.812 -22.641 5.91 1 98.81 354 PHE B N 1
ATOM 6272 C CA . PHE B 1 354 ? 8.977 -22.375 6.754 1 98.81 354 PHE B CA 1
ATOM 6273 C C . PHE B 1 354 ? 8.547 -21.734 8.078 1 98.81 354 PHE B C 1
ATOM 6275 O O . PHE B 1 354 ? 7.758 -20.797 8.086 1 98.81 354 PHE B O 1
ATOM 6282 N N . GLU B 1 355 ? 9.023 -22.297 9.133 1 98.12 355 GLU B N 1
ATOM 6283 C CA . GLU B 1 355 ? 8.766 -21.734 10.453 1 98.12 355 GLU B CA 1
ATOM 6284 C C . GLU B 1 355 ? 10.062 -21.406 11.188 1 98.12 355 GLU B C 1
ATOM 6286 O O . GLU B 1 355 ? 11.062 -22.125 11.039 1 98.12 355 GLU B O 1
ATOM 6291 N N . VAL B 1 356 ? 10.055 -20.328 11.93 1 97.94 356 VAL B N 1
ATOM 6292 C CA . VAL B 1 356 ? 11.172 -19.953 12.789 1 97.94 356 VAL B CA 1
ATOM 6293 C C . VAL B 1 356 ? 10.742 -19.984 14.25 1 97.94 356 VAL B C 1
ATOM 6295 O O . VAL B 1 356 ? 9.57 -19.75 14.562 1 97.94 356 VAL B O 1
ATOM 6298 N N . TYR B 1 357 ? 11.688 -20.297 15.062 1 96.69 357 TYR B N 1
ATOM 6299 C CA . TYR B 1 357 ? 11.383 -20.406 16.484 1 96.69 357 TYR B CA 1
ATOM 6300 C C . TYR B 1 357 ? 11.43 -19.031 17.156 1 96.69 357 TYR B C 1
ATOM 6302 O O . TYR B 1 357 ? 12.336 -18.25 16.906 1 96.69 357 TYR B O 1
ATOM 6310 N N . SER B 1 358 ? 10.461 -18.75 17.891 1 94.94 358 SER B N 1
ATOM 6311 C CA . SER B 1 358 ? 10.414 -17.562 18.734 1 94.94 358 SER B CA 1
ATOM 6312 C C . SER B 1 358 ? 10.703 -17.906 20.203 1 94.94 358 SER B C 1
ATOM 6314 O O . SER B 1 358 ? 9.883 -18.547 20.859 1 94.94 358 SER B O 1
ATOM 6316 N N . GLU B 1 359 ? 11.727 -17.406 20.703 1 93.69 359 GLU B N 1
ATOM 6317 C CA . GLU B 1 359 ? 12.188 -17.781 22.031 1 93.69 359 GLU B CA 1
ATOM 6318 C C . GLU B 1 359 ? 11.211 -17.297 23.109 1 93.69 359 GLU B C 1
ATOM 6320 O O . GLU B 1 359 ? 10.852 -18.062 24 1 93.69 359 GLU B O 1
ATOM 6325 N N . ALA B 1 360 ? 10.867 -16.109 23 1 94.19 360 ALA B N 1
ATOM 6326 C CA . ALA B 1 360 ? 10.047 -15.508 24.047 1 94.19 360 ALA B CA 1
ATOM 6327 C C . ALA B 1 360 ? 8.633 -16.078 24.031 1 94.19 360 ALA B C 1
ATOM 6329 O O . ALA B 1 360 ? 8 -16.219 25.078 1 94.19 360 ALA B O 1
ATOM 6330 N N . GLN B 1 361 ? 8.148 -16.375 22.812 1 92.88 361 GLN B N 1
ATOM 6331 C CA . GLN B 1 361 ? 6.801 -16.922 22.703 1 92.88 361 GLN B CA 1
ATOM 6332 C C . GLN B 1 361 ? 6.797 -18.438 22.906 1 92.88 361 GLN B C 1
ATOM 6334 O O . GLN B 1 361 ? 5.742 -19.031 23.141 1 92.88 361 GLN B O 1
ATOM 6339 N N . GLY B 1 362 ? 7.883 -19.016 22.781 1 91.94 362 GLY B N 1
ATOM 6340 C CA . GLY B 1 362 ? 7.98 -20.453 22.969 1 91.94 362 GLY B CA 1
ATOM 6341 C C . GLY B 1 362 ? 7.207 -21.25 21.922 1 91.94 362 GLY B C 1
ATOM 6342 O O . GLY B 1 362 ? 6.566 -22.25 22.25 1 91.94 362 GLY B O 1
ATOM 6343 N N . ARG B 1 363 ? 7.23 -20.75 20.688 1 93.06 363 ARG B N 1
ATOM 6344 C CA . ARG B 1 363 ? 6.5 -21.453 19.641 1 93.06 363 ARG B CA 1
ATOM 6345 C C . ARG B 1 363 ? 7.121 -21.172 18.266 1 93.06 363 ARG B C 1
ATOM 6347 O O . ARG B 1 363 ? 7.992 -20.312 18.141 1 93.06 363 ARG B O 1
ATOM 6354 N N . TRP B 1 364 ? 6.691 -21.922 17.312 1 95.69 364 TRP B N 1
ATOM 6355 C CA . TRP B 1 364 ? 7.125 -21.781 15.93 1 95.69 364 TRP B CA 1
ATOM 6356 C C . TRP B 1 364 ? 6.215 -20.828 15.172 1 95.69 364 TRP B C 1
ATOM 6358 O O . TRP B 1 364 ? 4.988 -20.891 15.312 1 95.69 364 TRP B O 1
ATOM 6368 N N . LEU B 1 365 ? 6.781 -19.922 14.438 1 96.06 365 LEU B N 1
ATOM 6369 C CA . LEU B 1 365 ? 6.055 -18.922 13.648 1 96.06 365 LEU B CA 1
ATOM 6370 C C . LEU B 1 365 ? 6.223 -19.188 12.156 1 96.06 365 LEU B C 1
ATOM 6372 O O . LEU B 1 365 ? 7.348 -19.266 11.656 1 96.06 365 LEU B O 1
ATOM 6376 N N . GLU B 1 366 ? 5.129 -19.312 11.453 1 97.5 366 GLU B N 1
ATOM 6377 C CA . GLU B 1 366 ? 5.195 -19.469 10 1 97.5 366 GLU B CA 1
ATOM 6378 C C . GLU B 1 366 ? 5.637 -18.188 9.32 1 97.5 366 GLU B C 1
ATOM 6380 O O . GLU B 1 366 ? 5.016 -17.125 9.508 1 97.5 366 GLU B O 1
ATOM 6385 N N . VAL B 1 367 ? 6.676 -18.266 8.477 1 98.19 367 VAL B N 1
ATOM 6386 C CA . VAL B 1 367 ? 7.223 -17.031 7.895 1 98.19 367 VAL B CA 1
ATOM 6387 C C . VAL B 1 367 ? 7.23 -17.141 6.371 1 98.19 367 VAL B C 1
ATOM 6389 O O . VAL B 1 367 ? 7.488 -16.156 5.676 1 98.19 367 VAL B O 1
ATOM 6392 N N . SER B 1 368 ? 6.988 -18.266 5.836 1 98.44 368 SER B N 1
ATOM 6393 C CA . SER B 1 368 ? 6.977 -18.453 4.391 1 98.44 368 SER B CA 1
ATOM 6394 C C . SER B 1 368 ? 6.125 -19.656 4.004 1 98.44 368 SER B C 1
ATOM 6396 O O . SER B 1 368 ? 6.02 -20.625 4.766 1 98.44 368 SER B O 1
ATOM 6398 N N . SER B 1 369 ? 5.539 -19.594 2.887 1 98.5 369 SER B N 1
ATOM 6399 C CA . SER B 1 369 ? 4.852 -20.688 2.203 1 98.5 369 SER B CA 1
ATOM 6400 C C . SER B 1 369 ? 5.242 -20.75 0.73 1 98.5 369 SER B C 1
ATOM 6402 O O . SER B 1 369 ? 5.039 -19.797 -0.011 1 98.5 369 SER B O 1
ATOM 6404 N N . VAL B 1 370 ? 5.867 -21.812 0.312 1 98.81 370 VAL B N 1
ATOM 6405 C CA . VAL B 1 370 ? 6.328 -22 -1.062 1 98.81 370 VAL B CA 1
ATOM 6406 C C . VAL B 1 370 ? 5.535 -23.109 -1.735 1 98.81 370 VAL B C 1
ATOM 6408 O O . VAL B 1 370 ? 5.566 -24.266 -1.29 1 98.81 370 VAL B O 1
ATOM 6411 N N . SER B 1 371 ? 4.855 -22.75 -2.834 1 98.81 371 SER B N 1
ATOM 6412 C CA . SER B 1 371 ? 3.898 -23.672 -3.418 1 98.81 371 SER B CA 1
ATOM 6413 C C . SER B 1 371 ? 4.137 -23.844 -4.914 1 98.81 371 SER B C 1
ATOM 6415 O O . SER B 1 371 ? 4.641 -22.938 -5.578 1 98.81 371 SER B O 1
ATOM 6417 N N . ASN B 1 372 ? 3.871 -25.016 -5.367 1 98.81 372 ASN B N 1
ATOM 6418 C CA . ASN B 1 372 ? 3.627 -25.297 -6.777 1 98.81 372 ASN B CA 1
ATOM 6419 C C . ASN B 1 372 ? 2.139 -25.484 -7.062 1 98.81 372 ASN B C 1
ATOM 6421 O O . ASN B 1 372 ? 1.464 -26.266 -6.391 1 98.81 372 ASN B O 1
ATOM 6425 N N . PHE B 1 373 ? 1.645 -24.734 -8.023 1 98.75 373 PHE B N 1
ATOM 6426 C CA . PHE B 1 373 ? 0.208 -24.75 -8.266 1 98.75 373 PHE B CA 1
ATOM 6427 C C . PHE B 1 373 ? -0.122 -25.609 -9.484 1 98.75 373 PHE B C 1
ATOM 6429 O O . PHE B 1 373 ? -1.276 -25.688 -9.906 1 98.75 373 PHE B O 1
ATOM 6436 N N . ASP B 1 374 ? 0.931 -26.25 -10.039 1 98.19 374 ASP B N 1
ATOM 6437 C CA . ASP B 1 374 ? 0.698 -27 -11.266 1 98.19 374 ASP B CA 1
ATOM 6438 C C . ASP B 1 374 ? 0.023 -26.141 -12.32 1 98.19 374 ASP B C 1
ATOM 6440 O O . ASP B 1 374 ? 0.491 -25.031 -12.617 1 98.19 374 ASP B O 1
ATOM 6444 N N . THR B 1 375 ? -1.044 -26.594 -12.914 1 98.5 375 THR B N 1
ATOM 6445 C CA . THR B 1 375 ? -1.691 -25.828 -13.969 1 98.5 375 THR B CA 1
ATOM 6446 C C . THR B 1 375 ? -2.875 -25.031 -13.422 1 98.5 375 THR B C 1
ATOM 6448 O O . THR B 1 375 ? -3.602 -24.391 -14.172 1 98.5 375 THR B O 1
ATOM 6451 N N . TYR B 1 376 ? -3.143 -25.062 -12.125 1 98.56 376 TYR B N 1
ATOM 6452 C CA . TYR B 1 376 ? -4.375 -24.531 -11.547 1 98.56 376 TYR B CA 1
ATOM 6453 C C . TYR B 1 376 ? -4.523 -23.047 -11.828 1 98.56 376 TYR B C 1
ATOM 6455 O O . TYR B 1 376 ? -5.551 -22.609 -12.352 1 98.56 376 TYR B O 1
ATOM 6463 N N . GLN B 1 377 ? -3.486 -22.281 -11.492 1 98.69 377 GLN B N 1
ATOM 6464 C CA . GLN B 1 377 ? -3.518 -20.859 -11.773 1 98.69 377 GLN B CA 1
ATOM 6465 C C . GLN B 1 377 ? -3.342 -20.578 -13.266 1 98.69 377 GLN B C 1
ATOM 6467 O O . GLN B 1 377 ? -4 -19.703 -13.828 1 98.69 377 GLN B O 1
ATOM 6472 N N . ALA B 1 378 ? -2.449 -21.328 -13.875 1 98.75 378 ALA B N 1
ATOM 6473 C CA . ALA B 1 378 ? -2.162 -21.125 -15.297 1 98.75 378 ALA B CA 1
ATOM 6474 C C . ALA B 1 378 ? -3.424 -21.281 -16.141 1 98.75 378 ALA B C 1
ATOM 6476 O O . ALA B 1 378 ? -3.615 -20.562 -17.125 1 98.75 378 ALA B O 1
ATOM 6477 N N . ASN B 1 379 ? -4.223 -22.234 -15.789 1 98.56 379 ASN B N 1
ATOM 6478 C CA . ASN B 1 379 ? -5.473 -22.438 -16.516 1 98.56 379 ASN B CA 1
ATOM 6479 C C . ASN B 1 379 ? -6.414 -21.25 -16.359 1 98.56 379 ASN B C 1
ATOM 6481 O O . ASN B 1 379 ? -7.043 -20.812 -17.328 1 98.56 379 ASN B O 1
ATOM 6485 N N . ARG B 1 380 ? -6.5 -20.766 -15.156 1 98.06 380 ARG B N 1
ATOM 6486 C CA . ARG B 1 380 ? -7.324 -19.578 -14.906 1 98.06 380 ARG B CA 1
ATOM 6487 C C . ARG B 1 380 ? -6.781 -18.359 -15.648 1 98.06 380 ARG B C 1
ATOM 6489 O O . ARG B 1 380 ? -7.555 -17.531 -16.141 1 98.06 380 ARG B O 1
ATOM 6496 N N . LEU B 1 381 ? -5.504 -18.312 -15.789 1 98.56 381 LEU B N 1
ATOM 6497 C CA . LEU B 1 381 ? -4.809 -17.172 -16.391 1 98.56 381 LEU B CA 1
ATOM 6498 C C . LEU B 1 381 ? -4.707 -17.344 -17.906 1 98.56 381 LEU B C 1
ATOM 6500 O O . LEU B 1 381 ? -4.402 -16.391 -18.609 1 98.56 381 LEU B O 1
ATOM 6504 N N . LYS B 1 382 ? -4.949 -18.547 -18.391 1 98.38 382 LYS B N 1
ATOM 6505 C CA . LYS B 1 382 ? -4.617 -18.891 -19.766 1 98.38 382 LYS B CA 1
ATOM 6506 C C . LYS B 1 382 ? -3.148 -18.609 -20.062 1 98.38 382 LYS B C 1
ATOM 6508 O O . LYS B 1 382 ? -2.826 -18 -21.078 1 98.38 382 LYS B O 1
ATOM 6513 N N . CYS B 1 383 ? -2.35 -18.922 -19.141 1 98.75 383 CYS B N 1
ATOM 6514 C CA . CYS B 1 383 ? -0.901 -18.812 -19.281 1 98.75 383 CYS B CA 1
ATOM 6515 C C . CYS B 1 383 ? -0.321 -20.094 -19.906 1 98.75 383 CYS B C 1
ATOM 6517 O O . CYS B 1 383 ? -0.344 -21.156 -19.281 1 98.75 383 CYS B O 1
ATOM 6519 N N . ARG B 1 384 ? 0.23 -19.969 -21.094 1 98.75 384 ARG B N 1
ATOM 6520 C CA . ARG B 1 384 ? 0.692 -21.109 -21.859 1 98.75 384 ARG B CA 1
ATOM 6521 C C . ARG B 1 384 ? 2.09 -20.875 -22.422 1 98.75 384 ARG B C 1
ATOM 6523 O O . ARG B 1 384 ? 2.623 -19.766 -22.312 1 98.75 384 ARG B O 1
ATOM 6530 N N . TYR B 1 385 ? 2.697 -21.891 -22.828 1 98.56 385 TYR B N 1
ATOM 6531 C CA . TYR B 1 385 ? 3.932 -21.797 -23.609 1 98.56 385 TYR B CA 1
ATOM 6532 C C . TYR B 1 385 ? 3.854 -22.641 -24.875 1 98.56 385 TYR B C 1
ATOM 6534 O O . TYR B 1 385 ? 3.039 -23.562 -24.953 1 98.56 385 TYR B O 1
ATOM 6542 N N . ARG B 1 386 ? 4.574 -22.234 -25.828 1 97.94 386 ARG B N 1
ATOM 6543 C CA . ARG B 1 386 ? 4.668 -23 -27.047 1 97.94 386 ARG B CA 1
ATOM 6544 C C . ARG B 1 386 ? 5.777 -24.047 -26.953 1 97.94 386 ARG B C 1
ATOM 6546 O O . ARG B 1 386 ? 6.957 -23.703 -26.875 1 97.94 386 ARG B O 1
ATOM 6553 N N . ASN B 1 387 ? 5.383 -25.266 -27.031 1 96.31 387 ASN B N 1
ATOM 6554 C CA . ASN B 1 387 ? 6.359 -26.359 -27 1 96.31 387 ASN B CA 1
ATOM 6555 C C . ASN B 1 387 ? 7.234 -26.344 -28.25 1 96.31 387 ASN B C 1
ATOM 6557 O O . ASN B 1 387 ? 6.727 -26.438 -29.375 1 96.31 387 ASN B O 1
ATOM 6561 N N . SER B 1 388 ? 8.5 -26.297 -28.062 1 94.19 388 SER B N 1
ATOM 6562 C CA . SER B 1 388 ? 9.414 -26.125 -29.188 1 94.19 388 SER B CA 1
ATOM 6563 C C . SER B 1 388 ? 9.453 -27.391 -30.047 1 94.19 388 SER B C 1
ATOM 6565 O O . SER B 1 388 ? 9.703 -27.312 -31.25 1 94.19 388 SER B O 1
ATOM 6567 N N . GLU B 1 389 ? 9.18 -28.5 -29.5 1 94 389 GLU B N 1
ATOM 6568 C CA . GLU B 1 389 ? 9.227 -29.781 -30.219 1 94 389 GLU B CA 1
ATOM 6569 C C . GLU B 1 389 ? 7.91 -30.047 -30.938 1 94 389 GLU B C 1
ATOM 6571 O O . GLU B 1 389 ? 7.902 -30.328 -32.125 1 94 389 GLU B O 1
ATOM 6576 N N . THR B 1 390 ? 6.82 -29.891 -30.281 1 94.88 390 THR B N 1
ATOM 6577 C CA . THR B 1 390 ? 5.52 -30.25 -30.844 1 94.88 390 THR B CA 1
ATOM 6578 C C . THR B 1 390 ? 4.859 -29.031 -31.484 1 94.88 390 THR B C 1
ATOM 6580 O O . THR B 1 390 ? 3.906 -29.172 -32.25 1 94.88 390 THR B O 1
ATOM 6583 N N . LYS B 1 391 ? 5.266 -27.844 -31.125 1 95 391 LYS B N 1
ATOM 6584 C CA . LYS B 1 391 ? 4.746 -26.578 -31.625 1 95 391 LYS B CA 1
ATOM 6585 C C . LYS B 1 391 ? 3.34 -26.312 -31.094 1 95 391 LYS B C 1
ATOM 6587 O O . LYS B 1 391 ? 2.697 -25.344 -31.484 1 95 391 LYS B O 1
ATOM 6592 N N . LYS B 1 392 ? 2.951 -27.141 -30.219 1 96.31 392 LYS B N 1
ATOM 6593 C CA . LYS B 1 392 ? 1.638 -26.953 -29.609 1 96.31 392 LYS B CA 1
ATOM 6594 C C . LYS B 1 392 ? 1.729 -26.062 -28.375 1 96.31 392 LYS B C 1
ATOM 6596 O O . LYS B 1 392 ? 2.783 -25.984 -27.734 1 96.31 392 LYS B O 1
ATOM 6601 N N . THR B 1 393 ? 0.617 -25.438 -28.078 1 97.5 393 THR B N 1
ATOM 6602 C CA . THR B 1 393 ? 0.533 -24.625 -26.859 1 97.5 393 THR B CA 1
ATOM 6603 C C . THR B 1 393 ? 0.098 -25.469 -25.672 1 97.5 393 THR B C 1
ATOM 6605 O O . THR B 1 393 ? -0.815 -26.297 -25.781 1 97.5 393 THR B O 1
ATOM 6608 N N . GLU B 1 394 ? 0.783 -25.328 -24.578 1 97.94 394 GLU B N 1
ATOM 6609 C CA . GLU B 1 394 ? 0.501 -26.062 -23.344 1 97.94 394 GLU B CA 1
ATOM 6610 C C . GLU B 1 394 ? 0.455 -25.125 -22.141 1 97.94 394 GLU B C 1
ATOM 6612 O O . GLU B 1 394 ? 1.12 -24.078 -22.125 1 97.94 394 GLU B O 1
ATOM 6617 N N . LEU B 1 395 ? -0.317 -25.5 -21.203 1 98.62 395 LEU B N 1
ATOM 6618 C CA . LEU B 1 395 ? -0.384 -24.719 -19.969 1 98.62 395 LEU B CA 1
ATOM 6619 C C . LEU B 1 395 ? 0.947 -24.75 -19.234 1 98.62 395 LEU B C 1
ATOM 6621 O O . LEU B 1 395 ? 1.597 -25.797 -19.156 1 98.62 395 LEU B O 1
ATOM 6625 N N . CYS B 1 396 ? 1.348 -23.625 -18.688 1 98.81 396 CYS B N 1
ATOM 6626 C CA . CYS B 1 396 ? 2.514 -23.562 -17.812 1 98.81 396 CYS B CA 1
ATOM 6627 C C . CYS B 1 396 ? 2.168 -24.047 -16.406 1 98.81 396 CYS B C 1
ATOM 6629 O O . CYS B 1 396 ? 1.01 -24.359 -16.125 1 98.81 396 CYS B O 1
ATOM 6631 N N . HIS B 1 397 ? 3.193 -24.234 -15.625 1 98.88 397 HIS B N 1
ATOM 6632 C CA . HIS B 1 397 ? 3.045 -24.312 -14.172 1 98.88 397 HIS B CA 1
ATOM 6633 C C . HIS B 1 397 ? 3.385 -22.969 -13.523 1 98.88 397 HIS B C 1
ATOM 6635 O O . HIS B 1 397 ? 4.285 -22.266 -13.969 1 98.88 397 HIS B O 1
ATOM 6641 N N . THR B 1 398 ? 2.635 -22.625 -12.516 1 98.88 398 THR B N 1
ATOM 6642 C CA . THR B 1 398 ? 2.938 -21.438 -11.734 1 98.88 398 THR B CA 1
ATOM 6643 C C . THR B 1 398 ? 3.393 -21.812 -10.328 1 98.88 398 THR B C 1
ATOM 6645 O O . THR B 1 398 ? 2.891 -22.766 -9.742 1 98.88 398 THR B O 1
ATOM 6648 N N . LEU B 1 399 ? 4.371 -21.156 -9.82 1 98.88 399 LEU B N 1
ATOM 6649 C CA . LEU B 1 399 ? 4.93 -21.328 -8.484 1 98.88 399 LEU B CA 1
ATOM 6650 C C . LEU B 1 399 ? 5.055 -19.984 -7.766 1 98.88 399 LEU B C 1
ATOM 6652 O O . LEU B 1 399 ? 5.281 -18.953 -8.398 1 98.88 399 LEU B O 1
ATOM 6656 N N . ASN B 1 400 ? 4.902 -20 -6.508 1 98.19 400 ASN B N 1
ATOM 6657 C CA . ASN B 1 400 ? 5.031 -18.797 -5.695 1 98.19 400 ASN B CA 1
ATOM 6658 C C . ASN B 1 400 ? 5.609 -19.094 -4.316 1 98.19 400 ASN B C 1
ATOM 6660 O O . ASN B 1 400 ? 5.504 -20.234 -3.836 1 98.19 400 ASN B O 1
ATOM 6664 N N . GLY B 1 401 ? 6.301 -18.141 -3.752 1 98.62 401 GLY B N 1
ATOM 6665 C CA . GLY B 1 401 ? 6.816 -18.266 -2.398 1 98.62 401 GLY B CA 1
ATOM 6666 C C . GLY B 1 401 ? 7.016 -16.922 -1.709 1 98.62 401 GLY B C 1
ATOM 6667 O O . GLY B 1 401 ? 7.438 -15.953 -2.338 1 98.62 401 GLY B O 1
ATOM 6668 N N . SER B 1 402 ? 6.715 -16.891 -0.436 1 98.12 402 SER B N 1
ATOM 6669 C CA . SER B 1 402 ? 7.094 -15.742 0.375 1 98.12 402 SER B CA 1
ATOM 6670 C C . SER B 1 402 ? 8.594 -15.734 0.657 1 98.12 402 SER B C 1
ATOM 6672 O O . SER B 1 402 ? 9.133 -16.703 1.203 1 98.12 402 SER B O 1
ATOM 6674 N N . ALA B 1 403 ? 9.336 -14.805 0.372 1 96.81 403 ALA B N 1
ATOM 6675 C CA . ALA B 1 403 ? 10.773 -14.695 0.599 1 96.81 403 ALA B CA 1
ATOM 6676 C C . ALA B 1 403 ? 11.148 -13.297 1.085 1 96.81 403 ALA B C 1
ATOM 6678 O O . ALA B 1 403 ? 11.906 -12.586 0.422 1 96.81 403 ALA B O 1
ATOM 6679 N N . LEU B 1 404 ? 10.445 -13.133 2.148 1 95.38 404 LEU B N 1
ATOM 6680 C CA . LEU B 1 404 ? 9.727 -13.578 3.338 1 95.38 404 LEU B CA 1
ATOM 6681 C C . LEU B 1 404 ? 8.664 -12.562 3.742 1 95.38 404 LEU B C 1
ATOM 6683 O O . LEU B 1 404 ? 8.68 -11.422 3.271 1 95.38 404 LEU B O 1
ATOM 6687 N N . ALA B 1 405 ? 7.734 -12.914 4.59 1 96.94 405 ALA B N 1
ATOM 6688 C CA . ALA B 1 405 ? 6.836 -11.992 5.273 1 96.94 405 ALA B CA 1
ATOM 6689 C C . ALA B 1 405 ? 7.508 -11.383 6.504 1 96.94 405 ALA B C 1
ATOM 6691 O O . ALA B 1 405 ? 7.98 -12.109 7.383 1 96.94 405 ALA B O 1
ATOM 6692 N N . LEU B 1 406 ? 7.469 -10.117 6.645 1 98.56 406 LEU B N 1
ATOM 6693 C CA . LEU B 1 406 ? 8.375 -9.422 7.555 1 98.56 406 LEU B CA 1
ATOM 6694 C C . LEU B 1 406 ? 7.891 -9.531 8.992 1 98.56 406 LEU B C 1
ATOM 6696 O O . LEU B 1 406 ? 8.695 -9.695 9.914 1 98.56 406 LEU B O 1
ATOM 6700 N N . PRO B 1 407 ? 6.59 -9.492 9.305 1 98.25 407 PRO B N 1
ATOM 6701 C CA . PRO B 1 407 ? 6.176 -9.328 10.703 1 98.25 407 PRO B CA 1
ATOM 6702 C C . PRO B 1 407 ? 6.758 -10.398 11.625 1 98.25 407 PRO B C 1
ATOM 6704 O O . PRO B 1 407 ? 7.402 -10.078 12.625 1 98.25 407 PRO B O 1
ATOM 6707 N N . ARG B 1 408 ? 6.652 -11.617 11.266 1 97.94 408 ARG B N 1
ATOM 6708 C CA . ARG B 1 408 ? 7.094 -12.68 12.164 1 97.94 408 ARG B CA 1
ATOM 6709 C C . ARG B 1 408 ? 8.609 -12.844 12.109 1 97.94 408 ARG B C 1
ATOM 6711 O O . ARG B 1 408 ? 9.219 -13.297 13.086 1 97.94 408 ARG B O 1
ATOM 6718 N N . ILE B 1 409 ? 9.266 -12.445 11.016 1 98.5 409 ILE B N 1
ATOM 6719 C CA . ILE B 1 409 ? 10.719 -12.391 10.953 1 98.5 409 ILE B CA 1
ATOM 6720 C C . ILE B 1 409 ? 11.234 -11.328 11.922 1 98.5 409 ILE B C 1
ATOM 6722 O O . ILE B 1 409 ? 12.195 -11.562 12.664 1 98.5 409 ILE B O 1
ATOM 6726 N N . VAL B 1 410 ? 10.562 -10.188 11.93 1 98.69 410 VAL B N 1
ATOM 6727 C CA . VAL B 1 410 ? 10.938 -9.109 12.836 1 98.69 410 VAL B CA 1
ATOM 6728 C C . VAL B 1 410 ? 10.75 -9.555 14.281 1 98.69 410 VAL B C 1
ATOM 6730 O O . VAL B 1 410 ? 11.625 -9.328 15.125 1 98.69 410 VAL B O 1
ATOM 6733 N N . ALA B 1 411 ? 9.625 -10.188 14.555 1 98.06 411 ALA B N 1
ATOM 6734 C CA . ALA B 1 411 ? 9.367 -10.695 15.898 1 98.06 411 ALA B CA 1
ATOM 6735 C C . ALA B 1 411 ? 10.484 -11.641 16.344 1 98.06 411 ALA B C 1
ATOM 6737 O O . ALA B 1 411 ? 11.023 -11.492 17.453 1 98.06 411 ALA B O 1
ATOM 6738 N N . ALA B 1 412 ? 10.82 -12.578 15.477 1 97.75 412 ALA B N 1
ATOM 6739 C CA . ALA B 1 412 ? 11.836 -13.57 15.812 1 97.75 412 ALA B CA 1
ATOM 6740 C C . ALA B 1 412 ? 13.203 -12.922 15.992 1 97.75 412 ALA B C 1
ATOM 6742 O O . ALA B 1 412 ? 13.953 -13.273 16.906 1 97.75 412 ALA B O 1
ATOM 6743 N N . LEU B 1 413 ? 13.555 -11.984 15.141 1 98.31 413 LEU B N 1
ATOM 6744 C CA . LEU B 1 413 ? 14.844 -11.305 15.234 1 98.31 413 LEU B CA 1
ATOM 6745 C C . LEU B 1 413 ? 14.953 -10.531 16.547 1 98.31 413 LEU B C 1
ATOM 6747 O O . LEU B 1 413 ? 15.984 -10.594 17.219 1 98.31 413 LEU B O 1
ATOM 6751 N N . LEU B 1 414 ? 13.883 -9.82 16.891 1 98.19 414 LEU B N 1
ATOM 6752 C CA . LEU B 1 414 ? 13.891 -9.031 18.125 1 98.19 414 LEU B CA 1
ATOM 6753 C C . LEU B 1 414 ? 14 -9.938 19.344 1 98.19 414 LEU B C 1
ATOM 6755 O O . LEU B 1 414 ? 14.773 -9.664 20.266 1 98.19 414 LEU B O 1
ATOM 6759 N N . GLU B 1 415 ? 13.289 -11.016 19.344 1 97.44 415 GLU B N 1
ATOM 6760 C CA . GLU B 1 415 ? 13.195 -11.867 20.516 1 97.44 415 GLU B CA 1
ATOM 6761 C C . GLU B 1 415 ? 14.445 -12.734 20.672 1 97.44 415 GLU B C 1
ATOM 6763 O O . GLU B 1 415 ? 14.898 -12.984 21.797 1 97.44 415 GLU B O 1
ATOM 6768 N N . ASN B 1 416 ? 14.992 -13.195 19.562 1 97.44 416 ASN B N 1
ATOM 6769 C CA . ASN B 1 416 ? 16.047 -14.203 19.609 1 97.44 416 ASN B CA 1
ATOM 6770 C C . ASN B 1 416 ? 17.422 -13.562 19.719 1 97.44 416 ASN B C 1
ATOM 6772 O O . ASN B 1 416 ? 18.406 -14.25 20.016 1 97.44 416 ASN B O 1
ATOM 6776 N N . ASN B 1 417 ? 17.531 -12.234 19.562 1 97.38 417 ASN B N 1
ATOM 6777 C CA . ASN B 1 417 ? 18.859 -11.602 19.531 1 97.38 417 ASN B CA 1
ATOM 6778 C C . ASN B 1 417 ? 19.016 -10.594 20.672 1 97.38 417 ASN B C 1
ATOM 6780 O O . ASN B 1 417 ? 19.812 -9.664 20.578 1 97.38 417 ASN B O 1
ATOM 6784 N N . GLN B 1 418 ? 18.266 -10.773 21.703 1 96.88 418 GLN B N 1
ATOM 6785 C CA . GLN B 1 418 ? 18.359 -9.898 22.875 1 96.88 418 GLN B CA 1
ATOM 6786 C C . GLN B 1 418 ? 19.672 -10.094 23.594 1 96.88 418 GLN B C 1
ATOM 6788 O O . GLN B 1 418 ? 20.156 -11.227 23.734 1 96.88 418 GLN B O 1
ATOM 6793 N N . THR B 1 419 ? 20.297 -9.016 23.969 1 94.81 419 THR B N 1
ATOM 6794 C CA . THR B 1 419 ? 21.484 -9.008 24.828 1 94.81 419 THR B CA 1
ATOM 6795 C C . THR B 1 419 ? 21.312 -8 25.969 1 94.81 419 THR B C 1
ATOM 6797 O O . THR B 1 419 ? 20.297 -7.305 26.047 1 94.81 419 THR B O 1
ATOM 6800 N N . GLU B 1 420 ? 22.25 -7.961 26.797 1 92.62 420 GLU B N 1
ATOM 6801 C CA . GLU B 1 420 ? 22.219 -7.02 27.906 1 92.62 420 GLU B CA 1
ATOM 6802 C C . GLU B 1 420 ? 22.266 -5.578 27.406 1 92.62 420 GLU B C 1
ATOM 6804 O O . GLU B 1 420 ? 21.719 -4.672 28.047 1 92.62 420 GLU B O 1
ATOM 6809 N N . ASN B 1 421 ? 22.844 -5.414 26.219 1 94.25 421 ASN B N 1
ATOM 6810 C CA . ASN B 1 421 ? 23.094 -4.066 25.719 1 94.25 421 ASN B CA 1
ATOM 6811 C C . ASN B 1 421 ? 22.094 -3.684 24.641 1 94.25 421 ASN B C 1
ATOM 6813 O O . ASN B 1 421 ? 22.188 -2.6 24.047 1 94.25 421 ASN B O 1
ATOM 6817 N N . GLY B 1 422 ? 21.172 -4.547 24.359 1 96.56 422 GLY B N 1
ATOM 6818 C CA . GLY B 1 422 ? 20.234 -4.289 23.281 1 96.56 422 GLY B CA 1
ATOM 6819 C C . GLY B 1 422 ? 19.938 -5.512 22.438 1 96.56 422 GLY B C 1
ATOM 6820 O O . GLY B 1 422 ? 20.031 -6.645 22.922 1 96.56 422 GLY B O 1
ATOM 6821 N N . ILE B 1 423 ? 19.5 -5.277 21.281 1 98.06 423 ILE B N 1
ATOM 6822 C CA . ILE B 1 423 ? 19.172 -6.359 20.344 1 98.06 423 ILE B CA 1
ATOM 6823 C C . ILE B 1 423 ? 20.203 -6.398 19.219 1 98.06 423 ILE B C 1
ATOM 6825 O O . ILE B 1 423 ? 20.344 -5.43 18.469 1 98.06 423 ILE B O 1
ATOM 6829 N N . LYS B 1 424 ? 20.875 -7.457 19.078 1 97.75 424 LYS B N 1
ATOM 6830 C CA . LYS B 1 424 ? 21.922 -7.613 18.062 1 97.75 424 LYS B CA 1
ATOM 6831 C C . LYS B 1 424 ? 21.312 -7.793 16.672 1 97.75 424 LYS B C 1
ATOM 6833 O O . LYS B 1 424 ? 20.328 -8.516 16.516 1 97.75 424 LYS B O 1
ATOM 6838 N N . ILE B 1 425 ? 21.875 -7.086 15.711 1 98.25 425 ILE B N 1
ATOM 6839 C CA . ILE B 1 425 ? 21.438 -7.207 14.32 1 98.25 425 ILE B CA 1
ATOM 6840 C C . ILE B 1 425 ? 22.281 -8.25 13.602 1 98.25 425 ILE B C 1
ATOM 6842 O O . ILE B 1 425 ? 23.516 -8.219 13.68 1 98.25 425 ILE B O 1
ATOM 6846 N N . PRO B 1 426 ? 21.609 -9.227 12.891 1 98 426 PRO B N 1
ATOM 6847 C CA . PRO B 1 426 ? 22.391 -10.195 12.125 1 98 426 PRO B CA 1
ATOM 6848 C C . PRO B 1 426 ? 23.391 -9.539 11.18 1 98 426 PRO B C 1
ATOM 6850 O O . PRO B 1 426 ? 23.094 -8.508 10.57 1 98 426 PRO B O 1
ATOM 6853 N N . ALA B 1 427 ? 24.516 -10.18 10.938 1 98.19 427 ALA B N 1
ATOM 6854 C CA . ALA B 1 427 ? 25.625 -9.633 10.156 1 98.19 427 ALA B CA 1
ATOM 6855 C C . ALA B 1 427 ? 25.156 -9.266 8.75 1 98.19 427 ALA B C 1
ATOM 6857 O O . ALA B 1 427 ? 25.562 -8.227 8.211 1 98.19 427 ALA B O 1
ATOM 6858 N N . ALA B 1 428 ? 24.328 -10.023 8.203 1 98.12 428 ALA B N 1
ATOM 6859 C CA . ALA B 1 428 ? 23.875 -9.836 6.828 1 98.12 428 ALA B CA 1
ATOM 6860 C C . ALA B 1 428 ? 23.062 -8.555 6.688 1 98.12 428 ALA B C 1
ATOM 6862 O O . ALA B 1 428 ? 22.984 -7.977 5.602 1 98.12 428 ALA B O 1
ATOM 6863 N N . LEU B 1 429 ? 22.453 -8.078 7.781 1 98.12 429 LEU B N 1
ATOM 6864 C CA . LEU B 1 429 ? 21.547 -6.93 7.73 1 98.12 429 LEU B CA 1
ATOM 6865 C C . LEU B 1 429 ? 22.281 -5.645 8.094 1 98.12 429 LEU B C 1
ATOM 6867 O O . LEU B 1 429 ? 21.781 -4.547 7.852 1 98.12 429 LEU B O 1
ATOM 6871 N N . VAL B 1 430 ? 23.469 -5.734 8.68 1 98.38 430 VAL B N 1
ATOM 6872 C CA . VAL B 1 430 ? 24.203 -4.602 9.234 1 98.38 430 VAL B CA 1
ATOM 6873 C C . VAL B 1 430 ? 24.438 -3.557 8.148 1 98.38 430 VAL B C 1
ATOM 6875 O O . VAL B 1 430 ? 24.234 -2.361 8.375 1 98.38 430 VAL B O 1
ATOM 6878 N N . PRO B 1 431 ? 24.828 -3.986 6.914 1 97.06 431 PRO B N 1
ATOM 6879 C CA . PRO B 1 431 ? 25.062 -2.969 5.887 1 97.06 431 PRO B CA 1
ATOM 6880 C C . PRO B 1 431 ? 23.797 -2.195 5.52 1 97.06 431 PRO B C 1
ATOM 6882 O O . PRO B 1 431 ? 23.875 -1.031 5.121 1 97.06 431 PRO B O 1
ATOM 6885 N N . TYR B 1 432 ? 22.688 -2.801 5.633 1 97.38 432 TYR B N 1
ATOM 6886 C CA . TYR B 1 432 ? 21.422 -2.17 5.293 1 97.38 432 TYR B CA 1
ATOM 6887 C C . TYR B 1 432 ? 20.906 -1.317 6.445 1 97.38 432 TYR B C 1
ATOM 6889 O O . TYR B 1 432 ? 20.359 -0.232 6.23 1 97.38 432 TYR B O 1
ATOM 6897 N N . MET B 1 433 ? 21.109 -1.822 7.668 1 97 433 MET B N 1
ATOM 6898 C CA . MET B 1 433 ? 20.641 -1.153 8.875 1 97 433 MET B CA 1
ATOM 6899 C C . MET B 1 433 ? 21.516 0.054 9.211 1 97 433 MET B C 1
ATOM 6901 O O . MET B 1 433 ? 21.031 1.033 9.781 1 97 433 MET B O 1
ATOM 6905 N N . GLY B 1 434 ? 22.766 0.007 8.938 1 95.5 434 GLY B N 1
ATOM 6906 C CA . GLY B 1 434 ? 23.719 1.051 9.289 1 95.5 434 GLY B CA 1
ATOM 6907 C C . GLY B 1 434 ? 24.172 0.976 10.734 1 95.5 434 GLY B C 1
ATOM 6908 O O . GLY B 1 434 ? 24.828 1.89 11.234 1 95.5 434 GLY B O 1
ATOM 6909 N N . CYS B 1 435 ? 23.719 -0.07 11.453 1 96.31 435 CYS B N 1
ATOM 6910 C CA . CYS B 1 435 ? 24.141 -0.335 12.82 1 96.31 435 CYS B CA 1
ATOM 6911 C C . CYS B 1 435 ? 24.062 -1.822 13.141 1 96.31 435 CYS B C 1
ATOM 6913 O O . CYS B 1 435 ? 23.406 -2.58 12.422 1 96.31 435 CYS B O 1
ATOM 6915 N N . ASP B 1 436 ? 24.75 -2.221 14.188 1 97.25 436 ASP B N 1
ATOM 6916 C CA 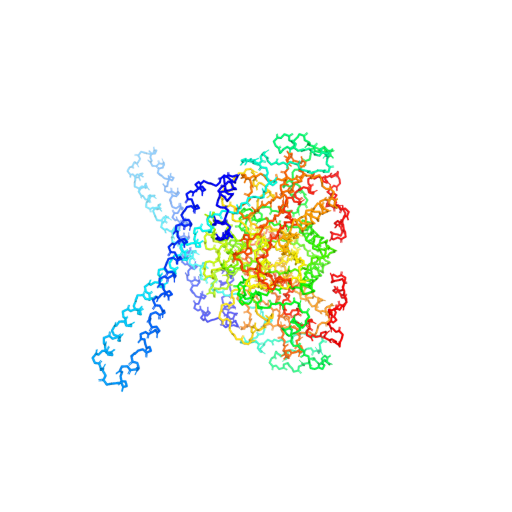. ASP B 1 436 ? 24.812 -3.643 14.508 1 97.25 436 ASP B CA 1
ATOM 6917 C C . ASP B 1 436 ? 24.016 -3.953 15.773 1 97.25 436 ASP B C 1
ATOM 6919 O O . ASP B 1 436 ? 23.969 -5.105 16.219 1 97.25 436 ASP B O 1
ATOM 6923 N N . MET B 1 437 ? 23.375 -2.826 16.328 1 97.56 437 MET B N 1
ATOM 6924 C CA . MET B 1 437 ? 22.641 -2.994 17.578 1 97.56 437 MET B CA 1
ATOM 6925 C C . MET B 1 437 ? 21.469 -2.033 17.656 1 97.56 437 MET B C 1
ATOM 6927 O O . MET B 1 437 ? 21.578 -0.875 17.25 1 97.56 437 MET B O 1
ATOM 6931 N N . ILE B 1 438 ? 20.359 -2.514 18.078 1 97.62 438 ILE B N 1
ATOM 6932 C CA . ILE B 1 438 ? 19.266 -1.651 18.5 1 97.62 438 ILE B CA 1
ATOM 6933 C C . ILE B 1 438 ? 19.375 -1.38 20 1 97.62 438 ILE B C 1
ATOM 6935 O O . ILE B 1 438 ? 19.266 -2.303 20.812 1 97.62 438 ILE B O 1
ATOM 6939 N N . ASP B 1 439 ? 19.734 -0.179 20.406 1 93 439 ASP B N 1
ATOM 6940 C CA . ASP B 1 439 ? 19.938 0.194 21.797 1 93 439 ASP B CA 1
ATOM 6941 C C . ASP B 1 439 ? 19.266 1.522 22.109 1 93 439 ASP B C 1
ATOM 6943 O O . ASP B 1 439 ? 18.969 2.312 21.219 1 93 439 ASP B O 1
#

Solvent-accessible surface area (backbone atoms only — not comparable to full-atom values): 43849 Å² total; per-residue (Å²): 53,71,52,67,64,52,48,70,75,36,42,68,59,48,36,52,24,25,46,43,40,63,42,85,57,34,62,61,54,51,51,50,48,52,50,39,50,48,52,28,51,51,32,48,52,51,34,54,51,37,54,51,50,37,54,54,42,54,57,45,32,57,54,28,50,73,71,66,38,50,71,62,21,51,52,41,50,51,50,40,52,51,37,50,54,50,38,50,52,30,50,52,48,30,50,51,30,49,51,50,44,51,57,54,37,70,71,43,56,40,46,50,47,86,85,44,43,73,34,66,46,70,48,46,14,29,33,66,41,42,86,81,50,89,57,50,95,80,34,19,54,69,70,58,87,78,72,87,79,83,80,60,81,80,48,54,41,39,65,56,48,20,56,75,67,54,18,42,37,58,67,58,10,35,70,31,43,28,82,38,28,54,26,26,26,42,68,33,25,42,45,53,52,18,52,53,52,50,39,53,50,54,40,42,76,71,64,27,40,40,36,35,61,52,56,52,26,22,62,68,26,34,36,25,64,58,58,36,82,54,87,74,53,40,56,49,42,25,64,93,77,52,32,30,40,32,67,42,54,63,34,48,61,57,41,72,41,45,70,33,75,40,57,54,86,61,52,62,41,46,36,30,28,66,36,70,19,27,33,58,56,66,89,72,77,66,80,75,41,53,66,56,66,41,57,33,49,47,50,34,25,28,37,41,36,38,24,51,70,92,49,38,65,60,53,49,52,52,51,50,52,52,43,51,49,53,41,57,56,56,69,54,61,39,40,34,28,42,39,10,29,34,55,48,58,59,55,34,24,45,46,34,36,35,28,34,54,25,64,42,74,69,45,74,42,77,35,30,51,39,32,37,24,46,43,21,38,16,54,57,23,48,18,26,25,35,36,83,86,79,65,43,76,42,65,23,19,36,32,40,27,38,50,36,36,43,47,48,49,50,37,29,48,51,22,65,28,58,52,98,76,29,29,52,46,45,75,75,43,23,82,59,53,75,45,55,59,54,110,53,71,52,66,65,52,49,70,75,36,43,68,61,48,36,53,25,26,47,42,39,62,43,83,58,33,62,59,54,51,50,50,48,53,51,39,49,47,53,28,51,51,31,48,52,51,33,51,51,38,54,51,50,36,55,55,43,56,57,45,31,59,51,29,50,73,69,66,38,51,70,62,22,51,52,40,50,52,50,38,52,51,35,51,54,50,38,52,51,29,50,52,49,30,51,50,31,50,52,50,44,51,57,54,38,70,72,43,57,43,47,50,47,87,85,46,42,74,34,66,45,70,48,46,15,28,34,66,39,43,85,82,51,89,57,49,94,78,34,19,54,69,71,56,86,76,74,86,79,83,80,60,81,80,49,53,41,40,62,55,48,19,56,75,67,53,19,43,38,58,65,56,9,35,69,30,45,29,83,36,29,52,25,25,25,43,68,34,25,42,46,53,52,19,51,54,51,51,40,52,51,54,40,42,76,71,63,28,40,41,35,36,61,53,56,50,28,22,61,69,25,35,36,24,64,58,59,35,81,54,86,74,53,42,59,48,43,25,64,94,76,52,34,28,40,32,67,43,53,61,34,48,60,57,40,71,39,46,70,32,74,40,60,52,87,62,52,62,42,47,35,28,29,66,38,70,21,28,32,60,55,67,90,74,78,65,79,75,41,54,66,58,65,40,58,32,48,47,49,33,24,29,36,40,36,39,25,50,69,92,48,37,66,60,53,50,50,53,50,52,51,52,43,51,49,51,40,57,56,56,70,54,60,40,38,31,28,42,39,10,29,33,55,47,60,58,55,33,22,43,45,36,36,34,26,35,54,25,63,42,74,68,45,73,42,76,35,30,51,38,31,38,24,45,45,20,37,17,55,56,22,47,18,26,26,35,38,85,86,78,65,43,76,40,66,23,21,36,32,41,28,38,49,37,36,42,48,49,48,51,37,29,48,51,24,64,27,57,52,98,78,30,29,51,45,44,76,75,44,23,82,60,53,76,46,56,59,53,111

Secondary structure (DSSP, 8-state):
---HHHHHHSHHHHHHHHHHTT-TTHHHHHHHHHHHHHHHHHHHHHHHHHHHHHHHHHHHHHHHHHTT-HHHHHHHHHHHHHHHHHHHHHHHHHHHHHHHHHHHHHTSPP---TTSPP-SSGGGSEEEEESSS---TT-BGGG---------SSPPPHHHHHHHTT-EEHHHHHHHT-TT--EEETHHHHHHHHHHHHHHHHHHHTTPEEEE--SEE-HHHHHHHT--S-TT--S-EETTTTEEE-SSTHHHHHGGGTT-EEEGGGPSEEEEEEEEEE---TT--SGGGSTTSS-SEEEEEEEEEEE-GGGHHHHHHHHHHHHHHHHHHTT--EEEEE--GGGS-SS-SEEEEEEEEETTTTEEEEEEEEEE-TTHHHHHHT-EEE-TTT--EEEPEEEEEEEEEHHHHHHHHHHHTEETTEEEPPGGGHHHHS-SEE-/---HHHHHHSHHHHHHHHHHTT-TTHHHHHHHHHHHHHHHHHHHHHHHHHHHHHHHHHHHHHHHHHTT-HHHHHHHHHHHHHHHHHHHHHHHHHHHHHHHHHHHHHTSPP---TTSPP-SSGGGSEEEEESSS---TT-BGGG---------SSPPPHHHHHHHTT-EEHHHHHHHT-TT--EEETHHHHHHHHHHHHHHHHHHHTTPEEEE--SEE-HHHHHHHT--S-TT--S-EETTTTEEE-SSTHHHHHGGGTT-EEEGGGPSEEEEEEEEEE---TT--SGGGSTTSS-SEEEEEEEEEEE-GGGHHHHHHHHHHHHHHHHHHTT--EEEEEPPGGGS-SS-SEEEEEEEEETTTTEEEEEEEEEE-TTHHHHHHT-EEE-TTT--EEEPEEEEEEEEEHHHHHHHHHHHTEETTEEEPPGGGHHHHS-SEE-

Sequence (878 aa):
MLTLKLINEETERVIRGLEKKHFAGAKEAIDNVLAVDKQRREAQQELDKCLNEQKQLSGQIGRLMKEGKKDEAEQVKAQVAQLKEKSKELDETMAKAQEEMTTLLCQIPNIPYDEVPEGKVAEDNHVVKSNLKECTANDTVGNWDVNPSLGIANPLPHWELAKKYNLIDFDLGVKITGAGFPVYIGKGARLQRALINFFLDEARKSGYTEIMPPTVVNAASGYGTGQLPDKEGQMYHCEVDDFYLIPTAEVPVTNIYRDVILDEKDLPIKNCAYTECFRREAGSYGKDVRGLNRLHEFSKIEIVRIDKPEHSKESHKEMLEHVEGLLKKLELPYRILLLCGGDQSFTSAICYDFEVYSEAQGRWLEVSSVSNFDTYQANRLKCRYRNSETKKTELCHTLNGSALALPRIVAALLENNQTENGIKIPAALVPYMGCDMIDMLTLKLINEETERVIRGLEKKHFAGAKEAIDNVLAVDKQRREAQQELDKCLNEQKQLSGQIGRLMKEGKKDEAEQVKAQVAQLKEKSKELDETMAKAQEEMTTLLCQIPNIPYDEVPEGKVAEDNHVVKSNLKECTANDTVGNWDVNPSLGIANPLPHWELAKKYNLIDFDLGVKITGAGFPVYIGKGARLQRALINFFLDEARKSGYTEIMPPTVVNAASGYGTGQLPDKEGQMYHCEVDDFYLIPTAEVPVTNIYRDVILDEKDLPIKNCAYTECFRREAGSYGKDVRGLNRLHEFSKIEIVRIDKPEHSKESHKEMLEHVEGLLKKLELPYRILLLCGGDQSFTSAICYDFEVYSEAQGRWLEVSSVSNFDTYQANRLKCRYRNSETKKTELCHTLNGSALALPRIVAALLENNQTENGIKIPAALVPYMGCDMID

pLDDT: mean 95.98, std 5.26, range [54.66, 98.94]

Foldseek 3Di:
DDDPVCCVVPVVLQLVQLVLQPPPCSNVLSVVLVVLVVQLVVLVVVLVVLVVLLVVLVVVLVVCVVVVNNVVSVVSVVVSVVSVVSNVVSVVSNVVSVVVSVVSLLPAFFGADPPFARDADQQAWAFCDWPQDHGDPPHGNVPPPDDDDLPDDQFDFPVVQCVVLVAKDQVVLCVVPRGQGIDGDDLNVLLQQLLVVLLVVLLVVVPAAEDEFDQKAAPLLCQLQSCPPPPPPFWDAPPVVRITGAQDPCSGVVLVQQQHAAAQVCPKHKHKYKDWGATPPPPDDDPCRPFLNGHGIFIFMKMKIKHALVCVVVVLVSVVVSLVVLCVQQVFTKTKIWHTSNGDDRQFNTKIWMWTAFDNVRDTGTWKIKGKRQQRSQVSRVRWYQDPVVRDIDGIIMIMMISTTVSVVSRRQQRSQDDPVAGAGRPSSCVSSVHGGSD/DDDPVCCVVPVVLQLVLLVLQPPPCSNVLSVVLVVLVVQLVVLVVVLVVLVVLLVVLVVVLVVCVVVVNNVVSVVSVVVSVVSVVSNVVSVVSNVVSVVVSVVSLLPAFDGADPPFARDADQQAWAFCDWPQDHGDPPHGNVPDPDDDDLPDDQFDFPVVQCVVLVAKDQVVLCVVPRGQGIDGDDLNVLLQQLLVVLLVVLLVVVPAAEDEFDQKAAPLLCQLQSCPPPPPPWWDAPPVVRITGAQDPCRGVVLVQQQHAAAQVCPWHKHKYKDWGATPPPPDDDPCRPFLNGHGIFIFMKMKIKHALVCVVVVLVSVVVSLVVLCVQQVFTKTKIWHTSNGDDRQFNTKIWMWTAFDNVRDTGTWKIKGKRQQRSQVSRVRWYQDPVVRDIDGIIMIMMISTTVSVVSRRQQRSQDDPVAGAGRPSSCVSSVHGGSD

Radius of gyration: 33.32 Å; Cα contacts (8 Å, |Δi|>4): 1850; chains: 2; bounding box: 73×82×119 Å

InterPro domains:
  IPR002314 Aminoacyl-tRNA synthetase, class II (G/ P/ S/T) [PF00587] (241-417)
  IPR002317 Serine-tRNA ligase, type1 [PIRSF001529] (1-436)
  IPR002317 Serine-tRNA ligase, type1 [PR00981] (281-293)
  IPR002317 Serine-tRNA ligase, type1 [PR00981] (293-306)
  IPR002317 Serine-tRNA ligase, type1 [PR00981] (333-346)
  IPR002317 Serine-tRNA ligase, type1 [PR00981] (350-366)
  IPR002317 Serine-tRNA ligase, type1 [PR00981] (368-384)
  IPR002317 Serine-tRNA ligase, type1 [TIGR00414] (1-433)
  IPR006195 Aminoacyl-tRNA synthetase, class II [PS50862] (190-431)
  IPR010978 Class I and II aminoacyl-tRNA synthetase, tRNA-binding arm [SSF46589] (1-117)
  IPR015866 Serine-tRNA synthetase, type1, N-terminal [PF02403] (1-112)
  IPR042103 Serine-tRNA synthetase, type1, N-terminal domain superfamily [G3DSA:1.10.287.40] (2-109)
  IPR045864 Class II Aminoacyl-tRNA synthetase/Biotinyl protein ligase (BPL) and lipoyl protein ligase (LPL) [G3DSA:3.30.930.10] (110-439)
  IPR045864 Class II Aminoacyl-tRNA synthetase/Biotinyl protein ligase (BPL) and lipoyl protein ligase (LPL) [SSF55681] (153-438)

Organism: Xylanibacter ruminicola (strain ATCC 19189 / DSM 19721 / CIP 105475 / JCM 8958 / 23) (NCBI:txid264731)

Nearest PDB structures (foldseek):
  2dq3-assembly1_B  TM=9.504E-01  e=1.478E-46  Aquifex aeolicus VF5
  6he3-assembly1_A  TM=9.083E-01  e=6.601E-43  Pseudomonas aeruginosa
  6h9x-assembly1_A  TM=8.924E-01  e=2.514E-43  Klebsiella pneumoniae
  2zr2-assembly1_A  TM=9.162E-01  e=4.016E-38  Pyrococcus horikoshii OT3
  6hdz-assembly1_B  TM=9.361E-01  e=5.335E-38  Pseudomonas aeruginosa